Protein AF-A0A6A6M7G4-F1 (afdb_monomer)

Sequence (938 aa):
MFERKNPDDHWFCSNKCEDIFSGLKKLLGRSIVVGADNLIWTLLKPMGSDNDDLQDLSAINDLLDLALEVMHECFEPVKEAYNGRDIVEDVIFNRGSDLNRLNFRGFYTVLLERDDEILTVANVRVLGDKVAEVPFVATRFEYRRLGMCRILMSELEKHLMNLGVERLVLPSASSMVDAWINGFGFSMMTDFDIRTELRIQCPEFSRPLESLMSKGEGGLVWAGLLAYGTREQFKFEEAPQSPESLATRDFSASGLSSRTAGDWDSKLEDSQVDEAESTLKEALSLNYEEARALLGRLEYQRGNFDAALQVFQGIDVRSLTPKMIKAIAERTRQRKPRSKGDIVPATVMSMRSVSLLLEAILLKAKSLEELGHCREAAKECRIILDIVESALPNGMPEGVGEDCKLEEMFHKALEFLPILWTKAGLIDEAIIAYRRALVMPWNLDPLRLAGVQKDLASILLFGAVEAKLPPHLQTWGPGSPNSSTEEAILLLLVLMNKVAYGEIEWDEEIMDHLTYALSIIGQFELLAEHVEQVRPGVYNRADRWYFLALCYSAAGQNETALNLLKKVSGFSESKHKPHISSYLLGAKLCSEDPKHAHDGINFSHKIINLANHQSQHFMGEAHKLLGVCYGNAARICLSDSERILLHKESLNSLSHAALNRQEDPEVLYSLALENTLQRNLDAAFDNAVMYTETMAGNSVRGWKLLSLIVSAQQRFRDAEIVVDLALDESGRIDQFELLRLKAVLQIAQEQPKLAIETYRILLSLIQAQRDLQDKNPVLALIFESEALAERNLELAVWQDLAAIYSKLGSCPDAKICMDKAKLLDFHSPRSWHTTGVFFEAQSLHKEALVSFSVSLSIDPDYVPSIVSTADVLMKLGKQSFPVARSFLMNALRLDPTNHQAWFSLGLISKMEGSLQQAADFFQAAYELKLSAPAQSLV

Nearest PDB structures (foldseek):
  5dse-assembly2_C  TM=7.495E-01  e=1.142E-24  Homo sapiens
  9b9g-assembly1_D  TM=7.609E-01  e=5.419E-19  Homo sapiens
  8iym-assembly1_A  TM=6.235E-01  e=6.715E-04  Helicobacter pylori 26695
  8os1-assembly2_A  TM=4.751E-01  e=1.360E-03  Trypanosoma cruzi
  2ho1-assembly1_A  TM=6.037E-01  e=1.309E-02  Pseudomonas aeruginosa PAO1

Radius of gyration: 42.6 Å; Cα contacts (8 Å, |Δi|>4): 1180; chains: 1; bounding box: 101×81×123 Å

Structure (mmCIF, N/CA/C/O backbone):
data_AF-A0A6A6M7G4-F1
#
_entry.id   AF-A0A6A6M7G4-F1
#
loop_
_atom_site.group_PDB
_atom_site.id
_atom_site.type_symbol
_atom_site.label_atom_id
_atom_site.label_alt_id
_atom_site.label_comp_id
_atom_site.label_asym_id
_atom_site.label_entity_id
_atom_site.label_seq_id
_atom_site.pdbx_PDB_ins_code
_atom_site.Cartn_x
_atom_site.Cartn_y
_atom_site.Cartn_z
_atom_site.occupancy
_atom_site.B_iso_or_equiv
_atom_site.auth_seq_id
_atom_site.auth_comp_id
_atom_site.auth_asym_id
_atom_site.auth_atom_id
_atom_site.pdbx_PDB_model_num
ATOM 1 N N . MET A 1 1 ? 7.012 -18.829 -32.109 1.00 28.80 1 MET A N 1
ATOM 2 C CA . MET A 1 1 ? 6.822 -20.058 -32.915 1.00 28.80 1 MET A CA 1
ATOM 3 C C . MET A 1 1 ? 6.075 -21.079 -32.069 1.00 28.80 1 MET A C 1
ATOM 5 O O . MET A 1 1 ? 6.310 -21.126 -30.872 1.00 28.80 1 MET A O 1
ATOM 9 N N . PHE A 1 2 ? 5.127 -21.819 -32.648 1.00 27.00 2 PHE A N 1
ATOM 10 C CA . PHE A 1 2 ? 4.357 -22.853 -31.945 1.00 27.00 2 PHE A CA 1
ATOM 11 C C . PHE A 1 2 ? 5.215 -24.114 -31.762 1.00 27.00 2 PHE A C 1
ATOM 13 O O . PHE A 1 2 ? 5.579 -24.719 -32.765 1.00 27.00 2 PHE A O 1
ATOM 20 N N . GLU A 1 3 ? 5.479 -24.551 -30.528 1.00 29.66 3 GLU A N 1
ATOM 21 C CA . GLU A 1 3 ? 6.187 -25.813 -30.261 1.00 29.66 3 GLU A CA 1
ATOM 22 C C . GLU A 1 3 ? 5.276 -26.814 -29.539 1.00 29.66 3 GLU A C 1
ATOM 24 O O . GLU A 1 3 ? 4.585 -26.497 -28.567 1.00 29.66 3 GLU A O 1
ATOM 29 N N . ARG A 1 4 ? 5.205 -28.025 -30.104 1.00 30.00 4 ARG A N 1
ATOM 30 C CA . ARG A 1 4 ? 4.359 -29.139 -29.661 1.00 30.00 4 ARG A CA 1
ATOM 31 C C . ARG A 1 4 ? 5.152 -30.076 -28.752 1.00 30.00 4 ARG A C 1
ATOM 33 O O . ARG A 1 4 ? 6.325 -30.334 -28.972 1.00 30.00 4 ARG A O 1
ATOM 40 N N . LYS A 1 5 ? 4.448 -30.627 -27.767 1.00 29.80 5 LYS A N 1
ATOM 41 C CA . LYS A 1 5 ? 4.933 -31.555 -26.742 1.00 29.80 5 LYS A CA 1
ATOM 42 C C . LYS A 1 5 ? 5.105 -32.974 -27.320 1.00 29.80 5 LYS A C 1
ATOM 44 O O . LYS A 1 5 ? 4.109 -33.536 -27.775 1.00 29.80 5 LYS A O 1
ATOM 49 N N . ASN A 1 6 ? 6.310 -33.551 -27.262 1.00 28.94 6 ASN A N 1
ATOM 50 C CA . ASN A 1 6 ? 6.558 -34.998 -27.417 1.00 28.94 6 ASN A CA 1
ATOM 51 C C . ASN A 1 6 ? 6.934 -35.600 -26.033 1.00 28.94 6 ASN A C 1
ATOM 53 O O . ASN A 1 6 ? 7.355 -34.846 -25.154 1.00 28.94 6 ASN A O 1
ATOM 57 N N . PRO A 1 7 ? 6.716 -36.905 -25.779 1.00 36.12 7 PRO A N 1
ATOM 58 C CA . PRO A 1 7 ? 6.602 -37.464 -24.425 1.00 36.12 7 PRO A CA 1
ATOM 59 C C . PRO A 1 7 ? 7.920 -37.742 -23.674 1.00 36.12 7 PRO A C 1
ATOM 61 O O . PRO A 1 7 ? 7.838 -38.105 -22.506 1.00 36.12 7 PRO A O 1
ATOM 64 N N . ASP A 1 8 ? 9.093 -37.499 -24.272 1.00 40.75 8 ASP A N 1
ATOM 65 C CA . ASP A 1 8 ? 10.411 -37.804 -23.673 1.00 40.75 8 ASP A CA 1
ATOM 66 C C . ASP A 1 8 ? 11.241 -36.544 -23.326 1.00 40.75 8 ASP A C 1
ATOM 68 O O . ASP A 1 8 ? 12.456 -36.523 -23.487 1.00 40.75 8 ASP A O 1
ATOM 72 N N . ASP A 1 9 ? 10.582 -35.466 -22.886 1.00 47.78 9 ASP A N 1
ATOM 73 C CA . ASP A 1 9 ? 11.186 -34.246 -22.299 1.00 47.78 9 ASP A CA 1
ATOM 74 C C . ASP A 1 9 ? 12.303 -33.535 -23.106 1.00 47.78 9 ASP A C 1
ATOM 76 O O . ASP A 1 9 ? 12.994 -32.648 -22.601 1.00 47.78 9 ASP A O 1
ATOM 80 N N . HIS A 1 10 ? 12.453 -33.838 -24.396 1.00 53.16 10 HIS A N 1
ATOM 81 C CA . HIS A 1 10 ? 13.347 -33.114 -25.299 1.00 53.16 10 HIS A CA 1
ATOM 82 C C . HIS A 1 10 ? 12.555 -32.143 -26.175 1.00 53.16 10 HIS A C 1
ATOM 84 O O . HIS A 1 10 ? 11.723 -32.537 -26.991 1.00 53.16 10 HIS A O 1
ATOM 90 N N . TRP A 1 11 ? 12.804 -30.851 -25.965 1.00 58.00 11 TRP A N 1
ATOM 91 C CA . TRP A 1 11 ? 12.171 -29.763 -26.699 1.00 58.00 11 TRP A CA 1
ATOM 92 C C . TRP A 1 11 ? 13.029 -29.467 -27.931 1.00 58.00 11 TRP A C 1
ATOM 94 O O . TRP A 1 11 ? 14.207 -29.134 -27.799 1.00 58.00 11 TRP A O 1
ATOM 104 N N . PHE A 1 12 ? 12.459 -29.626 -29.126 1.00 69.44 12 PHE A N 1
ATOM 105 C CA . PHE A 1 12 ? 13.157 -29.381 -30.388 1.00 69.44 12 PHE A CA 1
ATOM 106 C C . PHE A 1 12 ? 12.587 -28.155 -31.098 1.00 69.44 12 PHE A C 1
ATOM 108 O O . PHE A 1 12 ? 11.378 -28.041 -31.285 1.00 69.44 12 PHE A O 1
ATOM 115 N N . CYS A 1 13 ? 13.490 -27.300 -31.580 1.00 69.75 13 CYS A N 1
ATOM 116 C CA . CYS A 1 13 ? 13.191 -26.098 -32.361 1.00 69.75 13 CYS A CA 1
ATOM 117 C C . CYS A 1 13 ? 12.441 -26.355 -33.675 1.00 69.75 13 CYS A C 1
ATOM 119 O O . CYS A 1 13 ? 11.750 -25.486 -34.206 1.00 69.75 13 CYS A O 1
ATOM 121 N N . SER A 1 14 ? 12.652 -27.525 -34.274 1.00 77.88 14 SER A N 1
ATOM 122 C CA . SER A 1 14 ? 12.066 -27.905 -35.555 1.00 77.88 14 SER A CA 1
ATOM 123 C C . SER A 1 14 ? 12.145 -29.418 -35.756 1.00 77.88 14 SER A C 1
ATOM 125 O O . SER A 1 14 ? 12.958 -30.089 -35.118 1.00 77.88 14 SER A O 1
ATOM 127 N N . ASN A 1 15 ? 11.372 -29.944 -36.711 1.00 76.25 15 ASN A N 1
ATOM 128 C CA . ASN A 1 15 ? 11.457 -31.353 -37.117 1.00 76.25 15 ASN A CA 1
ATOM 129 C C . ASN A 1 15 ? 12.877 -31.732 -37.580 1.00 76.25 15 ASN A C 1
ATOM 131 O O . ASN A 1 15 ? 13.329 -32.837 -37.318 1.00 76.25 15 ASN A O 1
ATOM 135 N N . LYS A 1 16 ? 13.619 -30.797 -38.196 1.00 78.88 16 LYS A N 1
ATOM 136 C CA . LYS A 1 16 ? 15.025 -31.024 -38.558 1.00 78.88 16 LYS A CA 1
ATOM 137 C C . LYS A 1 16 ? 15.914 -31.197 -37.322 1.00 78.88 16 LYS A C 1
ATOM 139 O O . LYS A 1 16 ? 16.785 -32.058 -37.319 1.00 78.88 16 LYS A O 1
ATOM 144 N N . CYS A 1 17 ? 15.689 -30.401 -36.268 1.00 80.12 17 CYS A N 1
ATOM 145 C CA . CYS A 1 17 ? 16.414 -30.528 -34.997 1.00 80.12 17 CYS A CA 1
ATOM 146 C C . CYS A 1 17 ? 16.156 -31.914 -34.354 1.00 80.12 17 CYS A C 1
ATOM 148 O O . CYS A 1 17 ? 17.080 -32.531 -33.823 1.00 80.12 17 CYS A O 1
ATOM 150 N N . GLU A 1 18 ? 14.919 -32.419 -34.439 1.00 80.50 18 GLU A N 1
ATOM 151 C CA . GLU A 1 18 ? 14.532 -33.762 -33.971 1.00 80.50 18 GLU A CA 1
ATOM 152 C C . GLU A 1 18 ? 15.186 -34.875 -34.813 1.00 80.50 18 GLU A C 1
ATOM 154 O O . GLU A 1 18 ? 15.749 -35.826 -34.261 1.00 80.50 18 GLU A O 1
ATOM 159 N N . ASP A 1 19 ? 15.201 -34.727 -36.142 1.00 81.44 19 ASP A N 1
ATOM 160 C CA . ASP A 1 19 ? 15.856 -35.662 -37.063 1.00 81.44 19 ASP A CA 1
ATOM 161 C C . ASP A 1 19 ? 17.368 -35.753 -36.797 1.00 81.44 19 ASP A C 1
ATOM 163 O O . ASP A 1 19 ? 17.896 -36.862 -36.655 1.00 81.44 19 ASP A O 1
ATOM 167 N N . ILE A 1 20 ? 18.049 -34.610 -36.632 1.00 84.31 20 ILE A N 1
ATOM 168 C CA . ILE A 1 20 ? 19.476 -34.530 -36.273 1.00 84.31 20 ILE A CA 1
ATOM 169 C C . ILE A 1 20 ? 19.737 -35.247 -34.946 1.00 84.31 20 ILE A C 1
ATOM 171 O O . ILE A 1 20 ? 20.636 -36.085 -34.862 1.00 84.31 20 ILE A O 1
ATOM 175 N N . PHE A 1 21 ? 18.941 -34.965 -33.912 1.00 82.88 21 PHE A N 1
ATOM 176 C CA . PHE A 1 21 ? 19.096 -35.600 -32.603 1.00 82.88 21 PHE A CA 1
ATOM 177 C C . PHE A 1 21 ? 18.898 -37.119 -32.672 1.00 82.88 21 PHE A C 1
ATOM 179 O O . PHE A 1 21 ? 19.702 -37.882 -32.128 1.00 82.88 21 PHE A O 1
ATOM 186 N N . SER A 1 22 ? 17.866 -37.580 -33.384 1.00 81.38 22 SER A N 1
ATOM 187 C CA . SER A 1 22 ? 17.610 -39.010 -33.579 1.00 81.38 22 SER A CA 1
ATOM 188 C C . SER A 1 22 ? 18.738 -39.696 -34.363 1.00 81.38 22 SER A C 1
ATOM 190 O O . SER A 1 22 ? 19.093 -40.843 -34.077 1.00 81.38 22 SER A O 1
ATOM 192 N N . GLY A 1 23 ? 19.334 -38.991 -35.327 1.00 82.19 23 GLY A N 1
ATOM 193 C CA . GLY A 1 23 ? 20.470 -39.450 -36.113 1.00 82.19 23 GLY A CA 1
ATOM 194 C C . GLY A 1 23 ? 21.756 -39.546 -35.296 1.00 82.19 23 GLY A C 1
ATOM 195 O O . GLY A 1 23 ? 22.426 -40.576 -35.350 1.00 82.19 23 GLY A O 1
ATOM 196 N N . LEU A 1 24 ? 22.051 -38.546 -34.460 1.00 84.25 24 LEU A N 1
ATOM 197 C CA . LEU A 1 24 ? 23.168 -38.591 -33.512 1.00 84.25 24 LEU A CA 1
ATOM 198 C C . LEU A 1 24 ? 23.000 -39.741 -32.514 1.00 84.25 24 LEU A C 1
ATOM 200 O O . LEU A 1 24 ? 23.938 -40.508 -32.313 1.00 84.25 24 LEU A O 1
ATOM 204 N N . LYS A 1 25 ? 21.793 -39.946 -31.967 1.00 81.25 25 LYS A N 1
ATOM 205 C CA . LYS A 1 25 ? 21.503 -41.069 -31.058 1.00 81.25 25 LYS A CA 1
ATOM 206 C C . LYS A 1 25 ? 21.750 -42.436 -31.709 1.00 81.25 25 LYS A C 1
ATOM 208 O O . LYS A 1 25 ? 22.155 -43.366 -31.022 1.00 81.25 25 LYS A O 1
ATOM 213 N N . LYS A 1 26 ? 21.556 -42.566 -33.029 1.00 81.62 26 LYS A N 1
ATOM 214 C CA . LYS A 1 26 ? 21.882 -43.791 -33.786 1.00 81.62 26 LYS A CA 1
ATOM 215 C C . LYS A 1 26 ? 23.385 -43.991 -34.009 1.00 81.62 26 LYS A C 1
ATOM 217 O O . LYS A 1 26 ? 23.782 -45.127 -34.251 1.00 81.62 26 LYS A O 1
ATOM 222 N N . LEU A 1 27 ? 24.187 -42.925 -33.989 1.00 81.81 27 LEU A N 1
ATOM 223 C CA . LEU A 1 27 ? 25.646 -42.978 -34.155 1.00 81.81 27 LEU A CA 1
ATOM 224 C C . LEU A 1 27 ? 26.388 -43.210 -32.831 1.00 81.81 27 LEU A C 1
ATOM 226 O O . LEU A 1 27 ? 27.517 -43.691 -32.857 1.00 81.81 27 LEU A O 1
ATOM 230 N N . LEU A 1 28 ? 25.758 -42.903 -31.691 1.00 83.12 28 LEU A N 1
ATOM 231 C CA . LEU A 1 28 ? 26.341 -43.114 -30.364 1.00 83.12 28 LEU A CA 1
ATOM 232 C C . LEU A 1 28 ? 26.773 -44.572 -30.151 1.00 83.12 28 LEU A C 1
ATOM 234 O O . LEU A 1 28 ? 25.994 -45.499 -30.374 1.00 83.12 28 LEU A O 1
ATOM 238 N N . GLY A 1 29 ? 28.019 -44.756 -29.709 1.00 73.44 29 GLY A N 1
ATOM 239 C CA . GLY A 1 29 ? 28.604 -46.054 -29.359 1.00 73.44 29 GLY A CA 1
ATOM 240 C C . GLY A 1 29 ? 28.912 -46.974 -30.546 1.00 73.44 29 GLY A C 1
ATOM 241 O O . GLY A 1 29 ? 29.311 -48.116 -30.336 1.00 73.44 29 GLY A O 1
ATOM 242 N N . ARG A 1 30 ? 28.731 -46.523 -31.796 1.00 79.94 30 ARG A N 1
ATOM 243 C CA . ARG A 1 30 ? 29.049 -47.329 -32.983 1.00 79.94 30 ARG A CA 1
ATOM 244 C C . ARG A 1 30 ? 30.470 -47.067 -33.466 1.00 79.94 30 ARG A C 1
ATOM 246 O O . ARG A 1 30 ? 30.799 -45.943 -33.825 1.00 79.94 30 ARG A O 1
ATOM 253 N N . SER A 1 31 ? 31.255 -48.134 -33.560 1.00 80.38 31 SER A N 1
ATOM 254 C CA . SER A 1 31 ? 32.585 -48.145 -34.169 1.00 80.38 31 SER A CA 1
ATOM 255 C C . SER A 1 31 ? 32.480 -48.196 -35.699 1.00 80.38 31 SER A C 1
ATOM 257 O O . SER A 1 3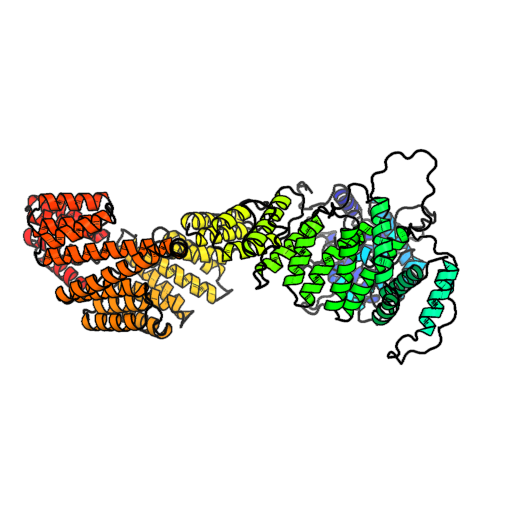1 ? 32.011 -49.184 -36.270 1.00 80.38 31 SER A O 1
ATOM 259 N N . ILE A 1 32 ? 32.897 -47.128 -36.376 1.00 82.88 32 ILE A N 1
ATOM 260 C CA . ILE A 1 32 ? 32.872 -46.987 -37.838 1.00 82.88 32 ILE A CA 1
ATOM 261 C C . ILE A 1 32 ? 34.293 -47.171 -38.371 1.00 82.88 32 ILE A C 1
ATOM 263 O O . ILE A 1 32 ? 35.183 -46.403 -38.031 1.00 82.88 32 ILE A O 1
ATOM 267 N N . VAL A 1 33 ? 34.523 -48.171 -39.223 1.00 82.38 33 VAL A N 1
ATOM 268 C CA . VAL A 1 33 ? 35.850 -48.394 -39.820 1.00 82.38 33 VAL A CA 1
ATOM 269 C C . VAL A 1 33 ? 36.104 -47.371 -40.932 1.00 82.38 33 VAL A C 1
ATOM 271 O O . VAL A 1 33 ? 35.322 -47.276 -41.880 1.00 82.38 33 VAL A O 1
ATOM 274 N N . VAL A 1 34 ? 37.203 -46.621 -40.828 1.00 80.69 34 VAL A N 1
ATOM 275 C CA . VAL A 1 34 ? 37.575 -45.535 -41.746 1.00 80.69 34 VAL A CA 1
ATOM 276 C C . VAL A 1 34 ? 38.830 -45.913 -42.541 1.00 80.69 34 VAL A C 1
ATOM 278 O O . VAL A 1 34 ? 39.934 -45.983 -42.012 1.00 80.69 34 VAL A O 1
ATOM 281 N N . GLY A 1 35 ? 38.686 -46.111 -43.854 1.00 68.38 35 GLY A N 1
ATOM 282 C CA . GLY A 1 35 ? 39.820 -46.364 -44.756 1.00 68.38 35 GLY A CA 1
ATOM 283 C C . GLY A 1 35 ? 40.407 -47.783 -44.679 1.00 68.38 35 GLY A C 1
ATOM 284 O O . GLY A 1 35 ? 39.731 -48.725 -44.278 1.00 68.38 35 GLY A O 1
ATOM 285 N N . ALA A 1 36 ? 41.655 -47.944 -45.140 1.00 58.81 36 ALA A N 1
ATOM 286 C CA . ALA A 1 36 ? 42.325 -49.243 -45.313 1.00 58.81 36 ALA A CA 1
ATOM 287 C C . ALA A 1 36 ? 43.249 -49.658 -44.142 1.00 58.81 36 ALA A C 1
ATOM 289 O O . ALA A 1 36 ? 43.770 -50.770 -44.158 1.00 58.81 36 ALA A O 1
ATOM 290 N N . ASP A 1 37 ? 43.422 -48.796 -43.131 1.00 61.00 37 ASP A N 1
ATOM 291 C CA . ASP A 1 37 ? 44.465 -48.910 -42.092 1.00 61.00 37 ASP A CA 1
ATOM 292 C C . ASP A 1 37 ? 43.915 -49.274 -40.692 1.00 61.00 37 ASP A C 1
ATOM 294 O O . ASP A 1 37 ? 44.418 -48.768 -39.687 1.00 61.00 37 ASP A O 1
ATOM 298 N N . ASN A 1 38 ? 42.856 -50.094 -40.603 1.00 77.25 38 ASN A N 1
ATOM 299 C CA . ASN A 1 38 ? 42.208 -50.496 -39.334 1.00 77.25 38 ASN A CA 1
ATOM 300 C C . ASN A 1 38 ? 41.824 -49.327 -38.394 1.00 77.25 38 ASN A C 1
ATOM 302 O O . ASN A 1 38 ? 41.769 -49.497 -37.178 1.00 77.25 38 ASN A O 1
ATOM 306 N N . LEU A 1 39 ? 41.557 -48.133 -38.933 1.00 86.06 39 LEU A N 1
ATOM 307 C CA . LEU A 1 39 ? 41.132 -46.990 -38.126 1.00 86.06 39 LEU A CA 1
ATOM 308 C C . LEU A 1 39 ? 39.652 -47.113 -37.764 1.00 86.06 39 LEU A C 1
ATOM 310 O O . LEU A 1 39 ? 38.822 -47.384 -38.633 1.00 86.06 39 LEU A O 1
ATOM 314 N N . ILE A 1 40 ? 39.325 -46.864 -36.502 1.00 88.12 40 ILE A N 1
ATOM 315 C CA . ILE A 1 40 ? 37.967 -46.894 -35.967 1.00 88.12 40 ILE A CA 1
ATOM 316 C C . ILE A 1 40 ? 37.586 -45.486 -35.525 1.00 88.12 40 ILE A C 1
ATOM 318 O O . ILE A 1 40 ? 38.311 -44.843 -34.776 1.00 88.12 40 ILE A O 1
ATOM 322 N N . TRP A 1 41 ? 36.443 -45.002 -35.994 1.00 91.31 41 TRP A N 1
ATOM 323 C CA . TRP A 1 41 ? 35.847 -43.737 -35.594 1.00 91.31 41 TRP A CA 1
ATOM 324 C C . TRP A 1 41 ? 34.625 -44.007 -34.719 1.00 91.31 41 TRP A C 1
ATOM 326 O O . TRP A 1 41 ? 33.732 -44.752 -35.132 1.00 91.31 41 TRP A O 1
ATOM 336 N N . THR A 1 42 ? 34.569 -43.402 -33.535 1.00 89.06 42 THR A N 1
ATOM 337 C CA . THR A 1 42 ? 33.504 -43.653 -32.552 1.00 89.06 42 THR A CA 1
ATOM 338 C C . THR A 1 42 ? 32.971 -42.335 -31.994 1.00 89.06 42 THR A C 1
ATOM 340 O O . THR A 1 42 ? 33.743 -41.452 -31.624 1.00 89.06 42 THR A O 1
ATOM 343 N N . LEU A 1 43 ? 31.643 -42.201 -31.903 1.00 88.50 43 LEU A N 1
ATOM 344 C CA . LEU A 1 43 ? 30.973 -41.071 -31.252 1.00 88.50 43 LEU A CA 1
ATOM 345 C C . LEU A 1 43 ? 30.465 -41.493 -29.871 1.00 88.50 43 LEU A C 1
ATOM 347 O O . LEU A 1 43 ? 29.635 -42.396 -29.760 1.00 88.50 43 LEU A O 1
ATOM 351 N N . LEU A 1 44 ? 30.913 -40.810 -28.824 1.00 87.00 44 LEU A N 1
ATOM 352 C CA . LEU A 1 44 ? 30.566 -41.086 -27.436 1.00 87.00 44 LEU A CA 1
ATOM 353 C C . LEU A 1 44 ? 29.833 -39.911 -26.793 1.00 87.00 44 LEU A C 1
ATOM 355 O O . LEU A 1 44 ? 30.035 -38.742 -27.128 1.00 87.00 44 LEU A O 1
ATOM 359 N N . LYS A 1 45 ? 28.979 -40.241 -25.826 1.00 83.06 45 LYS A N 1
ATOM 360 C CA . LYS A 1 45 ? 28.352 -39.282 -24.924 1.00 83.06 45 LYS A CA 1
ATOM 361 C C . LYS A 1 45 ? 28.116 -39.959 -23.572 1.00 83.06 45 LYS A C 1
ATOM 363 O O . LYS A 1 45 ? 27.518 -41.036 -23.564 1.00 83.06 45 LYS A O 1
ATOM 368 N N . PRO A 1 46 ? 28.534 -39.354 -22.450 1.00 72.69 46 PRO A N 1
ATOM 369 C CA . PRO A 1 46 ? 28.206 -39.862 -21.125 1.00 72.69 46 PRO A CA 1
ATOM 370 C C . PRO A 1 46 ? 26.686 -39.862 -20.937 1.00 72.69 46 PRO A C 1
ATOM 372 O O . PRO A 1 46 ? 26.029 -38.828 -21.090 1.00 72.69 46 PRO A O 1
ATOM 375 N N . MET A 1 47 ? 26.119 -41.035 -20.662 1.00 60.16 47 MET A N 1
ATOM 376 C CA . MET A 1 47 ? 24.685 -41.195 -20.420 1.00 60.16 47 MET A CA 1
ATOM 377 C C . MET A 1 47 ? 24.362 -40.859 -18.959 1.00 60.16 47 MET A C 1
ATOM 379 O O . MET A 1 47 ? 25.038 -41.322 -18.044 1.00 60.16 47 MET A O 1
ATOM 383 N N . GLY A 1 48 ? 23.319 -40.051 -18.743 1.00 54.06 48 GLY A N 1
ATOM 384 C CA . GLY A 1 48 ? 22.711 -39.861 -17.423 1.00 54.06 48 GLY A CA 1
ATOM 385 C C . GLY A 1 48 ? 21.941 -41.110 -16.977 1.00 54.06 48 GLY A C 1
ATOM 386 O O . GLY A 1 48 ? 21.612 -41.959 -17.801 1.00 54.06 48 GLY A O 1
ATOM 387 N N . SER A 1 49 ? 21.646 -41.196 -15.680 1.00 42.03 49 SER A N 1
ATOM 388 C CA . SER A 1 49 ? 21.071 -42.328 -14.925 1.00 42.03 49 SER A CA 1
ATOM 3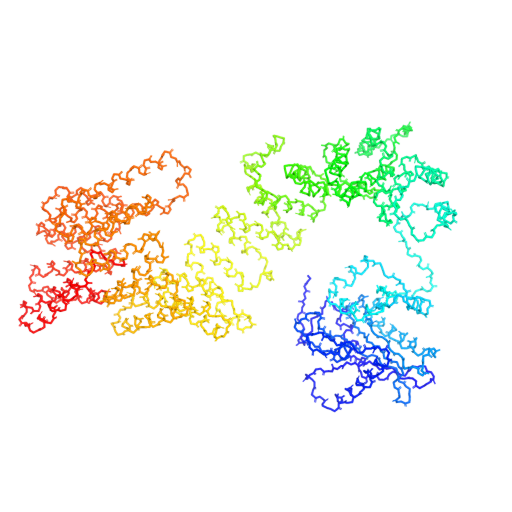89 C C . SER A 1 49 ? 19.707 -42.888 -15.376 1.00 42.03 49 SER A C 1
ATOM 391 O O . SER A 1 49 ? 19.097 -43.633 -14.617 1.00 42.03 49 SER A O 1
ATOM 393 N N . ASP A 1 50 ? 19.213 -42.553 -16.566 1.00 43.09 50 ASP A N 1
ATOM 394 C CA . ASP A 1 50 ? 17.826 -42.821 -16.967 1.00 43.09 50 ASP A CA 1
ATOM 395 C C . ASP A 1 50 ? 17.663 -44.020 -17.925 1.00 43.09 50 ASP A C 1
ATOM 397 O O . ASP A 1 50 ? 16.546 -44.299 -18.351 1.00 43.09 50 ASP A O 1
ATOM 401 N N . ASN A 1 51 ? 18.732 -44.765 -18.245 1.00 40.31 51 ASN A N 1
ATOM 402 C CA . ASN A 1 51 ? 18.639 -46.030 -18.992 1.00 40.31 51 ASN A CA 1
ATOM 403 C C . ASN A 1 51 ? 19.281 -47.193 -18.213 1.00 40.31 51 ASN A C 1
ATOM 405 O O . ASN A 1 51 ? 20.431 -47.111 -17.789 1.00 40.31 51 ASN A O 1
ATOM 409 N N . ASP A 1 52 ? 18.519 -48.278 -18.067 1.00 39.19 52 ASP A N 1
ATOM 410 C CA . ASP A 1 52 ? 18.708 -49.417 -17.148 1.00 39.19 52 ASP A CA 1
ATOM 411 C C . ASP A 1 52 ? 19.823 -50.431 -17.529 1.00 39.19 52 ASP A C 1
ATOM 413 O O . ASP A 1 52 ? 19.886 -51.524 -16.964 1.00 39.19 52 ASP A O 1
ATOM 417 N N . ASP A 1 53 ? 20.747 -50.097 -18.437 1.00 42.88 53 ASP A N 1
ATOM 418 C CA . ASP A 1 53 ? 21.786 -51.031 -18.909 1.00 42.88 53 ASP A CA 1
ATOM 419 C C . ASP A 1 53 ? 23.160 -50.735 -18.270 1.00 42.88 53 ASP A C 1
ATOM 421 O O . ASP A 1 53 ? 24.050 -50.107 -18.842 1.00 42.88 53 ASP A O 1
ATOM 425 N N . LEU A 1 54 ? 23.340 -51.217 -17.035 1.00 48.41 54 LEU A N 1
ATOM 426 C CA . LEU A 1 54 ? 24.510 -50.985 -16.165 1.00 48.41 54 LEU A CA 1
ATOM 427 C C . LEU A 1 54 ? 25.865 -51.536 -16.675 1.00 48.41 54 LEU A C 1
ATOM 429 O O . LEU A 1 54 ? 26.889 -51.223 -16.071 1.00 48.41 54 LEU A O 1
ATOM 433 N N . GLN A 1 55 ? 25.910 -52.351 -17.738 1.00 47.47 55 GLN A N 1
ATOM 434 C CA . GLN A 1 55 ? 27.160 -52.961 -18.240 1.00 47.47 55 GLN A CA 1
ATOM 435 C C . GLN A 1 55 ? 27.893 -52.129 -19.307 1.00 47.47 55 GLN A C 1
ATOM 437 O O . GLN A 1 55 ? 29.120 -52.168 -19.337 1.00 47.47 55 GLN A O 1
ATOM 442 N N . ASP A 1 56 ? 27.189 -51.333 -20.118 1.00 54.62 56 ASP A N 1
ATOM 443 C CA . ASP A 1 56 ? 27.814 -50.516 -21.178 1.00 54.62 56 ASP A CA 1
ATOM 444 C C . ASP A 1 56 ? 28.306 -49.148 -20.662 1.00 54.62 56 ASP A C 1
ATOM 446 O O . ASP A 1 56 ? 29.192 -48.525 -21.248 1.00 54.62 56 ASP A O 1
ATOM 450 N N . LEU A 1 57 ? 27.779 -48.689 -19.520 1.00 58.59 57 LEU A N 1
ATOM 451 C CA . LEU A 1 57 ? 28.142 -47.411 -18.896 1.00 58.59 57 LEU A CA 1
ATOM 452 C C . LEU A 1 57 ? 29.581 -47.374 -18.358 1.00 58.59 57 LEU A C 1
ATOM 454 O O . LEU A 1 57 ? 30.204 -46.314 -18.412 1.00 58.59 57 LEU A O 1
ATOM 458 N N . SER A 1 58 ? 30.125 -48.489 -17.847 1.00 62.22 58 SER A N 1
ATOM 459 C CA . SER A 1 58 ? 31.505 -48.498 -17.331 1.00 62.22 58 SER A CA 1
ATOM 460 C C . SER A 1 58 ? 32.523 -48.406 -18.465 1.00 62.22 58 SER A C 1
ATOM 462 O O . SER A 1 58 ? 33.407 -47.564 -18.406 1.00 62.22 58 SER A O 1
ATOM 464 N N . ALA A 1 59 ? 32.335 -49.181 -19.538 1.00 68.31 59 ALA A N 1
ATOM 465 C CA . ALA A 1 59 ? 33.238 -49.180 -20.686 1.00 68.31 59 ALA A CA 1
ATOM 466 C C . ALA A 1 59 ? 33.284 -47.812 -21.391 1.00 68.31 59 ALA A C 1
ATOM 468 O O . ALA A 1 59 ? 34.354 -47.352 -21.777 1.00 68.31 59 ALA A O 1
ATOM 469 N N . ILE A 1 60 ? 32.139 -47.127 -21.519 1.00 74.50 60 ILE A N 1
ATOM 470 C CA . ILE A 1 60 ? 32.085 -45.774 -22.098 1.00 74.50 60 ILE A CA 1
ATOM 471 C C . ILE A 1 60 ? 32.818 -44.763 -21.210 1.00 74.50 60 ILE A C 1
ATOM 473 O O . ILE A 1 60 ? 33.524 -43.908 -21.736 1.00 74.50 60 ILE A O 1
ATOM 477 N N . ASN A 1 61 ? 32.669 -44.849 -19.885 1.00 78.19 61 ASN A N 1
ATOM 478 C CA . ASN A 1 61 ? 33.384 -43.959 -18.970 1.00 78.19 61 ASN A CA 1
ATOM 479 C C . ASN A 1 61 ? 34.899 -44.211 -19.000 1.00 78.19 61 ASN A C 1
ATOM 481 O O . ASN A 1 61 ? 35.643 -43.241 -19.077 1.00 78.19 61 ASN A O 1
ATOM 485 N N . ASP A 1 62 ? 35.341 -45.471 -19.068 1.00 79.94 62 ASP A N 1
ATOM 486 C CA . ASP A 1 62 ? 36.765 -45.822 -19.196 1.00 79.94 62 ASP A CA 1
ATOM 487 C C . ASP A 1 62 ? 37.378 -45.250 -20.498 1.00 79.94 62 ASP A C 1
ATOM 489 O O . ASP A 1 62 ? 38.494 -44.729 -20.505 1.00 79.94 62 ASP A O 1
ATOM 493 N N . LEU A 1 63 ? 36.628 -45.282 -21.609 1.00 82.31 63 LEU A N 1
ATOM 494 C CA . LEU A 1 63 ? 37.014 -44.659 -22.885 1.00 82.31 63 LEU A CA 1
ATOM 495 C C . LEU A 1 63 ? 37.052 -43.122 -22.812 1.00 82.31 63 LEU A C 1
ATOM 497 O O . LEU A 1 63 ? 37.921 -42.498 -23.423 1.00 82.31 63 LEU A O 1
ATOM 501 N N . LEU A 1 64 ? 36.125 -42.499 -22.077 1.00 86.19 64 LEU A N 1
ATOM 502 C CA . LEU A 1 64 ? 36.110 -41.048 -21.857 1.00 86.19 64 LEU A CA 1
ATOM 503 C C . LEU A 1 64 ? 37.263 -40.591 -20.949 1.00 86.19 64 LEU A C 1
ATOM 505 O O . LEU A 1 64 ? 37.835 -39.534 -21.209 1.00 86.19 64 LEU A O 1
ATOM 509 N N . ASP A 1 65 ? 37.644 -41.391 -19.949 1.00 84.69 65 ASP A N 1
ATOM 510 C CA . ASP A 1 65 ? 38.835 -41.155 -19.124 1.00 84.69 65 ASP A CA 1
ATOM 511 C C . ASP A 1 65 ? 40.109 -41.209 -19.982 1.00 84.69 65 ASP A C 1
ATOM 513 O O . ASP A 1 65 ? 40.936 -40.297 -19.936 1.00 84.69 65 ASP A O 1
ATOM 517 N N . LEU A 1 66 ? 40.231 -42.211 -20.860 1.00 84.94 66 LEU A N 1
ATOM 518 C CA . LEU A 1 66 ? 41.362 -42.311 -21.789 1.00 84.94 66 LEU A CA 1
ATOM 519 C C . LEU A 1 66 ? 41.384 -41.148 -22.803 1.00 84.94 66 LEU A C 1
ATOM 521 O O . LEU A 1 66 ? 42.448 -40.668 -23.198 1.00 84.94 66 LEU A O 1
ATOM 525 N N . ALA A 1 67 ? 40.212 -40.645 -23.203 1.00 87.38 67 ALA A N 1
ATOM 526 C CA . ALA A 1 67 ? 40.092 -39.456 -24.044 1.00 87.38 67 ALA A CA 1
ATOM 527 C C . ALA A 1 67 ? 40.533 -38.173 -23.315 1.00 87.38 67 ALA A C 1
ATOM 529 O O . ALA A 1 67 ? 41.165 -37.306 -23.925 1.00 87.38 67 ALA A O 1
ATOM 530 N N . LEU A 1 68 ? 40.241 -38.062 -22.014 1.00 87.56 68 LEU A N 1
ATOM 531 C CA . LEU A 1 68 ? 40.697 -36.961 -21.165 1.00 87.56 68 LEU A CA 1
ATOM 532 C C . LEU A 1 68 ? 42.228 -36.940 -21.048 1.00 87.56 68 LEU A C 1
ATOM 534 O O . LEU A 1 68 ? 42.825 -35.866 -21.125 1.00 87.56 68 LEU A O 1
ATOM 538 N N . GLU A 1 69 ? 42.880 -38.103 -20.954 1.00 84.44 69 GLU A N 1
ATOM 539 C CA . GLU A 1 69 ? 44.348 -38.195 -20.957 1.00 84.44 69 GLU A CA 1
ATOM 540 C C . GLU A 1 69 ? 44.959 -37.602 -22.238 1.00 84.44 69 GLU A C 1
ATOM 542 O O . GLU A 1 69 ? 45.853 -36.755 -22.167 1.00 84.44 69 GLU A O 1
ATOM 547 N N . VAL A 1 70 ? 44.426 -37.960 -23.415 1.00 86.94 70 VAL A N 1
ATOM 548 C CA . VAL A 1 70 ? 44.887 -37.411 -24.710 1.00 86.94 70 VAL A CA 1
ATOM 549 C C . VAL A 1 70 ? 44.670 -35.898 -24.796 1.00 86.94 70 VAL A C 1
ATOM 551 O O . VAL A 1 70 ? 45.473 -35.171 -25.390 1.00 86.94 70 VAL A O 1
ATOM 554 N N . MET A 1 71 ? 43.593 -35.402 -24.192 1.00 85.81 71 MET A N 1
ATOM 555 C CA . MET A 1 71 ? 43.299 -33.974 -24.144 1.00 85.81 71 MET A CA 1
ATOM 556 C C . MET A 1 71 ? 44.281 -33.228 -23.236 1.00 85.81 71 MET A C 1
ATOM 558 O O . MET A 1 71 ? 44.780 -32.178 -23.635 1.00 85.81 71 MET A O 1
ATOM 562 N N . HIS A 1 72 ? 44.652 -33.792 -22.085 1.00 84.19 72 HIS A N 1
ATOM 563 C CA . HIS A 1 72 ? 45.661 -33.209 -21.192 1.00 84.19 72 HIS A CA 1
ATOM 564 C C . HIS A 1 72 ? 47.101 -33.294 -21.713 1.00 84.19 72 HIS A C 1
ATOM 566 O O . HIS A 1 72 ? 47.940 -32.493 -21.302 1.00 84.19 72 HIS A O 1
ATOM 572 N N . GLU A 1 73 ? 47.402 -34.186 -22.661 1.00 82.62 73 GLU A N 1
ATOM 573 C CA . GLU A 1 73 ? 48.659 -34.110 -23.420 1.00 82.62 73 GLU A CA 1
ATOM 574 C C . GLU A 1 73 ? 48.737 -32.833 -24.278 1.00 82.62 73 GLU A C 1
ATOM 576 O O . GLU A 1 73 ? 49.817 -32.281 -24.493 1.00 82.62 73 GLU A O 1
ATOM 581 N N . CYS A 1 74 ? 47.602 -32.368 -24.810 1.00 77.62 74 CYS A N 1
ATOM 582 C CA . CYS A 1 74 ? 47.555 -31.262 -25.770 1.00 77.62 74 CYS A CA 1
ATOM 583 C C . CYS A 1 74 ? 47.185 -29.912 -25.142 1.00 77.62 74 CYS A C 1
ATOM 585 O O . CYS A 1 74 ? 47.592 -28.877 -25.674 1.00 77.62 74 CYS A O 1
ATOM 587 N N . PHE A 1 75 ? 46.437 -29.920 -24.039 1.00 77.62 75 PHE A N 1
ATOM 588 C CA . PHE A 1 75 ? 45.914 -28.740 -23.360 1.00 77.62 75 PHE A CA 1
ATOM 589 C C . PHE A 1 75 ? 46.300 -28.763 -21.878 1.00 77.62 75 PHE A C 1
ATOM 591 O O . PHE A 1 75 ? 46.079 -29.756 -21.186 1.00 77.62 75 PHE A O 1
ATOM 598 N N . GLU A 1 76 ? 46.841 -27.653 -21.368 1.00 72.31 76 GLU A N 1
ATOM 599 C CA . GLU A 1 76 ? 47.082 -27.523 -19.929 1.00 72.31 76 GLU A CA 1
ATOM 600 C C . GLU A 1 76 ? 45.745 -27.517 -19.161 1.00 72.31 76 GLU A C 1
ATOM 602 O O . GLU A 1 76 ? 44.822 -26.802 -19.562 1.00 72.31 76 GLU A O 1
ATOM 607 N N . PRO A 1 77 ? 45.624 -28.274 -18.053 1.00 72.25 77 PRO A N 1
ATOM 608 C CA . PRO A 1 77 ? 44.397 -28.351 -17.268 1.00 72.25 77 PRO A CA 1
ATOM 609 C C . PRO A 1 77 ? 44.065 -26.989 -16.652 1.00 72.25 77 PRO A C 1
ATOM 611 O O . PRO A 1 77 ? 44.826 -26.449 -15.838 1.00 72.25 77 PRO A O 1
ATOM 614 N N . VAL A 1 78 ? 42.915 -26.422 -17.019 1.00 67.81 78 VAL A N 1
ATOM 615 C CA . VAL A 1 78 ? 42.481 -25.113 -16.519 1.00 67.81 78 VAL A CA 1
ATOM 616 C C . VAL A 1 78 ? 41.395 -25.302 -15.481 1.00 67.81 78 VAL A C 1
ATOM 618 O O . VAL A 1 78 ? 40.252 -25.643 -15.780 1.00 67.81 78 VAL A O 1
ATOM 621 N N . LYS A 1 79 ? 41.790 -25.047 -14.233 1.00 74.12 79 LYS A N 1
ATOM 622 C CA . LYS A 1 79 ? 40.913 -25.135 -13.072 1.00 74.12 79 LYS A CA 1
ATOM 623 C C . LYS A 1 79 ? 40.139 -23.843 -12.885 1.00 74.12 79 LYS A C 1
A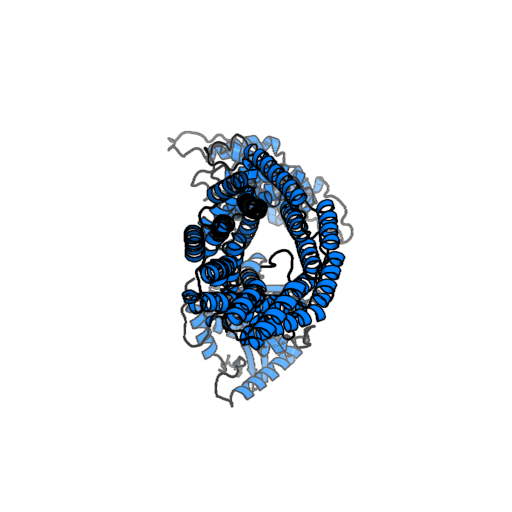TOM 625 O O . LYS A 1 79 ? 40.735 -22.767 -12.799 1.00 74.12 79 LYS A O 1
ATOM 630 N N . GLU A 1 80 ? 38.822 -23.944 -12.776 1.00 65.56 80 GLU A N 1
ATOM 631 C CA . GLU A 1 80 ? 37.983 -22.785 -12.504 1.00 65.56 80 GLU A CA 1
ATOM 632 C C . GLU A 1 80 ? 38.185 -22.263 -11.066 1.00 65.56 80 GLU A C 1
ATOM 634 O O . GLU A 1 80 ? 38.255 -23.023 -10.099 1.00 65.56 80 GLU A O 1
ATOM 639 N N . ALA A 1 81 ? 38.232 -20.935 -10.910 1.00 60.25 81 ALA A N 1
ATOM 640 C CA . ALA A 1 81 ? 38.537 -20.262 -9.646 1.00 60.25 81 ALA A CA 1
ATOM 641 C C . ALA A 1 81 ? 37.544 -20.542 -8.498 1.00 60.25 81 ALA A C 1
ATOM 643 O O . ALA A 1 81 ? 37.910 -20.385 -7.336 1.00 60.25 81 ALA A O 1
ATOM 644 N N . TYR A 1 82 ? 36.298 -20.923 -8.802 1.00 59.41 82 TYR A N 1
ATOM 645 C CA . TYR A 1 82 ? 35.243 -21.095 -7.796 1.00 59.41 82 TYR A CA 1
ATOM 646 C C . TYR A 1 82 ? 35.146 -22.526 -7.245 1.00 59.41 82 TYR A C 1
ATOM 648 O O . TYR A 1 82 ? 34.909 -22.707 -6.053 1.00 59.41 82 TYR A O 1
ATOM 656 N N . ASN A 1 83 ? 35.334 -23.547 -8.088 1.00 67.25 83 ASN A N 1
ATOM 657 C CA . ASN A 1 83 ? 35.163 -24.961 -7.722 1.00 67.25 83 ASN A CA 1
ATOM 658 C C . ASN A 1 83 ? 36.462 -25.789 -7.831 1.00 67.25 83 ASN A C 1
ATOM 660 O O . ASN A 1 83 ? 36.490 -26.927 -7.362 1.00 67.25 83 ASN A O 1
ATOM 664 N N . GLY A 1 84 ? 37.526 -25.242 -8.434 1.00 68.44 84 GLY A N 1
ATOM 665 C CA . GLY A 1 84 ? 38.797 -25.928 -8.664 1.00 68.44 84 GLY A CA 1
ATOM 666 C C . GLY A 1 84 ? 38.736 -27.090 -9.663 1.00 68.44 84 GLY A C 1
ATOM 667 O O . GLY A 1 84 ? 39.692 -27.869 -9.711 1.00 68.44 84 GLY A O 1
ATOM 668 N N . ARG A 1 85 ? 37.638 -27.233 -10.418 1.00 73.06 85 ARG A N 1
ATOM 669 C CA . ARG A 1 85 ? 37.412 -28.311 -11.393 1.00 73.06 85 ARG A CA 1
ATOM 670 C C . ARG A 1 85 ? 37.984 -27.963 -12.756 1.00 73.06 85 ARG A C 1
ATOM 672 O O . ARG A 1 85 ? 38.075 -26.787 -13.104 1.00 73.06 85 ARG A O 1
ATOM 679 N N . ASP A 1 86 ? 38.381 -28.994 -13.489 1.00 79.19 86 ASP A N 1
ATOM 680 C CA . ASP A 1 86 ? 38.932 -28.859 -14.828 1.00 79.19 86 ASP A CA 1
ATOM 681 C C . ASP A 1 86 ? 37.819 -28.677 -15.865 1.00 79.19 86 ASP A C 1
ATOM 683 O O . ASP A 1 86 ? 36.896 -29.484 -15.967 1.00 79.19 86 ASP A O 1
ATOM 687 N N . ILE A 1 87 ? 37.921 -27.608 -16.649 1.00 78.69 87 ILE A N 1
ATOM 688 C CA . ILE A 1 87 ? 36.943 -27.284 -17.688 1.00 78.69 87 ILE A CA 1
ATOM 689 C C . ILE A 1 87 ? 36.920 -28.356 -18.787 1.00 78.69 87 ILE A C 1
ATOM 691 O O . ILE A 1 87 ? 35.851 -28.670 -19.304 1.00 78.69 87 ILE A O 1
ATOM 695 N N . VAL A 1 88 ? 38.066 -28.947 -19.141 1.00 81.88 88 VAL A N 1
ATOM 696 C CA . VAL A 1 88 ? 38.138 -29.991 -20.177 1.00 81.88 88 VAL A CA 1
ATOM 697 C C . VAL A 1 88 ? 37.446 -31.270 -19.701 1.00 81.88 88 VAL A C 1
ATOM 699 O O . VAL A 1 88 ? 36.693 -31.888 -20.455 1.00 81.88 88 VAL A O 1
ATOM 702 N N . GLU A 1 89 ? 37.632 -31.620 -18.429 1.00 83.75 89 GLU A N 1
ATOM 703 C CA . GLU A 1 89 ? 36.928 -32.727 -17.775 1.00 83.75 89 GLU A CA 1
ATOM 704 C C . GLU A 1 89 ? 35.410 -32.490 -17.783 1.00 83.75 89 GLU A C 1
ATOM 706 O O . GLU A 1 89 ? 34.639 -33.368 -18.174 1.00 83.75 89 GLU A O 1
ATOM 711 N N . ASP A 1 90 ? 34.964 -31.285 -17.424 1.00 83.06 90 ASP A N 1
ATOM 712 C CA . ASP A 1 90 ? 33.539 -30.960 -17.378 1.00 83.06 90 ASP A CA 1
ATOM 713 C C . ASP A 1 90 ? 32.874 -30.997 -18.776 1.00 83.06 90 ASP A C 1
ATOM 715 O O . ASP A 1 90 ? 31.713 -31.411 -18.881 1.00 83.06 90 ASP A O 1
ATOM 719 N N . VAL A 1 91 ? 33.610 -30.664 -19.851 1.00 83.38 91 VAL A N 1
ATOM 720 C CA . VAL A 1 91 ? 33.167 -30.799 -21.259 1.00 83.38 91 VAL A CA 1
ATOM 721 C C . VAL A 1 91 ? 33.010 -32.267 -21.659 1.00 83.38 91 VAL A C 1
ATOM 723 O O . VAL A 1 91 ? 31.967 -32.645 -22.196 1.00 83.38 91 VAL A O 1
ATOM 726 N N . ILE A 1 92 ? 34.025 -33.101 -21.406 1.00 85.06 92 ILE A N 1
ATOM 727 C CA . ILE A 1 92 ? 34.013 -34.524 -21.786 1.00 85.06 92 ILE A CA 1
ATOM 728 C C . ILE A 1 92 ? 32.896 -35.267 -21.045 1.00 85.06 92 ILE A C 1
ATOM 730 O O . ILE A 1 92 ? 32.175 -36.058 -21.656 1.00 85.06 92 ILE A O 1
ATOM 734 N N . PHE A 1 93 ? 32.695 -34.958 -19.759 1.00 83.88 93 PHE A N 1
ATOM 735 C CA . PHE A 1 93 ? 31.688 -35.599 -18.911 1.00 83.88 93 PHE A CA 1
ATOM 736 C C . PHE A 1 93 ? 30.295 -34.946 -18.943 1.00 83.88 93 PHE A C 1
ATOM 738 O O . PHE A 1 93 ? 29.404 -35.383 -18.214 1.00 83.88 93 PHE A O 1
ATOM 745 N N . ASN A 1 94 ? 30.064 -33.935 -19.791 1.00 79.19 94 ASN A N 1
ATOM 746 C CA . ASN A 1 94 ? 28.790 -33.204 -19.894 1.00 79.19 94 ASN A CA 1
ATOM 747 C C . ASN A 1 94 ? 28.237 -32.704 -18.544 1.00 79.19 94 ASN A C 1
ATOM 749 O O . ASN A 1 94 ? 27.029 -32.788 -18.275 1.00 79.19 94 ASN A O 1
ATOM 753 N N . ARG A 1 95 ? 29.100 -32.202 -17.655 1.00 78.69 95 ARG A N 1
ATOM 754 C CA . ARG A 1 95 ? 28.650 -31.796 -16.318 1.00 78.69 95 ARG A CA 1
ATOM 755 C C . ARG A 1 95 ? 27.779 -30.540 -16.406 1.00 78.69 95 ARG A C 1
ATOM 757 O O . ARG A 1 95 ? 28.160 -29.518 -16.968 1.00 78.69 95 ARG A O 1
ATOM 764 N N . GLY A 1 96 ? 26.566 -30.637 -15.862 1.00 68.44 96 GLY A N 1
ATOM 765 C CA . GLY A 1 96 ? 25.627 -29.517 -15.799 1.00 68.44 96 GLY A CA 1
ATOM 766 C C . GLY A 1 96 ? 25.854 -28.637 -14.574 1.00 68.44 96 GLY A C 1
ATOM 767 O O . GLY A 1 96 ? 26.240 -29.134 -13.516 1.00 68.44 96 GLY A O 1
ATOM 768 N N . SER A 1 97 ? 25.546 -27.349 -14.711 1.00 65.88 97 SER A N 1
ATOM 769 C CA . SER A 1 97 ? 25.547 -26.361 -13.628 1.00 65.88 97 SER A CA 1
ATOM 770 C C . SER A 1 97 ? 24.367 -25.404 -13.793 1.00 65.88 97 SER A C 1
ATOM 772 O O . SER A 1 97 ? 23.955 -25.128 -14.919 1.00 65.88 97 SER A O 1
ATOM 774 N N . ASP A 1 98 ? 23.855 -24.876 -12.678 1.00 57.25 98 ASP A N 1
ATOM 775 C CA . ASP A 1 98 ? 22.808 -23.840 -12.661 1.00 57.25 98 ASP A CA 1
ATOM 776 C C . ASP A 1 98 ? 23.342 -22.468 -13.111 1.00 57.25 98 ASP A C 1
ATOM 778 O O . ASP A 1 98 ? 22.579 -21.561 -13.439 1.00 57.25 98 ASP A O 1
ATOM 782 N N . LEU A 1 99 ? 24.669 -22.299 -13.121 1.00 56.72 99 LEU A N 1
ATOM 783 C CA . LEU A 1 99 ? 25.326 -21.142 -13.713 1.00 56.72 99 LEU A CA 1
ATOM 784 C C . LEU A 1 99 ? 25.534 -21.408 -15.202 1.00 56.72 99 LEU A C 1
ATOM 786 O O . LEU A 1 99 ? 26.348 -22.255 -15.568 1.00 56.72 99 LEU A O 1
ATOM 790 N N . ASN A 1 100 ? 24.864 -20.638 -16.058 1.00 55.56 100 ASN A N 1
ATOM 791 C CA . ASN A 1 100 ? 24.901 -20.848 -17.506 1.00 55.56 100 ASN A CA 1
ATOM 792 C C . ASN A 1 100 ? 26.321 -20.875 -18.107 1.00 55.56 100 ASN A C 1
ATOM 794 O O . ASN A 1 100 ? 26.596 -21.665 -19.006 1.00 55.56 100 ASN A O 1
ATOM 798 N N . ARG A 1 101 ? 27.256 -20.085 -17.557 1.00 59.16 101 ARG A N 1
ATOM 799 C CA . ARG A 1 101 ? 28.674 -20.059 -17.977 1.00 59.16 101 ARG A CA 1
ATOM 800 C C . ARG A 1 101 ? 29.451 -21.358 -17.692 1.00 59.16 101 ARG A C 1
ATOM 802 O O . ARG A 1 101 ? 30.586 -21.478 -18.132 1.00 59.16 101 ARG A O 1
ATOM 809 N N . LEU A 1 102 ? 28.872 -22.279 -16.915 1.00 63.41 102 LEU A N 1
ATOM 810 C CA . LEU A 1 102 ? 29.451 -23.561 -16.484 1.00 63.41 102 LEU A CA 1
ATOM 811 C C . LEU A 1 102 ? 28.560 -24.752 -16.832 1.00 63.41 102 LEU A C 1
ATOM 813 O O . LEU A 1 102 ? 28.683 -25.823 -16.239 1.00 63.41 102 LEU A O 1
ATOM 817 N N . ASN A 1 103 ? 27.611 -24.563 -17.744 1.00 68.81 103 ASN A N 1
ATOM 818 C CA . ASN A 1 103 ? 26.709 -25.624 -18.149 1.00 68.81 103 ASN A CA 1
ATOM 819 C C . ASN A 1 103 ? 27.247 -26.331 -19.399 1.00 68.81 103 ASN A C 1
ATOM 821 O O . ASN A 1 103 ? 26.947 -25.941 -20.525 1.00 68.81 103 ASN A O 1
ATOM 825 N N . PHE A 1 104 ? 28.027 -27.394 -19.200 1.00 74.50 104 PHE A N 1
ATOM 826 C CA . PHE A 1 104 ? 28.675 -28.162 -20.268 1.00 74.50 104 PHE A CA 1
ATOM 827 C C . PHE A 1 104 ? 27.773 -29.265 -20.848 1.00 74.50 104 PHE A C 1
ATOM 829 O O . PHE A 1 104 ? 28.258 -30.245 -21.403 1.00 74.50 104 PHE A O 1
ATOM 836 N N . ARG A 1 105 ? 26.445 -29.156 -20.731 1.00 74.56 105 ARG A N 1
ATOM 837 C CA . ARG A 1 105 ? 25.529 -30.165 -21.284 1.00 74.56 105 ARG A CA 1
ATOM 838 C C . ARG A 1 105 ? 25.426 -30.055 -22.808 1.00 74.56 105 ARG A C 1
ATOM 840 O O . ARG A 1 105 ? 25.154 -28.986 -23.343 1.00 74.56 105 ARG A O 1
ATOM 847 N N . GLY A 1 106 ? 25.523 -31.193 -23.497 1.00 77.00 106 GLY A N 1
ATOM 848 C CA . GLY A 1 106 ? 25.221 -31.310 -24.931 1.00 77.00 106 GLY A CA 1
ATOM 849 C C . GLY A 1 106 ? 26.428 -31.538 -25.841 1.00 77.00 106 GLY A C 1
ATOM 850 O O . GLY A 1 106 ? 26.251 -31.574 -27.058 1.00 77.00 106 GLY A O 1
ATOM 851 N N . PHE A 1 107 ? 27.618 -31.731 -25.274 1.00 85.88 107 PHE A N 1
ATOM 852 C CA . PHE A 1 107 ? 28.810 -32.147 -25.999 1.00 85.88 107 PHE A CA 1
ATOM 853 C C . PHE A 1 107 ? 28.806 -33.649 -26.303 1.00 85.88 107 PHE A C 1
ATOM 855 O O . PHE A 1 107 ? 28.259 -34.478 -25.570 1.00 85.88 107 PHE A O 1
ATOM 862 N N . TYR A 1 108 ? 29.446 -33.983 -27.411 1.00 88.56 108 TYR A N 1
ATOM 863 C CA . TYR A 1 108 ? 29.767 -35.326 -27.859 1.00 88.56 108 TYR A CA 1
ATOM 864 C C . TYR A 1 108 ? 31.284 -35.426 -27.998 1.00 88.56 108 TYR A C 1
ATOM 866 O O . TYR A 1 108 ? 31.926 -34.475 -28.447 1.00 88.56 108 TYR A O 1
ATOM 874 N N . THR A 1 109 ? 31.845 -36.573 -27.637 1.00 90.75 109 THR A N 1
ATOM 875 C CA . THR A 1 109 ? 33.278 -36.850 -27.759 1.00 90.75 109 THR A CA 1
ATOM 876 C C . THR A 1 109 ? 33.487 -37.810 -28.921 1.00 90.75 109 THR A C 1
ATOM 878 O O . THR A 1 109 ? 32.885 -38.877 -28.969 1.00 90.75 109 THR A O 1
ATOM 881 N N . VAL A 1 110 ? 34.313 -37.420 -29.880 1.00 91.62 110 VAL A N 1
ATOM 882 C CA . VAL A 1 110 ? 34.648 -38.190 -31.077 1.00 91.62 110 VAL A CA 1
ATOM 883 C C . VAL A 1 110 ? 36.045 -38.758 -30.906 1.00 91.62 110 VAL A C 1
ATOM 885 O O . VAL A 1 110 ? 36.974 -38.004 -30.620 1.00 91.62 110 VAL A O 1
ATOM 888 N N . LEU A 1 111 ? 36.198 -40.061 -31.119 1.00 91.62 111 LEU A N 1
ATOM 889 C CA . LEU A 1 111 ? 37.468 -40.772 -31.014 1.00 91.62 111 LEU A CA 1
ATOM 890 C C . LEU A 1 111 ? 37.877 -41.345 -32.368 1.00 91.62 111 LEU A C 1
ATOM 892 O O . LEU A 1 111 ? 37.034 -41.827 -33.126 1.00 91.62 111 LEU A O 1
ATOM 896 N N . LEU A 1 112 ? 39.178 -41.308 -32.648 1.00 90.25 112 LEU A N 1
ATOM 897 C CA . LEU A 1 112 ? 39.814 -42.058 -33.725 1.00 90.25 112 LEU A CA 1
ATOM 898 C C . LEU A 1 112 ? 40.843 -43.015 -33.120 1.00 90.25 112 LEU A C 1
ATOM 900 O O . LEU A 1 112 ? 41.838 -42.566 -32.550 1.00 90.25 112 LEU A O 1
ATOM 904 N N . GLU A 1 113 ? 40.609 -44.310 -33.278 1.00 88.50 113 GLU A N 1
ATOM 905 C CA . GLU A 1 113 ? 41.380 -45.404 -32.688 1.00 88.50 113 GLU A CA 1
ATOM 906 C C . GLU A 1 113 ? 42.070 -46.251 -33.764 1.00 88.50 113 GLU A C 1
ATOM 908 O O . GLU A 1 113 ? 41.582 -46.364 -34.891 1.00 88.50 113 GLU A O 1
ATOM 913 N N . ARG A 1 114 ? 43.204 -46.867 -33.422 1.00 85.62 114 ARG A N 1
ATOM 914 C CA . ARG A 1 114 ? 43.875 -47.899 -34.225 1.00 85.62 114 ARG A CA 1
ATOM 915 C C . ARG A 1 114 ? 44.399 -48.980 -33.293 1.00 85.62 114 ARG A C 1
ATOM 917 O O . ARG A 1 114 ? 45.137 -48.653 -32.375 1.00 85.62 114 ARG A O 1
ATOM 924 N N . ASP A 1 115 ? 44.048 -50.237 -33.555 1.00 77.88 115 ASP A N 1
ATOM 925 C CA . ASP A 1 115 ? 44.515 -51.394 -32.775 1.00 77.88 115 ASP A CA 1
ATOM 926 C C . ASP A 1 115 ? 44.361 -51.190 -31.242 1.00 77.88 115 ASP A C 1
ATOM 928 O O . ASP A 1 115 ? 45.286 -51.452 -30.477 1.00 77.88 115 ASP A O 1
ATOM 932 N N . ASP A 1 116 ? 43.191 -50.690 -30.814 1.00 73.44 116 ASP A N 1
ATOM 933 C CA . ASP A 1 116 ? 42.815 -50.345 -29.425 1.00 73.44 116 ASP A CA 1
ATOM 934 C C . ASP A 1 116 ? 43.570 -49.152 -28.786 1.00 73.44 116 ASP A C 1
ATOM 936 O O . ASP A 1 116 ? 43.468 -48.915 -27.581 1.00 73.44 116 ASP A O 1
ATOM 940 N N . GLU A 1 117 ? 44.293 -48.346 -29.575 1.00 83.94 117 GLU A N 1
ATOM 941 C CA . GLU A 1 117 ? 44.929 -47.101 -29.125 1.00 83.94 117 GLU A CA 1
ATOM 942 C C . GLU A 1 117 ? 44.195 -45.849 -29.649 1.00 83.94 117 GLU A C 1
ATOM 944 O O . GLU A 1 117 ? 44.003 -45.693 -30.858 1.00 83.94 117 GLU A O 1
ATOM 949 N N . ILE A 1 118 ? 43.833 -44.908 -28.761 1.00 86.75 118 ILE A N 1
ATOM 950 C CA . ILE A 1 118 ? 43.234 -43.612 -29.140 1.00 86.75 118 ILE A CA 1
ATOM 951 C C . ILE A 1 118 ? 44.308 -42.686 -29.727 1.00 86.75 118 ILE A C 1
ATOM 953 O O . ILE A 1 118 ? 45.233 -42.259 -29.039 1.00 86.75 118 ILE A O 1
ATOM 957 N N . LEU A 1 119 ? 44.146 -42.305 -30.995 1.00 88.56 119 LEU A N 1
ATOM 958 C CA . LEU A 1 119 ? 45.073 -41.436 -31.723 1.00 88.56 119 LEU A CA 1
ATOM 959 C C . LEU A 1 119 ? 44.679 -39.958 -31.647 1.00 88.56 119 LEU A C 1
ATOM 961 O O . LEU A 1 119 ? 45.532 -39.072 -31.540 1.00 88.56 119 LEU A O 1
ATOM 965 N N . THR A 1 120 ? 43.389 -39.666 -31.825 1.00 89.94 120 THR A N 1
ATOM 966 C CA . THR A 1 120 ? 42.849 -38.298 -31.888 1.00 89.94 120 THR A CA 1
ATOM 967 C C . THR A 1 120 ? 41.473 -38.236 -31.235 1.00 89.94 120 THR A C 1
ATOM 969 O O . THR A 1 120 ? 40.651 -39.124 -31.446 1.00 89.94 120 THR A O 1
ATOM 972 N N . VAL A 1 121 ? 41.233 -37.165 -30.481 1.00 92.31 121 VAL A N 1
ATOM 973 C CA . VAL A 1 121 ? 39.983 -36.865 -29.777 1.00 92.31 121 VAL A CA 1
ATOM 974 C C . VAL A 1 121 ? 39.464 -35.505 -30.236 1.00 92.31 121 VAL A C 1
ATOM 976 O O . VAL A 1 121 ? 40.253 -34.574 -30.403 1.00 92.31 121 VAL A O 1
ATOM 979 N N . ALA A 1 122 ? 38.153 -35.366 -30.426 1.00 91.12 122 ALA A N 1
ATOM 980 C CA . ALA A 1 122 ? 37.512 -34.068 -30.626 1.00 91.12 122 ALA A CA 1
ATOM 981 C C . ALA A 1 122 ? 36.213 -33.951 -29.828 1.00 91.12 122 ALA A C 1
ATOM 983 O O . ALA A 1 122 ? 35.453 -34.912 -29.724 1.00 91.12 122 ALA A O 1
ATOM 984 N N . ASN A 1 123 ? 35.920 -32.759 -29.319 1.00 89.56 123 ASN A N 1
ATOM 985 C CA . ASN A 1 123 ? 34.650 -32.457 -28.663 1.00 89.56 123 ASN A CA 1
ATOM 986 C C . ASN A 1 123 ? 33.779 -31.642 -29.606 1.00 89.56 123 ASN A C 1
ATOM 988 O O . ASN A 1 123 ? 34.261 -30.690 -30.210 1.00 89.56 123 ASN A O 1
ATOM 992 N N . VAL A 1 124 ? 32.505 -32.011 -29.726 1.00 89.06 124 VAL A N 1
ATOM 993 C CA . VAL A 1 124 ? 31.574 -31.418 -30.690 1.00 89.06 124 VAL A CA 1
ATOM 994 C C . VAL A 1 124 ? 30.229 -31.158 -30.033 1.00 89.06 124 VAL A C 1
ATOM 996 O O . VAL A 1 124 ? 29.698 -32.017 -29.333 1.00 89.06 124 VAL A O 1
ATOM 999 N N . ARG A 1 125 ? 29.634 -30.000 -30.296 1.00 86.69 125 ARG A N 1
ATOM 1000 C CA . ARG A 1 125 ? 28.280 -29.650 -29.863 1.00 86.69 125 ARG A CA 1
ATOM 1001 C C . ARG A 1 125 ? 27.475 -29.154 -31.052 1.00 86.69 125 ARG A C 1
ATOM 1003 O O . ARG A 1 125 ? 27.902 -28.261 -31.770 1.00 86.69 125 ARG A O 1
ATOM 1010 N N . VAL A 1 126 ? 26.291 -29.723 -31.252 1.00 84.19 126 VAL A N 1
ATOM 1011 C CA . VAL A 1 126 ? 25.421 -29.376 -32.384 1.00 84.19 126 VAL A CA 1
ATOM 1012 C C . VAL A 1 126 ? 24.361 -28.370 -31.933 1.00 84.19 126 VAL A C 1
ATOM 1014 O O . VAL A 1 126 ? 23.633 -28.625 -30.973 1.00 84.19 126 VAL A O 1
ATOM 1017 N N . LEU A 1 127 ? 24.288 -27.226 -32.616 1.00 76.25 127 LEU A N 1
ATOM 1018 C CA . LEU A 1 127 ? 23.419 -26.085 -32.321 1.00 76.25 127 LEU A CA 1
ATOM 1019 C C . LEU A 1 127 ? 22.378 -25.928 -33.443 1.00 76.25 127 LEU A C 1
ATOM 1021 O O . LEU A 1 127 ? 22.483 -25.073 -34.323 1.00 76.25 127 LEU A O 1
ATOM 1025 N N . GLY A 1 128 ? 21.356 -26.785 -33.416 1.00 76.81 128 GLY A N 1
ATOM 1026 C CA . GLY A 1 128 ? 20.308 -26.810 -34.443 1.00 76.81 128 GLY A CA 1
ATOM 1027 C C . GLY A 1 128 ? 20.795 -27.353 -35.792 1.00 76.81 128 GLY A C 1
ATOM 1028 O O . GLY A 1 128 ? 21.740 -28.136 -35.848 1.00 76.81 128 GLY A O 1
ATOM 1029 N N . ASP A 1 129 ? 20.127 -26.963 -36.882 1.00 75.81 129 ASP A N 1
ATOM 1030 C CA . ASP A 1 129 ? 20.461 -27.382 -38.253 1.00 75.81 129 ASP A CA 1
ATOM 1031 C C . ASP A 1 129 ? 21.536 -26.507 -38.918 1.00 75.81 129 ASP A C 1
ATOM 1033 O O . ASP A 1 129 ? 22.077 -26.872 -39.957 1.00 75.81 129 ASP A O 1
ATOM 1037 N N . LYS A 1 130 ? 21.902 -25.372 -38.313 1.00 76.62 130 LYS A N 1
ATOM 1038 C CA . LYS A 1 130 ? 22.805 -24.397 -38.940 1.00 76.62 130 LYS A CA 1
ATOM 1039 C C . LYS A 1 130 ? 24.274 -24.571 -38.571 1.00 76.62 130 LYS A C 1
ATOM 1041 O O . LYS A 1 130 ? 25.124 -24.456 -39.448 1.00 76.62 130 LYS A O 1
ATOM 1046 N N . VAL A 1 131 ? 24.588 -24.816 -37.297 1.00 82.19 131 VAL A N 1
ATOM 1047 C CA . VAL A 1 131 ? 25.972 -24.753 -36.798 1.00 82.19 131 VAL A CA 1
ATOM 1048 C C . VAL A 1 131 ? 26.283 -25.923 -35.864 1.00 82.19 131 VAL A C 1
ATOM 1050 O O . VAL A 1 131 ? 25.504 -26.249 -34.973 1.00 82.19 131 VAL A O 1
ATOM 1053 N N . ALA A 1 132 ? 27.459 -26.527 -36.025 1.00 84.31 132 ALA A N 1
ATOM 1054 C CA . ALA A 1 132 ? 28.095 -27.370 -35.017 1.00 84.31 132 ALA A CA 1
ATOM 1055 C C . ALA A 1 132 ? 29.430 -26.759 -34.575 1.00 84.31 132 ALA A C 1
ATOM 1057 O O . ALA A 1 132 ? 30.252 -26.373 -35.402 1.00 84.31 132 ALA A O 1
ATOM 1058 N N . GLU A 1 133 ? 29.638 -26.685 -33.266 1.00 85.50 133 GLU A N 1
ATOM 1059 C CA . GLU A 1 133 ? 30.844 -26.160 -32.635 1.00 85.50 133 GLU A CA 1
ATOM 1060 C C . GLU A 1 133 ? 31.807 -27.300 -32.286 1.00 85.50 133 GLU A C 1
ATOM 1062 O O . GLU A 1 133 ? 31.389 -28.309 -31.715 1.00 85.50 133 GLU A O 1
ATOM 1067 N N . VAL A 1 134 ? 33.096 -27.125 -32.581 1.00 87.38 134 VAL A N 1
ATOM 1068 C CA . VAL A 1 134 ? 34.175 -28.049 -32.203 1.00 87.38 134 VAL A CA 1
ATOM 1069 C C . VAL A 1 134 ? 35.202 -27.305 -31.342 1.00 87.38 134 VAL A C 1
ATOM 1071 O O . VAL A 1 134 ? 36.186 -26.798 -31.880 1.00 87.38 134 VAL A O 1
ATOM 1074 N N . PRO A 1 135 ? 34.989 -27.175 -30.018 1.00 80.00 135 PRO A N 1
ATOM 1075 C CA . PRO A 1 135 ? 35.865 -26.371 -29.162 1.00 80.00 135 PRO A CA 1
ATOM 1076 C C . PRO A 1 135 ? 37.268 -26.953 -28.977 1.00 80.00 135 PRO A C 1
ATOM 1078 O O . PRO A 1 135 ? 38.220 -26.197 -28.802 1.00 80.00 135 PRO A O 1
ATOM 1081 N N . PHE A 1 136 ? 37.411 -28.281 -29.006 1.00 84.75 136 PHE A N 1
ATOM 1082 C CA . PHE A 1 136 ? 38.685 -28.942 -28.742 1.00 84.75 136 PHE A CA 1
ATOM 1083 C C . PHE A 1 136 ? 38.948 -30.076 -29.724 1.00 84.75 136 PHE A C 1
ATOM 1085 O O . PHE A 1 136 ? 38.058 -30.877 -30.016 1.00 84.75 136 PHE A O 1
ATOM 1092 N N . VAL A 1 137 ? 40.199 -30.160 -30.182 1.00 87.69 137 VAL A N 1
ATOM 1093 C CA . VAL A 1 137 ? 40.733 -31.273 -30.971 1.00 87.69 137 VAL A CA 1
ATOM 1094 C C . VAL A 1 137 ? 42.157 -31.557 -30.501 1.00 87.69 137 VAL A C 1
ATOM 1096 O O . VAL A 1 137 ? 43.006 -30.665 -30.514 1.00 87.69 137 VAL A O 1
ATOM 1099 N N . ALA A 1 138 ? 42.430 -32.797 -30.108 1.00 86.69 138 ALA A N 1
ATOM 1100 C CA . ALA A 1 138 ? 43.724 -33.253 -29.616 1.00 86.69 138 ALA A CA 1
ATOM 1101 C C . ALA A 1 138 ? 44.211 -34.464 -30.416 1.00 86.69 138 ALA A C 1
ATOM 1103 O O . ALA A 1 138 ? 43.464 -35.409 -30.647 1.00 86.69 138 ALA A O 1
ATOM 1104 N N . THR A 1 139 ? 45.486 -34.460 -30.807 1.00 86.75 139 THR A N 1
ATOM 1105 C CA . THR A 1 139 ? 46.170 -35.620 -31.403 1.00 86.75 139 THR A CA 1
ATOM 1106 C C . THR A 1 139 ? 47.404 -35.926 -30.567 1.00 86.75 139 THR A C 1
ATOM 1108 O O . THR A 1 139 ? 48.238 -35.027 -30.368 1.00 86.75 139 THR A O 1
ATOM 1111 N N . ARG A 1 140 ? 47.544 -37.191 -30.144 1.00 83.62 140 ARG A N 1
ATOM 1112 C CA . ARG A 1 140 ? 48.723 -37.691 -29.417 1.00 83.62 140 ARG A CA 1
ATOM 1113 C C . ARG A 1 140 ? 50.012 -37.278 -30.120 1.00 83.62 140 ARG A C 1
ATOM 1115 O O . ARG A 1 140 ? 50.089 -37.302 -31.353 1.00 83.62 140 ARG A O 1
ATOM 1122 N N . PHE A 1 141 ? 51.028 -36.890 -29.350 1.00 79.56 141 PHE A N 1
ATOM 1123 C CA . PHE A 1 141 ? 52.262 -36.302 -29.894 1.00 79.56 141 PHE A CA 1
ATOM 1124 C C . PHE A 1 141 ? 52.937 -37.171 -30.962 1.00 79.56 141 PHE A C 1
ATOM 1126 O O . PHE A 1 141 ? 53.403 -36.641 -31.973 1.00 79.56 141 PHE A O 1
ATOM 1133 N N . GLU A 1 142 ? 52.929 -38.489 -30.769 1.00 78.44 142 GLU A N 1
ATOM 1134 C CA . GLU A 1 142 ? 53.555 -39.483 -31.651 1.00 78.44 142 GLU A CA 1
ATOM 1135 C C . GLU A 1 142 ? 52.901 -39.556 -33.041 1.00 78.44 142 GLU A C 1
ATOM 1137 O O . GLU A 1 142 ? 53.556 -39.899 -34.026 1.00 78.44 142 GLU A O 1
ATOM 1142 N N . TYR A 1 143 ? 51.633 -39.148 -33.145 1.00 79.75 143 TYR A N 1
ATOM 1143 C CA . TYR A 1 143 ? 50.825 -39.237 -34.363 1.00 79.75 143 TYR A CA 1
ATOM 1144 C C . TYR A 1 143 ? 50.573 -37.880 -35.040 1.00 79.75 143 TYR A C 1
ATOM 1146 O O . TYR A 1 143 ? 49.853 -37.781 -36.045 1.00 79.75 143 TYR A O 1
ATOM 1154 N N . ARG A 1 144 ? 51.184 -36.801 -34.534 1.00 78.69 144 ARG A N 1
ATOM 1155 C CA . ARG A 1 144 ? 51.090 -35.471 -35.152 1.00 78.69 144 ARG A CA 1
ATOM 1156 C C . ARG A 1 144 ? 51.774 -35.462 -36.520 1.00 78.69 144 ARG A C 1
ATOM 1158 O O . ARG A 1 144 ? 52.792 -36.106 -36.739 1.00 78.69 144 ARG A O 1
ATOM 1165 N N . ARG A 1 145 ? 51.218 -34.687 -37.458 1.00 76.62 145 ARG A N 1
ATOM 1166 C CA . ARG A 1 145 ? 51.663 -34.585 -38.870 1.00 76.62 145 ARG A CA 1
ATOM 1167 C C . ARG A 1 145 ? 51.517 -35.867 -39.709 1.00 76.62 145 ARG A C 1
ATOM 1169 O O . ARG A 1 145 ? 51.875 -35.840 -40.881 1.00 76.62 145 ARG A O 1
ATOM 1176 N N . LEU A 1 146 ? 50.911 -36.931 -39.176 1.00 79.50 146 LEU A N 1
ATOM 1177 C CA . LEU A 1 146 ? 50.560 -38.143 -39.935 1.00 79.50 146 LEU A CA 1
ATOM 1178 C C . LEU A 1 146 ? 49.157 -38.088 -40.568 1.00 79.50 146 LEU A C 1
ATOM 1180 O O . LEU A 1 146 ? 48.686 -39.071 -41.124 1.00 79.50 146 LEU A O 1
ATOM 1184 N N . GLY A 1 147 ? 48.472 -36.942 -40.487 1.00 80.94 147 GLY A N 1
ATOM 1185 C CA . GLY A 1 147 ? 47.150 -36.740 -41.092 1.00 80.94 147 GLY A CA 1
ATOM 1186 C C . GLY A 1 147 ? 45.960 -37.250 -40.270 1.00 80.94 147 GLY A C 1
ATOM 1187 O O . GLY A 1 147 ? 44.831 -37.100 -40.725 1.00 80.94 147 GLY A O 1
ATOM 1188 N N . MET A 1 148 ? 46.173 -37.773 -39.056 1.00 85.06 148 MET A N 1
ATOM 1189 C CA . MET A 1 148 ? 45.109 -38.363 -38.220 1.00 85.06 148 MET A CA 1
ATOM 1190 C C . MET A 1 148 ? 43.988 -37.372 -37.863 1.00 85.06 148 MET A C 1
ATOM 1192 O O . MET A 1 148 ? 42.815 -37.679 -38.058 1.00 85.06 148 MET A O 1
ATOM 1196 N N . CYS A 1 149 ? 44.331 -36.139 -37.472 1.00 84.19 149 CYS A N 1
A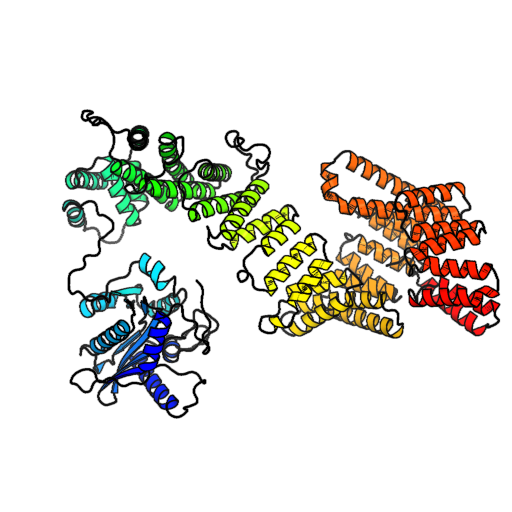TOM 1197 C CA . CYS A 1 149 ? 43.348 -35.071 -37.234 1.00 84.19 149 CYS A CA 1
ATOM 1198 C C . CYS A 1 149 ? 42.479 -34.776 -38.471 1.00 84.19 149 CYS A C 1
ATOM 1200 O O . CYS A 1 149 ? 41.269 -34.589 -38.365 1.00 84.19 149 CYS A O 1
ATOM 1202 N N . ARG A 1 150 ? 43.070 -34.816 -39.672 1.00 84.12 150 ARG A N 1
ATOM 1203 C CA . ARG A 1 150 ? 42.338 -34.607 -40.928 1.00 84.12 150 ARG A CA 1
ATOM 1204 C C . ARG A 1 150 ? 41.334 -35.720 -41.203 1.00 84.12 150 ARG A C 1
ATOM 1206 O O . ARG A 1 150 ? 40.247 -35.429 -41.687 1.00 84.12 150 ARG A O 1
ATOM 1213 N N . ILE A 1 151 ? 41.686 -36.964 -40.887 1.00 85.94 151 ILE A N 1
ATOM 1214 C CA . ILE A 1 151 ? 40.784 -38.110 -41.038 1.00 85.94 151 ILE A CA 1
ATOM 1215 C C . ILE A 1 151 ? 39.594 -37.968 -40.081 1.00 85.94 151 ILE A C 1
ATOM 1217 O O . ILE A 1 151 ? 38.454 -38.064 -40.530 1.00 85.94 151 ILE A O 1
ATOM 1221 N N . LEU A 1 152 ? 39.847 -37.656 -38.802 1.00 89.62 152 LEU A N 1
ATOM 1222 C CA . LEU A 1 152 ? 38.784 -37.460 -37.810 1.00 89.62 152 LEU A CA 1
ATOM 1223 C C . LEU A 1 152 ? 37.827 -36.337 -38.228 1.00 89.62 152 LEU A C 1
ATOM 1225 O O . LEU A 1 152 ? 36.615 -36.546 -38.248 1.00 89.62 152 LEU A O 1
ATOM 1229 N N . MET A 1 153 ? 38.365 -35.169 -38.592 1.00 86.62 153 MET A N 1
ATOM 1230 C CA . MET A 1 153 ? 37.556 -34.005 -38.966 1.00 86.62 153 MET A CA 1
ATOM 1231 C C . MET A 1 153 ? 36.764 -34.235 -40.256 1.00 86.62 153 MET A C 1
ATOM 1233 O O . MET A 1 153 ? 35.608 -33.834 -40.330 1.00 86.62 153 MET A O 1
ATOM 1237 N N . SER A 1 154 ? 37.344 -34.915 -41.250 1.00 84.75 154 SER A N 1
ATOM 1238 C CA . SER A 1 154 ? 36.658 -35.180 -42.519 1.00 84.75 154 SER A CA 1
ATOM 1239 C C . SER A 1 154 ? 35.493 -36.164 -42.362 1.00 84.75 154 SER A C 1
ATOM 1241 O O . SER A 1 154 ? 34.451 -35.971 -42.989 1.00 84.75 154 SER A O 1
ATOM 1243 N N . GLU A 1 155 ? 35.626 -37.193 -41.517 1.00 87.12 155 GLU A N 1
ATOM 1244 C CA . GLU A 1 155 ? 34.501 -38.090 -41.215 1.00 87.12 155 GLU A CA 1
ATOM 1245 C C . GLU A 1 155 ? 33.456 -37.417 -40.319 1.00 87.12 155 GLU A C 1
ATOM 1247 O O . GLU A 1 155 ? 32.259 -37.580 -40.559 1.00 87.12 155 GLU A O 1
ATOM 1252 N N . LEU A 1 156 ? 33.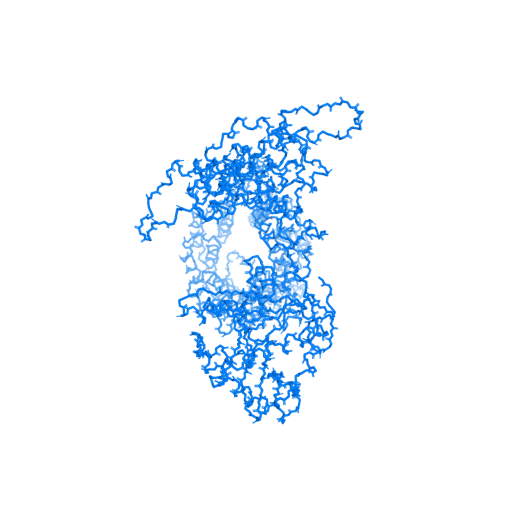874 -36.592 -39.353 1.00 88.12 156 LEU A N 1
ATOM 1253 C CA . LEU A 1 156 ? 32.950 -35.792 -38.548 1.00 88.12 156 LEU A CA 1
ATOM 1254 C C . LEU A 1 156 ? 32.091 -34.869 -39.426 1.00 88.12 156 LEU A C 1
ATOM 1256 O O . LEU A 1 156 ? 30.865 -34.874 -39.311 1.00 88.12 156 LEU A O 1
ATOM 1260 N N . GLU A 1 157 ? 32.723 -34.117 -40.329 1.00 85.75 157 GLU A N 1
ATOM 1261 C CA . GLU A 1 157 ? 32.048 -33.222 -41.273 1.00 85.75 157 GLU A CA 1
ATOM 1262 C C . GLU A 1 157 ? 31.041 -33.997 -42.135 1.00 85.75 157 GLU A C 1
ATOM 1264 O O . GLU A 1 157 ? 29.870 -33.633 -42.221 1.00 85.75 157 GLU A O 1
ATOM 1269 N N . LYS A 1 158 ? 31.460 -35.132 -42.704 1.00 85.88 158 LYS A N 1
ATOM 1270 C CA . LYS A 1 158 ? 30.611 -36.010 -43.519 1.00 85.88 158 LYS A CA 1
ATOM 1271 C C . LYS A 1 158 ? 29.405 -36.554 -42.754 1.00 85.88 158 LYS A C 1
ATOM 1273 O O . LYS A 1 158 ? 28.302 -36.599 -43.304 1.00 85.88 158 LYS A O 1
ATOM 1278 N N . HIS A 1 159 ? 29.584 -36.974 -41.503 1.00 87.38 159 HIS A N 1
ATOM 1279 C CA . HIS A 1 159 ? 28.484 -37.476 -40.681 1.00 87.38 159 HIS A CA 1
ATOM 1280 C C . HIS A 1 159 ? 27.498 -36.370 -40.299 1.00 87.38 159 HIS A C 1
ATOM 1282 O O . HIS A 1 159 ? 26.293 -36.589 -40.408 1.00 87.38 159 HIS A O 1
ATOM 1288 N N . LEU A 1 160 ? 27.977 -35.183 -39.925 1.00 86.00 160 LEU A N 1
ATOM 1289 C CA . LEU A 1 160 ? 27.114 -34.048 -39.590 1.00 86.00 160 LEU A CA 1
ATOM 1290 C C . LEU A 1 160 ? 26.375 -33.490 -40.818 1.00 86.00 160 LEU A C 1
ATOM 1292 O O . LEU A 1 160 ? 25.184 -33.193 -40.721 1.00 86.00 160 LEU A O 1
ATOM 1296 N N . MET A 1 161 ? 27.022 -33.451 -41.987 1.00 83.19 161 MET A N 1
ATOM 1297 C CA . MET A 1 161 ? 26.379 -33.092 -43.259 1.00 83.19 161 MET A CA 1
ATOM 1298 C C . MET A 1 161 ? 25.225 -34.034 -43.606 1.00 83.19 161 MET A C 1
ATOM 1300 O O . MET A 1 161 ? 24.134 -33.582 -43.943 1.00 83.19 161 MET A O 1
ATOM 1304 N N . ASN A 1 162 ? 25.435 -35.349 -43.482 1.00 84.19 162 ASN A N 1
ATOM 1305 C CA . ASN A 1 162 ? 24.385 -36.339 -43.742 1.00 84.19 162 ASN A CA 1
ATOM 1306 C C . ASN A 1 162 ? 23.187 -36.203 -42.789 1.00 84.19 162 ASN A C 1
ATOM 1308 O O . ASN A 1 162 ? 22.089 -36.644 -43.125 1.00 84.19 162 ASN A O 1
ATOM 1312 N N . LEU A 1 163 ? 23.396 -35.615 -41.609 1.00 84.50 163 LEU A N 1
ATOM 1313 C CA . LEU A 1 163 ? 22.340 -35.317 -40.645 1.00 84.50 163 LEU A CA 1
ATOM 1314 C C . LEU A 1 163 ? 21.646 -33.973 -40.908 1.00 84.50 163 LEU A C 1
ATOM 1316 O O . LEU A 1 163 ? 20.589 -33.735 -40.336 1.00 84.50 163 LEU A O 1
ATOM 1320 N N . GLY A 1 164 ? 22.179 -33.133 -41.799 1.00 80.56 164 GLY A N 1
ATOM 1321 C CA . GLY A 1 164 ? 21.583 -31.853 -42.182 1.00 80.56 164 GLY A CA 1
ATOM 1322 C C . GLY A 1 164 ? 22.143 -30.635 -41.446 1.00 80.56 164 GLY A C 1
ATOM 1323 O O . GLY A 1 164 ? 21.471 -29.610 -41.426 1.00 80.56 164 GLY A O 1
ATOM 1324 N N . VAL A 1 165 ? 23.339 -30.734 -40.851 1.00 83.94 165 VAL A N 1
ATOM 1325 C CA . VAL A 1 165 ? 24.050 -29.583 -40.266 1.00 83.94 165 VAL A CA 1
ATOM 1326 C C . VAL A 1 165 ? 24.775 -28.800 -41.367 1.00 83.94 165 VAL A C 1
ATOM 1328 O O . VAL A 1 165 ? 25.571 -29.373 -42.109 1.00 83.94 165 VAL A O 1
ATOM 1331 N N . GLU A 1 166 ? 24.515 -27.494 -41.470 1.00 80.50 166 GLU A N 1
ATOM 1332 C CA . GLU A 1 166 ? 25.004 -26.655 -42.578 1.00 80.50 166 GLU A CA 1
ATOM 1333 C C . GLU A 1 166 ? 26.464 -26.186 -42.438 1.00 80.50 166 GLU A C 1
ATOM 1335 O O . GLU A 1 166 ? 27.139 -25.988 -43.454 1.00 80.50 166 GLU A O 1
ATOM 1340 N N . ARG A 1 167 ? 26.959 -25.962 -41.211 1.00 80.00 167 ARG A N 1
ATOM 1341 C CA . ARG A 1 167 ? 28.305 -25.411 -40.963 1.00 80.00 167 ARG A CA 1
ATOM 1342 C C . ARG A 1 167 ? 28.984 -26.000 -39.740 1.00 80.00 167 ARG A C 1
ATOM 1344 O O . ARG A 1 167 ? 28.338 -26.309 -38.740 1.00 80.00 167 ARG A O 1
ATOM 1351 N N . LEU A 1 168 ? 30.312 -26.054 -39.803 1.00 81.75 168 LEU A N 1
ATOM 1352 C CA . LEU A 1 168 ? 31.169 -26.420 -38.681 1.00 81.75 168 LEU A CA 1
ATOM 1353 C C . LEU A 1 168 ? 32.059 -25.237 -38.292 1.00 81.75 168 LEU A C 1
ATOM 1355 O O . LEU A 1 168 ? 32.675 -24.611 -39.155 1.00 81.75 168 LEU A O 1
ATOM 1359 N N . VAL A 1 169 ? 32.109 -24.926 -36.999 1.00 84.06 169 VAL A N 1
ATOM 1360 C CA . VAL A 1 169 ? 32.797 -23.755 -36.445 1.00 84.06 169 VAL A CA 1
ATOM 1361 C C . VAL A 1 169 ? 33.720 -24.190 -35.313 1.00 84.06 169 VAL A C 1
ATOM 1363 O O . VAL A 1 169 ? 33.354 -25.043 -34.506 1.00 84.06 169 VAL A O 1
ATOM 1366 N N . LEU A 1 170 ? 34.917 -23.607 -35.239 1.00 82.31 170 LEU A N 1
ATOM 1367 C CA . LEU A 1 170 ? 35.870 -23.876 -34.162 1.00 82.31 170 LEU A CA 1
ATOM 1368 C C . LEU A 1 170 ? 36.608 -22.609 -33.699 1.00 82.31 170 LEU A C 1
ATOM 1370 O O . LEU A 1 170 ? 36.890 -21.724 -34.519 1.00 82.31 170 LEU A O 1
ATOM 1374 N N . PRO A 1 171 ? 36.943 -22.513 -32.401 1.00 77.31 171 PRO A N 1
ATOM 1375 C CA . PRO A 1 171 ? 37.836 -21.491 -31.882 1.00 77.31 171 PRO A CA 1
ATOM 1376 C C . PRO A 1 171 ? 39.296 -21.868 -32.170 1.00 77.31 171 PRO A C 1
ATOM 1378 O O . PRO A 1 171 ? 39.733 -22.981 -31.882 1.00 77.31 171 PRO A O 1
ATOM 1381 N N . SER A 1 172 ? 40.083 -20.937 -32.713 1.00 71.00 172 SER A N 1
ATOM 1382 C CA . SER A 1 172 ? 41.517 -21.126 -32.955 1.00 71.00 172 SER A CA 1
ATOM 1383 C C . SER A 1 172 ? 42.344 -20.055 -32.249 1.00 71.00 172 SER A C 1
ATOM 1385 O O . SER A 1 172 ? 42.013 -18.868 -32.263 1.00 71.00 172 SER A O 1
ATOM 1387 N N . ALA A 1 173 ? 43.484 -20.462 -31.688 1.00 68.25 173 ALA A N 1
ATOM 1388 C CA . ALA A 1 173 ? 44.546 -19.529 -31.325 1.00 68.25 173 ALA A CA 1
ATOM 1389 C C . ALA A 1 173 ? 45.094 -18.852 -32.592 1.00 68.25 173 ALA A C 1
ATOM 1391 O O . ALA A 1 173 ? 45.204 -19.507 -33.635 1.00 68.25 173 ALA A O 1
ATOM 1392 N N . SER A 1 174 ? 45.474 -17.572 -32.500 1.00 65.88 174 SER A N 1
ATOM 1393 C CA . SER A 1 174 ? 45.998 -16.785 -33.631 1.00 65.88 174 SER A CA 1
ATOM 1394 C C . SER A 1 174 ? 47.164 -17.467 -34.361 1.00 65.88 174 SER A C 1
ATOM 1396 O O . SER A 1 174 ? 47.257 -17.387 -35.582 1.00 65.88 174 SER A O 1
ATOM 1398 N N . SER A 1 175 ? 48.006 -18.210 -33.638 1.00 64.25 175 SER A N 1
ATOM 1399 C CA . SER A 1 175 ? 49.159 -18.946 -34.175 1.00 64.25 175 SER A CA 1
ATOM 1400 C C . SER A 1 175 ? 48.805 -20.174 -35.026 1.00 64.25 175 SER A C 1
ATOM 1402 O O . SER A 1 175 ? 49.656 -20.669 -35.762 1.00 64.25 175 SER A O 1
ATOM 1404 N N . MET A 1 176 ? 47.571 -20.681 -34.932 1.00 67.25 176 MET A N 1
ATOM 1405 C CA . MET A 1 176 ? 47.111 -21.908 -35.601 1.00 67.25 176 MET A CA 1
ATOM 1406 C C . MET A 1 176 ? 46.074 -21.644 -36.704 1.00 67.25 176 MET A C 1
ATOM 1408 O O . MET A 1 176 ? 45.724 -22.570 -37.437 1.00 67.25 176 MET A O 1
ATOM 1412 N N . VAL A 1 177 ? 45.614 -20.397 -36.873 1.00 73.75 177 VAL A N 1
ATOM 1413 C CA . VAL A 1 177 ? 44.581 -20.022 -37.860 1.00 73.75 177 VAL A CA 1
ATOM 1414 C C . VAL A 1 177 ? 44.995 -20.413 -39.280 1.00 73.75 177 VAL A C 1
ATOM 1416 O O . VAL A 1 177 ? 44.227 -21.057 -39.993 1.00 73.75 177 VAL A O 1
ATOM 1419 N N . ASP A 1 178 ? 46.239 -20.126 -39.670 1.00 72.75 178 ASP A N 1
ATOM 1420 C CA . ASP A 1 178 ? 46.749 -20.456 -41.007 1.00 72.75 178 ASP A CA 1
ATOM 1421 C C . ASP A 1 178 ? 46.768 -21.965 -41.285 1.00 72.75 178 ASP A C 1
ATOM 1423 O O . ASP A 1 178 ? 46.625 -22.384 -42.437 1.00 72.75 178 ASP A O 1
ATOM 1427 N N . ALA A 1 179 ? 46.920 -22.796 -40.248 1.00 76.00 179 ALA A N 1
ATOM 1428 C CA . ALA A 1 179 ? 46.869 -24.248 -40.385 1.00 76.00 179 ALA A CA 1
ATOM 1429 C C . ALA A 1 179 ? 45.437 -24.736 -40.654 1.00 76.00 179 ALA A C 1
ATOM 1431 O O . ALA A 1 179 ? 45.247 -25.625 -41.486 1.00 76.00 179 ALA A O 1
ATOM 1432 N N . TRP A 1 180 ? 44.431 -24.128 -40.016 1.00 81.44 180 TRP A N 1
ATOM 1433 C CA . TRP A 1 180 ? 43.017 -24.435 -40.253 1.00 81.44 180 TRP A CA 1
ATOM 1434 C C . TRP A 1 180 ? 42.532 -23.939 -41.619 1.00 81.44 180 TRP A C 1
ATOM 1436 O O . TRP A 1 180 ? 41.856 -24.682 -42.333 1.00 81.44 180 TRP A O 1
ATOM 1446 N N . ILE A 1 181 ? 42.941 -22.736 -42.032 1.00 77.88 181 ILE A N 1
ATOM 1447 C CA . ILE A 1 181 ? 42.573 -22.169 -43.337 1.00 77.88 181 ILE A CA 1
ATOM 1448 C C . ILE A 1 181 ? 43.221 -22.971 -44.472 1.00 77.88 181 ILE A C 1
ATOM 1450 O O . ILE A 1 181 ? 42.530 -23.512 -45.334 1.00 77.88 181 ILE A O 1
ATOM 1454 N N . ASN A 1 182 ? 44.550 -23.118 -44.459 1.00 73.62 182 ASN A N 1
ATOM 1455 C CA . ASN A 1 182 ? 45.269 -23.735 -45.578 1.00 73.62 182 ASN A CA 1
ATOM 1456 C C . ASN A 1 182 ? 45.221 -25.272 -45.561 1.00 73.62 182 ASN A C 1
ATOM 1458 O O . ASN A 1 182 ? 45.295 -25.905 -46.614 1.00 73.62 182 ASN A O 1
ATOM 1462 N N . GLY A 1 183 ? 45.133 -25.887 -44.378 1.00 69.19 183 GLY A N 1
ATOM 1463 C CA . GLY A 1 183 ? 45.157 -27.343 -44.214 1.00 69.19 183 GLY A CA 1
ATOM 1464 C C . GLY A 1 183 ? 43.781 -28.008 -44.268 1.00 69.19 183 GLY A C 1
ATOM 1465 O O . GLY A 1 183 ? 43.675 -29.128 -44.777 1.00 69.19 183 GLY A O 1
ATOM 1466 N N . PHE A 1 184 ? 42.744 -27.327 -43.768 1.00 71.56 184 PHE A N 1
ATOM 1467 C CA . PHE A 1 184 ? 41.395 -27.880 -43.598 1.00 71.56 184 PHE A CA 1
ATOM 1468 C C . PHE A 1 184 ? 40.304 -27.096 -44.350 1.00 71.56 184 PHE A C 1
ATOM 1470 O O . PHE A 1 184 ? 39.183 -27.580 -44.437 1.00 71.56 184 PHE A O 1
ATOM 1477 N N . GLY A 1 185 ? 40.625 -25.940 -44.947 1.00 74.56 185 GLY A N 1
ATOM 1478 C CA . GLY A 1 185 ? 39.708 -25.186 -45.809 1.00 74.56 185 GLY A CA 1
ATOM 1479 C C . GLY A 1 185 ? 38.744 -24.254 -45.074 1.00 74.56 185 GLY A C 1
ATOM 1480 O O . GLY A 1 185 ? 37.780 -23.793 -45.680 1.00 74.56 185 GLY A O 1
ATOM 1481 N N . PHE A 1 186 ? 38.982 -23.973 -43.791 1.00 81.94 186 PHE A N 1
ATOM 1482 C CA . PHE A 1 186 ? 38.157 -23.042 -43.023 1.00 81.94 186 PHE A CA 1
ATOM 1483 C C . PHE A 1 186 ? 38.338 -21.594 -43.506 1.00 81.94 186 PHE A C 1
ATOM 1485 O O . PHE A 1 186 ? 39.384 -21.221 -44.032 1.00 81.94 186 PHE A O 1
ATOM 1492 N N . SER A 1 187 ? 37.330 -20.759 -43.272 1.00 79.19 187 SER A N 1
ATOM 1493 C CA . SER A 1 187 ? 37.372 -19.307 -43.479 1.00 79.19 187 SER A CA 1
ATOM 1494 C C . SER A 1 187 ? 37.223 -18.563 -42.154 1.00 79.19 187 SER A C 1
ATOM 1496 O O . SER A 1 187 ? 36.533 -19.031 -41.252 1.00 79.19 187 SER A O 1
ATOM 1498 N N . MET A 1 188 ? 37.883 -17.414 -42.018 1.00 74.06 188 MET A N 1
ATOM 1499 C CA . MET A 1 188 ? 37.760 -16.572 -40.825 1.00 74.06 188 MET A CA 1
ATOM 1500 C C . MET A 1 188 ? 36.350 -15.970 -40.751 1.00 74.06 188 MET A C 1
ATOM 1502 O O . MET A 1 188 ? 35.868 -15.425 -41.743 1.00 74.06 188 MET A O 1
ATOM 1506 N N . MET A 1 189 ? 35.696 -16.069 -39.592 1.00 71.94 189 MET A N 1
ATOM 1507 C CA . MET A 1 189 ? 34.369 -15.478 -39.385 1.00 71.94 189 MET A CA 1
ATOM 1508 C C . MET A 1 189 ? 34.481 -13.993 -39.037 1.00 71.94 189 MET A C 1
ATOM 1510 O O . MET A 1 189 ? 35.392 -13.587 -38.312 1.00 71.94 189 MET A O 1
ATOM 1514 N N . THR A 1 190 ? 33.548 -13.178 -39.532 1.00 69.19 190 THR A N 1
ATOM 1515 C CA . THR A 1 190 ? 33.490 -11.755 -39.179 1.00 69.19 190 THR A CA 1
ATOM 1516 C C . THR A 1 190 ? 32.786 -11.537 -37.838 1.00 69.19 190 THR A C 1
ATOM 1518 O O . THR A 1 190 ? 32.006 -12.368 -37.372 1.00 69.19 190 THR A O 1
ATOM 1521 N N . ASP A 1 191 ? 33.008 -10.371 -37.228 1.00 58.69 191 ASP A N 1
ATOM 1522 C CA . ASP A 1 191 ? 32.348 -9.958 -35.979 1.00 58.69 191 ASP A CA 1
ATOM 1523 C C . ASP A 1 191 ? 30.809 -9.936 -36.101 1.00 58.69 191 ASP A C 1
ATOM 1525 O O . ASP A 1 191 ? 30.090 -10.099 -35.113 1.00 58.69 191 ASP A O 1
ATOM 1529 N N . PHE A 1 192 ? 30.300 -9.756 -37.325 1.00 57.53 192 PHE A N 1
ATOM 1530 C CA . PHE A 1 192 ? 28.882 -9.857 -37.654 1.00 57.53 192 PHE A CA 1
ATOM 1531 C C . PHE A 1 192 ? 28.401 -11.310 -37.580 1.00 57.53 192 PHE A C 1
ATOM 1533 O O . PHE A 1 192 ? 27.465 -11.577 -36.831 1.00 57.53 192 PHE A O 1
ATOM 1540 N N . ASP A 1 193 ? 29.095 -12.243 -38.243 1.00 60.59 193 ASP A N 1
ATOM 1541 C CA . ASP A 1 193 ? 28.747 -13.673 -38.245 1.00 60.59 193 ASP A CA 1
ATOM 1542 C C . ASP A 1 193 ? 28.782 -14.266 -36.828 1.00 60.59 193 ASP A C 1
ATOM 1544 O O . ASP A 1 193 ? 27.898 -15.028 -36.436 1.00 60.59 193 ASP A O 1
ATOM 1548 N N . ILE A 1 194 ? 29.755 -13.850 -36.008 1.00 60.88 194 ILE A N 1
ATOM 1549 C CA . ILE A 1 194 ? 29.845 -14.241 -34.594 1.00 60.88 194 ILE A CA 1
ATOM 1550 C C . ILE A 1 194 ? 28.624 -13.724 -33.809 1.00 60.88 194 ILE A C 1
ATOM 1552 O O . ILE A 1 194 ? 28.049 -14.446 -32.991 1.00 60.88 194 ILE A O 1
ATOM 1556 N N . ARG A 1 195 ? 28.179 -12.483 -34.053 1.00 55.91 195 ARG A N 1
ATOM 1557 C CA . ARG A 1 195 ? 27.024 -11.890 -33.353 1.00 55.91 195 ARG A CA 1
ATOM 1558 C C . ARG A 1 195 ? 25.686 -12.471 -33.799 1.00 55.91 195 ARG A C 1
ATOM 1560 O O . ARG A 1 195 ? 24.802 -12.614 -32.960 1.00 55.91 195 ARG A O 1
ATOM 1567 N N . THR A 1 196 ? 25.525 -12.800 -35.075 1.00 55.53 196 THR A N 1
ATOM 1568 C CA . THR A 1 196 ? 24.258 -13.307 -35.615 1.00 55.53 196 THR A CA 1
ATOM 1569 C C . THR A 1 196 ? 24.120 -14.819 -35.497 1.00 55.53 196 THR A C 1
ATOM 1571 O O . THR A 1 196 ? 23.024 -15.299 -35.234 1.00 55.53 196 THR A O 1
ATOM 1574 N N . GLU A 1 197 ? 25.195 -15.586 -35.673 1.00 55.28 197 GLU A N 1
ATOM 1575 C CA . GLU A 1 197 ? 25.106 -17.052 -35.732 1.00 55.28 197 GLU A CA 1
ATOM 1576 C C . GLU A 1 197 ? 25.506 -17.721 -34.416 1.00 55.28 197 GLU A C 1
ATOM 1578 O O . GLU A 1 197 ? 24.831 -18.649 -33.980 1.00 55.28 197 GLU A O 1
ATOM 1583 N N . LEU A 1 198 ? 26.540 -17.220 -33.731 1.00 53.25 198 LEU A N 1
ATOM 1584 C CA . LEU A 1 198 ? 26.971 -17.786 -32.447 1.00 53.25 198 LEU A CA 1
ATOM 1585 C C . LEU A 1 198 ? 26.250 -17.138 -31.257 1.00 53.25 198 LEU A C 1
ATOM 1587 O O . LEU A 1 198 ? 25.888 -17.840 -30.322 1.00 53.25 198 LEU A O 1
ATOM 1591 N N . ARG A 1 199 ? 25.969 -15.828 -31.272 1.00 47.78 199 ARG A N 1
ATOM 1592 C CA . ARG A 1 199 ? 25.401 -15.119 -30.100 1.00 47.78 199 ARG A CA 1
ATOM 1593 C C . ARG A 1 199 ? 23.886 -15.275 -29.923 1.00 47.78 199 ARG A C 1
ATOM 1595 O O . ARG A 1 199 ? 23.417 -15.196 -28.793 1.00 47.78 199 ARG A O 1
ATOM 1602 N N . ILE A 1 200 ? 23.139 -15.530 -31.004 1.00 42.81 200 ILE A N 1
ATOM 1603 C CA . ILE A 1 200 ? 21.687 -15.807 -30.952 1.00 42.81 200 ILE A CA 1
ATOM 1604 C C . ILE A 1 200 ? 21.411 -17.213 -30.378 1.00 42.81 200 ILE A C 1
ATOM 1606 O O . ILE A 1 200 ? 20.352 -17.441 -29.800 1.00 42.81 200 ILE A O 1
ATOM 1610 N N . GLN A 1 201 ? 22.367 -18.148 -30.482 1.00 40.38 201 GLN A N 1
ATOM 1611 C CA . GLN A 1 201 ? 22.222 -19.536 -30.005 1.00 40.38 201 GLN A CA 1
ATOM 1612 C C . GLN A 1 201 ? 23.161 -19.923 -28.840 1.00 40.38 201 GLN A C 1
ATOM 1614 O O . GLN A 1 201 ? 22.875 -20.891 -28.136 1.00 40.38 201 GLN A O 1
ATOM 1619 N N . CYS A 1 202 ? 24.237 -19.169 -28.589 1.00 42.91 202 CYS A N 1
ATOM 1620 C CA . CYS A 1 202 ? 25.237 -19.400 -27.537 1.00 42.91 202 CYS A CA 1
ATOM 1621 C C . CYS A 1 202 ? 25.763 -18.071 -26.943 1.00 42.91 202 CYS A C 1
ATOM 1623 O O . CYS A 1 202 ? 26.848 -17.610 -27.304 1.00 42.91 202 CYS A O 1
ATOM 1625 N N . PRO A 1 203 ? 25.066 -17.450 -25.977 1.00 39.03 203 PRO A N 1
ATOM 1626 C CA . PRO A 1 203 ? 25.594 -16.269 -25.291 1.00 39.03 203 PRO A CA 1
ATOM 1627 C C . PRO A 1 203 ? 26.734 -16.574 -24.290 1.00 39.03 203 PRO A C 1
ATOM 1629 O O . PRO A 1 203 ? 27.370 -15.646 -23.792 1.00 39.03 203 PRO A O 1
ATOM 1632 N N . GLU A 1 204 ? 27.002 -17.846 -23.958 1.00 49.41 204 GLU A N 1
ATOM 1633 C CA . GLU A 1 204 ? 27.531 -18.182 -22.621 1.00 49.41 204 GLU A CA 1
ATOM 1634 C C . GLU A 1 204 ? 28.794 -19.068 -22.569 1.00 49.41 204 GLU A C 1
ATOM 1636 O O . GLU A 1 204 ? 29.320 -19.275 -21.477 1.00 49.41 204 GLU A O 1
ATOM 1641 N N . PHE A 1 205 ? 29.352 -19.510 -23.708 1.00 40.28 205 PHE A N 1
ATOM 1642 C CA . PHE A 1 205 ? 30.591 -20.324 -23.754 1.00 40.28 205 PHE A CA 1
ATOM 1643 C C . PHE A 1 205 ? 31.844 -19.628 -24.290 1.00 40.28 205 PHE A C 1
ATOM 1645 O O . PHE A 1 205 ? 32.949 -20.141 -24.106 1.00 40.28 205 PHE A O 1
ATOM 1652 N N . SER A 1 206 ? 31.717 -18.456 -24.921 1.00 42.91 206 SER A N 1
ATOM 1653 C CA . SER A 1 206 ? 32.884 -17.778 -25.500 1.00 42.91 206 SER A CA 1
ATOM 1654 C C . SER A 1 206 ? 33.830 -17.227 -24.424 1.00 42.91 206 SER A C 1
ATOM 1656 O O . SER A 1 206 ? 35.043 -17.249 -24.600 1.00 42.91 206 SER A O 1
ATOM 1658 N N . ARG A 1 207 ? 33.301 -16.817 -23.261 1.00 45.34 207 ARG A N 1
ATOM 1659 C CA . ARG A 1 207 ? 34.088 -16.183 -22.186 1.00 45.34 207 ARG A CA 1
ATOM 1660 C C . ARG A 1 207 ? 35.025 -17.133 -21.413 1.00 45.34 207 ARG A C 1
ATOM 1662 O O . ARG A 1 207 ? 36.145 -16.719 -21.115 1.00 45.34 207 ARG A O 1
ATOM 1669 N N . PRO A 1 208 ? 34.643 -18.382 -21.067 1.00 42.81 208 PRO A N 1
ATOM 1670 C CA . PRO A 1 208 ? 35.573 -19.321 -20.434 1.00 42.81 208 PRO A CA 1
ATOM 1671 C C . PRO A 1 208 ? 36.713 -19.759 -21.366 1.00 42.81 208 PRO A C 1
ATOM 1673 O O . PRO A 1 208 ? 37.854 -19.813 -20.918 1.00 42.81 208 PRO A O 1
ATOM 1676 N N . LEU A 1 209 ? 36.433 -20.001 -22.657 1.00 45.56 209 LEU A N 1
ATOM 1677 C CA . LEU A 1 209 ? 37.437 -20.342 -23.684 1.00 45.56 209 LEU A CA 1
ATOM 1678 C C . LEU A 1 209 ? 38.399 -19.177 -23.968 1.00 45.56 209 LEU A C 1
ATOM 1680 O O . LEU A 1 209 ? 39.605 -19.401 -24.088 1.00 45.56 209 LEU A O 1
ATOM 1684 N N . GLU A 1 210 ? 37.887 -17.939 -23.978 1.00 46.62 210 GLU A N 1
ATOM 1685 C CA . GLU A 1 210 ? 38.697 -16.712 -23.979 1.00 46.62 210 GLU A CA 1
ATOM 1686 C C . GLU A 1 210 ? 39.690 -16.702 -22.812 1.00 46.62 210 GLU A C 1
ATOM 1688 O O . GLU A 1 210 ? 40.876 -16.499 -23.042 1.00 46.62 210 GLU A O 1
ATOM 1693 N N . SER A 1 211 ? 39.256 -17.022 -21.587 1.00 41.78 211 SER A N 1
ATOM 1694 C CA . SER A 1 211 ? 40.147 -17.103 -20.417 1.00 41.78 211 SER A CA 1
ATOM 1695 C C . SER A 1 211 ? 41.091 -18.315 -20.422 1.00 41.78 211 SER A C 1
ATOM 1697 O O . SER A 1 211 ? 42.141 -18.260 -19.777 1.00 41.78 211 SER A O 1
ATOM 1699 N N . LEU A 1 212 ? 40.716 -19.417 -21.081 1.00 42.91 212 LEU A N 1
ATOM 1700 C CA . LEU A 1 212 ? 41.500 -20.655 -21.149 1.00 42.91 212 LEU A CA 1
ATOM 1701 C C . LEU A 1 212 ? 42.732 -20.485 -22.044 1.00 42.91 212 LEU A C 1
ATOM 1703 O O . LEU A 1 212 ? 43.815 -20.960 -21.711 1.00 42.91 212 LEU A O 1
ATOM 1707 N N . MET A 1 213 ? 42.564 -19.783 -23.169 1.00 41.69 213 MET A N 1
ATOM 1708 C CA . MET A 1 213 ? 43.615 -19.591 -24.172 1.00 41.69 213 MET A CA 1
ATOM 1709 C C . MET A 1 213 ? 44.306 -18.218 -24.091 1.00 41.69 213 MET A C 1
ATOM 1711 O O . MET A 1 213 ? 45.376 -18.057 -24.674 1.00 41.69 213 MET A O 1
ATOM 1715 N N . SER A 1 214 ? 43.793 -17.259 -23.300 1.00 38.91 214 SER A N 1
ATOM 1716 C CA . SER A 1 214 ? 44.419 -15.935 -23.087 1.00 38.91 214 SER A CA 1
ATOM 1717 C C . SER A 1 214 ? 45.708 -15.942 -22.256 1.00 38.91 214 SER A C 1
ATOM 1719 O O . SER A 1 214 ? 46.230 -14.873 -21.940 1.00 38.91 214 SER A O 1
ATOM 1721 N N . LYS A 1 215 ? 46.230 -17.108 -21.855 1.00 38.81 215 LYS A N 1
ATOM 1722 C CA . LYS A 1 215 ? 47.591 -17.205 -21.298 1.00 38.81 215 LYS A CA 1
ATOM 1723 C C . LYS A 1 215 ? 48.675 -17.306 -22.378 1.00 38.81 215 LYS A C 1
ATOM 1725 O O . LYS A 1 215 ? 49.847 -17.146 -22.049 1.00 38.81 215 LYS A O 1
ATOM 1730 N N . GLY A 1 216 ? 48.305 -17.521 -23.642 1.00 37.34 216 GLY A N 1
ATOM 1731 C CA . GLY A 1 216 ? 49.193 -17.325 -24.786 1.00 37.34 216 GLY A CA 1
ATOM 1732 C C . GLY A 1 216 ? 49.022 -15.914 -25.345 1.00 37.34 216 GLY A C 1
ATOM 1733 O O . GLY A 1 216 ? 47.899 -15.473 -25.565 1.00 37.34 216 GLY A O 1
ATOM 1734 N N . GLU A 1 217 ? 50.120 -15.195 -25.565 1.00 33.62 217 GLU A N 1
ATOM 1735 C CA . GLU A 1 217 ? 50.125 -13.874 -26.204 1.00 33.62 217 GLU A CA 1
ATOM 1736 C C . GLU A 1 217 ? 49.558 -13.964 -27.639 1.00 33.62 217 GLU A C 1
ATOM 1738 O O . GLU A 1 217 ? 50.279 -14.212 -28.602 1.00 33.62 217 GLU A O 1
ATOM 1743 N N . GLY A 1 218 ? 48.241 -13.817 -27.793 1.00 40.09 218 GLY A N 1
ATOM 1744 C CA . GLY A 1 218 ? 47.568 -13.834 -29.092 1.00 40.09 218 GLY A CA 1
ATOM 1745 C C . GLY A 1 218 ? 46.054 -13.978 -28.957 1.00 40.09 218 GLY A C 1
ATOM 1746 O O . GLY A 1 218 ? 45.572 -14.942 -28.373 1.00 40.09 218 GLY A O 1
ATOM 1747 N N . GLY A 1 219 ? 45.297 -13.012 -29.487 1.00 45.25 219 GLY A N 1
ATOM 1748 C CA . GLY A 1 219 ? 43.831 -13.025 -29.460 1.00 45.25 219 GLY A CA 1
ATOM 1749 C C . GLY A 1 219 ? 43.212 -14.271 -30.112 1.00 45.25 219 GLY A C 1
ATOM 1750 O O . GLY A 1 219 ? 43.815 -14.918 -30.970 1.00 45.25 219 GLY A O 1
ATOM 1751 N N . LEU A 1 220 ? 41.992 -14.597 -29.688 1.00 49.56 220 LEU A N 1
ATOM 1752 C CA . LEU A 1 220 ? 41.208 -15.737 -30.162 1.00 49.56 220 LEU A CA 1
ATOM 1753 C C . LEU A 1 220 ? 40.496 -15.393 -31.478 1.00 49.56 220 LEU A C 1
ATOM 1755 O O . LEU A 1 220 ? 39.889 -14.329 -31.588 1.00 49.56 220 LEU A O 1
ATOM 1759 N N . VAL A 1 221 ? 40.561 -16.287 -32.467 1.00 54.72 221 VAL A N 1
ATOM 1760 C CA . VAL A 1 221 ? 39.936 -16.106 -33.786 1.00 54.72 221 VAL A CA 1
ATOM 1761 C C . VAL A 1 221 ? 39.020 -17.288 -34.083 1.00 54.72 221 VAL A C 1
ATOM 1763 O O . VAL A 1 221 ? 39.429 -18.443 -33.970 1.00 54.72 221 VAL A O 1
ATOM 1766 N N . TRP A 1 222 ? 37.786 -17.005 -34.497 1.00 54.88 222 TRP A N 1
ATOM 1767 C CA . TRP A 1 222 ? 36.828 -18.025 -34.922 1.00 54.88 222 TRP A CA 1
ATOM 1768 C C . TRP A 1 222 ? 36.967 -18.327 -36.416 1.00 54.88 222 TRP A C 1
ATOM 1770 O O . TRP A 1 222 ? 37.059 -17.413 -37.242 1.00 54.88 222 TRP A O 1
ATOM 1780 N N . ALA A 1 223 ? 36.957 -19.614 -36.762 1.00 60.25 223 ALA A N 1
ATOM 1781 C CA . ALA A 1 223 ? 36.999 -20.085 -38.141 1.00 60.25 223 ALA A CA 1
ATOM 1782 C C . ALA A 1 223 ? 35.793 -20.996 -38.435 1.00 60.25 223 ALA A C 1
ATOM 1784 O O . ALA A 1 223 ? 35.446 -21.851 -37.618 1.00 60.25 223 ALA A O 1
ATOM 1785 N N . GLY A 1 224 ? 35.160 -20.821 -39.599 1.00 60.25 224 GLY A N 1
ATOM 1786 C CA . GLY A 1 224 ? 33.986 -21.577 -40.048 1.00 60.25 224 GLY A CA 1
ATOM 1787 C C . GLY A 1 224 ? 34.175 -22.212 -41.430 1.00 60.25 224 GLY A C 1
ATOM 1788 O O . GLY A 1 224 ? 34.816 -21.627 -42.307 1.00 60.25 224 GLY A O 1
ATOM 1789 N N . LEU A 1 225 ? 33.615 -23.410 -41.624 1.00 59.56 225 LEU A N 1
ATOM 1790 C CA . LEU A 1 225 ? 33.626 -24.177 -42.877 1.00 59.56 225 LEU A CA 1
ATOM 1791 C C . LEU A 1 225 ? 32.190 -24.329 -43.421 1.00 59.56 225 LEU A C 1
ATOM 1793 O O . LEU A 1 225 ? 31.287 -24.731 -42.683 1.00 59.56 225 LEU A O 1
ATOM 1797 N N . LEU A 1 226 ? 31.977 -23.996 -44.703 1.00 48.50 226 LEU A N 1
ATOM 1798 C CA . LEU A 1 226 ? 30.679 -24.077 -45.397 1.00 48.50 226 LEU A CA 1
ATOM 1799 C C . LEU A 1 226 ? 30.515 -25.430 -46.103 1.00 48.50 226 LEU A C 1
ATOM 1801 O O . LEU A 1 226 ? 31.342 -25.792 -46.938 1.00 48.50 226 LEU A O 1
ATOM 1805 N N . ALA A 1 227 ? 29.420 -26.141 -45.823 1.00 47.00 227 ALA A N 1
ATOM 1806 C CA . ALA A 1 227 ? 29.265 -27.552 -46.181 1.00 47.00 227 ALA A CA 1
ATOM 1807 C C . ALA A 1 227 ? 28.413 -27.849 -47.443 1.00 47.00 227 ALA A C 1
ATOM 1809 O O . ALA A 1 227 ? 27.942 -28.971 -47.622 1.00 47.00 227 ALA A O 1
ATOM 1810 N N . TYR A 1 228 ? 28.210 -26.895 -48.362 1.00 34.53 228 TYR A N 1
ATOM 1811 C CA . TYR A 1 228 ? 27.561 -27.181 -49.655 1.00 34.53 228 TYR A CA 1
ATOM 1812 C C . TYR A 1 228 ? 28.598 -27.421 -50.757 1.00 34.53 228 TYR A C 1
ATOM 1814 O O . TYR A 1 228 ? 29.237 -26.505 -51.271 1.00 34.53 228 TYR A O 1
ATOM 1822 N N . GLY A 1 229 ? 28.756 -28.693 -51.127 1.00 28.11 229 GLY A N 1
ATOM 1823 C CA . GLY A 1 229 ? 29.656 -29.135 -52.182 1.00 28.11 229 GLY A CA 1
ATOM 1824 C C . GLY A 1 229 ? 29.255 -28.642 -53.574 1.00 28.11 229 GLY A C 1
ATOM 1825 O O . GLY A 1 229 ? 28.468 -29.276 -54.265 1.00 28.11 229 GLY A O 1
ATOM 1826 N N . THR A 1 230 ? 29.948 -27.609 -54.035 1.00 24.64 230 THR A N 1
ATOM 1827 C CA . THR A 1 230 ? 30.486 -27.540 -55.396 1.00 24.64 230 THR A CA 1
ATOM 1828 C C . THR A 1 230 ? 31.899 -27.012 -55.273 1.00 24.64 230 THR A C 1
ATOM 1830 O O . THR A 1 230 ? 32.126 -25.922 -54.757 1.00 24.64 230 THR A O 1
ATOM 1833 N N . ARG A 1 231 ? 32.865 -27.783 -55.781 1.00 33.41 231 ARG A N 1
ATOM 1834 C CA . ARG A 1 231 ? 34.216 -27.309 -56.098 1.00 33.41 231 ARG A CA 1
ATOM 1835 C C . ARG A 1 231 ? 34.130 -26.417 -57.344 1.00 33.41 231 ARG A C 1
ATOM 1837 O O . ARG A 1 231 ? 34.726 -26.696 -58.374 1.00 33.41 231 ARG A O 1
ATOM 1844 N N . GLU A 1 232 ? 33.322 -25.378 -57.233 1.00 24.28 232 GLU A N 1
ATOM 1845 C CA . GLU A 1 232 ? 33.297 -24.185 -58.055 1.00 24.28 232 GLU A CA 1
ATOM 1846 C C . GLU A 1 232 ? 33.727 -23.074 -57.106 1.00 24.28 232 GLU A C 1
ATOM 1848 O O . GLU A 1 232 ? 33.331 -23.059 -55.941 1.00 24.28 232 GLU A O 1
ATOM 1853 N N . GLN A 1 233 ? 34.599 -22.182 -57.564 1.00 29.12 233 GLN A N 1
ATOM 1854 C CA . GLN A 1 233 ? 34.926 -20.970 -56.826 1.00 29.12 233 GLN A CA 1
ATOM 1855 C C . GLN A 1 233 ? 33.645 -20.138 -56.678 1.00 29.12 233 GLN A C 1
ATOM 1857 O O . GLN A 1 233 ? 33.378 -19.256 -57.491 1.00 29.12 233 GLN A O 1
ATOM 1862 N N . PHE A 1 234 ? 32.851 -20.421 -55.647 1.00 22.38 234 PHE A N 1
ATOM 1863 C CA . PHE A 1 234 ? 31.818 -19.529 -55.153 1.00 22.38 234 PHE A CA 1
ATOM 1864 C C . PHE A 1 234 ? 32.539 -18.338 -54.530 1.00 22.38 234 PHE A C 1
ATOM 1866 O O . PHE A 1 234 ? 32.869 -18.307 -53.347 1.00 22.38 234 PHE A O 1
ATOM 1873 N N . LYS A 1 235 ? 32.852 -17.364 -55.386 1.00 22.88 235 LYS A N 1
ATOM 1874 C CA . LYS A 1 235 ? 33.034 -15.982 -54.967 1.00 22.88 235 LYS A CA 1
ATOM 1875 C C . LYS A 1 235 ? 31.728 -15.568 -54.302 1.00 22.88 235 LYS A C 1
ATOM 1877 O O . LYS A 1 235 ? 30.720 -15.425 -54.990 1.00 22.88 235 LYS A O 1
ATOM 1882 N N . PHE A 1 236 ? 31.744 -15.419 -52.984 1.00 23.44 236 PHE A N 1
ATOM 1883 C CA . PHE A 1 236 ? 30.704 -14.658 -52.313 1.00 23.44 236 PHE A CA 1
ATOM 1884 C C . PHE A 1 236 ? 30.713 -13.242 -52.895 1.00 23.44 236 PHE A C 1
ATOM 1886 O O . PHE A 1 236 ? 31.761 -12.598 -52.969 1.00 23.44 236 PHE A O 1
ATOM 1893 N N . GLU A 1 237 ? 29.548 -12.804 -53.366 1.00 23.70 237 GLU A N 1
ATOM 1894 C CA . GLU A 1 237 ? 29.274 -11.410 -53.681 1.00 23.70 237 GLU A CA 1
ATOM 1895 C C . GLU A 1 237 ? 29.420 -10.598 -52.393 1.00 23.70 237 GLU A C 1
ATOM 1897 O O . GLU A 1 237 ? 28.573 -10.632 -51.501 1.00 23.70 237 GLU A O 1
ATOM 1902 N N . GLU A 1 238 ? 30.528 -9.867 -52.300 1.00 23.73 238 GLU A N 1
ATOM 1903 C CA . GLU A 1 238 ? 30.601 -8.658 -51.496 1.00 23.73 238 GLU A CA 1
ATOM 1904 C C . GLU A 1 238 ? 29.437 -7.732 -51.883 1.00 23.73 238 GLU A C 1
ATOM 1906 O O . GLU A 1 238 ? 29.103 -7.585 -53.065 1.00 23.73 238 GLU A O 1
ATOM 1911 N N . ALA A 1 239 ? 28.836 -7.078 -50.882 1.00 25.28 239 ALA A N 1
ATOM 1912 C CA . ALA A 1 239 ? 27.934 -5.942 -51.072 1.00 25.28 239 ALA A CA 1
ATOM 1913 C C . ALA A 1 239 ? 28.502 -5.018 -52.157 1.00 25.28 239 ALA A C 1
ATOM 1915 O O . ALA A 1 239 ? 29.713 -4.807 -52.145 1.00 25.28 239 ALA A O 1
ATOM 1916 N N . PRO A 1 240 ? 27.676 -4.462 -53.067 1.00 23.66 240 PRO A N 1
ATOM 1917 C CA . PRO A 1 240 ? 28.123 -4.000 -54.371 1.00 23.66 240 PRO A CA 1
ATOM 1918 C C . PRO A 1 240 ? 29.294 -3.043 -54.207 1.00 23.66 240 PRO A C 1
ATOM 1920 O O . PRO A 1 240 ? 29.117 -1.853 -53.920 1.00 23.66 240 PRO A O 1
ATOM 1923 N N . GLN A 1 241 ? 30.496 -3.580 -54.401 1.00 25.78 241 GLN A N 1
ATOM 1924 C CA . GLN A 1 241 ? 31.625 -2.778 -54.774 1.00 25.78 241 GLN A CA 1
ATOM 1925 C C . GLN A 1 241 ? 31.221 -2.221 -56.134 1.00 25.78 241 GLN A C 1
ATOM 1927 O O . GLN A 1 241 ? 31.175 -2.922 -57.146 1.00 25.78 241 GLN A O 1
ATOM 1932 N N . SER A 1 242 ? 30.862 -0.936 -56.163 1.00 25.08 242 SER A N 1
ATOM 1933 C CA . SER A 1 242 ? 31.126 -0.142 -57.359 1.00 25.08 242 SER A CA 1
ATOM 1934 C C . SER A 1 242 ? 32.540 -0.501 -57.797 1.00 25.08 242 SER A C 1
ATOM 1936 O O . SER A 1 242 ? 33.391 -0.530 -56.910 1.00 25.08 242 SER A O 1
ATOM 1938 N N . PRO A 1 243 ? 32.772 -0.820 -59.080 1.00 26.30 243 PRO A N 1
ATOM 1939 C CA . PRO A 1 243 ? 33.995 -1.472 -59.517 1.00 26.30 243 PRO A CA 1
ATOM 1940 C C . PRO A 1 243 ? 35.172 -0.720 -58.914 1.00 26.30 243 PRO A C 1
ATOM 1942 O O . PRO A 1 243 ? 35.403 0.435 -59.276 1.00 26.30 243 PRO A O 1
ATOM 1945 N N . GLU A 1 244 ? 35.851 -1.342 -57.948 1.00 29.39 244 GLU A N 1
ATOM 1946 C CA . GLU A 1 244 ? 37.151 -0.874 -57.514 1.00 29.39 244 GLU A CA 1
ATOM 1947 C C . GLU A 1 244 ? 38.012 -0.988 -58.762 1.00 29.39 244 GLU A C 1
ATOM 1949 O O . GLU A 1 244 ? 38.445 -2.064 -59.181 1.00 29.39 244 GLU A O 1
ATOM 1954 N N . SER A 1 245 ? 38.146 0.138 -59.459 1.00 34.78 245 SER A N 1
ATOM 1955 C CA . SER A 1 245 ? 39.153 0.297 -60.484 1.00 34.78 245 SER A CA 1
ATOM 1956 C C . SER A 1 245 ? 40.467 -0.155 -59.861 1.00 34.78 245 SER A C 1
ATOM 1958 O O . SER A 1 245 ? 40.762 0.236 -58.731 1.00 34.78 245 SER A O 1
ATOM 1960 N N . LEU A 1 246 ? 41.251 -0.924 -60.612 1.00 37.19 246 LEU A N 1
ATOM 1961 C CA . LEU A 1 246 ? 42.612 -1.379 -60.295 1.00 37.19 246 LEU A CA 1
ATOM 1962 C C . LEU A 1 246 ? 43.483 -0.372 -59.511 1.00 37.19 246 LEU A C 1
ATOM 1964 O O . LEU A 1 246 ? 44.372 -0.778 -58.775 1.00 37.19 246 LEU A O 1
ATOM 1968 N N . ALA A 1 247 ? 43.196 0.920 -59.623 1.00 35.41 247 ALA A N 1
ATOM 1969 C CA . ALA A 1 247 ? 43.918 2.002 -58.992 1.00 35.41 247 ALA A CA 1
ATOM 1970 C C . ALA A 1 247 ? 43.707 2.192 -57.464 1.00 35.41 247 ALA A C 1
ATOM 1972 O O . ALA A 1 247 ? 44.571 2.801 -56.841 1.00 35.41 247 ALA A O 1
ATOM 1973 N N . THR A 1 248 ? 42.667 1.650 -56.803 1.00 37.44 248 THR A N 1
ATOM 1974 C CA . THR A 1 248 ? 42.578 1.717 -55.315 1.00 37.44 248 THR A CA 1
ATOM 1975 C C . THR A 1 248 ? 43.475 0.695 -54.619 1.00 37.44 248 THR A C 1
ATOM 1977 O O . THR A 1 248 ? 44.009 0.963 -53.542 1.00 37.44 248 THR A O 1
ATOM 1980 N N . ARG A 1 249 ? 43.704 -0.458 -55.256 1.00 40.25 249 ARG A N 1
ATOM 1981 C CA . ARG A 1 249 ? 44.598 -1.506 -54.744 1.00 40.25 249 ARG A CA 1
ATOM 1982 C C . ARG A 1 249 ? 46.074 -1.130 -54.891 1.00 40.25 249 ARG A C 1
ATOM 1984 O O . ARG A 1 249 ? 46.889 -1.495 -54.047 1.00 40.25 249 ARG A O 1
ATOM 1991 N N . ASP A 1 250 ? 46.404 -0.347 -55.916 1.00 33.12 250 ASP A N 1
ATOM 1992 C CA . ASP A 1 250 ? 47.757 0.180 -56.122 1.00 33.12 250 ASP A CA 1
ATOM 1993 C C . ASP A 1 250 ? 48.123 1.251 -55.078 1.00 33.12 250 ASP A C 1
ATOM 1995 O O . ASP A 1 250 ? 49.293 1.385 -54.721 1.00 33.12 250 ASP A O 1
ATOM 1999 N N . PHE A 1 251 ? 47.127 1.918 -54.479 1.00 37.03 251 PHE A N 1
ATOM 2000 C CA . PHE A 1 251 ? 47.343 2.892 -53.405 1.00 37.03 251 PHE A CA 1
ATOM 2001 C C . PHE A 1 251 ? 47.775 2.263 -52.074 1.00 37.03 251 PHE A C 1
ATOM 2003 O O . PHE A 1 251 ? 48.462 2.888 -51.270 1.00 37.03 251 PHE A O 1
ATOM 2010 N N . SER A 1 252 ? 47.427 0.993 -51.849 1.00 41.53 252 SER A N 1
ATOM 2011 C CA . SER A 1 252 ? 47.904 0.223 -50.690 1.00 41.53 252 SER A CA 1
ATOM 2012 C C . SER A 1 252 ? 49.338 -0.294 -50.880 1.00 41.53 252 SER A C 1
ATOM 2014 O O . SER A 1 252 ? 49.983 -0.687 -49.910 1.00 41.53 252 SER A O 1
ATOM 2016 N N . ALA A 1 253 ? 49.831 -0.322 -52.124 1.00 34.25 253 ALA A N 1
ATOM 2017 C CA . ALA A 1 253 ? 51.095 -0.951 -52.502 1.00 34.25 253 ALA A CA 1
ATOM 2018 C C . ALA A 1 253 ? 52.230 0.052 -52.789 1.00 34.25 253 ALA A C 1
ATOM 2020 O O . ALA A 1 253 ? 53.402 -0.332 -52.757 1.00 34.25 253 ALA A O 1
ATOM 2021 N N . SER A 1 254 ? 51.936 1.335 -53.024 1.00 31.17 254 SER A N 1
ATOM 2022 C CA . SER A 1 254 ? 52.954 2.361 -53.269 1.00 31.17 254 SER A CA 1
ATOM 2023 C C . SER A 1 254 ? 53.398 3.086 -51.985 1.00 31.17 254 SER A C 1
ATOM 2025 O O . SER A 1 254 ? 52.904 4.151 -51.642 1.00 31.17 254 SER A O 1
ATOM 2027 N N . GLY A 1 255 ? 54.410 2.536 -51.308 1.00 35.59 255 GLY A N 1
ATOM 2028 C CA . GLY A 1 255 ? 55.605 3.333 -50.992 1.00 35.59 255 GLY A CA 1
ATOM 2029 C C . GLY A 1 255 ? 55.641 4.306 -49.802 1.00 35.59 255 GLY A C 1
ATOM 2030 O O . GLY A 1 255 ? 56.515 5.165 -49.814 1.00 35.59 255 GLY A O 1
ATOM 2031 N N . LEU A 1 256 ? 54.824 4.163 -48.752 1.00 31.16 256 LEU A N 1
ATOM 2032 C CA . LEU A 1 256 ? 55.034 4.870 -47.466 1.00 31.16 256 LEU A CA 1
ATOM 2033 C C . LEU A 1 256 ? 55.153 3.895 -46.279 1.00 31.16 256 LEU A C 1
ATOM 2035 O O . LEU A 1 256 ? 54.604 4.099 -45.205 1.00 31.16 256 LEU A O 1
ATOM 2039 N N . SER A 1 257 ? 55.907 2.809 -46.465 1.00 33.09 257 SER A N 1
ATOM 2040 C CA . SER A 1 257 ? 56.294 1.887 -45.390 1.00 33.09 257 SER A CA 1
ATOM 2041 C C . SER A 1 257 ? 57.787 2.016 -45.101 1.00 33.09 257 SER A C 1
ATOM 2043 O O . SER A 1 257 ? 58.580 1.146 -45.458 1.00 33.09 257 SER A O 1
ATOM 2045 N N . SER A 1 258 ? 58.186 3.103 -44.441 1.00 32.94 258 SER A N 1
ATOM 2046 C CA . SER A 1 258 ? 59.472 3.134 -43.737 1.00 32.94 258 SER A CA 1
ATOM 2047 C C . SER A 1 258 ? 59.514 4.201 -42.643 1.00 32.94 258 SER A C 1
ATOM 2049 O O . SER A 1 258 ? 60.309 5.134 -42.741 1.00 32.94 258 SER A O 1
ATOM 2051 N N . ARG A 1 259 ? 58.709 4.068 -41.579 1.00 31.52 259 ARG A N 1
ATOM 2052 C CA . ARG A 1 259 ? 59.084 4.586 -40.251 1.00 31.52 259 ARG A CA 1
ATOM 2053 C C . ARG A 1 259 ? 58.656 3.602 -39.165 1.00 31.52 259 ARG A C 1
ATOM 2055 O O . ARG A 1 259 ? 57.513 3.172 -39.093 1.00 31.52 259 ARG A O 1
ATOM 2062 N N . THR A 1 260 ? 59.657 3.192 -38.400 1.00 26.45 260 THR A N 1
ATOM 2063 C CA . THR A 1 260 ? 59.627 2.291 -37.250 1.00 26.45 260 THR A CA 1
ATOM 2064 C C . THR A 1 260 ? 58.678 2.768 -36.156 1.00 26.45 260 THR A C 1
ATOM 2066 O O . THR A 1 260 ? 58.548 3.965 -35.919 1.00 26.45 260 THR A O 1
ATOM 2069 N N . ALA A 1 261 ? 58.080 1.799 -35.464 1.00 31.91 261 ALA A N 1
ATOM 2070 C CA . ALA A 1 261 ? 57.276 1.969 -34.263 1.00 31.91 261 ALA A CA 1
ATOM 2071 C C . ALA A 1 261 ? 57.986 2.848 -33.216 1.00 31.91 261 ALA A C 1
ATOM 2073 O O . ALA A 1 261 ? 59.039 2.469 -32.705 1.00 31.91 261 ALA A O 1
ATOM 2074 N N . GLY A 1 262 ? 57.393 4.003 -32.906 1.00 30.78 262 GLY A N 1
ATOM 2075 C CA . GLY A 1 262 ? 57.835 4.883 -31.822 1.00 30.78 262 GLY A CA 1
ATOM 2076 C C . GLY A 1 262 ? 57.869 6.364 -32.192 1.00 30.78 262 GLY A C 1
ATOM 2077 O O . GLY A 1 262 ? 58.949 6.932 -32.215 1.00 30.78 262 GLY A O 1
ATOM 2078 N N . ASP A 1 263 ? 56.716 6.954 -32.521 1.00 26.30 263 ASP A N 1
ATOM 2079 C CA . ASP A 1 263 ? 56.383 8.377 -32.292 1.00 26.30 263 ASP A CA 1
ATOM 2080 C C . ASP A 1 263 ? 54.977 8.634 -32.861 1.00 26.30 263 ASP A C 1
ATOM 2082 O O . ASP A 1 263 ? 54.802 8.953 -34.036 1.00 26.30 263 ASP A O 1
ATOM 2086 N N . TRP A 1 264 ? 53.947 8.431 -32.041 1.00 33.59 264 TRP A N 1
ATOM 2087 C CA . TRP A 1 264 ? 52.562 8.744 -32.405 1.00 33.59 264 TRP A CA 1
ATOM 2088 C C . TRP A 1 264 ? 52.152 10.046 -31.730 1.00 33.59 264 TRP A C 1
ATOM 2090 O O . TRP A 1 264 ? 51.469 10.026 -30.716 1.00 33.59 264 TRP A O 1
ATOM 2100 N N . ASP A 1 265 ? 52.621 11.168 -32.277 1.00 30.62 265 ASP A N 1
ATOM 2101 C CA . ASP A 1 265 ? 52.094 12.494 -31.919 1.00 30.62 265 ASP A CA 1
ATOM 2102 C C . ASP A 1 265 ? 52.255 13.536 -33.046 1.00 30.62 265 ASP A C 1
ATOM 2104 O O . ASP A 1 265 ? 52.311 14.744 -32.815 1.00 30.62 265 ASP A O 1
ATOM 2108 N N . SER A 1 266 ? 52.326 13.088 -34.308 1.00 37.88 266 SER A N 1
ATOM 2109 C CA . SER A 1 266 ? 52.325 14.004 -35.457 1.00 37.88 266 SER A CA 1
ATOM 2110 C C . SER A 1 266 ? 51.018 13.888 -36.233 1.00 37.88 266 SER A C 1
ATOM 2112 O O . SER A 1 266 ? 50.694 12.845 -36.795 1.00 37.88 266 SER A O 1
ATOM 2114 N N . LYS A 1 267 ? 50.254 14.985 -36.222 1.00 42.53 267 LYS A N 1
ATOM 2115 C CA . LYS A 1 267 ? 49.143 15.252 -37.142 1.00 42.53 267 LYS A CA 1
ATOM 2116 C C . LYS A 1 267 ? 49.569 14.881 -38.567 1.00 42.53 267 LYS A C 1
ATOM 2118 O O . LYS A 1 267 ? 50.676 15.242 -38.963 1.00 42.53 267 LYS A O 1
ATOM 2123 N N . LEU A 1 268 ? 48.697 14.213 -39.324 1.00 47.44 268 LEU A N 1
ATOM 2124 C CA . LEU A 1 268 ? 48.874 14.064 -40.770 1.00 47.44 268 LEU A CA 1
ATOM 2125 C C . LEU A 1 268 ? 49.144 15.446 -41.382 1.00 47.44 268 LEU A C 1
ATOM 2127 O O . LEU A 1 268 ? 48.400 16.393 -41.137 1.00 47.44 268 LEU A O 1
ATOM 2131 N N . GLU A 1 269 ? 50.238 15.576 -42.128 1.00 53.59 269 GLU A N 1
ATOM 2132 C CA . GLU A 1 269 ? 50.520 16.793 -42.886 1.00 53.59 269 GLU A CA 1
ATOM 2133 C C . GLU A 1 269 ? 49.558 16.865 -44.084 1.00 53.59 269 GLU A C 1
ATOM 2135 O O . GLU A 1 269 ? 49.359 15.859 -44.770 1.00 53.59 269 GLU A O 1
ATOM 2140 N N . ASP A 1 270 ? 48.989 18.048 -44.363 1.00 54.06 270 ASP A N 1
ATOM 2141 C CA . ASP A 1 270 ? 48.031 18.294 -45.464 1.00 54.06 270 ASP A CA 1
ATOM 2142 C C . ASP A 1 270 ? 48.521 17.745 -46.825 1.00 54.06 270 ASP A C 1
ATOM 2144 O O . ASP A 1 270 ? 47.730 17.310 -47.660 1.00 54.06 270 ASP A O 1
ATOM 2148 N N . SER A 1 271 ? 49.843 17.673 -47.012 1.00 53.72 271 SER A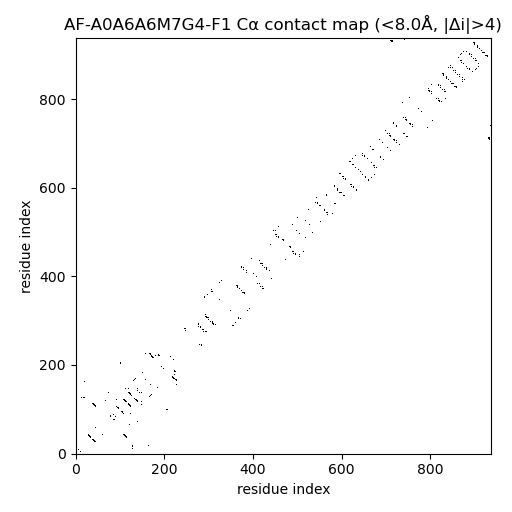 N 1
ATOM 2149 C CA . SER A 1 271 ? 50.514 17.125 -48.195 1.00 53.72 271 SER A CA 1
ATOM 2150 C C . SER A 1 271 ? 50.209 15.645 -48.467 1.00 53.72 271 SER A C 1
ATOM 2152 O O . SER A 1 271 ? 50.096 15.256 -49.628 1.00 53.72 271 SER A O 1
ATOM 2154 N N . GLN A 1 272 ? 50.051 14.819 -47.427 1.00 58.38 272 GLN A N 1
ATOM 2155 C CA . GLN A 1 272 ? 49.780 13.380 -47.561 1.00 58.38 272 GLN A CA 1
ATOM 2156 C C . GLN A 1 272 ? 48.311 13.104 -47.903 1.00 58.38 272 GLN A C 1
ATOM 2158 O O . GLN A 1 272 ? 48.001 12.152 -48.622 1.00 58.38 272 GLN A O 1
ATOM 2163 N N . VAL A 1 273 ? 47.406 13.960 -47.420 1.00 61.53 273 VAL A N 1
ATOM 2164 C CA . VAL A 1 273 ? 45.977 13.907 -47.756 1.00 61.53 273 VAL A CA 1
ATOM 2165 C C . VAL A 1 273 ? 45.766 14.336 -49.210 1.00 61.53 273 VAL A C 1
ATOM 2167 O O . VAL A 1 273 ? 45.031 13.667 -49.934 1.00 61.53 273 VAL A O 1
ATOM 2170 N N . ASP A 1 274 ? 46.458 15.384 -49.663 1.00 63.03 274 ASP A N 1
ATOM 2171 C CA . ASP A 1 274 ? 46.379 15.878 -51.044 1.00 63.03 274 ASP A CA 1
ATOM 2172 C C . ASP A 1 274 ? 46.940 14.870 -52.070 1.00 63.03 274 ASP A C 1
ATOM 2174 O O . ASP A 1 274 ? 46.375 14.705 -53.158 1.00 63.03 274 ASP A O 1
ATOM 2178 N N . GLU A 1 275 ? 48.011 14.145 -51.724 1.00 61.16 275 GLU A N 1
ATOM 2179 C CA . GLU A 1 275 ? 48.573 13.081 -52.567 1.00 61.16 275 GLU A CA 1
ATOM 2180 C C . GLU A 1 275 ? 47.589 11.906 -52.707 1.00 61.16 275 GLU A C 1
ATOM 2182 O O . GLU A 1 275 ? 47.278 11.505 -53.830 1.00 61.16 275 GLU A O 1
ATOM 2187 N N . ALA A 1 276 ? 47.009 11.430 -51.598 1.00 61.31 276 ALA A N 1
ATOM 2188 C CA . ALA A 1 276 ? 45.983 10.382 -51.599 1.00 61.31 276 ALA A CA 1
ATOM 2189 C C . ALA A 1 276 ? 44.676 10.783 -52.300 1.00 61.31 276 ALA A C 1
ATOM 2191 O O . ALA A 1 276 ? 43.972 9.956 -52.881 1.00 61.31 276 ALA A O 1
ATOM 2192 N N . GLU A 1 277 ? 44.337 12.066 -52.264 1.00 65.06 277 GLU A N 1
ATOM 2193 C CA . GLU A 1 277 ? 43.169 12.612 -52.939 1.00 65.06 277 GLU A CA 1
ATOM 2194 C C . GLU A 1 277 ? 43.361 12.671 -54.463 1.00 65.06 277 GLU A C 1
ATOM 2196 O O . GLU A 1 277 ? 42.456 12.307 -55.222 1.00 65.06 277 GLU A O 1
ATOM 2201 N N . SER A 1 278 ? 44.535 13.121 -54.923 1.00 66.62 278 SER A N 1
ATOM 2202 C CA . SER A 1 278 ? 44.859 13.237 -56.351 1.00 66.62 278 SER A CA 1
ATOM 2203 C C . SER A 1 278 ? 44.794 11.888 -57.070 1.00 66.62 278 SER A C 1
ATOM 2205 O O . SER A 1 278 ? 44.239 11.776 -58.163 1.00 66.62 278 SER A O 1
ATOM 2207 N N . THR A 1 279 ? 45.243 10.837 -56.398 1.00 66.44 279 THR A N 1
ATOM 2208 C CA . THR A 1 279 ? 45.315 9.482 -56.937 1.00 66.44 279 THR A CA 1
ATOM 2209 C C . THR A 1 279 ? 43.954 8.802 -56.945 1.00 66.44 279 THR A C 1
ATOM 2211 O O . THR A 1 279 ? 43.628 8.135 -57.921 1.00 66.44 279 THR A O 1
ATOM 2214 N N . LEU A 1 280 ? 43.095 9.047 -55.948 1.00 63.12 280 LEU A N 1
ATOM 2215 C CA . LEU A 1 280 ? 41.698 8.595 -55.960 1.00 63.12 280 LEU A CA 1
ATOM 2216 C C . LEU A 1 280 ? 40.863 9.278 -57.057 1.00 63.12 280 LEU A C 1
ATOM 2218 O O . LEU A 1 280 ? 40.019 8.629 -57.684 1.00 63.12 280 LEU A O 1
ATOM 2222 N N . LYS A 1 281 ? 41.110 10.565 -57.334 1.00 66.81 281 LYS A N 1
ATOM 2223 C CA . LYS A 1 281 ? 40.479 11.274 -58.462 1.00 66.81 281 LYS A CA 1
ATOM 2224 C C . LYS A 1 281 ? 40.884 10.682 -59.807 1.00 66.81 281 LYS A C 1
ATOM 2226 O O . LYS A 1 281 ? 40.021 10.476 -60.660 1.00 66.81 281 LYS A O 1
ATOM 2231 N N . GLU A 1 282 ? 42.175 10.413 -59.994 1.00 64.50 282 GLU A N 1
ATOM 2232 C CA . GLU A 1 282 ? 42.714 9.838 -61.231 1.00 64.50 282 GLU A CA 1
ATOM 2233 C C . GLU A 1 282 ? 42.280 8.376 -61.425 1.00 64.50 282 GLU A C 1
ATOM 2235 O O . GLU A 1 282 ? 41.957 7.971 -62.540 1.00 64.50 282 GLU A O 1
ATOM 2240 N N . ALA A 1 283 ? 42.194 7.615 -60.331 1.00 59.84 283 ALA A N 1
ATOM 2241 C CA . ALA A 1 283 ? 41.783 6.215 -60.282 1.00 59.84 283 ALA A CA 1
ATOM 2242 C C . ALA A 1 283 ? 40.326 5.982 -60.703 1.00 59.84 283 ALA A C 1
ATOM 2244 O O . ALA A 1 283 ? 40.032 5.120 -61.532 1.00 59.84 283 ALA A O 1
ATOM 2245 N N . LEU A 1 284 ? 39.412 6.738 -60.088 1.00 57.50 284 LEU A N 1
ATOM 2246 C CA . LEU A 1 284 ? 37.977 6.453 -60.102 1.00 57.50 284 LEU A CA 1
ATOM 2247 C C . LEU A 1 284 ? 37.160 7.521 -60.842 1.00 57.50 284 LEU A C 1
ATOM 2249 O O . LEU A 1 284 ? 35.933 7.423 -60.896 1.00 57.50 284 LEU A O 1
ATOM 2253 N N . SER A 1 285 ? 37.806 8.532 -61.441 1.00 65.31 285 SER A N 1
ATOM 2254 C CA . SER A 1 285 ? 37.151 9.673 -62.108 1.00 65.31 285 SER A CA 1
ATOM 2255 C C . SER A 1 285 ? 36.122 10.395 -61.221 1.00 65.31 285 SER A C 1
ATOM 2257 O O . SER A 1 285 ? 35.072 10.834 -61.689 1.00 65.31 285 SER A O 1
ATOM 2259 N N . LEU A 1 286 ? 36.412 10.475 -59.920 1.00 69.06 286 LEU A N 1
ATOM 2260 C CA . LEU A 1 286 ? 35.520 11.031 -58.902 1.00 69.06 286 LEU A CA 1
ATOM 2261 C C . LEU A 1 286 ? 35.644 12.551 -58.796 1.00 69.06 286 LEU A C 1
ATOM 2263 O O . LEU A 1 286 ? 36.702 13.133 -59.050 1.00 69.06 286 LEU A O 1
ATOM 2267 N N . ASN A 1 287 ? 34.564 13.193 -58.350 1.00 74.38 287 ASN A N 1
ATOM 2268 C CA . ASN A 1 287 ? 34.609 14.606 -57.984 1.00 74.38 287 ASN A CA 1
ATOM 2269 C C . ASN A 1 287 ? 35.503 14.819 -56.750 1.00 74.38 287 ASN A C 1
ATOM 2271 O O . ASN A 1 287 ? 35.699 13.910 -55.940 1.00 74.38 287 ASN A O 1
ATOM 2275 N N . TYR A 1 288 ? 36.018 16.041 -56.578 1.00 76.19 288 TYR A N 1
ATOM 2276 C CA . TYR A 1 288 ? 36.843 16.420 -55.421 1.00 76.19 288 TYR A CA 1
ATOM 2277 C C . TYR A 1 288 ? 36.208 16.022 -54.090 1.00 76.19 288 TYR A C 1
ATOM 2279 O O . TYR A 1 288 ? 36.864 15.452 -53.220 1.00 76.19 288 TYR A O 1
ATOM 2287 N N . GLU A 1 289 ? 34.908 16.265 -53.964 1.00 79.00 289 GLU A N 1
ATOM 2288 C CA . GLU A 1 289 ? 34.172 16.010 -52.735 1.00 79.00 289 GLU A CA 1
ATOM 2289 C C . GLU A 1 289 ? 33.896 14.510 -52.520 1.00 79.00 289 GLU A C 1
ATOM 2291 O O . GLU A 1 289 ? 33.845 14.045 -51.383 1.00 79.00 289 GLU A O 1
ATOM 2296 N N . GLU A 1 290 ? 33.781 13.728 -53.597 1.00 77.50 290 GLU A N 1
ATOM 2297 C CA . GLU A 1 290 ? 33.588 12.271 -53.542 1.00 77.50 290 GLU A CA 1
ATOM 2298 C C . GLU A 1 290 ? 34.877 11.538 -53.148 1.00 77.50 290 GLU A C 1
ATOM 2300 O O . GLU A 1 290 ? 34.832 10.609 -52.341 1.00 77.50 290 GLU A O 1
ATOM 2305 N N . ALA A 1 291 ? 36.030 11.978 -53.666 1.00 77.81 291 ALA A N 1
ATOM 2306 C CA . ALA A 1 291 ? 37.333 11.418 -53.307 1.00 77.81 291 ALA A CA 1
ATOM 2307 C C . ALA A 1 291 ? 37.637 11.615 -51.810 1.00 77.81 291 ALA A C 1
ATOM 2309 O O . ALA A 1 291 ? 38.045 10.670 -51.132 1.00 77.81 291 ALA A O 1
ATOM 2310 N N . ARG A 1 292 ? 37.346 12.805 -51.261 1.00 81.00 292 ARG A N 1
ATOM 2311 C CA . ARG A 1 292 ? 37.484 13.079 -49.818 1.00 81.00 292 ARG A CA 1
ATOM 2312 C C . ARG A 1 292 ? 36.497 12.294 -48.960 1.00 81.00 292 ARG A C 1
ATOM 2314 O O . ARG A 1 292 ? 36.883 11.801 -47.903 1.00 81.00 292 ARG A O 1
ATOM 2321 N N . ALA A 1 293 ? 35.251 12.134 -49.407 1.00 83.88 293 ALA A N 1
ATOM 2322 C CA . ALA A 1 293 ? 34.261 11.316 -48.705 1.00 83.88 293 ALA A CA 1
ATOM 2323 C C . ALA A 1 293 ? 34.727 9.855 -48.548 1.00 83.88 293 ALA A C 1
ATOM 2325 O O . ALA A 1 293 ? 34.586 9.274 -47.471 1.00 83.88 293 ALA A O 1
ATOM 2326 N N . LEU A 1 294 ? 35.322 9.274 -49.598 1.00 81.19 294 LEU A N 1
ATOM 2327 C CA . LEU A 1 294 ? 35.861 7.912 -49.561 1.00 81.19 294 LEU A CA 1
ATOM 2328 C C . LEU A 1 294 ? 37.133 7.801 -48.715 1.00 81.19 294 LEU A C 1
ATOM 2330 O O . LEU A 1 294 ? 37.243 6.869 -47.920 1.00 81.19 294 LEU A O 1
ATOM 2334 N N . LEU A 1 295 ? 38.061 8.755 -48.835 1.00 80.94 295 LEU A N 1
ATOM 2335 C CA . LEU A 1 295 ? 39.278 8.781 -48.020 1.00 80.94 295 LEU A CA 1
ATOM 2336 C C . LEU A 1 295 ? 38.949 8.888 -46.522 1.00 80.94 295 LEU A C 1
ATOM 2338 O O . LEU A 1 295 ? 39.473 8.122 -45.716 1.00 80.94 295 LEU A O 1
ATOM 2342 N N . GLY A 1 296 ? 38.013 9.766 -46.152 1.00 84.75 296 GLY A N 1
ATOM 2343 C CA . GLY A 1 296 ? 37.555 9.896 -44.768 1.00 84.75 296 GLY A CA 1
ATOM 2344 C C . GLY A 1 296 ? 36.861 8.631 -44.252 1.00 84.75 296 GLY A C 1
ATOM 2345 O O . GLY A 1 296 ? 37.043 8.257 -43.095 1.00 84.75 296 GLY A O 1
ATOM 2346 N N . ARG A 1 297 ? 36.118 7.914 -45.109 1.00 83.31 297 ARG A N 1
ATOM 2347 C CA . ARG A 1 297 ? 35.527 6.611 -44.760 1.00 83.31 297 ARG A CA 1
ATOM 2348 C C . ARG A 1 297 ? 36.594 5.549 -44.477 1.00 83.31 297 ARG A C 1
ATOM 2350 O O . ARG A 1 297 ? 36.424 4.783 -43.531 1.00 83.31 297 ARG A O 1
ATOM 2357 N N . LEU A 1 298 ? 37.673 5.507 -45.260 1.00 81.31 298 LEU A N 1
ATOM 2358 C CA . LEU A 1 298 ? 38.788 4.577 -45.044 1.00 81.31 298 LEU A CA 1
ATOM 2359 C C . LEU A 1 298 ? 39.519 4.868 -43.728 1.00 81.31 298 LEU A C 1
ATOM 2361 O O . LEU A 1 298 ? 39.772 3.944 -42.959 1.00 81.31 298 LEU A O 1
ATOM 2365 N N . GLU A 1 299 ? 39.803 6.137 -43.430 1.00 79.69 299 GLU A N 1
ATOM 2366 C CA . GLU A 1 299 ? 40.440 6.515 -42.160 1.00 79.69 299 GLU A CA 1
ATOM 2367 C C . GLU A 1 299 ? 39.534 6.261 -40.949 1.00 79.69 299 GLU A C 1
ATOM 2369 O O . GLU A 1 299 ? 40.003 5.784 -39.914 1.00 79.69 299 GLU A O 1
ATOM 2374 N N . TYR A 1 300 ? 38.220 6.464 -41.091 1.00 83.44 300 TYR A N 1
ATOM 2375 C CA . TYR A 1 300 ? 37.251 6.090 -40.060 1.00 83.44 300 TYR A CA 1
ATOM 2376 C C . TYR A 1 300 ? 37.260 4.577 -39.789 1.00 83.44 300 TYR A C 1
ATOM 2378 O O . TYR A 1 300 ? 37.279 4.155 -38.636 1.00 83.44 300 TYR A O 1
ATOM 2386 N N . GLN A 1 301 ? 37.302 3.745 -40.836 1.00 83.12 301 GLN A N 1
ATOM 2387 C CA . GLN A 1 301 ? 37.380 2.283 -40.697 1.00 83.12 301 GLN A CA 1
ATOM 2388 C C . GLN A 1 301 ? 38.696 1.806 -40.068 1.00 83.12 301 GLN A C 1
ATOM 2390 O O . GLN A 1 301 ? 38.717 0.760 -39.425 1.00 83.12 301 GLN A O 1
ATOM 2395 N N . ARG A 1 302 ? 39.780 2.575 -40.224 1.00 80.06 302 ARG A N 1
ATOM 2396 C CA . ARG A 1 302 ? 41.076 2.327 -39.571 1.00 80.06 302 ARG A CA 1
ATOM 2397 C C . ARG A 1 302 ? 41.090 2.708 -38.086 1.00 80.06 302 ARG A C 1
ATOM 2399 O O . ARG A 1 302 ? 42.051 2.373 -37.403 1.00 80.06 302 ARG A O 1
ATOM 2406 N N . GLY A 1 303 ? 40.052 3.387 -37.590 1.00 77.75 303 GLY A N 1
ATOM 2407 C CA . GLY A 1 303 ? 39.966 3.876 -36.209 1.00 77.75 303 GLY A CA 1
ATOM 2408 C C . GLY A 1 303 ? 40.705 5.197 -35.959 1.00 77.75 303 GLY A C 1
ATOM 2409 O O . GLY A 1 303 ? 40.796 5.638 -34.817 1.00 77.75 303 GLY A O 1
ATOM 2410 N N . ASN A 1 304 ? 41.211 5.857 -37.007 1.00 84.62 304 ASN A N 1
ATOM 2411 C CA . ASN A 1 304 ? 41.927 7.129 -36.898 1.00 84.62 304 ASN A CA 1
ATOM 2412 C C . ASN A 1 304 ? 40.942 8.309 -36.978 1.00 84.62 304 ASN A C 1
ATOM 2414 O O . ASN A 1 304 ? 40.795 8.952 -38.022 1.00 84.62 304 ASN A O 1
ATOM 2418 N N . PHE A 1 305 ? 40.241 8.602 -35.879 1.00 85.06 305 PHE A N 1
ATOM 2419 C CA . PHE A 1 305 ? 39.153 9.591 -35.879 1.00 85.06 305 PHE A CA 1
ATOM 2420 C C . PHE A 1 305 ? 39.614 11.032 -36.152 1.00 85.06 305 PHE A C 1
ATOM 2422 O O . PHE A 1 305 ? 38.919 11.754 -36.868 1.00 85.06 305 PHE A O 1
ATOM 2429 N N . ASP A 1 306 ? 40.792 11.435 -35.662 1.00 82.75 306 ASP A N 1
ATOM 2430 C CA . ASP A 1 306 ? 41.371 12.765 -35.913 1.00 82.75 306 ASP A CA 1
ATOM 2431 C C . ASP A 1 306 ? 41.713 12.987 -37.393 1.00 82.75 306 ASP A C 1
ATOM 2433 O O . ASP A 1 306 ? 41.402 14.034 -37.965 1.00 82.75 306 ASP A O 1
ATOM 2437 N N . ALA A 1 307 ? 42.310 11.977 -38.033 1.00 79.44 307 ALA A N 1
ATOM 2438 C CA . ALA A 1 307 ? 42.638 11.992 -39.457 1.00 79.44 307 ALA A CA 1
ATOM 2439 C C . ALA A 1 307 ? 41.369 12.053 -40.317 1.00 79.44 307 ALA A C 1
ATOM 2441 O O . ALA A 1 307 ? 41.255 12.883 -41.221 1.00 79.44 307 ALA A O 1
ATOM 2442 N N . ALA A 1 308 ? 40.378 11.220 -39.987 1.00 83.81 308 ALA A N 1
ATOM 2443 C CA . ALA A 1 308 ? 39.083 11.229 -40.653 1.00 83.81 308 ALA A CA 1
ATOM 2444 C C . ALA A 1 308 ? 38.397 12.599 -40.519 1.00 83.81 308 ALA A C 1
ATOM 2446 O O . ALA A 1 308 ? 37.880 13.131 -41.501 1.00 83.81 308 ALA A O 1
ATOM 2447 N N . LEU A 1 309 ? 38.440 13.213 -39.330 1.00 85.62 309 LEU A N 1
ATOM 2448 C CA . LEU A 1 309 ? 37.868 14.536 -39.098 1.00 85.62 309 LEU A CA 1
ATOM 2449 C C . LEU A 1 309 ? 38.541 15.617 -39.954 1.00 85.62 309 LEU A C 1
ATOM 2451 O O . LEU A 1 309 ? 37.830 16.434 -40.541 1.00 85.62 309 LEU A O 1
ATOM 2455 N N . GLN A 1 310 ? 39.872 15.615 -40.063 1.00 83.19 310 GLN A N 1
ATOM 2456 C CA . GLN A 1 310 ? 40.613 16.558 -40.914 1.00 83.19 310 GLN A CA 1
ATOM 2457 C C . GLN A 1 310 ? 40.206 16.426 -42.387 1.00 83.19 310 GLN A C 1
ATOM 2459 O O . GLN A 1 310 ? 39.893 17.426 -43.037 1.00 83.19 310 GLN A O 1
ATOM 2464 N N . VAL A 1 311 ? 40.102 15.192 -42.890 1.00 83.25 311 VAL A N 1
ATOM 2465 C CA . VAL A 1 311 ? 39.654 14.927 -44.266 1.00 83.25 311 VAL A CA 1
ATOM 2466 C C . VAL A 1 311 ? 38.211 15.404 -44.481 1.00 83.25 311 VAL A C 1
ATOM 2468 O O . VAL A 1 311 ? 37.911 16.056 -45.485 1.00 83.25 311 VAL A O 1
ATOM 2471 N N . PHE A 1 312 ? 37.311 15.153 -43.524 1.00 84.50 312 PHE A N 1
ATOM 2472 C CA . PHE A 1 312 ? 35.912 15.577 -43.616 1.00 84.50 312 PHE A CA 1
ATOM 2473 C C . PHE A 1 312 ? 35.710 17.093 -43.454 1.00 84.50 312 PHE A C 1
ATOM 2475 O O . PHE A 1 312 ? 34.785 17.649 -44.049 1.00 84.50 312 PHE A O 1
ATOM 2482 N N . GLN A 1 313 ? 36.551 17.793 -42.684 1.00 82.75 313 GLN A N 1
ATOM 2483 C CA . GLN A 1 313 ? 36.531 19.262 -42.584 1.00 82.75 313 GLN A CA 1
ATOM 2484 C C . GLN A 1 313 ? 36.867 19.936 -43.919 1.00 82.75 313 GLN A C 1
ATOM 2486 O O . GLN A 1 313 ? 36.397 21.041 -44.186 1.00 82.75 313 GLN A O 1
ATOM 2491 N N . GLY A 1 314 ? 37.619 19.246 -44.778 1.00 77.38 314 GLY A N 1
ATOM 2492 C CA . GLY A 1 314 ? 37.944 19.682 -46.127 1.00 77.38 314 GLY A CA 1
ATOM 2493 C C . GLY A 1 314 ? 36.776 19.666 -47.126 1.00 77.38 314 GLY A C 1
ATOM 2494 O O . GLY A 1 314 ? 36.959 20.110 -48.260 1.00 77.38 314 GLY A O 1
ATOM 2495 N N . ILE A 1 315 ? 35.597 19.156 -46.754 1.00 82.81 315 ILE A N 1
ATOM 2496 C CA . ILE A 1 315 ? 34.397 19.148 -47.603 1.00 82.81 315 ILE A CA 1
ATOM 2497 C C . ILE A 1 315 ? 33.556 20.394 -47.293 1.00 82.81 315 ILE A C 1
ATOM 2499 O O . ILE A 1 315 ? 33.024 20.540 -46.191 1.00 82.81 315 ILE A O 1
ATOM 2503 N N . ASP A 1 316 ? 33.384 21.288 -48.272 1.00 80.25 316 ASP A N 1
ATOM 2504 C CA . ASP A 1 316 ? 32.540 22.480 -48.111 1.00 80.25 316 ASP A CA 1
ATOM 2505 C C . ASP A 1 316 ? 31.046 22.133 -48.215 1.00 80.25 316 ASP A C 1
ATOM 2507 O O . ASP A 1 316 ? 30.393 22.298 -49.247 1.00 80.25 316 ASP A O 1
ATOM 2511 N N . VAL A 1 317 ? 30.485 21.659 -47.103 1.00 79.56 317 VAL A N 1
ATOM 2512 C CA . VAL A 1 317 ? 29.075 21.260 -47.001 1.00 79.56 317 VAL A CA 1
ATOM 2513 C C . VAL A 1 317 ? 28.130 22.402 -47.406 1.00 79.56 317 VAL A C 1
ATOM 2515 O O . VAL A 1 317 ? 27.122 22.153 -48.062 1.00 79.56 317 VAL A O 1
ATOM 2518 N N . ARG A 1 318 ? 28.462 23.668 -47.101 1.00 79.81 318 ARG A N 1
ATOM 2519 C CA . ARG A 1 318 ? 27.562 24.820 -47.315 1.00 79.81 318 ARG A CA 1
ATOM 2520 C C . ARG A 1 318 ? 27.297 25.111 -48.791 1.00 79.81 318 ARG A C 1
ATOM 2522 O O . ARG A 1 318 ? 26.179 25.495 -49.138 1.00 79.81 318 ARG A O 1
ATOM 2529 N N . SER A 1 319 ? 28.294 24.940 -49.658 1.00 82.06 319 SER A N 1
ATOM 2530 C CA . SER A 1 319 ? 28.122 25.140 -51.104 1.00 82.06 319 SER A CA 1
ATOM 2531 C C . SER A 1 319 ? 27.437 23.954 -51.797 1.00 82.06 319 SER A C 1
ATOM 2533 O O . SER A 1 319 ? 26.837 24.124 -52.866 1.00 82.06 319 SER A O 1
ATOM 2535 N N . LEU A 1 320 ? 27.466 22.768 -51.178 1.00 81.31 320 LEU A N 1
ATOM 2536 C CA . LEU A 1 320 ? 26.865 21.534 -51.692 1.00 81.31 320 LEU A CA 1
ATOM 2537 C C . LEU A 1 320 ? 25.391 21.368 -51.296 1.00 81.31 320 LEU A C 1
ATOM 2539 O O . LEU A 1 320 ? 24.609 20.881 -52.115 1.00 81.31 320 LEU A O 1
ATOM 2543 N N . THR A 1 321 ? 24.978 21.842 -50.113 1.00 82.31 321 THR A N 1
ATOM 2544 C CA . THR A 1 321 ? 23.590 21.794 -49.606 1.00 82.31 321 THR A CA 1
ATOM 2545 C C . THR A 1 321 ? 22.525 22.135 -50.669 1.00 82.31 321 THR A C 1
ATOM 2547 O O . THR A 1 321 ? 21.652 21.300 -50.916 1.00 82.31 321 THR A O 1
ATOM 2550 N N . PRO A 1 322 ? 22.561 23.292 -51.371 1.00 82.31 322 PRO A N 1
ATOM 2551 C CA . PRO A 1 322 ? 21.522 23.631 -52.352 1.00 82.31 322 PRO A CA 1
ATOM 2552 C C . PRO A 1 322 ? 21.525 22.716 -53.587 1.00 82.31 322 PRO A C 1
ATOM 2554 O O . PRO A 1 322 ? 20.470 22.477 -54.180 1.00 82.31 322 PRO A O 1
ATOM 2557 N N . LYS A 1 323 ? 22.690 22.178 -53.978 1.00 81.00 323 LYS A N 1
ATOM 2558 C CA . LYS A 1 323 ? 22.809 21.235 -55.101 1.00 81.00 323 LYS A CA 1
ATOM 2559 C C . LYS A 1 323 ? 22.219 19.870 -54.735 1.00 81.00 323 LYS A C 1
ATOM 2561 O O . LYS A 1 323 ? 21.520 19.274 -55.553 1.00 81.00 323 LYS A O 1
ATOM 2566 N N . MET A 1 324 ? 22.443 19.420 -53.498 1.00 81.62 324 MET A N 1
ATOM 2567 C CA . MET A 1 324 ? 21.889 18.177 -52.953 1.00 81.62 324 MET A CA 1
ATOM 2568 C C . MET A 1 324 ? 20.364 18.253 -52.812 1.00 81.62 324 MET A C 1
ATOM 2570 O O . MET A 1 324 ? 19.673 17.357 -53.294 1.00 81.62 324 MET A O 1
ATOM 2574 N N . ILE A 1 325 ? 19.828 19.349 -52.255 1.00 82.56 325 ILE A N 1
ATOM 2575 C CA . ILE A 1 325 ? 18.373 19.573 -52.135 1.00 82.56 325 ILE A CA 1
ATOM 2576 C C . ILE A 1 325 ? 17.699 19.481 -53.509 1.00 82.56 325 ILE A C 1
ATOM 2578 O O . ILE A 1 325 ? 16.710 18.767 -53.681 1.00 82.56 325 ILE A O 1
ATOM 2582 N N . LYS A 1 326 ? 18.259 20.169 -54.512 1.00 80.94 326 LYS A N 1
ATOM 2583 C CA . LYS A 1 326 ? 17.725 20.167 -55.879 1.00 80.94 326 LYS A CA 1
ATOM 2584 C C . LYS A 1 326 ? 17.749 18.768 -56.508 1.00 80.94 326 LYS A C 1
ATOM 2586 O O . LYS A 1 326 ? 16.763 18.375 -57.124 1.00 80.94 326 LYS A O 1
ATOM 2591 N N . ALA A 1 327 ? 18.832 18.011 -56.321 1.00 79.00 327 ALA A N 1
ATOM 2592 C CA . ALA A 1 327 ? 18.957 16.649 -56.840 1.00 79.00 327 ALA A CA 1
ATOM 2593 C C . ALA A 1 327 ? 17.925 15.682 -56.224 1.00 79.00 327 ALA A C 1
ATOM 2595 O O . ALA A 1 327 ? 17.302 14.901 -56.947 1.00 79.00 327 ALA A O 1
ATOM 2596 N N . ILE A 1 328 ? 17.685 15.774 -54.910 1.00 77.12 328 ILE A N 1
ATOM 2597 C CA . ILE A 1 328 ? 16.692 14.947 -54.204 1.00 77.12 328 ILE A CA 1
ATOM 2598 C C . ILE A 1 328 ? 15.263 15.320 -54.639 1.00 77.12 328 ILE A C 1
ATOM 2600 O O . ILE A 1 328 ? 14.460 14.435 -54.956 1.00 77.12 328 ILE A O 1
ATOM 2604 N N . ALA A 1 329 ? 14.951 16.618 -54.723 1.00 79.06 329 ALA A N 1
ATOM 2605 C CA . ALA A 1 329 ? 13.630 17.114 -55.119 1.00 79.06 329 ALA A CA 1
ATOM 2606 C C . ALA A 1 329 ? 13.273 16.788 -56.584 1.00 79.06 329 ALA A C 1
ATOM 2608 O O . ALA A 1 329 ? 12.110 16.553 -56.920 1.00 79.06 329 ALA A O 1
ATOM 2609 N N . GLU A 1 330 ? 14.256 16.764 -57.488 1.00 74.25 330 GLU A N 1
ATOM 2610 C CA . GLU A 1 330 ? 14.028 16.440 -58.902 1.00 74.25 330 GLU A CA 1
ATOM 2611 C C . GLU A 1 330 ? 13.776 14.946 -59.143 1.00 74.25 330 GLU A C 1
ATOM 2613 O O . GLU A 1 330 ? 12.988 14.608 -60.029 1.00 74.25 330 GLU A O 1
ATOM 2618 N N . ARG A 1 331 ? 14.368 14.053 -58.337 1.00 69.31 331 ARG A N 1
ATOM 2619 C CA . ARG A 1 331 ? 14.129 12.600 -58.425 1.00 69.31 331 ARG A CA 1
ATOM 2620 C C . ARG A 1 331 ? 12.757 12.181 -57.892 1.00 69.31 331 ARG A C 1
ATOM 2622 O O . ARG A 1 331 ? 12.197 11.196 -58.363 1.00 69.31 331 ARG A O 1
ATOM 2629 N N . THR A 1 332 ? 12.230 12.914 -56.917 1.00 62.94 332 THR A N 1
ATOM 2630 C CA . THR A 1 332 ? 10.989 12.585 -56.194 1.00 62.94 332 THR A CA 1
ATOM 2631 C C . THR A 1 332 ? 9.732 13.196 -56.821 1.00 62.94 332 THR A C 1
ATOM 2633 O O . THR A 1 332 ? 8.615 12.813 -56.471 1.00 62.94 332 THR A O 1
ATOM 2636 N N . ARG A 1 333 ? 9.866 14.074 -57.828 1.00 60.31 333 ARG A N 1
ATOM 2637 C CA . ARG A 1 333 ? 8.732 14.478 -58.677 1.00 60.31 333 ARG A CA 1
ATOM 2638 C C . ARG A 1 333 ? 8.226 13.275 -59.478 1.00 60.31 333 ARG A C 1
ATOM 2640 O O . ARG A 1 333 ? 8.955 12.731 -60.303 1.00 60.31 333 ARG A O 1
ATOM 2647 N N . GLN A 1 334 ? 6.960 12.904 -59.259 1.00 47.91 334 GLN A N 1
ATOM 2648 C CA . GLN A 1 334 ? 6.260 11.806 -59.940 1.00 47.91 334 GLN A CA 1
ATOM 2649 C C . GLN A 1 334 ? 6.623 11.712 -61.431 1.00 47.91 334 GLN A C 1
ATOM 2651 O O . GLN A 1 334 ? 6.506 12.694 -62.173 1.00 47.91 334 GLN A O 1
ATOM 2656 N N . ARG A 1 335 ? 7.008 10.507 -61.880 1.00 47.50 335 ARG A N 1
ATOM 2657 C CA . ARG A 1 335 ? 7.159 10.155 -63.300 1.00 47.50 335 ARG A CA 1
ATOM 2658 C C . ARG A 1 335 ? 5.818 10.349 -64.025 1.00 47.50 335 ARG A C 1
ATOM 2660 O O . ARG A 1 335 ? 5.069 9.400 -64.224 1.00 47.50 335 ARG A O 1
ATOM 2667 N N . LYS A 1 336 ? 5.510 11.568 -64.476 1.00 35.50 336 LYS A N 1
ATOM 2668 C CA . LYS A 1 336 ? 4.606 11.740 -65.621 1.00 35.50 336 LYS A CA 1
ATOM 2669 C C . LYS A 1 336 ? 5.318 11.165 -66.853 1.00 35.50 336 LYS A C 1
ATOM 2671 O O . LYS A 1 336 ? 6.517 11.415 -67.003 1.00 35.50 336 LYS A O 1
ATOM 2676 N N . PRO A 1 337 ? 4.636 10.406 -67.728 1.00 40.78 337 PRO A N 1
ATOM 2677 C CA . PRO A 1 337 ? 5.268 9.823 -68.905 1.00 40.78 337 PRO A CA 1
ATOM 2678 C C . PRO A 1 337 ? 5.731 10.966 -69.813 1.00 40.78 337 PRO A C 1
ATOM 2680 O O . PRO A 1 337 ? 4.914 11.670 -70.404 1.00 40.78 337 PRO A O 1
ATOM 2683 N N . ARG A 1 338 ? 7.043 11.216 -69.868 1.00 41.75 338 ARG A N 1
ATOM 2684 C CA . ARG A 1 338 ? 7.605 12.270 -70.716 1.00 41.75 338 ARG A CA 1
ATOM 2685 C C . ARG A 1 338 ? 7.710 11.778 -72.156 1.00 41.75 338 ARG A C 1
ATOM 2687 O O . ARG A 1 338 ? 8.274 10.722 -72.433 1.00 41.75 338 ARG A O 1
ATOM 2694 N N . SER A 1 339 ? 7.183 12.589 -73.067 1.00 37.91 339 SER A N 1
ATOM 2695 C CA . SER A 1 339 ? 7.455 12.541 -74.500 1.00 37.91 339 SER A CA 1
ATOM 2696 C C . SER A 1 339 ? 8.958 12.666 -74.760 1.00 37.91 339 SER A C 1
ATOM 2698 O O . SER A 1 339 ? 9.630 13.491 -74.144 1.00 37.91 339 SER A O 1
ATOM 2700 N N . LYS A 1 340 ? 9.479 11.847 -75.681 1.00 42.34 340 LYS A N 1
ATOM 2701 C CA . LYS A 1 340 ? 10.869 11.885 -76.161 1.00 42.34 340 LYS A CA 1
ATOM 2702 C C . LYS A 1 340 ? 11.269 13.321 -76.525 1.00 42.34 340 LYS A C 1
ATOM 2704 O O . LYS A 1 340 ? 10.720 13.857 -77.483 1.00 42.34 340 LYS A O 1
ATOM 2709 N N . GLY A 1 341 ? 12.224 13.910 -75.802 1.00 41.88 341 GLY A N 1
ATOM 2710 C CA . GLY A 1 341 ? 12.832 15.173 -76.229 1.00 41.88 341 GLY A CA 1
ATOM 2711 C C . GLY A 1 341 ? 13.385 16.131 -75.175 1.00 41.88 341 GLY A C 1
ATOM 2712 O O . GLY A 1 341 ? 13.892 17.161 -75.594 1.00 41.88 341 GLY A O 1
ATOM 2713 N N . ASP A 1 342 ? 13.352 15.838 -73.871 1.00 32.62 342 ASP A N 1
ATOM 2714 C CA . ASP A 1 342 ? 13.964 16.736 -72.874 1.00 32.62 342 ASP A CA 1
ATOM 2715 C C . ASP A 1 342 ? 15.329 16.219 -72.405 1.00 32.62 342 ASP A C 1
ATOM 2717 O O . ASP A 1 342 ? 15.443 15.183 -71.746 1.00 32.62 342 ASP A O 1
ATOM 2721 N N . ILE A 1 343 ? 16.366 16.973 -72.765 1.00 43.09 343 ILE A N 1
ATOM 2722 C CA . ILE A 1 343 ? 17.749 16.832 -72.309 1.00 43.09 343 ILE A CA 1
ATOM 2723 C C . ILE A 1 343 ? 17.766 17.010 -70.783 1.00 43.09 343 ILE A C 1
ATOM 2725 O O . ILE A 1 343 ? 17.335 18.042 -70.269 1.00 43.09 343 ILE A O 1
ATOM 2729 N N . VAL A 1 344 ? 18.258 16.004 -70.053 1.00 39.97 344 VAL A N 1
ATOM 2730 C CA . VAL A 1 344 ? 18.548 16.117 -68.615 1.00 39.97 344 VAL A CA 1
ATOM 2731 C C . VAL A 1 344 ? 19.513 17.296 -68.425 1.00 39.97 344 VAL A C 1
ATOM 2733 O O . VAL A 1 344 ? 20.560 17.304 -69.076 1.00 39.97 344 VAL A O 1
ATOM 2736 N N . PRO A 1 345 ? 19.215 18.303 -67.583 1.00 45.09 345 PRO A N 1
ATOM 2737 C CA . PRO A 1 345 ? 20.158 19.387 -67.350 1.00 45.09 345 PRO A CA 1
ATOM 2738 C C . PRO A 1 345 ? 21.448 18.810 -66.757 1.00 45.09 345 PRO A C 1
ATOM 2740 O O . PRO A 1 345 ? 21.422 18.205 -65.688 1.00 45.09 345 PRO A O 1
ATOM 2743 N N . ALA A 1 346 ? 22.584 19.024 -67.423 1.00 46.56 346 ALA A N 1
ATOM 2744 C CA . ALA A 1 346 ? 23.921 18.555 -67.027 1.00 46.56 346 ALA A CA 1
ATOM 2745 C C . ALA A 1 346 ? 24.474 19.206 -65.732 1.00 46.56 346 ALA A C 1
ATOM 2747 O O . ALA A 1 346 ? 25.677 19.252 -65.509 1.00 46.56 346 ALA A O 1
ATOM 2748 N N . THR A 1 347 ? 23.602 19.761 -64.890 1.00 52.44 347 THR A N 1
ATOM 2749 C CA . THR A 1 347 ? 23.921 20.542 -63.681 1.00 52.44 347 THR A CA 1
ATOM 2750 C C . THR A 1 347 ? 23.376 19.912 -62.397 1.00 52.44 347 THR A C 1
ATOM 2752 O O . THR A 1 347 ? 23.464 20.523 -61.333 1.00 52.44 347 THR A O 1
ATOM 2755 N N . VAL A 1 348 ? 22.801 18.710 -62.476 1.00 59.88 348 VAL A N 1
ATOM 2756 C CA . VAL A 1 348 ? 22.185 18.011 -61.340 1.00 59.88 348 VAL A CA 1
ATOM 2757 C C . VAL A 1 348 ? 23.134 16.916 -60.864 1.00 59.88 348 VAL A C 1
ATOM 2759 O O . VAL A 1 348 ? 23.575 16.088 -61.659 1.00 59.88 348 VAL A O 1
ATOM 2762 N N . MET A 1 349 ? 23.478 16.933 -59.574 1.00 68.38 349 MET A N 1
ATOM 2763 C CA . MET A 1 349 ? 24.376 15.942 -58.973 1.00 68.38 349 MET A CA 1
ATOM 2764 C C . MET A 1 349 ? 23.783 14.532 -59.062 1.00 68.38 349 MET A C 1
ATOM 2766 O O . MET A 1 349 ? 22.568 14.349 -58.961 1.00 68.38 349 MET A O 1
ATOM 2770 N N . SER A 1 350 ? 24.646 13.523 -59.216 1.00 76.44 350 SER A N 1
ATOM 2771 C CA . SER A 1 350 ? 24.204 12.130 -59.182 1.00 76.44 350 SER A CA 1
ATOM 2772 C C . SER A 1 350 ? 23.746 11.755 -57.769 1.00 76.44 350 SER A C 1
ATOM 2774 O O . SER A 1 350 ? 24.298 12.210 -56.769 1.00 76.44 350 SER A O 1
ATOM 2776 N N . MET A 1 351 ? 22.750 10.882 -57.659 1.00 72.81 351 MET A N 1
ATOM 2777 C CA . MET A 1 351 ? 22.240 10.460 -56.349 1.00 72.81 351 MET A CA 1
ATOM 2778 C C . MET A 1 351 ? 23.220 9.584 -55.569 1.00 72.81 351 MET A C 1
ATOM 2780 O O . MET A 1 351 ? 23.171 9.573 -54.346 1.00 72.81 351 MET A O 1
ATOM 2784 N N . ARG A 1 352 ? 24.143 8.900 -56.258 1.00 74.75 352 ARG A N 1
ATOM 2785 C CA . ARG A 1 352 ? 25.252 8.181 -55.614 1.00 74.75 352 ARG A CA 1
ATOM 2786 C C . ARG A 1 352 ? 26.191 9.161 -54.914 1.00 74.75 352 ARG A C 1
ATOM 2788 O O . ARG A 1 352 ? 26.559 8.928 -53.769 1.00 74.75 352 ARG A O 1
ATOM 2795 N N . SER A 1 353 ? 26.481 10.286 -55.566 1.00 77.19 353 SER A N 1
ATOM 2796 C CA . SER A 1 353 ? 27.246 11.398 -54.994 1.00 77.19 353 SER A CA 1
ATOM 2797 C C . SER A 1 353 ? 26.537 11.988 -53.773 1.00 77.19 353 SER A C 1
ATOM 2799 O O . SER A 1 353 ? 27.163 12.208 -52.746 1.00 77.19 353 SER A O 1
ATOM 2801 N N . VAL A 1 354 ? 25.215 12.190 -53.846 1.00 80.44 354 VAL A N 1
ATOM 2802 C CA . VAL A 1 354 ? 24.418 12.682 -52.706 1.00 80.44 354 VAL A CA 1
ATOM 2803 C C . VAL A 1 354 ? 24.464 11.703 -51.527 1.00 80.44 354 VAL A C 1
ATOM 2805 O O . VAL A 1 354 ? 24.688 12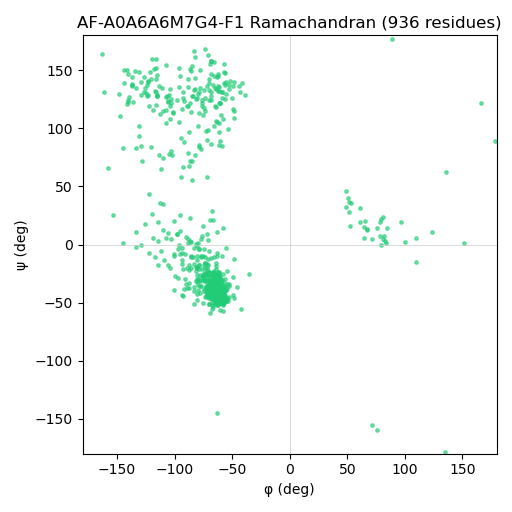.137 -50.402 1.00 80.44 354 VAL A O 1
ATOM 2808 N N . SER A 1 355 ? 24.305 10.396 -51.762 1.00 81.75 355 SER A N 1
ATOM 2809 C CA . SER A 1 355 ? 24.406 9.381 -50.703 1.00 81.75 355 SER A CA 1
ATOM 2810 C C . SER A 1 355 ? 25.801 9.322 -50.071 1.00 81.75 355 SER A C 1
ATOM 2812 O O . SER A 1 355 ? 25.888 9.291 -48.849 1.00 81.75 355 SER A O 1
ATOM 2814 N N . LEU A 1 356 ? 26.872 9.371 -50.873 1.00 82.94 356 LEU A N 1
ATOM 2815 C CA . LEU A 1 356 ? 28.261 9.402 -50.387 1.00 82.94 356 LEU A CA 1
ATOM 2816 C C . LEU A 1 356 ? 28.558 10.648 -49.545 1.00 82.94 356 LEU A C 1
ATOM 2818 O O . LEU A 1 356 ? 29.216 10.556 -48.514 1.00 82.94 356 LEU A O 1
ATOM 2822 N N . LEU A 1 357 ? 28.054 11.813 -49.958 1.00 84.06 357 LEU A N 1
ATOM 2823 C CA . LEU A 1 357 ? 28.249 13.060 -49.218 1.00 84.06 357 LEU A CA 1
ATOM 2824 C C . LEU A 1 357 ? 27.458 13.083 -47.905 1.00 84.06 357 LEU A C 1
ATOM 2826 O O . LEU A 1 357 ? 27.982 13.540 -46.895 1.00 84.06 357 LEU A O 1
ATOM 2830 N N . LEU A 1 358 ? 26.229 12.560 -47.881 1.00 84.94 358 LEU A N 1
ATOM 2831 C CA . LEU A 1 358 ? 25.474 12.410 -46.630 1.00 84.94 358 LEU A CA 1
ATOM 2832 C C . LEU A 1 358 ? 26.121 11.385 -45.694 1.00 84.94 358 LEU A C 1
ATOM 2834 O O . LEU A 1 358 ? 26.147 11.597 -44.484 1.00 84.94 358 LEU A O 1
ATOM 2838 N N . GLU A 1 359 ? 26.687 10.309 -46.245 1.00 86.31 359 GLU A N 1
ATOM 2839 C CA . GLU A 1 359 ? 27.478 9.342 -45.484 1.00 86.31 359 GLU A CA 1
ATOM 2840 C C . GLU A 1 359 ? 28.730 9.980 -44.886 1.00 86.31 359 GLU A C 1
ATOM 2842 O O . GLU A 1 359 ? 28.983 9.797 -43.699 1.00 86.31 359 GLU A O 1
ATOM 2847 N N . ALA A 1 360 ? 29.449 10.806 -45.646 1.00 87.25 360 ALA A N 1
ATOM 2848 C CA . ALA A 1 360 ? 30.590 11.558 -45.135 1.00 87.25 360 ALA A CA 1
ATOM 2849 C C . ALA A 1 360 ? 30.200 12.525 -44.005 1.00 87.25 360 ALA A C 1
ATOM 2851 O O . ALA A 1 360 ? 30.904 12.597 -43.003 1.00 87.25 360 ALA A O 1
ATOM 2852 N N . ILE A 1 361 ? 29.064 13.228 -44.115 1.00 87.56 361 ILE A N 1
ATOM 2853 C CA . ILE A 1 361 ? 28.578 14.112 -43.039 1.00 87.56 361 ILE A CA 1
ATOM 2854 C C . ILE A 1 361 ? 28.209 13.296 -41.788 1.00 87.56 361 ILE A C 1
ATOM 2856 O O . ILE A 1 361 ? 28.537 13.706 -40.674 1.00 87.56 361 ILE A O 1
ATOM 2860 N N . LEU A 1 362 ? 27.583 12.122 -41.946 1.00 88.88 362 LEU A N 1
ATOM 2861 C CA . LEU A 1 362 ? 27.245 11.259 -40.810 1.00 88.88 362 LEU A CA 1
ATOM 2862 C C . LEU A 1 362 ? 28.507 10.692 -40.144 1.00 88.88 362 LEU A C 1
ATOM 2864 O O . LEU A 1 362 ? 28.606 10.691 -38.920 1.00 88.88 362 LEU A O 1
ATOM 2868 N N . LEU A 1 363 ? 29.483 10.232 -40.932 1.00 89.00 363 LEU A N 1
ATOM 2869 C CA . LEU A 1 363 ? 30.760 9.730 -40.421 1.00 89.00 363 LEU A CA 1
ATOM 2870 C C . LEU A 1 363 ? 31.567 10.836 -39.738 1.00 89.00 363 LEU A C 1
ATOM 2872 O O . LEU A 1 363 ? 32.115 10.596 -38.670 1.00 89.00 363 LEU A O 1
ATOM 2876 N N . LYS A 1 364 ? 31.558 12.062 -40.274 1.00 89.38 364 LYS A N 1
ATOM 2877 C CA . LYS A 1 364 ? 32.136 13.239 -39.612 1.00 89.38 364 LYS A CA 1
ATOM 2878 C C . LYS A 1 364 ? 31.510 13.475 -38.239 1.00 89.38 364 LYS A C 1
ATOM 2880 O O . LYS A 1 364 ? 32.231 13.724 -37.276 1.00 89.38 364 LYS A O 1
ATOM 2885 N N . ALA A 1 365 ? 30.185 13.377 -38.131 1.00 89.81 365 ALA A N 1
ATOM 2886 C CA . ALA A 1 365 ? 29.504 13.509 -36.849 1.00 89.81 365 ALA A CA 1
ATOM 2887 C C . ALA A 1 365 ? 29.880 12.384 -35.870 1.00 89.81 365 ALA A C 1
ATOM 2889 O O . ALA A 1 365 ? 30.112 12.663 -34.698 1.00 89.81 365 ALA A O 1
ATOM 2890 N N . LYS A 1 366 ? 30.011 11.138 -36.343 1.00 88.19 366 LYS A N 1
ATOM 2891 C CA . LYS A 1 366 ? 30.484 10.016 -35.516 1.00 88.19 366 LYS A CA 1
ATOM 2892 C C . LYS A 1 366 ? 31.934 10.189 -35.060 1.00 88.19 366 LYS A C 1
ATOM 2894 O O . LYS A 1 366 ? 32.218 9.978 -33.892 1.00 88.19 366 LYS A O 1
ATOM 2899 N N . SER A 1 367 ? 32.838 10.637 -35.933 1.00 88.75 367 SER A N 1
ATOM 2900 C CA . SER A 1 367 ? 34.215 10.969 -35.540 1.00 88.75 367 SER A CA 1
ATOM 2901 C C . SER A 1 367 ? 34.251 12.052 -34.460 1.00 88.75 367 SER A C 1
ATOM 2903 O O . SER A 1 367 ? 35.015 11.946 -33.509 1.00 88.75 367 SER A O 1
ATOM 2905 N N . LEU A 1 368 ? 33.412 13.088 -34.580 1.00 88.88 368 LEU A N 1
ATOM 2906 C CA . LEU A 1 368 ? 33.304 14.145 -33.568 1.00 88.88 368 LEU A CA 1
ATOM 2907 C C . LEU A 1 368 ? 32.757 13.628 -32.231 1.00 88.88 368 LEU A C 1
ATOM 2909 O O . LEU A 1 368 ? 33.172 14.121 -31.185 1.00 88.88 368 LEU A O 1
ATOM 2913 N N . GLU A 1 369 ? 31.840 12.660 -32.250 1.00 88.75 369 GLU A N 1
ATOM 2914 C CA . GLU A 1 369 ? 31.339 12.004 -31.039 1.00 88.75 369 GLU A CA 1
ATOM 2915 C C . GLU A 1 369 ? 32.440 11.212 -30.324 1.00 88.75 369 GLU A C 1
ATOM 2917 O O . GLU A 1 369 ? 32.622 11.403 -29.123 1.00 88.75 369 GLU A O 1
ATOM 2922 N N . GLU A 1 370 ? 33.198 10.386 -31.052 1.00 87.31 370 GLU A N 1
ATOM 2923 C CA . GLU A 1 370 ? 34.308 9.590 -30.496 1.00 87.31 370 GLU A CA 1
ATOM 2924 C C . GLU A 1 370 ? 35.411 10.477 -29.893 1.00 87.31 370 GLU A C 1
ATOM 2926 O O . GLU A 1 370 ? 36.029 10.129 -28.890 1.00 87.31 370 GLU A O 1
ATOM 2931 N N . LEU A 1 371 ? 35.607 11.678 -30.448 1.00 87.12 371 LEU A N 1
ATOM 2932 C CA . LEU A 1 371 ? 36.524 12.695 -29.920 1.00 87.12 371 LEU A CA 1
ATOM 2933 C C . LEU A 1 371 ? 35.927 13.525 -28.760 1.00 87.12 371 LEU A C 1
ATOM 2935 O O . LEU A 1 371 ? 36.581 14.426 -28.238 1.00 87.12 371 LEU A O 1
ATOM 2939 N N . GLY A 1 372 ? 34.683 13.261 -28.347 1.00 84.56 372 GLY A N 1
ATOM 2940 C CA . GLY A 1 372 ? 34.002 13.942 -27.239 1.00 84.56 372 GLY A CA 1
ATOM 2941 C C . GLY A 1 372 ? 33.331 15.278 -27.596 1.00 84.56 372 GLY A C 1
ATOM 2942 O O . GLY A 1 372 ? 32.703 15.909 -26.742 1.00 84.56 372 GLY A O 1
ATOM 2943 N N . HIS A 1 373 ? 33.377 15.714 -28.857 1.00 89.88 373 HIS A N 1
ATOM 2944 C CA . HIS A 1 373 ? 32.783 16.964 -29.349 1.00 89.88 373 HIS A CA 1
ATOM 2945 C C . HIS A 1 373 ? 31.292 16.814 -29.723 1.00 89.88 373 HIS A C 1
ATOM 2947 O O . HIS A 1 373 ? 30.853 17.169 -30.821 1.00 89.88 373 HIS A O 1
ATOM 2953 N N . CYS A 1 374 ? 30.467 16.348 -28.779 1.00 87.62 374 CYS A N 1
ATOM 2954 C CA . CYS A 1 374 ? 29.060 15.981 -29.017 1.00 87.62 374 CYS A CA 1
ATOM 2955 C C . CYS A 1 374 ? 28.185 17.127 -29.573 1.00 87.62 374 CYS A C 1
ATOM 2957 O O . CYS A 1 374 ? 27.329 16.907 -30.428 1.00 87.62 374 CYS A O 1
ATOM 2959 N N . ARG A 1 375 ? 28.411 18.377 -29.138 1.00 88.62 375 ARG A N 1
ATOM 2960 C CA . ARG A 1 375 ? 27.640 19.546 -29.614 1.00 88.62 375 ARG A CA 1
ATOM 2961 C C . ARG A 1 375 ? 27.898 19.856 -31.089 1.00 88.62 375 ARG A C 1
ATOM 2963 O O . ARG A 1 375 ? 27.006 20.330 -31.789 1.00 88.62 375 ARG A O 1
ATOM 2970 N N . GLU A 1 376 ? 29.126 19.654 -31.551 1.00 87.75 376 GLU A N 1
ATOM 2971 C CA . GLU A 1 376 ? 29.493 19.882 -32.949 1.00 87.75 376 GLU A CA 1
ATOM 2972 C C . GLU A 1 376 ? 29.003 18.726 -33.817 1.00 87.75 376 GLU A C 1
ATOM 2974 O O . GLU A 1 376 ? 28.379 18.974 -34.846 1.00 87.75 376 GLU A O 1
ATOM 2979 N N . ALA A 1 377 ? 29.140 17.487 -33.332 1.00 89.69 377 ALA A N 1
ATOM 2980 C CA . ALA A 1 377 ? 28.550 16.304 -33.954 1.00 89.69 377 ALA A CA 1
ATOM 2981 C C . ALA A 1 377 ? 27.038 16.469 -34.203 1.00 89.69 377 ALA A C 1
ATOM 2983 O O . ALA A 1 377 ? 26.548 16.195 -35.301 1.00 89.69 377 ALA A O 1
ATOM 2984 N N . ALA A 1 378 ? 26.297 16.982 -33.212 1.00 89.12 378 ALA A N 1
ATOM 2985 C CA . ALA A 1 378 ? 24.856 17.196 -33.327 1.00 89.12 378 ALA A CA 1
ATOM 2986 C C . ALA A 1 378 ? 24.507 18.246 -34.397 1.00 89.12 378 ALA A C 1
ATOM 2988 O O . ALA A 1 378 ? 23.557 18.076 -35.164 1.00 89.12 378 ALA A O 1
ATOM 2989 N N . LYS A 1 379 ? 25.301 19.319 -34.513 1.00 88.12 379 LYS A N 1
ATOM 2990 C CA . LYS A 1 379 ? 25.121 20.328 -35.570 1.00 88.12 379 LYS A CA 1
ATOM 2991 C C . LYS A 1 379 ? 25.343 19.741 -36.961 1.00 88.12 379 LYS A C 1
ATOM 2993 O O . LYS A 1 379 ? 24.572 20.055 -37.860 1.00 88.12 379 LYS A O 1
ATOM 2998 N N . GLU A 1 380 ? 26.348 18.885 -37.131 1.00 88.06 380 GLU A N 1
ATOM 2999 C CA . GLU A 1 380 ? 26.613 18.211 -38.407 1.00 88.06 380 GLU A CA 1
ATOM 3000 C C . GLU A 1 380 ? 25.482 17.230 -38.769 1.00 88.06 380 GLU A C 1
ATOM 3002 O O . GLU A 1 380 ? 24.988 17.252 -39.896 1.00 88.06 380 GLU A O 1
ATOM 3007 N N . CYS A 1 381 ? 24.971 16.455 -37.803 1.00 87.56 381 CYS A N 1
ATOM 3008 C CA . CYS A 1 381 ? 23.805 15.586 -38.018 1.00 87.56 381 CYS A CA 1
ATOM 3009 C C . CYS A 1 381 ? 22.538 16.369 -38.383 1.00 87.56 381 CYS A C 1
ATOM 3011 O O . CYS A 1 381 ? 21.773 15.953 -39.254 1.00 87.56 381 CYS A O 1
ATOM 3013 N N . ARG A 1 382 ? 22.319 17.534 -37.763 1.00 87.94 382 ARG A N 1
ATOM 3014 C CA . ARG A 1 382 ? 21.173 18.400 -38.071 1.00 87.94 382 ARG A CA 1
ATOM 3015 C C . ARG A 1 382 ? 21.168 18.863 -39.531 1.00 87.94 382 ARG A C 1
ATOM 3017 O O . ARG A 1 382 ? 20.094 18.964 -40.116 1.00 87.94 382 ARG A O 1
ATOM 3024 N N . ILE A 1 383 ? 22.339 19.093 -40.131 1.00 87.00 383 ILE A N 1
ATOM 3025 C CA . ILE A 1 383 ? 22.453 19.503 -41.541 1.00 87.00 383 ILE A CA 1
ATOM 3026 C C . ILE A 1 383 ? 21.881 18.427 -42.475 1.00 87.00 383 ILE A C 1
ATOM 3028 O O . ILE A 1 383 ? 21.201 18.769 -43.442 1.00 87.00 383 ILE A O 1
ATOM 3032 N N . ILE A 1 384 ? 22.101 17.140 -42.178 1.00 85.12 384 ILE A N 1
ATOM 3033 C CA . ILE A 1 384 ? 21.528 16.027 -42.956 1.00 85.12 384 ILE A CA 1
ATOM 3034 C C . ILE A 1 384 ? 19.999 16.111 -42.951 1.00 85.12 384 ILE A C 1
ATOM 3036 O O . ILE A 1 384 ? 19.376 16.029 -44.012 1.00 85.12 384 ILE A O 1
ATOM 3040 N N . LEU A 1 385 ? 19.402 16.326 -41.775 1.00 85.00 385 LEU A N 1
ATOM 3041 C CA . LEU A 1 385 ? 17.950 16.433 -41.646 1.00 85.00 385 LEU A CA 1
ATOM 3042 C C . LEU A 1 385 ? 17.400 17.654 -42.388 1.00 85.00 385 LEU A C 1
ATOM 3044 O O . LEU A 1 385 ? 16.442 17.531 -43.146 1.00 85.00 385 LEU A O 1
ATOM 3048 N N . ASP A 1 386 ? 18.048 18.813 -42.240 1.00 85.62 386 ASP A N 1
ATOM 3049 C CA . ASP A 1 386 ? 17.642 20.056 -42.902 1.00 85.62 386 ASP A CA 1
ATOM 3050 C C . ASP A 1 386 ? 17.685 19.925 -44.442 1.00 85.62 386 ASP A C 1
ATOM 3052 O O . ASP A 1 386 ? 16.801 20.444 -45.129 1.00 85.62 386 ASP A O 1
ATOM 3056 N N . ILE A 1 387 ? 18.670 19.200 -44.999 1.00 84.56 387 ILE A N 1
ATOM 3057 C CA . ILE A 1 387 ? 18.781 18.923 -46.445 1.00 84.56 387 ILE A CA 1
ATOM 3058 C C . ILE A 1 387 ? 17.606 18.074 -46.937 1.00 84.56 387 ILE A C 1
ATOM 3060 O O . ILE A 1 387 ? 16.982 18.410 -47.947 1.00 84.56 387 ILE A O 1
ATOM 3064 N N . VAL A 1 388 ? 17.314 16.968 -46.251 1.00 82.56 388 VAL A N 1
ATOM 3065 C CA . VAL A 1 388 ? 16.284 16.018 -46.692 1.00 82.56 388 VAL A CA 1
ATOM 3066 C C . VAL A 1 388 ? 14.884 16.610 -46.521 1.00 82.56 388 VAL A C 1
ATOM 3068 O O . VAL A 1 388 ? 14.084 16.527 -47.449 1.00 82.56 388 VAL A O 1
ATOM 3071 N N . GLU A 1 389 ? 14.605 17.296 -45.411 1.00 81.75 389 GLU A N 1
ATOM 3072 C CA . GLU A 1 389 ? 13.316 17.965 -45.182 1.00 81.75 389 GLU A CA 1
ATOM 3073 C C . GLU A 1 389 ? 13.057 19.107 -46.166 1.00 81.75 389 GLU A C 1
ATOM 3075 O O . GLU A 1 389 ? 11.949 19.242 -46.686 1.00 81.75 389 GLU A O 1
ATOM 3080 N N . SER A 1 390 ? 14.087 19.899 -46.487 1.00 84.00 390 SER A N 1
ATOM 3081 C CA . SER A 1 390 ? 13.969 20.964 -47.493 1.00 84.00 390 SER A CA 1
ATOM 3082 C C . SER A 1 390 ? 13.693 20.409 -48.892 1.00 84.00 390 SER A C 1
ATOM 3084 O O . SER A 1 390 ? 13.062 21.076 -49.713 1.00 84.00 390 SER A O 1
ATOM 3086 N N . ALA A 1 391 ? 14.170 19.196 -49.184 1.00 80.25 391 ALA A N 1
ATOM 3087 C CA . ALA A 1 391 ? 13.911 18.520 -50.449 1.00 80.25 391 ALA A CA 1
ATOM 3088 C C . ALA A 1 391 ? 12.542 17.816 -50.485 1.00 80.25 391 ALA A C 1
ATOM 3090 O O . ALA A 1 391 ? 11.935 17.728 -51.554 1.00 80.25 391 ALA A O 1
ATOM 3091 N N . LEU A 1 392 ? 12.060 17.332 -49.335 1.00 77.06 392 LEU A N 1
ATOM 3092 C CA . LEU A 1 392 ? 10.839 16.538 -49.174 1.00 77.06 392 LEU A CA 1
ATOM 3093 C C . LEU A 1 392 ? 9.911 17.124 -48.093 1.00 77.06 392 LEU A C 1
ATOM 3095 O O . LEU A 1 392 ? 9.720 16.518 -47.038 1.00 77.06 392 LEU A O 1
ATOM 3099 N N . PRO A 1 393 ? 9.253 18.265 -48.362 1.00 74.00 393 PRO A N 1
ATOM 3100 C CA . PRO A 1 393 ? 8.404 18.938 -47.375 1.00 74.00 393 PRO A CA 1
ATOM 3101 C C . PRO A 1 393 ? 7.117 18.175 -47.008 1.00 74.00 393 PRO A C 1
ATOM 3103 O O . PRO A 1 393 ? 6.460 18.543 -46.042 1.00 74.00 393 PRO A O 1
ATOM 3106 N N . ASN A 1 394 ? 6.744 17.125 -47.754 1.00 71.06 394 ASN A N 1
ATOM 3107 C CA . ASN A 1 394 ? 5.513 16.348 -47.543 1.00 71.06 394 ASN A CA 1
ATOM 3108 C C . ASN A 1 394 ? 5.769 14.917 -47.015 1.00 71.06 394 ASN A C 1
ATOM 3110 O O . ASN A 1 394 ? 4.853 14.099 -47.042 1.00 71.06 394 ASN A O 1
ATOM 3114 N N . GLY A 1 395 ? 6.988 14.602 -46.561 1.00 70.56 395 GLY A N 1
ATOM 3115 C CA . GLY A 1 395 ? 7.390 13.241 -46.174 1.00 70.56 395 GLY A CA 1
ATOM 3116 C C . GLY A 1 395 ? 7.963 12.420 -47.337 1.00 70.56 395 GLY A C 1
ATOM 3117 O O . GLY A 1 395 ? 8.040 12.893 -48.477 1.00 70.56 395 GLY A O 1
ATOM 3118 N N . MET A 1 396 ? 8.417 11.197 -47.048 1.00 73.44 396 MET A N 1
ATOM 3119 C CA . MET A 1 396 ? 9.111 10.352 -48.027 1.00 73.44 396 MET A CA 1
ATOM 3120 C C . MET A 1 396 ? 8.093 9.529 -48.854 1.00 73.44 396 MET A C 1
ATOM 3122 O O . MET A 1 396 ? 7.310 8.783 -48.273 1.00 73.44 396 MET A O 1
ATOM 3126 N N . PRO A 1 397 ? 8.050 9.641 -50.199 1.00 68.06 397 PRO A N 1
ATOM 3127 C CA . PRO A 1 397 ? 7.058 8.928 -51.012 1.00 68.06 397 PRO A CA 1
ATOM 3128 C C . PRO A 1 397 ? 7.306 7.408 -51.055 1.00 68.06 397 PRO A C 1
ATOM 3130 O O . PRO A 1 397 ? 8.452 6.969 -51.151 1.00 68.06 397 PRO A O 1
ATOM 3133 N N . GLU A 1 398 ? 6.234 6.609 -51.044 1.00 56.00 398 GLU A N 1
ATOM 3134 C CA . GLU A 1 398 ? 6.279 5.142 -51.175 1.00 56.00 398 GLU A CA 1
ATOM 3135 C C . GLU A 1 398 ? 6.937 4.743 -52.519 1.00 56.00 398 GLU A C 1
ATOM 3137 O O . GLU A 1 398 ? 6.391 5.017 -53.590 1.00 56.00 398 GLU A O 1
ATOM 3142 N N . GLY A 1 399 ? 8.141 4.146 -52.485 1.00 55.72 399 GLY A N 1
ATOM 3143 C CA . GLY A 1 399 ? 8.854 3.647 -53.679 1.00 55.72 399 GLY A CA 1
ATOM 3144 C C . GLY A 1 399 ? 10.273 4.186 -53.938 1.00 55.72 399 GLY A C 1
ATOM 3145 O O . GLY A 1 399 ? 10.820 3.953 -55.014 1.00 55.72 399 GLY A O 1
ATOM 3146 N N . VAL A 1 400 ? 10.897 4.902 -52.995 1.00 57.53 400 VAL A N 1
ATOM 3147 C CA . VAL A 1 400 ? 12.309 5.354 -53.109 1.00 57.53 400 VAL A CA 1
ATOM 3148 C C . VAL A 1 400 ? 13.325 4.243 -52.749 1.00 57.53 400 VAL A C 1
ATOM 3150 O O . VAL A 1 400 ? 14.515 4.383 -53.040 1.00 57.53 400 VAL A O 1
ATOM 3153 N N . GLY A 1 401 ? 12.850 3.119 -52.199 1.00 49.38 401 GLY A N 1
ATOM 3154 C CA . GLY A 1 401 ? 13.654 2.121 -51.481 1.00 49.38 401 GLY A CA 1
ATOM 3155 C C . GLY A 1 401 ? 14.510 1.140 -52.294 1.00 49.38 401 GLY A C 1
ATOM 3156 O O . GLY A 1 401 ? 15.332 0.456 -51.698 1.00 49.38 401 GLY A O 1
ATOM 3157 N N . GLU A 1 402 ? 14.395 1.048 -53.622 1.00 49.31 402 GLU A N 1
ATOM 3158 C CA . GLU A 1 402 ? 15.106 -0.028 -54.349 1.00 49.31 402 GLU A CA 1
ATOM 3159 C C . GLU A 1 402 ? 16.547 0.323 -54.777 1.00 49.31 402 GLU A C 1
ATOM 3161 O O . GLU A 1 402 ? 17.335 -0.583 -55.020 1.00 49.31 402 GLU A O 1
ATOM 3166 N N . ASP A 1 403 ? 16.949 1.605 -54.808 1.00 49.72 403 ASP A N 1
ATOM 3167 C CA . ASP A 1 403 ? 18.204 2.002 -55.486 1.00 49.72 403 ASP A CA 1
ATOM 3168 C C . ASP A 1 403 ? 19.135 2.964 -54.717 1.00 49.72 403 ASP A C 1
ATOM 3170 O O . ASP A 1 403 ? 20.193 3.338 -55.239 1.00 49.72 403 ASP A O 1
ATOM 3174 N N . CYS A 1 404 ? 18.787 3.447 -53.516 1.00 58.09 404 CYS A N 1
ATOM 3175 C CA . CYS A 1 404 ? 19.587 4.468 -52.820 1.00 58.09 404 CYS A CA 1
ATOM 3176 C C . CYS A 1 404 ? 19.686 4.256 -51.309 1.00 58.09 404 CYS A C 1
ATOM 3178 O O . CYS A 1 404 ? 18.704 4.420 -50.597 1.00 58.09 404 CYS A O 1
ATOM 3180 N N . LYS A 1 405 ? 20.922 4.102 -50.808 1.00 71.31 405 LYS A N 1
ATOM 3181 C CA . LYS A 1 405 ? 21.299 4.140 -49.376 1.00 71.31 405 LYS A CA 1
ATOM 3182 C C . LYS A 1 405 ? 20.880 5.428 -48.636 1.00 71.31 405 LYS A C 1
ATOM 3184 O O . LYS A 1 405 ? 21.112 5.559 -47.445 1.00 71.31 405 LYS A O 1
ATOM 3189 N N . LEU A 1 406 ? 20.285 6.400 -49.332 1.00 76.69 406 LEU A N 1
ATOM 3190 C CA . LEU A 1 406 ? 19.815 7.675 -48.789 1.00 76.69 406 LEU A CA 1
ATOM 3191 C C . LEU A 1 406 ? 18.850 7.499 -47.606 1.00 76.69 406 LEU A C 1
ATOM 3193 O O . LEU A 1 406 ? 19.005 8.187 -46.603 1.00 76.69 406 LEU A O 1
ATOM 3197 N N . GLU A 1 407 ? 17.877 6.596 -47.733 1.00 75.69 407 GLU A N 1
ATOM 3198 C CA . GLU A 1 407 ? 16.854 6.352 -46.707 1.00 75.69 407 GLU A CA 1
ATOM 3199 C C . GLU A 1 407 ? 17.476 5.803 -45.418 1.00 75.69 407 GLU A C 1
ATOM 3201 O O . GLU A 1 407 ? 17.257 6.349 -44.339 1.00 75.69 407 GLU A O 1
ATOM 3206 N N . GLU A 1 408 ? 18.369 4.820 -45.545 1.00 80.12 408 GLU A N 1
ATOM 3207 C CA . GLU A 1 408 ? 19.100 4.247 -44.415 1.00 80.12 408 GLU A CA 1
ATOM 3208 C C . GLU A 1 408 ? 19.964 5.292 -43.690 1.00 80.12 408 GLU A C 1
ATOM 3210 O O . GLU A 1 408 ? 19.991 5.334 -42.459 1.00 80.12 408 GLU A O 1
ATOM 3215 N N . MET A 1 409 ? 20.655 6.162 -44.435 1.00 81.88 409 MET A N 1
ATOM 3216 C CA . MET A 1 409 ? 21.493 7.211 -43.842 1.00 81.88 409 MET A CA 1
ATOM 3217 C C . MET A 1 409 ? 20.668 8.299 -43.161 1.00 81.88 409 MET A C 1
ATOM 3219 O O . MET A 1 409 ? 21.078 8.817 -42.122 1.00 81.88 409 MET A O 1
ATOM 3223 N N . PHE A 1 410 ? 19.499 8.622 -43.711 1.00 82.88 410 PHE A N 1
ATOM 3224 C CA . PHE A 1 410 ? 18.568 9.558 -43.099 1.00 82.88 410 PHE A CA 1
ATOM 3225 C C . PHE A 1 410 ? 17.962 8.994 -41.807 1.00 82.88 410 PHE A C 1
ATOM 3227 O O . PHE A 1 410 ? 17.961 9.694 -40.799 1.00 82.88 410 PHE A O 1
ATOM 3234 N N . HIS A 1 411 ? 17.539 7.724 -41.787 1.00 84.75 411 HIS A N 1
ATOM 3235 C CA . HIS A 1 411 ? 17.066 7.063 -40.562 1.00 84.75 411 HIS A CA 1
ATOM 3236 C C . HIS A 1 411 ? 18.153 7.020 -39.481 1.00 84.75 411 HIS A C 1
ATOM 3238 O O . HIS A 1 411 ? 17.894 7.413 -38.347 1.00 84.75 411 HIS A O 1
ATOM 3244 N N . LYS A 1 412 ? 19.394 6.655 -39.838 1.00 84.44 412 LYS A N 1
ATOM 3245 C CA . LYS A 1 412 ? 20.530 6.689 -38.898 1.00 84.44 412 LYS A CA 1
ATOM 3246 C C . LYS A 1 412 ? 20.789 8.097 -38.358 1.00 84.44 412 LYS A C 1
ATOM 3248 O O . LYS A 1 412 ? 21.102 8.242 -37.185 1.00 84.44 412 LYS A O 1
ATOM 3253 N N . ALA A 1 413 ? 20.666 9.135 -39.186 1.00 86.00 413 ALA A N 1
ATOM 3254 C CA . ALA A 1 413 ? 20.822 10.520 -38.739 1.00 86.00 413 ALA A CA 1
ATOM 3255 C C . ALA A 1 413 ? 19.675 10.975 -37.814 1.00 86.00 413 ALA A C 1
ATOM 3257 O O . ALA A 1 413 ? 19.927 11.707 -36.857 1.00 86.00 413 ALA A O 1
ATOM 3258 N N . LEU A 1 414 ? 18.440 10.532 -38.081 1.00 85.31 414 LEU A N 1
ATOM 3259 C CA . LEU A 1 414 ? 17.261 10.809 -37.252 1.00 85.31 414 LEU A CA 1
ATOM 3260 C C . LEU A 1 414 ? 17.373 10.188 -35.855 1.00 85.31 414 LEU A C 1
ATOM 3262 O O . LEU A 1 414 ? 17.037 10.855 -34.883 1.00 85.31 414 LEU A O 1
ATOM 3266 N N . GLU A 1 415 ? 17.863 8.952 -35.749 1.00 85.75 415 GLU A N 1
ATOM 3267 C CA . GLU A 1 415 ? 18.089 8.267 -34.464 1.00 85.75 415 GLU A CA 1
ATOM 3268 C C . GLU A 1 415 ? 19.292 8.844 -33.708 1.00 85.75 415 GLU A C 1
ATOM 3270 O O . GLU A 1 415 ? 19.283 8.965 -32.486 1.00 85.75 415 GLU A O 1
ATOM 3275 N N . PHE A 1 416 ? 20.341 9.230 -34.435 1.00 88.62 416 PHE A N 1
ATOM 3276 C CA . PHE A 1 416 ? 21.601 9.642 -33.829 1.00 88.62 416 PHE A CA 1
ATOM 3277 C C . PHE A 1 416 ? 21.583 11.083 -33.303 1.00 88.62 416 PHE A C 1
ATOM 3279 O O . PHE A 1 416 ? 22.181 11.372 -32.266 1.00 88.62 416 PHE A O 1
ATOM 3286 N N . LEU A 1 417 ? 20.874 11.999 -33.976 1.00 89.06 417 LEU A N 1
ATOM 3287 C CA . LEU A 1 417 ? 20.827 13.409 -33.580 1.00 89.06 417 LEU A CA 1
ATOM 3288 C C . LEU A 1 417 ? 20.331 13.622 -32.133 1.00 89.06 417 LEU A C 1
ATOM 3290 O O . LEU A 1 417 ? 20.993 14.358 -31.396 1.00 89.06 417 LEU A O 1
ATOM 3294 N N . PRO A 1 418 ? 19.210 13.024 -31.693 1.00 88.38 418 PRO A N 1
ATOM 3295 C CA . PRO A 1 418 ? 18.748 13.195 -30.323 1.00 88.38 418 PRO A CA 1
ATOM 3296 C C . PRO A 1 418 ? 19.720 12.622 -29.282 1.00 88.38 418 PRO A C 1
ATOM 3298 O O . PRO A 1 418 ? 19.959 13.266 -28.263 1.00 88.38 418 PRO A O 1
ATOM 3301 N N . ILE A 1 419 ? 20.344 11.470 -29.560 1.00 87.44 419 ILE A N 1
ATOM 3302 C CA . ILE A 1 419 ? 21.339 10.837 -28.675 1.00 87.44 419 ILE A CA 1
ATOM 3303 C C . ILE A 1 419 ? 22.523 11.784 -28.428 1.00 87.44 419 ILE A C 1
ATOM 3305 O O . ILE A 1 419 ? 22.971 11.943 -27.290 1.00 87.44 419 ILE A O 1
ATOM 3309 N N . LEU A 1 420 ? 23.000 12.463 -29.475 1.00 89.25 420 LEU A N 1
ATOM 3310 C CA . LEU A 1 420 ? 24.086 13.440 -29.369 1.00 89.25 420 LEU A CA 1
ATOM 3311 C C . LEU A 1 420 ? 23.710 14.653 -28.507 1.00 89.25 420 LEU A C 1
ATOM 3313 O O . LEU A 1 420 ? 24.537 15.123 -27.723 1.00 89.25 420 LEU A O 1
ATOM 3317 N N . TRP A 1 421 ? 22.474 15.151 -28.614 1.00 89.06 421 TRP A N 1
ATOM 3318 C CA . TRP A 1 421 ? 21.993 16.250 -27.770 1.00 89.06 421 TRP A CA 1
ATOM 3319 C C . TRP A 1 421 ? 21.874 15.845 -26.302 1.00 89.06 421 TRP A C 1
ATOM 3321 O O . TRP A 1 421 ? 22.284 16.611 -25.425 1.00 89.06 421 TRP A O 1
ATOM 3331 N N . THR A 1 422 ? 21.415 14.620 -26.037 1.00 86.62 422 THR A N 1
ATOM 3332 C CA . THR A 1 422 ? 21.380 14.044 -24.687 1.00 86.62 422 THR A CA 1
ATOM 3333 C C . THR A 1 422 ? 22.789 13.932 -24.100 1.00 86.62 422 THR A C 1
ATOM 3335 O O . THR A 1 422 ? 23.025 14.410 -22.991 1.00 86.62 422 THR A O 1
ATOM 3338 N N . LYS A 1 423 ? 23.766 13.407 -24.859 1.00 86.38 423 LYS A N 1
ATOM 3339 C CA . LYS A 1 423 ? 25.184 13.347 -24.442 1.00 86.38 423 LYS A CA 1
ATOM 3340 C C . LYS A 1 423 ? 25.803 14.732 -24.221 1.00 86.38 423 LYS A C 1
ATOM 3342 O O . LYS A 1 423 ? 26.660 14.893 -23.358 1.00 86.38 423 LYS A O 1
ATOM 3347 N N . ALA A 1 424 ? 25.354 15.745 -24.963 1.00 86.75 424 ALA A N 1
ATOM 3348 C CA . ALA A 1 424 ? 25.776 17.135 -24.793 1.00 86.75 424 ALA A CA 1
ATOM 3349 C C . ALA A 1 424 ? 25.098 17.861 -23.607 1.00 86.75 424 ALA A C 1
ATOM 3351 O O . ALA A 1 424 ? 25.427 19.024 -23.351 1.00 86.75 424 ALA A O 1
ATOM 3352 N N . GLY A 1 425 ? 24.157 17.212 -22.906 1.00 83.38 425 GLY A N 1
ATOM 3353 C CA . GLY A 1 425 ? 23.401 17.781 -21.785 1.00 83.38 425 GLY A CA 1
ATOM 3354 C C . GLY A 1 425 ? 22.298 18.770 -22.186 1.00 83.38 425 GLY A C 1
ATOM 3355 O O . GLY A 1 425 ? 21.812 19.513 -21.337 1.00 83.38 425 GLY A O 1
ATOM 3356 N N . LEU A 1 426 ? 21.909 18.817 -23.466 1.00 85.69 426 LEU A N 1
ATOM 3357 C CA . LEU A 1 426 ? 20.907 19.741 -24.012 1.00 85.69 426 LEU A CA 1
ATOM 3358 C C . LEU A 1 426 ? 19.588 19.001 -24.275 1.00 85.69 426 LEU A C 1
ATOM 3360 O O . LEU A 1 426 ? 19.258 18.652 -25.407 1.00 85.69 426 LEU A O 1
ATOM 3364 N N . ILE A 1 427 ? 18.833 18.762 -23.202 1.00 83.31 427 ILE A N 1
ATOM 3365 C CA . ILE A 1 427 ? 17.610 17.940 -23.222 1.00 83.31 427 ILE A CA 1
ATOM 3366 C C . ILE A 1 427 ? 16.502 18.573 -24.082 1.00 83.31 427 ILE A C 1
ATOM 3368 O O . ILE A 1 427 ? 15.831 17.867 -24.830 1.00 83.31 427 ILE A O 1
ATOM 3372 N N . ASP A 1 428 ? 16.352 19.901 -24.056 1.00 82.56 428 ASP A N 1
ATOM 3373 C CA . ASP A 1 428 ? 15.352 20.614 -24.868 1.00 82.56 428 ASP A CA 1
ATOM 3374 C C . ASP A 1 428 ? 15.530 20.364 -26.371 1.00 82.56 428 ASP A C 1
ATOM 3376 O O . ASP A 1 428 ? 14.570 20.110 -27.102 1.00 82.56 428 ASP A O 1
ATOM 3380 N N . GLU A 1 429 ? 16.778 20.410 -26.843 1.00 83.06 429 GLU A N 1
ATOM 3381 C CA . GLU A 1 429 ? 17.102 20.188 -28.252 1.00 83.06 429 GLU A CA 1
ATOM 3382 C C . GLU A 1 429 ? 16.939 18.713 -28.639 1.00 83.06 429 GLU A C 1
ATOM 3384 O O . GLU A 1 429 ? 16.507 18.425 -29.758 1.00 83.06 429 GLU A O 1
ATOM 3389 N N . ALA A 1 430 ? 17.187 17.788 -27.704 1.00 86.25 430 ALA A N 1
ATOM 3390 C CA . ALA A 1 430 ? 16.904 16.367 -27.890 1.00 86.25 430 ALA A CA 1
ATOM 3391 C C . ALA A 1 430 ? 15.398 16.109 -28.060 1.00 86.25 430 ALA A C 1
ATOM 3393 O O . ALA A 1 430 ? 15.000 15.452 -29.021 1.00 86.25 430 ALA A O 1
ATOM 3394 N N . ILE A 1 431 ? 14.545 16.683 -27.199 1.00 84.44 431 ILE A N 1
ATOM 3395 C CA . ILE A 1 431 ? 13.079 16.547 -27.290 1.00 84.44 431 ILE A CA 1
ATOM 3396 C C . ILE A 1 431 ? 12.567 17.090 -28.627 1.00 84.44 431 ILE A C 1
ATOM 3398 O O . ILE A 1 431 ? 11.745 16.454 -29.287 1.00 84.44 431 ILE A O 1
ATOM 3402 N N . ILE A 1 432 ? 13.068 18.248 -29.066 1.00 83.19 432 ILE A N 1
ATOM 3403 C CA . ILE A 1 432 ? 12.708 18.817 -30.372 1.00 83.19 432 ILE A CA 1
ATOM 3404 C C . ILE A 1 432 ? 13.134 17.878 -31.507 1.00 83.19 432 ILE A C 1
ATOM 3406 O O . ILE A 1 432 ? 12.359 17.672 -32.441 1.00 83.19 432 ILE A O 1
ATOM 3410 N N . ALA A 1 433 ? 14.332 17.293 -31.433 1.00 84.88 433 ALA A N 1
ATOM 3411 C CA . ALA A 1 433 ? 14.830 16.360 -32.440 1.00 84.88 433 ALA A CA 1
ATOM 3412 C C . ALA A 1 433 ? 14.000 15.063 -32.502 1.00 84.88 433 ALA A C 1
ATOM 3414 O O . ALA A 1 433 ? 13.658 14.615 -33.595 1.00 84.88 433 ALA A O 1
ATOM 3415 N N . TYR A 1 434 ? 13.596 14.508 -31.358 1.00 86.25 434 TYR A N 1
ATOM 3416 C CA . TYR A 1 434 ? 12.689 13.358 -31.304 1.00 86.25 434 TYR A CA 1
ATOM 3417 C C . TYR A 1 434 ? 11.298 13.689 -31.848 1.00 86.25 434 TYR A C 1
ATOM 3419 O O . TYR A 1 434 ? 10.783 12.976 -32.708 1.00 86.25 434 TYR A O 1
ATOM 3427 N N . ARG A 1 435 ? 10.697 14.809 -31.420 1.00 83.25 435 ARG A N 1
ATOM 3428 C CA . ARG A 1 435 ? 9.396 15.256 -31.944 1.00 83.25 435 ARG A CA 1
ATOM 3429 C C . ARG A 1 435 ? 9.457 15.454 -33.457 1.00 83.25 435 ARG A C 1
ATOM 3431 O O . ARG A 1 435 ? 8.541 15.027 -34.149 1.00 83.25 435 ARG A O 1
ATOM 3438 N N . ARG A 1 436 ? 10.554 16.018 -33.980 1.00 80.19 436 ARG A N 1
ATOM 3439 C CA . ARG A 1 436 ? 10.815 16.194 -35.422 1.00 80.19 436 ARG A CA 1
ATOM 3440 C C . ARG A 1 436 ? 10.759 14.870 -36.195 1.00 80.19 436 ARG A C 1
ATOM 3442 O O . ARG A 1 436 ? 10.192 14.837 -37.285 1.00 80.19 436 ARG A O 1
ATOM 3449 N N . ALA A 1 437 ? 11.266 13.781 -35.617 1.00 81.25 437 ALA A N 1
ATOM 3450 C CA . ALA A 1 437 ? 11.186 12.450 -36.219 1.00 81.25 437 ALA A CA 1
ATOM 3451 C C . ALA A 1 437 ? 9.749 11.887 -36.271 1.00 81.25 437 ALA A C 1
ATOM 3453 O O . ALA A 1 437 ? 9.450 11.078 -37.145 1.00 81.25 437 ALA A O 1
ATOM 3454 N N . LEU A 1 438 ? 8.850 12.331 -35.383 1.00 78.94 438 LEU A N 1
ATOM 3455 C CA . LEU A 1 438 ? 7.475 11.823 -35.264 1.00 78.94 438 LEU A CA 1
ATOM 3456 C C . LEU A 1 438 ? 6.427 12.615 -36.067 1.00 78.94 438 LEU A C 1
ATOM 3458 O O . LEU A 1 438 ? 5.327 12.113 -36.283 1.00 78.94 438 LEU A O 1
ATOM 3462 N N . VAL A 1 439 ? 6.732 13.845 -36.504 1.00 75.06 439 VAL A N 1
ATOM 3463 C CA . VAL A 1 439 ? 5.747 14.735 -37.161 1.00 75.06 439 VAL A CA 1
ATOM 3464 C C . VAL A 1 439 ? 5.333 14.252 -38.553 1.00 75.06 439 VAL A C 1
ATOM 3466 O O . VAL A 1 439 ? 4.178 14.416 -38.942 1.00 75.06 439 VAL A O 1
ATOM 3469 N N . MET A 1 440 ? 6.279 13.712 -39.324 1.00 70.75 440 MET A N 1
ATOM 3470 C CA . MET A 1 440 ? 6.106 13.441 -40.754 1.00 70.75 440 MET A CA 1
ATOM 3471 C C . MET A 1 440 ? 6.308 11.950 -41.066 1.00 70.75 440 MET A C 1
ATOM 3473 O O . MET A 1 440 ? 7.126 11.295 -40.420 1.00 70.75 440 MET A O 1
ATOM 3477 N N . PRO A 1 441 ? 5.609 11.394 -42.075 1.00 71.00 441 PRO A N 1
ATOM 3478 C CA . PRO A 1 441 ? 5.795 10.006 -42.486 1.00 71.00 441 PRO A CA 1
ATOM 3479 C C . PRO A 1 441 ? 7.135 9.843 -43.226 1.00 71.00 441 PRO A C 1
ATOM 3481 O O . PRO A 1 441 ? 7.260 10.144 -44.416 1.00 71.00 441 PRO A O 1
ATOM 3484 N N . TRP A 1 442 ? 8.157 9.383 -42.499 1.00 77.12 442 TRP A N 1
ATOM 3485 C CA . TRP A 1 442 ? 9.518 9.145 -43.005 1.00 77.12 442 TRP A CA 1
ATOM 3486 C C . TRP A 1 442 ? 9.787 7.693 -43.443 1.00 77.12 442 TRP A C 1
ATOM 3488 O O . TRP A 1 442 ? 10.945 7.333 -43.647 1.00 77.12 442 TRP A O 1
ATOM 3498 N N . ASN A 1 443 ? 8.744 6.858 -43.559 1.00 73.94 443 ASN A N 1
ATOM 3499 C CA . ASN A 1 443 ? 8.844 5.412 -43.824 1.00 73.94 443 ASN A CA 1
ATOM 3500 C C . ASN A 1 443 ? 9.801 4.683 -42.860 1.00 73.94 443 ASN A C 1
ATOM 3502 O O . ASN A 1 443 ? 10.532 3.777 -43.249 1.00 73.94 443 ASN A O 1
ATOM 3506 N N . LEU A 1 444 ? 9.825 5.099 -41.589 1.00 77.88 444 LEU A N 1
ATOM 3507 C CA . LEU A 1 444 ? 10.582 4.396 -40.556 1.00 77.88 444 LEU A CA 1
ATOM 3508 C C . LEU A 1 444 ? 10.004 2.989 -40.367 1.00 77.88 444 LEU A C 1
ATOM 3510 O O . LEU A 1 444 ? 8.789 2.824 -40.243 1.00 77.88 444 LEU A O 1
ATOM 3514 N N . ASP A 1 445 ? 10.891 2.000 -40.303 1.00 78.44 445 ASP A N 1
ATOM 3515 C CA . ASP A 1 445 ? 10.560 0.639 -39.883 1.00 78.44 445 ASP A CA 1
ATOM 3516 C C . ASP A 1 445 ? 9.830 0.680 -38.522 1.00 78.44 445 ASP A C 1
ATOM 3518 O O . ASP A 1 445 ? 10.290 1.405 -37.627 1.00 78.44 445 ASP A O 1
ATOM 3522 N N . PRO A 1 446 ? 8.707 -0.046 -38.331 1.00 78.50 446 PRO A N 1
ATOM 3523 C CA . PRO A 1 446 ? 7.983 -0.090 -37.062 1.00 78.50 446 PRO A CA 1
ATOM 3524 C C . PRO A 1 446 ? 8.864 -0.274 -35.820 1.00 78.50 446 PRO A C 1
ATOM 3526 O O . PRO A 1 446 ? 8.597 0.370 -34.805 1.00 78.50 446 PRO A O 1
ATOM 3529 N N . LEU A 1 447 ? 9.940 -1.066 -35.911 1.00 82.06 447 LEU A N 1
ATOM 3530 C CA . LEU A 1 447 ? 10.916 -1.270 -34.830 1.00 82.06 447 LEU A CA 1
ATOM 3531 C C . LEU A 1 447 ? 11.716 0.001 -34.497 1.00 82.06 447 LEU A C 1
ATOM 3533 O O . LEU A 1 447 ? 11.872 0.354 -33.329 1.00 82.06 447 LEU A O 1
ATOM 3537 N N . ARG A 1 448 ? 12.190 0.728 -35.514 1.00 82.62 448 ARG A N 1
ATOM 3538 C CA . ARG A 1 448 ? 12.938 1.987 -35.337 1.00 82.62 448 ARG A CA 1
ATOM 3539 C C . ARG A 1 448 ? 12.052 3.094 -34.791 1.00 82.62 448 ARG A C 1
ATOM 3541 O O . ARG A 1 448 ? 12.434 3.812 -33.871 1.00 82.62 448 ARG A O 1
ATOM 3548 N N . LEU A 1 449 ? 10.833 3.196 -35.323 1.00 84.25 449 LEU A N 1
ATOM 3549 C CA . LEU A 1 449 ? 9.834 4.132 -34.821 1.00 84.25 449 LEU A CA 1
ATOM 3550 C C . LEU A 1 449 ? 9.502 3.843 -33.351 1.00 84.25 449 LEU A C 1
ATOM 3552 O O . LEU A 1 449 ? 9.356 4.780 -32.571 1.00 84.25 449 LEU A O 1
ATOM 3556 N N . ALA A 1 450 ? 9.418 2.566 -32.970 1.00 84.88 450 ALA A N 1
ATOM 3557 C CA . ALA A 1 450 ? 9.193 2.171 -31.588 1.00 84.88 450 ALA A CA 1
ATOM 3558 C C . ALA A 1 450 ? 10.318 2.629 -30.655 1.00 84.88 450 ALA A C 1
ATOM 3560 O O . ALA A 1 450 ? 10.032 3.204 -29.606 1.00 84.88 450 ALA A O 1
ATOM 3561 N N . GLY A 1 451 ? 11.577 2.442 -31.069 1.00 86.44 451 GLY A N 1
ATOM 3562 C CA . GLY A 1 451 ? 12.749 2.930 -30.340 1.00 86.44 451 GLY A CA 1
ATOM 3563 C C . GLY A 1 451 ? 12.702 4.444 -30.126 1.00 86.44 451 GLY A C 1
ATOM 3564 O O . GLY A 1 451 ? 12.746 4.905 -28.993 1.00 86.44 451 GLY A O 1
ATOM 3565 N N . VAL A 1 452 ? 12.463 5.214 -31.192 1.00 86.56 452 VAL A N 1
ATOM 3566 C CA . VAL A 1 452 ? 12.329 6.683 -31.135 1.00 86.56 452 VAL A CA 1
ATOM 3567 C C . VAL A 1 452 ? 11.193 7.129 -30.201 1.00 86.56 452 VAL A C 1
ATOM 3569 O O . VAL A 1 452 ? 11.355 8.083 -29.441 1.00 86.56 452 VAL A O 1
ATOM 3572 N N . GLN A 1 453 ? 10.038 6.454 -30.239 1.00 88.94 453 GLN A N 1
ATOM 3573 C CA . GLN A 1 453 ? 8.904 6.746 -29.352 1.00 88.94 453 GLN A CA 1
ATOM 3574 C C . GLN A 1 453 ? 9.226 6.426 -27.885 1.00 88.94 453 GLN A C 1
ATOM 3576 O O . GLN A 1 453 ? 8.873 7.210 -27.002 1.00 88.94 453 GLN A O 1
ATOM 3581 N N . LYS A 1 454 ? 9.908 5.303 -27.629 1.00 90.62 454 LYS A N 1
ATOM 3582 C CA . LYS A 1 454 ? 10.334 4.877 -26.291 1.00 90.62 454 LYS A CA 1
ATOM 3583 C C . LYS A 1 454 ? 11.373 5.835 -25.707 1.00 90.62 454 LYS A C 1
ATOM 3585 O O . LYS A 1 454 ? 11.209 6.285 -24.576 1.00 90.62 454 LYS A O 1
ATOM 3590 N N . ASP A 1 455 ? 12.387 6.199 -26.487 1.00 88.50 455 ASP A N 1
ATOM 3591 C CA . ASP A 1 455 ? 13.462 7.099 -26.061 1.00 88.50 455 ASP A CA 1
ATOM 3592 C C . ASP A 1 455 ? 12.949 8.520 -25.794 1.00 88.50 455 ASP A C 1
ATOM 3594 O O . ASP A 1 455 ? 13.384 9.187 -24.855 1.00 88.50 455 ASP A O 1
ATOM 3598 N N . LEU A 1 456 ? 11.968 8.985 -26.576 1.00 89.06 456 LEU A N 1
ATOM 3599 C CA . LEU A 1 456 ? 11.278 10.235 -26.273 1.00 89.06 456 LEU A CA 1
ATOM 3600 C C . LEU A 1 456 ? 10.492 10.130 -24.959 1.00 89.06 456 LEU A C 1
ATOM 3602 O O . LEU A 1 456 ? 10.586 11.029 -24.126 1.00 89.06 456 LEU A O 1
ATOM 3606 N N . ALA A 1 457 ? 9.736 9.049 -24.754 1.00 89.31 457 ALA A N 1
ATOM 3607 C CA . ALA A 1 457 ? 8.970 8.854 -23.525 1.00 89.31 457 ALA A CA 1
ATOM 3608 C C . ALA A 1 457 ? 9.879 8.791 -22.284 1.00 89.31 457 ALA A C 1
ATOM 3610 O O . ALA A 1 457 ? 9.568 9.421 -21.274 1.00 89.31 457 ALA A O 1
ATOM 3611 N N . SER A 1 458 ? 11.026 8.109 -22.362 1.00 90.75 458 SER A N 1
ATOM 3612 C CA . SER A 1 458 ? 11.988 8.036 -21.256 1.00 90.75 458 SER A CA 1
ATOM 3613 C C . SER A 1 458 ? 12.573 9.411 -20.916 1.00 90.75 458 SER A C 1
ATOM 3615 O O . SER A 1 458 ? 12.616 9.798 -19.747 1.00 90.75 458 SER A O 1
ATOM 3617 N N . ILE A 1 459 ? 12.932 10.210 -21.925 1.00 87.31 459 ILE A N 1
ATOM 3618 C CA . ILE A 1 459 ? 13.442 11.573 -21.724 1.00 87.31 459 ILE A CA 1
ATOM 3619 C C . ILE A 1 459 ? 12.364 12.509 -21.181 1.00 87.31 459 ILE A C 1
ATOM 3621 O O . ILE A 1 459 ? 12.676 13.361 -20.356 1.00 87.31 459 ILE A O 1
ATOM 3625 N N . LEU A 1 460 ? 11.105 12.361 -21.589 1.00 86.56 460 LEU A N 1
ATOM 3626 C CA . LEU A 1 460 ? 10.007 13.171 -21.056 1.00 86.56 460 LEU A CA 1
ATOM 3627 C C . LEU A 1 460 ? 9.666 12.828 -19.596 1.00 86.56 460 LEU A C 1
ATOM 3629 O O . LEU A 1 460 ? 9.226 13.712 -18.862 1.00 86.56 460 LEU A O 1
ATOM 3633 N N . LEU A 1 461 ? 9.860 11.573 -19.173 1.00 85.62 461 LEU A N 1
ATOM 3634 C CA . LEU A 1 461 ? 9.582 11.117 -17.804 1.00 85.62 461 LEU A CA 1
ATOM 3635 C C . LEU A 1 461 ? 10.722 11.408 -16.825 1.00 85.62 461 LEU A C 1
ATOM 3637 O O . LEU A 1 461 ? 10.465 11.760 -15.674 1.00 85.62 461 LEU A O 1
ATOM 3641 N N . PHE A 1 462 ? 11.971 11.237 -17.261 1.00 85.56 462 PHE A N 1
ATOM 3642 C CA . PHE A 1 462 ? 13.150 11.387 -16.399 1.00 85.56 462 PHE A CA 1
ATOM 3643 C C . PHE A 1 462 ? 13.907 12.699 -16.624 1.00 85.56 462 PHE A C 1
ATOM 3645 O O . PHE A 1 462 ? 14.662 13.138 -15.755 1.00 85.56 462 PHE A O 1
ATOM 3652 N N . GLY A 1 463 ? 13.714 13.350 -17.771 1.00 74.38 463 GLY A N 1
ATOM 3653 C CA . GLY A 1 463 ? 14.214 14.693 -18.025 1.00 74.38 463 GLY A CA 1
ATOM 3654 C C . GLY A 1 463 ? 13.379 15.688 -17.235 1.00 74.38 463 GLY A C 1
ATOM 3655 O O . GLY A 1 463 ? 12.195 15.858 -17.496 1.00 74.38 463 GLY A O 1
ATOM 3656 N N . ALA A 1 464 ? 13.992 16.362 -16.264 1.00 64.50 464 ALA A N 1
ATOM 3657 C CA . ALA A 1 464 ? 13.342 17.313 -15.355 1.00 64.50 464 ALA A CA 1
ATOM 3658 C C . ALA A 1 464 ? 12.842 18.617 -16.033 1.00 64.50 464 ALA A C 1
ATOM 3660 O O . ALA A 1 464 ? 12.835 19.677 -15.407 1.00 64.50 464 ALA A O 1
ATOM 3661 N N . VAL A 1 465 ? 12.477 18.573 -17.319 1.00 64.81 465 VAL A N 1
ATOM 3662 C CA . VAL A 1 465 ? 12.129 19.731 -18.144 1.00 64.81 465 VAL A CA 1
ATOM 3663 C C . VAL A 1 465 ? 10.717 19.590 -18.713 1.00 64.81 465 VAL A C 1
ATOM 3665 O O . VAL A 1 465 ? 10.429 18.693 -19.503 1.00 64.81 465 VAL A O 1
ATOM 3668 N N . GLU A 1 466 ? 9.836 20.530 -18.365 1.00 61.81 466 GLU A N 1
ATOM 3669 C CA . GLU A 1 466 ? 8.511 20.659 -18.981 1.00 61.81 466 GLU A CA 1
ATOM 3670 C C . GLU A 1 466 ? 8.617 21.358 -20.346 1.00 61.81 466 GLU A C 1
ATOM 3672 O O . GLU A 1 466 ? 8.471 22.578 -20.480 1.00 61.81 466 GLU A O 1
ATOM 3677 N N . ALA A 1 467 ? 8.886 20.583 -21.394 1.00 61.50 467 ALA A N 1
ATOM 3678 C CA . ALA A 1 467 ? 8.962 21.108 -22.752 1.00 61.50 467 ALA A CA 1
ATOM 3679 C C . ALA A 1 467 ? 7.558 21.296 -23.355 1.00 61.50 467 ALA A C 1
ATOM 3681 O O . ALA A 1 467 ? 6.945 20.345 -23.848 1.00 61.50 467 ALA A O 1
ATOM 3682 N N . LYS A 1 468 ? 7.058 22.540 -23.393 1.00 60.25 468 LYS A N 1
ATOM 3683 C CA . LYS A 1 468 ? 5.806 22.883 -24.099 1.00 60.25 468 LYS A CA 1
ATOM 3684 C C . LYS A 1 468 ? 5.868 22.457 -25.570 1.00 60.25 468 LYS A C 1
ATOM 3686 O O . LYS A 1 468 ? 6.901 22.612 -26.227 1.00 60.25 468 LYS A O 1
ATOM 3691 N N . LEU A 1 469 ? 4.761 21.935 -26.098 1.00 60.00 469 LEU A N 1
ATOM 3692 C CA . LEU A 1 469 ? 4.664 21.567 -27.511 1.00 60.00 469 LEU A CA 1
ATOM 3693 C C . LEU A 1 469 ? 4.837 22.797 -28.419 1.00 60.00 469 LEU A C 1
ATOM 3695 O O . LEU A 1 469 ? 4.247 23.849 -28.153 1.00 60.00 469 LEU A O 1
ATOM 3699 N N . PRO A 1 470 ? 5.614 22.690 -29.512 1.00 57.06 470 PRO A N 1
ATOM 3700 C CA . PRO A 1 470 ? 5.714 23.757 -30.495 1.00 57.06 470 PRO A CA 1
ATOM 3701 C C . PRO A 1 470 ? 4.355 24.048 -31.167 1.00 57.06 470 PRO A C 1
ATOM 3703 O O . PRO A 1 470 ? 3.603 23.117 -31.464 1.00 57.06 470 PRO A O 1
ATOM 3706 N N . PRO A 1 471 ? 4.044 25.315 -31.505 1.00 51.88 471 PRO A N 1
ATOM 3707 C CA . PRO A 1 471 ? 2.721 25.727 -32.000 1.00 51.88 471 PRO A CA 1
ATOM 3708 C C . PRO A 1 471 ? 2.315 25.110 -33.353 1.00 51.88 471 PRO A C 1
ATOM 3710 O O . PRO A 1 471 ? 1.147 25.125 -33.718 1.00 51.88 471 PRO A O 1
ATOM 3713 N N . HIS A 1 472 ? 3.259 24.547 -34.107 1.00 51.62 472 HIS A N 1
ATOM 3714 C CA . HIS A 1 472 ? 3.011 23.843 -35.372 1.00 51.62 472 HIS A CA 1
ATOM 3715 C C . HIS A 1 472 ? 2.516 22.395 -35.174 1.00 51.62 472 HIS A C 1
ATOM 3717 O O . HIS A 1 472 ? 1.892 21.840 -36.077 1.00 51.62 472 HIS A O 1
ATOM 3723 N N . LEU A 1 473 ? 2.736 21.812 -33.989 1.00 50.94 473 LEU A N 1
ATOM 3724 C CA . LEU A 1 473 ? 2.254 20.481 -33.592 1.00 50.94 473 LEU A CA 1
ATOM 3725 C C . LEU A 1 473 ? 0.930 20.518 -32.809 1.00 50.94 473 LEU A C 1
ATOM 3727 O O . LEU A 1 473 ? 0.283 19.488 -32.653 1.00 50.94 473 LEU A O 1
ATOM 3731 N N . GLN A 1 474 ? 0.455 21.709 -32.426 1.00 51.66 474 GLN A N 1
ATOM 3732 C CA . GLN A 1 474 ? -0.902 21.975 -31.908 1.00 51.66 474 GLN A CA 1
ATOM 3733 C C . GLN A 1 474 ? -2.012 21.837 -32.976 1.00 51.66 474 GLN A C 1
ATOM 3735 O O . GLN A 1 474 ? -3.094 22.405 -32.858 1.00 51.66 474 GLN A O 1
ATOM 3740 N N . THR A 1 475 ? -1.747 21.108 -34.060 1.00 44.66 475 THR A N 1
ATOM 3741 C CA . THR A 1 475 ? -2.734 20.735 -35.085 1.00 44.66 475 THR A CA 1
ATOM 3742 C C . THR A 1 475 ? -3.592 19.540 -34.665 1.00 44.66 475 THR A C 1
ATOM 3744 O O . THR A 1 475 ? -4.636 19.291 -35.269 1.00 44.66 475 THR A O 1
ATOM 3747 N N . TRP A 1 476 ? -3.192 18.828 -33.611 1.00 44.28 476 TRP A N 1
ATOM 3748 C CA . TRP A 1 476 ? -4.030 17.857 -32.917 1.00 44.28 476 TRP A CA 1
ATOM 3749 C C . TRP A 1 476 ? -5.054 18.661 -32.111 1.00 44.28 476 TRP A C 1
ATOM 3751 O O . TRP A 1 476 ? -4.666 19.584 -31.407 1.00 44.28 476 TRP A O 1
ATOM 3761 N N . GLY A 1 477 ? -6.351 18.389 -32.289 1.00 45.66 477 GLY A N 1
ATOM 3762 C CA . GLY A 1 477 ? -7.447 19.146 -31.667 1.00 45.66 477 GLY A CA 1
ATOM 3763 C C . GLY A 1 477 ? -7.470 19.064 -30.123 1.00 45.66 477 GLY A C 1
ATOM 3764 O O . GLY A 1 477 ? -6.427 18.973 -29.492 1.00 45.66 477 GLY A O 1
ATOM 3765 N N . PRO A 1 478 ? -8.638 19.048 -29.454 1.00 47.72 478 PRO A N 1
ATOM 3766 C CA . PRO A 1 478 ? -8.734 19.078 -27.981 1.00 47.72 478 PRO A CA 1
ATOM 3767 C C . PRO A 1 478 ? -8.120 17.870 -27.223 1.00 47.72 478 PRO A C 1
ATOM 3769 O O . PRO A 1 478 ? -8.348 17.741 -26.027 1.00 47.72 478 PRO A O 1
ATOM 3772 N N . GLY A 1 479 ? -7.364 16.990 -27.895 1.00 55.62 479 GLY A N 1
ATOM 3773 C CA . GLY A 1 479 ? -6.632 15.851 -27.329 1.00 55.62 479 GLY A CA 1
ATOM 3774 C C . GLY A 1 479 ? -5.103 15.959 -27.430 1.00 55.62 479 GLY A C 1
ATOM 3775 O O . GLY A 1 479 ? -4.431 14.933 -27.383 1.00 55.62 479 GLY A O 1
ATOM 3776 N N . SER A 1 480 ? -4.535 17.154 -27.630 1.00 61.94 480 SER A N 1
ATOM 3777 C CA . SER A 1 480 ? -3.083 17.351 -27.533 1.00 61.94 480 SER A CA 1
ATOM 3778 C C . SER A 1 480 ? -2.621 17.238 -26.071 1.00 61.94 480 SER A C 1
ATOM 3780 O O . SER A 1 480 ? -3.239 17.887 -25.223 1.00 61.94 480 SER A O 1
ATOM 3782 N N . PRO A 1 481 ? -1.545 16.491 -25.765 1.00 66.69 481 PRO A N 1
ATOM 3783 C CA . PRO A 1 481 ? -1.014 16.425 -24.408 1.00 66.69 481 PRO A CA 1
ATOM 3784 C C . PRO A 1 481 ? -0.541 17.813 -23.956 1.00 66.69 481 PRO A C 1
ATOM 3786 O O . PRO A 1 481 ? 0.138 18.527 -24.696 1.00 66.69 481 PRO A O 1
ATOM 3789 N N . ASN A 1 482 ? -0.937 18.220 -22.755 1.00 69.69 482 ASN A N 1
ATOM 3790 C CA . ASN A 1 482 ? -0.603 19.520 -22.176 1.00 69.69 482 ASN A CA 1
ATOM 3791 C C . ASN A 1 482 ? 0.668 19.459 -21.319 1.00 69.69 482 ASN A C 1
ATOM 3793 O O . ASN A 1 482 ? 1.311 20.493 -21.119 1.00 69.69 482 ASN A O 1
ATOM 3797 N N . SER A 1 483 ? 1.042 18.265 -20.847 1.00 77.25 483 SER A N 1
ATOM 3798 C CA . SER A 1 483 ? 2.264 18.006 -20.082 1.00 77.25 483 SER A CA 1
ATOM 3799 C C . SER A 1 483 ? 3.190 17.005 -20.783 1.00 77.25 483 SER A C 1
ATOM 3801 O O . SER A 1 483 ? 2.766 16.199 -21.615 1.00 77.25 483 SER A O 1
ATOM 3803 N N . SER A 1 484 ? 4.473 17.027 -20.409 1.00 80.50 484 SER A N 1
ATOM 3804 C CA . SER A 1 484 ? 5.454 16.019 -20.835 1.00 80.50 484 SER A CA 1
ATOM 3805 C C . SER A 1 484 ? 5.064 14.610 -20.378 1.00 80.50 484 SER A C 1
ATOM 3807 O O . SER A 1 484 ? 5.271 13.647 -21.111 1.00 80.50 484 SER A O 1
ATOM 3809 N N . THR A 1 485 ? 4.449 14.489 -19.198 1.00 82.44 485 THR A N 1
ATOM 3810 C CA . THR A 1 485 ? 3.965 13.215 -18.653 1.00 82.44 485 THR A CA 1
ATOM 3811 C C . THR A 1 485 ? 2.787 12.652 -19.447 1.00 82.44 485 THR A C 1
ATOM 3813 O O . THR A 1 485 ? 2.773 11.459 -19.738 1.00 82.44 485 THR A O 1
ATOM 3816 N N . GLU A 1 486 ? 1.833 13.490 -19.864 1.00 83.25 486 GLU A N 1
ATOM 3817 C CA . GLU A 1 486 ? 0.711 13.084 -20.722 1.00 83.25 486 GLU A CA 1
ATOM 3818 C C . GLU A 1 486 ? 1.200 12.621 -22.100 1.00 83.25 486 GLU A C 1
ATOM 3820 O O . GLU A 1 486 ? 0.729 11.606 -22.614 1.00 83.25 486 GLU A O 1
ATOM 3825 N N . GLU A 1 487 ? 2.173 13.327 -22.688 1.00 85.19 487 GLU A N 1
ATOM 3826 C CA . GLU A 1 487 ? 2.786 12.935 -23.963 1.00 85.19 487 GLU A CA 1
ATOM 3827 C C . GLU A 1 487 ? 3.525 11.599 -23.837 1.00 85.19 487 GLU A C 1
ATOM 3829 O O . GLU A 1 487 ? 3.330 10.714 -24.669 1.00 85.19 487 GLU A O 1
ATOM 3834 N N . ALA A 1 488 ? 4.312 11.411 -22.773 1.00 87.44 488 ALA A N 1
ATOM 3835 C CA . ALA A 1 488 ? 5.010 10.155 -22.522 1.00 87.44 488 ALA A CA 1
ATOM 3836 C C . ALA A 1 488 ? 4.041 8.978 -22.348 1.00 87.44 488 ALA A C 1
ATOM 3838 O O . ALA A 1 488 ? 4.245 7.923 -22.947 1.00 87.44 488 ALA A O 1
ATOM 3839 N N . ILE A 1 489 ? 2.957 9.160 -21.586 1.00 87.44 489 ILE A N 1
ATOM 3840 C CA . ILE A 1 489 ? 1.932 8.124 -21.409 1.00 87.44 489 ILE A CA 1
ATOM 3841 C C . ILE A 1 489 ? 1.282 7.795 -22.747 1.00 87.44 489 ILE A C 1
ATOM 3843 O O . ILE A 1 489 ? 1.201 6.624 -23.101 1.00 87.44 489 ILE A O 1
ATOM 3847 N N . LEU A 1 490 ? 0.879 8.798 -23.531 1.00 87.19 490 LEU A N 1
ATOM 3848 C CA . LEU A 1 490 ? 0.285 8.569 -24.847 1.00 87.19 490 LEU A CA 1
ATOM 3849 C C . LEU A 1 490 ? 1.214 7.741 -25.750 1.00 87.19 490 LEU A C 1
ATOM 3851 O O . LEU A 1 490 ? 0.761 6.790 -26.388 1.00 87.19 490 LEU A O 1
ATOM 3855 N N . LEU A 1 491 ? 2.508 8.071 -25.782 1.00 88.31 491 LEU A N 1
ATOM 3856 C CA . LEU A 1 491 ? 3.506 7.332 -26.558 1.00 88.31 491 LEU A CA 1
ATOM 3857 C C . LEU A 1 491 ? 3.624 5.877 -26.086 1.00 88.31 491 LEU A C 1
ATOM 3859 O O . LEU A 1 491 ? 3.567 4.965 -26.912 1.00 88.31 491 LEU A O 1
ATOM 3863 N N . LEU A 1 492 ? 3.722 5.646 -24.776 1.00 90.25 492 LEU A N 1
ATOM 3864 C CA . LEU A 1 492 ? 3.824 4.302 -24.197 1.00 90.25 492 LEU A CA 1
ATOM 3865 C C . LEU A 1 492 ? 2.555 3.470 -24.437 1.00 90.25 492 LEU A C 1
ATOM 3867 O O . LEU A 1 492 ? 2.649 2.290 -24.766 1.00 90.25 492 LEU A O 1
ATOM 3871 N N . LEU A 1 493 ? 1.371 4.082 -24.370 1.00 88.12 493 LEU A N 1
ATOM 3872 C CA . LEU A 1 493 ? 0.098 3.427 -24.686 1.00 88.12 493 LEU A CA 1
ATOM 3873 C C . LEU A 1 493 ? 0.005 3.022 -26.163 1.00 88.12 493 LEU A C 1
ATOM 3875 O O . LEU A 1 493 ? -0.485 1.939 -26.492 1.00 88.12 493 LEU A O 1
ATOM 3879 N N . VAL A 1 494 ? 0.500 3.865 -27.073 1.00 87.12 494 VAL A N 1
ATOM 3880 C CA . VAL A 1 494 ? 0.593 3.522 -28.500 1.00 87.12 494 VAL A CA 1
ATOM 3881 C C . VAL A 1 494 ? 1.533 2.334 -28.707 1.00 87.12 494 VAL A C 1
ATOM 3883 O O . VAL A 1 494 ? 1.188 1.418 -29.455 1.00 87.12 494 VAL A O 1
ATOM 3886 N N . LEU A 1 495 ? 2.683 2.308 -28.027 1.00 88.00 495 LEU A N 1
ATOM 3887 C CA . LEU A 1 495 ? 3.619 1.183 -28.094 1.00 88.00 495 LEU A CA 1
ATOM 3888 C C . LEU A 1 495 ? 3.002 -0.112 -27.556 1.00 88.00 495 LEU A C 1
ATOM 3890 O O . LEU A 1 495 ? 3.067 -1.138 -28.231 1.00 88.00 495 LEU A O 1
ATOM 3894 N N . MET A 1 496 ? 2.320 -0.058 -26.411 1.00 86.00 496 MET A N 1
ATOM 3895 C CA . MET A 1 496 ? 1.610 -1.207 -25.838 1.00 86.00 496 MET A CA 1
ATOM 3896 C C . MET A 1 496 ? 0.552 -1.775 -26.790 1.00 86.00 496 MET A C 1
ATOM 3898 O O . MET A 1 496 ? 0.460 -2.992 -26.965 1.00 86.00 496 MET A O 1
ATOM 3902 N N . ASN A 1 497 ? -0.200 -0.911 -27.476 1.00 85.44 497 ASN A N 1
ATOM 3903 C CA . ASN A 1 497 ? -1.165 -1.343 -28.485 1.00 85.44 497 ASN A CA 1
ATOM 3904 C C . ASN A 1 497 ? -0.485 -2.044 -29.670 1.00 85.44 497 ASN A C 1
ATOM 3906 O O . ASN A 1 497 ? -0.922 -3.118 -30.081 1.00 85.44 497 ASN A O 1
ATOM 3910 N N . LYS A 1 498 ? 0.609 -1.487 -30.202 1.00 85.06 498 LYS A N 1
ATOM 3911 C CA . LYS A 1 498 ? 1.371 -2.113 -31.299 1.00 85.06 498 LYS A CA 1
ATOM 3912 C C . LYS A 1 498 ? 1.935 -3.485 -30.910 1.00 85.06 498 LYS A C 1
ATOM 3914 O O . LYS A 1 498 ? 1.896 -4.422 -31.708 1.00 85.06 498 LYS A O 1
ATOM 3919 N N . VAL A 1 499 ? 2.392 -3.634 -29.666 1.00 85.25 499 VAL A N 1
ATOM 3920 C CA . VAL A 1 499 ? 2.827 -4.919 -29.096 1.00 85.25 499 VAL A CA 1
ATOM 3921 C C . VAL A 1 499 ? 1.656 -5.906 -28.994 1.00 85.25 499 VAL A C 1
ATOM 3923 O O . VAL A 1 499 ? 1.798 -7.081 -29.348 1.00 85.25 499 VAL A O 1
ATOM 3926 N N . ALA A 1 500 ? 0.466 -5.446 -28.592 1.00 81.44 500 ALA A N 1
ATOM 3927 C CA . ALA A 1 500 ? -0.735 -6.281 -28.549 1.00 81.44 500 ALA A CA 1
ATOM 3928 C C . ALA A 1 500 ? -1.102 -6.828 -29.943 1.00 81.44 500 ALA A C 1
ATOM 3930 O O . ALA A 1 500 ? -1.325 -8.038 -30.078 1.00 81.44 500 ALA A O 1
ATOM 3931 N N . TYR A 1 501 ? -1.057 -5.977 -30.979 1.00 83.25 501 TYR A N 1
ATOM 3932 C CA . TYR A 1 501 ? -1.284 -6.355 -32.383 1.00 83.25 501 TYR A CA 1
ATOM 3933 C C . TYR A 1 501 ? -0.151 -7.192 -33.003 1.00 83.25 501 TYR A C 1
ATOM 3935 O O . TYR A 1 501 ? -0.356 -7.812 -34.045 1.00 83.25 501 TYR A O 1
ATOM 3943 N N . GLY A 1 502 ? 1.011 -7.286 -32.348 1.00 79.81 502 GLY A N 1
ATOM 3944 C CA . GLY A 1 502 ? 2.162 -8.057 -32.825 1.00 79.81 502 GLY A CA 1
ATOM 3945 C C . GLY A 1 502 ? 2.985 -7.357 -33.909 1.00 79.81 502 GLY A C 1
ATOM 3946 O O . GLY A 1 502 ? 3.685 -8.038 -34.651 1.00 79.81 502 GLY A O 1
ATOM 3947 N N . GLU A 1 503 ? 2.899 -6.027 -34.002 1.00 82.62 503 GLU A N 1
ATOM 3948 C CA . GLU A 1 503 ? 3.732 -5.214 -34.901 1.00 82.62 503 GLU A CA 1
ATOM 3949 C C . GLU A 1 503 ? 5.164 -5.035 -34.368 1.00 82.62 503 GLU A C 1
ATOM 3951 O O . GLU A 1 503 ? 6.089 -4.827 -35.148 1.00 82.62 503 GLU A O 1
ATOM 3956 N N . ILE A 1 504 ? 5.341 -5.106 -33.043 1.00 83.50 504 ILE A N 1
ATOM 3957 C CA . ILE A 1 504 ? 6.618 -4.945 -32.333 1.00 83.50 504 ILE A CA 1
ATOM 3958 C C . ILE A 1 504 ? 6.786 -6.116 -31.349 1.00 83.50 504 ILE A C 1
ATOM 3960 O O . ILE A 1 504 ? 5.799 -6.646 -30.827 1.00 83.50 504 ILE A O 1
ATOM 3964 N N . GLU A 1 505 ? 8.032 -6.531 -31.107 1.00 81.69 505 GLU A N 1
ATOM 3965 C CA . GLU A 1 505 ? 8.376 -7.512 -30.072 1.00 81.69 505 GLU A CA 1
ATOM 3966 C C . GLU A 1 505 ? 8.160 -6.953 -28.654 1.00 81.69 505 GLU A C 1
ATOM 3968 O O . GLU A 1 505 ? 8.095 -5.744 -28.442 1.00 81.69 505 GLU A O 1
ATOM 3973 N N . TRP A 1 506 ? 7.998 -7.836 -27.666 1.00 82.00 506 TRP A N 1
ATOM 3974 C CA . TRP A 1 506 ? 7.847 -7.404 -26.276 1.00 82.00 506 TRP A CA 1
ATOM 3975 C C . TRP A 1 506 ? 9.158 -6.800 -25.762 1.00 82.00 506 TRP A C 1
ATOM 3977 O O . TRP A 1 506 ? 10.182 -7.480 -25.768 1.00 82.00 506 TRP A O 1
ATOM 3987 N N . ASP A 1 507 ? 9.093 -5.563 -25.275 1.00 83.00 507 ASP A N 1
ATOM 3988 C CA . ASP A 1 507 ? 10.186 -4.884 -24.583 1.00 83.00 507 ASP A CA 1
ATOM 3989 C C . ASP A 1 507 ? 9.753 -4.597 -23.138 1.00 83.00 507 ASP A C 1
ATOM 3991 O O . ASP A 1 507 ? 8.743 -3.926 -22.902 1.00 83.00 507 ASP A O 1
ATOM 3995 N N . GLU A 1 508 ? 10.503 -5.140 -22.177 1.00 84.31 508 GLU A N 1
ATOM 3996 C CA . GLU A 1 508 ? 10.231 -5.007 -20.741 1.00 84.31 508 GLU A CA 1
ATOM 3997 C C . GLU A 1 508 ? 10.273 -3.540 -20.295 1.00 84.31 508 GLU A C 1
ATOM 3999 O O . GLU A 1 508 ? 9.447 -3.117 -19.481 1.00 84.31 508 GLU A O 1
ATOM 4004 N N . GLU A 1 509 ? 11.139 -2.730 -20.914 1.00 88.00 509 GLU A N 1
ATOM 4005 C CA . GLU A 1 509 ? 11.305 -1.325 -20.555 1.00 88.00 509 GLU A CA 1
ATOM 4006 C C . GLU A 1 509 ? 10.014 -0.524 -20.771 1.00 88.00 509 GLU A C 1
ATOM 4008 O O . GLU A 1 509 ? 9.741 0.409 -20.019 1.00 88.00 509 GLU A O 1
ATOM 4013 N N . ILE A 1 510 ? 9.182 -0.865 -21.763 1.00 89.50 510 ILE A N 1
ATOM 4014 C CA . ILE A 1 510 ? 7.935 -0.126 -22.040 1.00 89.50 510 ILE A CA 1
ATOM 4015 C C . ILE A 1 510 ? 7.008 -0.168 -20.819 1.00 89.50 510 ILE A C 1
ATOM 4017 O O . ILE A 1 510 ? 6.439 0.859 -20.436 1.00 89.50 510 ILE A O 1
ATOM 4021 N N . MET A 1 511 ? 6.884 -1.336 -20.181 1.00 88.19 511 MET A N 1
ATOM 4022 C CA . MET A 1 511 ? 6.069 -1.479 -18.975 1.00 88.19 511 MET A CA 1
ATOM 4023 C C . MET A 1 511 ? 6.689 -0.796 -17.767 1.00 88.19 511 MET A C 1
ATOM 4025 O O . MET A 1 511 ? 5.944 -0.233 -16.967 1.00 88.19 511 MET A O 1
ATOM 4029 N N . ASP A 1 512 ? 8.013 -0.802 -17.633 1.00 90.19 512 ASP A N 1
ATOM 4030 C CA . ASP A 1 512 ? 8.692 -0.133 -16.520 1.00 90.19 512 ASP A CA 1
ATOM 4031 C C . ASP A 1 512 ? 8.470 1.386 -16.569 1.00 90.19 512 ASP A C 1
ATOM 4033 O O . ASP A 1 512 ? 8.067 1.998 -15.575 1.00 90.19 512 ASP A O 1
ATOM 4037 N N . HIS A 1 513 ? 8.627 1.991 -17.752 1.00 91.94 513 HIS A N 1
ATOM 4038 C CA . HIS A 1 513 ? 8.344 3.411 -17.966 1.00 91.94 513 HIS A CA 1
ATOM 4039 C C . HIS A 1 513 ? 6.862 3.740 -17.737 1.00 91.94 513 HIS A C 1
ATOM 4041 O O . HIS A 1 513 ? 6.546 4.747 -17.099 1.00 91.94 513 HIS A O 1
ATOM 4047 N N . LEU A 1 514 ? 5.943 2.890 -18.215 1.00 90.62 514 LEU A N 1
ATOM 4048 C CA . LEU A 1 514 ? 4.502 3.090 -18.027 1.00 90.62 514 LEU A CA 1
ATOM 4049 C C . LEU A 1 514 ? 4.108 2.976 -16.549 1.00 90.62 514 LEU A C 1
ATOM 4051 O O . LEU A 1 514 ? 3.328 3.787 -16.050 1.00 90.62 514 LEU A O 1
ATOM 4055 N N . THR A 1 515 ? 4.694 2.013 -15.838 1.00 90.88 515 THR A N 1
ATOM 4056 C CA . THR A 1 515 ? 4.524 1.822 -14.393 1.00 90.88 515 THR A CA 1
ATOM 4057 C C . THR A 1 515 ? 4.972 3.057 -13.631 1.00 90.88 515 THR A C 1
ATOM 4059 O O . THR A 1 515 ? 4.224 3.556 -12.791 1.00 90.88 515 THR A O 1
ATOM 4062 N N . TYR A 1 516 ? 6.155 3.591 -13.945 1.00 91.25 516 TYR A N 1
ATOM 4063 C CA . TYR A 1 516 ? 6.662 4.819 -13.336 1.00 91.25 516 TYR A CA 1
ATOM 4064 C C . TYR A 1 516 ? 5.725 6.007 -13.598 1.00 91.25 516 TYR A C 1
ATOM 4066 O O . TYR A 1 516 ? 5.291 6.672 -12.656 1.00 91.25 516 TYR A O 1
ATOM 4074 N N . ALA A 1 517 ? 5.347 6.229 -14.860 1.00 89.31 517 ALA A N 1
ATOM 4075 C CA . ALA A 1 517 ? 4.499 7.348 -15.263 1.00 89.31 517 ALA A CA 1
ATOM 4076 C C . ALA A 1 517 ? 3.127 7.330 -14.570 1.00 89.31 517 ALA A C 1
ATOM 4078 O O . ALA A 1 517 ? 2.710 8.330 -13.985 1.00 89.31 517 ALA A O 1
ATOM 4079 N N . LEU A 1 518 ? 2.436 6.186 -14.590 1.00 88.88 518 LEU A N 1
ATOM 4080 C CA . LEU A 1 518 ? 1.109 6.054 -13.984 1.00 88.88 518 LEU A CA 1
ATOM 4081 C C . LEU A 1 518 ? 1.160 6.089 -12.455 1.00 88.88 518 LEU A C 1
ATOM 4083 O O . LEU A 1 518 ? 0.232 6.612 -11.837 1.00 88.88 518 LEU A O 1
ATOM 4087 N N . SER A 1 519 ? 2.251 5.612 -11.847 1.00 88.31 519 SER A N 1
ATOM 4088 C CA . SER A 1 519 ? 2.445 5.686 -10.393 1.00 88.31 519 SER A CA 1
ATOM 4089 C C . SER A 1 519 ? 2.619 7.124 -9.903 1.00 88.31 519 SER A C 1
ATOM 4091 O O . SER A 1 519 ? 2.085 7.466 -8.853 1.00 88.31 519 SER A O 1
ATOM 4093 N N . ILE A 1 520 ? 3.304 7.987 -10.666 1.00 85.31 520 ILE A N 1
ATOM 4094 C CA . ILE A 1 520 ? 3.457 9.414 -10.321 1.00 85.31 520 ILE A CA 1
ATOM 4095 C C . ILE A 1 520 ? 2.118 10.153 -10.383 1.00 85.31 520 ILE A C 1
ATOM 4097 O O . ILE A 1 520 ? 1.856 11.018 -9.552 1.00 85.31 520 ILE A O 1
ATOM 4101 N N . ILE A 1 521 ? 1.267 9.814 -11.356 1.00 85.06 521 ILE A N 1
ATOM 4102 C CA . ILE A 1 521 ? -0.067 10.421 -11.497 1.00 85.06 521 ILE A CA 1
ATOM 4103 C C . ILE A 1 521 ? -1.068 9.812 -10.495 1.00 85.06 521 ILE A C 1
ATOM 4105 O O . ILE A 1 521 ? -2.112 10.401 -10.227 1.00 85.06 521 ILE A O 1
ATOM 4109 N N . GLY A 1 522 ? -0.757 8.648 -9.916 1.00 84.00 522 GLY A N 1
ATOM 4110 C CA . GLY A 1 522 ? -1.642 7.923 -9.000 1.00 84.00 522 GLY A CA 1
ATOM 4111 C C . GLY A 1 522 ? -2.755 7.137 -9.703 1.00 84.00 522 GLY A C 1
ATOM 4112 O O . GLY A 1 522 ? -3.760 6.799 -9.084 1.00 84.00 522 GLY A O 1
ATOM 4113 N N . GLN A 1 523 ? -2.606 6.838 -10.999 1.00 87.00 523 GLN A N 1
ATOM 4114 C CA . GLN A 1 523 ? -3.601 6.120 -11.810 1.00 87.00 523 GLN A CA 1
ATOM 4115 C C . GLN A 1 523 ? -3.335 4.608 -11.810 1.00 87.00 523 GLN A C 1
ATOM 4117 O O . GLN A 1 523 ? -2.971 4.009 -12.824 1.00 87.00 523 GLN A O 1
ATOM 4122 N N . PHE A 1 524 ? -3.506 3.979 -10.647 1.00 89.19 524 PHE A N 1
ATOM 4123 C CA . PHE A 1 524 ? -3.167 2.565 -10.452 1.00 89.19 524 PHE A CA 1
ATOM 4124 C C . PHE A 1 524 ? -4.166 1.585 -11.089 1.00 89.19 524 PHE A C 1
ATOM 4126 O O . PHE A 1 524 ? -3.772 0.493 -11.492 1.00 89.19 524 PHE A O 1
ATOM 4133 N N . GLU A 1 525 ? -5.443 1.961 -11.228 1.00 89.00 525 GLU A N 1
ATOM 4134 C CA . GLU A 1 525 ? -6.456 1.114 -11.883 1.00 89.00 525 GLU A CA 1
ATOM 4135 C C . GLU A 1 525 ? -6.153 0.923 -13.372 1.00 89.00 525 GLU A C 1
ATOM 4137 O O . GLU A 1 525 ? -6.180 -0.196 -13.882 1.00 89.00 525 GLU A O 1
ATOM 4142 N N . LEU A 1 526 ? -5.784 2.013 -14.051 1.00 87.94 526 LEU A N 1
ATOM 4143 C CA . LEU A 1 526 ? -5.394 1.975 -15.456 1.00 87.94 526 LEU A CA 1
ATOM 4144 C C . LEU A 1 526 ? -4.108 1.164 -15.642 1.00 87.94 526 LEU A C 1
ATOM 4146 O O . LEU A 1 526 ? -4.008 0.379 -16.582 1.00 87.94 526 LEU A O 1
ATOM 4150 N N . LEU A 1 527 ? -3.146 1.285 -14.722 1.00 90.12 527 LEU A N 1
ATOM 4151 C CA . LEU A 1 527 ? -1.947 0.448 -14.734 1.00 90.12 527 LEU A CA 1
ATOM 4152 C C . LEU A 1 527 ? -2.295 -1.046 -14.610 1.00 90.12 527 LEU A C 1
ATOM 4154 O O . LEU A 1 527 ? -1.755 -1.861 -15.360 1.00 90.12 527 LEU A O 1
ATOM 4158 N N . ALA A 1 528 ? -3.223 -1.408 -13.717 1.00 90.06 528 ALA A N 1
ATOM 4159 C CA . ALA A 1 528 ? -3.673 -2.790 -13.564 1.00 90.06 528 ALA A CA 1
ATOM 4160 C C . ALA A 1 528 ? -4.282 -3.340 -14.865 1.00 90.06 528 ALA A C 1
ATOM 4162 O O . ALA A 1 528 ? -3.916 -4.436 -15.288 1.00 90.06 528 ALA A O 1
ATOM 4163 N N . GLU A 1 529 ? -5.131 -2.562 -15.544 1.00 89.19 529 GLU A N 1
ATOM 4164 C CA . GLU A 1 529 ? -5.732 -2.952 -16.828 1.00 89.19 529 GLU A CA 1
ATOM 4165 C C . GLU A 1 529 ? -4.663 -3.298 -17.879 1.00 89.19 529 GLU A C 1
ATOM 4167 O O . GLU A 1 529 ? -4.750 -4.323 -18.559 1.00 89.19 529 GLU A O 1
ATOM 4172 N N . HIS A 1 530 ? -3.598 -2.499 -17.967 1.00 87.12 530 HIS A N 1
ATOM 4173 C CA . HIS A 1 530 ? -2.522 -2.733 -18.932 1.00 87.12 530 HIS A CA 1
ATOM 4174 C C . HIS A 1 530 ? -1.731 -4.003 -18.608 1.00 87.12 530 HIS A C 1
ATOM 4176 O O . HIS A 1 530 ? -1.400 -4.773 -19.509 1.00 87.12 530 HIS A O 1
ATOM 4182 N N . VAL A 1 531 ? -1.497 -4.291 -17.326 1.00 87.38 531 VAL A N 1
ATOM 4183 C CA . VAL A 1 531 ? -0.853 -5.539 -16.876 1.00 87.38 531 VAL A CA 1
ATOM 4184 C C . VAL A 1 531 ? -1.738 -6.759 -17.158 1.00 87.38 531 VAL A C 1
ATOM 4186 O O . VAL A 1 531 ? -1.240 -7.847 -17.467 1.00 87.38 531 VAL A O 1
ATOM 4189 N N . GLU A 1 532 ? -3.063 -6.620 -17.088 1.00 87.38 532 GLU A N 1
ATOM 4190 C CA . GLU A 1 532 ? -4.006 -7.671 -17.490 1.00 87.38 532 GLU A CA 1
ATOM 4191 C C . GLU A 1 532 ? -3.972 -7.942 -19.001 1.00 87.38 532 GLU A C 1
ATOM 4193 O O . GLU A 1 532 ? -4.079 -9.098 -19.421 1.00 87.38 532 GLU A O 1
ATOM 4198 N N . GLN A 1 533 ? -3.723 -6.920 -19.819 1.00 84.44 533 GLN A N 1
ATOM 4199 C CA . GLN A 1 533 ? -3.592 -7.061 -21.272 1.00 84.44 533 GLN A CA 1
ATOM 4200 C C . GLN A 1 533 ? -2.274 -7.732 -21.708 1.00 84.44 533 GLN A C 1
ATOM 4202 O O . GLN A 1 533 ? -2.207 -8.299 -22.803 1.00 84.44 533 GLN A O 1
ATOM 4207 N N . VAL A 1 534 ? -1.235 -7.744 -20.859 1.00 83.38 534 VAL A N 1
ATOM 4208 C CA . VAL A 1 534 ? 0.048 -8.401 -21.174 1.00 83.38 534 VAL A CA 1
ATOM 4209 C C . VAL A 1 534 ? -0.133 -9.906 -21.407 1.00 83.38 534 VAL A C 1
ATOM 4211 O O . VAL A 1 534 ? -0.802 -10.622 -20.643 1.00 83.38 534 VAL A O 1
ATOM 4214 N N . ARG A 1 535 ? 0.511 -10.416 -22.468 1.00 78.00 535 ARG A N 1
ATOM 4215 C CA . ARG A 1 535 ? 0.422 -11.823 -22.884 1.00 78.00 535 ARG A CA 1
ATOM 4216 C C . ARG A 1 535 ? 0.849 -12.777 -21.750 1.00 78.00 535 ARG A C 1
ATOM 4218 O O . ARG A 1 535 ? 1.835 -12.516 -21.057 1.00 78.00 535 ARG A O 1
ATOM 4225 N N . PRO A 1 536 ? 0.139 -13.903 -21.541 1.00 74.50 536 PRO A N 1
ATOM 4226 C CA . PRO A 1 536 ? 0.561 -14.921 -20.580 1.00 74.50 536 PRO A CA 1
ATOM 4227 C C . PRO A 1 536 ? 1.954 -15.468 -20.929 1.00 74.50 536 PRO A C 1
ATOM 4229 O O . PRO A 1 536 ? 2.185 -15.847 -22.073 1.00 74.50 536 PRO A O 1
ATOM 4232 N N . GLY A 1 537 ? 2.859 -15.529 -19.948 1.00 73.31 537 GLY A N 1
ATOM 4233 C CA . GLY A 1 537 ? 4.222 -16.052 -20.116 1.00 73.31 537 GLY A CA 1
ATOM 4234 C C . GLY A 1 537 ? 5.335 -15.003 -20.061 1.00 73.31 537 GLY A C 1
ATOM 4235 O O . GLY A 1 537 ? 6.476 -15.392 -19.859 1.00 73.31 537 GLY A O 1
ATOM 4236 N N . VAL A 1 538 ? 5.011 -13.707 -20.177 1.00 79.31 538 VAL A N 1
ATOM 4237 C CA . VAL A 1 538 ? 5.977 -12.608 -19.969 1.00 79.31 538 VAL A CA 1
ATOM 4238 C C . VAL A 1 538 ? 6.367 -12.521 -18.494 1.00 79.31 538 VAL A C 1
ATOM 4240 O O . VAL A 1 538 ? 7.520 -12.702 -18.128 1.00 79.31 538 VAL A O 1
ATOM 4243 N N . TYR A 1 539 ? 5.374 -12.314 -17.629 1.00 78.25 539 TYR A N 1
ATOM 4244 C CA . TYR A 1 539 ? 5.566 -12.374 -16.187 1.00 78.25 539 TYR A CA 1
ATOM 4245 C C . TYR A 1 539 ? 5.365 -13.798 -15.687 1.00 78.25 539 TYR A C 1
ATOM 4247 O O . TYR A 1 539 ? 4.433 -14.500 -16.110 1.00 78.25 539 TYR A O 1
ATOM 4255 N N . ASN A 1 540 ? 6.178 -14.191 -14.706 1.00 81.00 540 ASN A N 1
ATOM 4256 C CA . ASN A 1 540 ? 5.863 -15.350 -13.890 1.00 81.00 540 ASN A CA 1
ATOM 4257 C C . ASN A 1 540 ? 4.490 -15.146 -13.228 1.00 81.00 540 ASN A C 1
ATOM 4259 O O . ASN A 1 540 ? 4.072 -14.028 -12.919 1.00 81.00 540 ASN A O 1
ATOM 4263 N N . ARG A 1 541 ? 3.762 -16.241 -13.007 1.00 81.62 541 ARG A N 1
ATOM 4264 C CA . ARG A 1 541 ? 2.391 -16.196 -12.489 1.00 81.62 541 ARG A CA 1
ATOM 4265 C C . ARG A 1 541 ? 2.310 -15.471 -11.142 1.00 81.62 541 ARG A C 1
ATOM 4267 O O . ARG A 1 541 ? 1.417 -14.644 -10.974 1.00 81.62 541 ARG A O 1
ATOM 4274 N N . ALA A 1 542 ? 3.227 -15.774 -10.223 1.00 81.75 542 ALA A N 1
ATOM 4275 C CA . ALA A 1 542 ? 3.278 -15.154 -8.900 1.00 81.75 542 ALA A CA 1
ATOM 4276 C C . ALA A 1 542 ? 3.530 -13.642 -9.002 1.00 81.75 542 ALA A C 1
ATOM 4278 O O . ALA A 1 542 ? 2.777 -12.855 -8.428 1.00 81.75 542 ALA A O 1
ATOM 4279 N N . ASP A 1 543 ? 4.516 -13.245 -9.811 1.00 84.06 543 ASP A N 1
ATOM 4280 C CA . ASP A 1 543 ? 4.906 -11.845 -10.003 1.00 84.06 543 ASP A CA 1
ATOM 4281 C C . ASP A 1 543 ? 3.774 -11.036 -10.643 1.00 84.06 543 ASP A C 1
ATOM 4283 O O . ASP A 1 543 ? 3.486 -9.923 -10.212 1.00 84.06 543 ASP A O 1
ATOM 4287 N N . ARG A 1 544 ? 3.042 -11.628 -11.595 1.00 87.31 544 ARG A N 1
ATOM 4288 C CA . ARG A 1 544 ? 1.876 -10.991 -12.219 1.00 87.31 544 ARG A CA 1
ATOM 4289 C C . ARG A 1 544 ? 0.768 -10.692 -11.212 1.00 87.31 544 ARG A C 1
ATOM 4291 O O . ARG A 1 544 ? 0.250 -9.580 -11.174 1.00 87.31 544 ARG A O 1
ATOM 4298 N N . TRP A 1 545 ? 0.373 -11.683 -10.411 1.00 89.75 545 TRP A N 1
ATOM 4299 C CA . TRP A 1 545 ? -0.677 -11.490 -9.406 1.00 89.75 545 TRP A CA 1
ATOM 4300 C C . TRP A 1 545 ? -0.236 -10.541 -8.298 1.00 89.75 545 TRP A C 1
ATOM 4302 O O . TRP A 1 545 ? -1.052 -9.757 -7.822 1.00 89.75 545 TRP A O 1
ATOM 4312 N N . TYR A 1 546 ? 1.038 -10.594 -7.907 1.00 90.50 546 TYR A N 1
ATOM 4313 C CA . TYR A 1 546 ? 1.614 -9.658 -6.953 1.00 90.50 546 TYR A CA 1
ATOM 4314 C C . TYR A 1 546 ? 1.582 -8.221 -7.481 1.00 90.50 546 TYR A C 1
ATOM 4316 O O . TYR A 1 546 ? 1.119 -7.329 -6.774 1.00 90.50 546 TYR A O 1
ATOM 4324 N N . PHE A 1 547 ? 1.991 -8.002 -8.731 1.00 90.06 547 PHE A N 1
ATOM 4325 C CA . PHE A 1 547 ? 1.975 -6.685 -9.361 1.00 90.06 547 PHE A CA 1
ATOM 4326 C C . PHE A 1 547 ? 0.554 -6.118 -9.475 1.00 90.06 547 PHE A C 1
ATOM 4328 O O . PHE A 1 547 ? 0.305 -4.975 -9.097 1.00 90.06 547 PHE A O 1
ATOM 4335 N N . LEU A 1 548 ? -0.411 -6.938 -9.909 1.00 92.00 548 LEU A N 1
ATOM 4336 C CA . LEU A 1 548 ? -1.824 -6.546 -9.935 1.00 92.00 548 LEU A CA 1
ATOM 4337 C C . LEU A 1 548 ? -2.353 -6.231 -8.530 1.00 92.00 548 LEU A C 1
ATOM 4339 O O . LEU A 1 548 ? -3.059 -5.243 -8.345 1.00 92.00 548 LEU A O 1
ATOM 4343 N N . ALA A 1 549 ? -1.991 -7.034 -7.526 1.00 93.31 549 ALA A N 1
ATOM 4344 C CA . ALA A 1 549 ? -2.387 -6.783 -6.144 1.00 93.31 549 ALA A CA 1
ATOM 4345 C C . ALA A 1 549 ? -1.808 -5.468 -5.600 1.00 93.31 549 ALA A C 1
ATOM 4347 O O . ALA A 1 549 ? -2.516 -4.758 -4.892 1.00 93.31 549 ALA A O 1
ATOM 4348 N N . LEU A 1 550 ? -0.566 -5.115 -5.953 1.00 92.94 550 LEU A N 1
ATOM 4349 C CA . LEU A 1 550 ? 0.020 -3.814 -5.619 1.00 92.94 550 LEU A CA 1
ATOM 4350 C C . LEU A 1 550 ? -0.768 -2.663 -6.251 1.00 92.94 550 LEU A C 1
ATOM 4352 O O . LEU A 1 550 ? -1.084 -1.702 -5.555 1.00 92.94 550 LEU A O 1
ATOM 4356 N N . CYS A 1 551 ? -1.134 -2.778 -7.531 1.00 92.62 551 CYS A N 1
ATOM 4357 C CA . CYS A 1 551 ? -1.906 -1.749 -8.229 1.00 92.62 551 CYS A CA 1
ATOM 4358 C C . CYS A 1 551 ? -3.281 -1.536 -7.576 1.00 92.62 551 CYS A C 1
ATOM 4360 O O . CYS A 1 551 ? -3.637 -0.414 -7.224 1.00 92.62 551 CYS A O 1
ATOM 4362 N N . TYR A 1 552 ? -4.036 -2.613 -7.338 1.00 92.62 552 TYR A N 1
ATOM 4363 C CA . TYR A 1 552 ? -5.352 -2.506 -6.699 1.00 92.62 552 TYR A CA 1
ATOM 4364 C C . TYR A 1 552 ? -5.276 -2.064 -5.235 1.00 92.62 552 TYR A C 1
ATOM 4366 O O . TYR A 1 552 ? -6.138 -1.314 -4.784 1.00 92.62 552 TYR A O 1
ATOM 4374 N N . SER A 1 553 ? -4.234 -2.469 -4.503 1.00 91.94 553 SER A N 1
ATOM 4375 C CA . SER A 1 553 ? -3.988 -1.980 -3.144 1.00 91.94 553 SER A CA 1
ATOM 4376 C C . SER A 1 553 ? -3.698 -0.478 -3.132 1.00 91.94 553 SER A C 1
ATOM 4378 O O . SER A 1 553 ? -4.259 0.237 -2.307 1.00 91.94 553 SER A O 1
ATOM 4380 N N . ALA A 1 554 ? -2.887 0.018 -4.070 1.00 88.56 554 ALA A N 1
ATOM 4381 C CA . ALA A 1 554 ? -2.603 1.444 -4.205 1.00 88.56 554 ALA A CA 1
ATOM 4382 C C . ALA A 1 554 ? -3.839 2.255 -4.644 1.00 88.56 554 ALA A C 1
ATOM 4384 O O . ALA A 1 554 ? -3.994 3.400 -4.233 1.00 88.56 554 ALA A O 1
ATOM 4385 N N . ALA A 1 555 ? -4.759 1.646 -5.403 1.00 87.00 555 ALA A N 1
ATOM 4386 C CA . ALA A 1 555 ? -6.070 2.219 -5.727 1.00 87.00 555 ALA A CA 1
ATOM 4387 C C . ALA A 1 555 ? -7.079 2.191 -4.553 1.00 87.00 555 ALA A C 1
ATOM 4389 O O . ALA A 1 555 ? -8.199 2.672 -4.696 1.00 87.00 555 ALA A O 1
ATOM 4390 N N . GLY A 1 556 ? -6.731 1.596 -3.404 1.00 85.38 556 GLY A N 1
ATOM 4391 C CA . GLY A 1 556 ? -7.624 1.447 -2.247 1.00 85.38 556 GLY A CA 1
ATOM 4392 C C . GLY A 1 556 ? -8.617 0.279 -2.345 1.00 85.38 556 GLY A C 1
ATOM 4393 O O . GLY A 1 556 ? -9.449 0.091 -1.455 1.00 85.38 556 GLY A O 1
ATOM 4394 N N . GLN A 1 557 ? -8.530 -0.551 -3.387 1.00 88.56 557 GLN A N 1
ATOM 4395 C CA . GLN A 1 557 ? -9.356 -1.747 -3.562 1.00 88.56 557 GLN A CA 1
ATOM 4396 C C . GLN A 1 557 ? -8.722 -2.966 -2.862 1.00 88.56 557 GLN A C 1
ATOM 4398 O O . GLN A 1 557 ? -8.286 -3.936 -3.486 1.00 88.56 557 GLN A O 1
ATOM 4403 N N . ASN A 1 558 ? -8.670 -2.940 -1.529 1.00 89.75 558 ASN A N 1
ATOM 4404 C CA . ASN A 1 558 ? -7.965 -3.964 -0.743 1.00 89.75 558 ASN A CA 1
ATOM 4405 C C . ASN A 1 558 ? -8.561 -5.382 -0.884 1.00 89.75 558 ASN A C 1
ATOM 4407 O O . ASN A 1 558 ? -7.825 -6.368 -0.889 1.00 89.75 558 ASN A O 1
ATOM 4411 N N . GLU A 1 559 ? -9.878 -5.505 -1.064 1.00 90.31 559 GLU A N 1
ATOM 4412 C CA . GLU A 1 559 ? -10.575 -6.791 -1.249 1.00 90.31 559 GLU A CA 1
ATOM 4413 C C . GLU A 1 559 ? -10.166 -7.512 -2.542 1.00 90.31 559 GLU A C 1
ATOM 4415 O O . GLU A 1 559 ? -9.940 -8.727 -2.567 1.00 90.31 559 GLU A O 1
ATOM 4420 N N . THR A 1 560 ? -10.058 -6.771 -3.649 1.00 91.25 560 THR A N 1
ATOM 4421 C CA . THR A 1 560 ? -9.641 -7.339 -4.937 1.00 91.25 560 THR A CA 1
ATOM 4422 C C . THR A 1 560 ? -8.172 -7.743 -4.866 1.00 91.25 560 THR A C 1
ATOM 4424 O O . THR A 1 560 ? -7.841 -8.873 -5.235 1.00 91.25 560 THR A O 1
ATOM 4427 N N . ALA A 1 561 ? -7.318 -6.901 -4.274 1.00 92.88 561 ALA A N 1
ATOM 4428 C CA . ALA A 1 561 ? -5.914 -7.211 -4.013 1.00 92.88 561 ALA A CA 1
ATOM 4429 C C . ALA A 1 561 ? -5.743 -8.493 -3.175 1.00 92.88 561 ALA A C 1
ATOM 4431 O O . ALA A 1 561 ? -5.007 -9.398 -3.576 1.00 92.88 561 ALA A O 1
ATOM 4432 N N . LEU A 1 562 ? -6.475 -8.643 -2.065 1.00 91.25 562 LEU A N 1
ATOM 4433 C CA . LEU A 1 562 ? -6.435 -9.847 -1.224 1.00 91.25 562 LEU A CA 1
ATOM 4434 C C . LEU A 1 562 ? -6.860 -11.108 -1.986 1.00 91.25 562 LEU A C 1
ATOM 4436 O O . LEU A 1 562 ? -6.224 -12.157 -1.859 1.00 91.25 562 LEU A O 1
ATOM 4440 N N . ASN A 1 563 ? -7.896 -11.020 -2.821 1.00 90.50 563 ASN A N 1
ATOM 4441 C CA . ASN A 1 563 ? -8.328 -12.141 -3.655 1.00 90.50 563 ASN A CA 1
ATOM 4442 C C . ASN A 1 563 ? -7.263 -12.552 -4.685 1.00 90.50 563 ASN A C 1
ATOM 4444 O O . ASN A 1 563 ? -7.097 -13.746 -4.951 1.00 90.50 563 ASN A O 1
ATOM 4448 N N . LEU A 1 564 ? -6.514 -11.599 -5.244 1.00 90.00 564 LEU A N 1
ATOM 4449 C CA . LEU A 1 564 ? -5.389 -11.881 -6.144 1.00 90.00 564 LEU A CA 1
ATOM 4450 C C . LEU A 1 564 ? -4.217 -12.528 -5.390 1.00 90.00 564 LEU A C 1
ATOM 4452 O O . LEU A 1 564 ? -3.668 -13.526 -5.856 1.00 90.00 564 LEU A O 1
ATOM 4456 N N . LEU A 1 565 ? -3.898 -12.058 -4.183 1.00 89.62 565 LEU A N 1
ATOM 4457 C CA . LEU A 1 565 ? -2.844 -12.642 -3.341 1.00 89.62 565 LEU A CA 1
ATOM 4458 C C . LEU A 1 565 ? -3.185 -14.062 -2.870 1.00 89.62 565 LEU A C 1
ATOM 4460 O O . LEU A 1 565 ? -2.320 -14.939 -2.831 1.00 89.62 565 LEU A O 1
ATOM 4464 N N . LYS A 1 566 ? -4.462 -14.348 -2.597 1.00 86.75 566 LYS A N 1
ATOM 4465 C CA . LYS A 1 566 ? -4.927 -15.718 -2.328 1.00 86.75 566 LYS A CA 1
ATOM 4466 C C . LYS A 1 566 ? -4.675 -16.647 -3.522 1.00 86.75 566 LYS A C 1
ATOM 4468 O O . LYS A 1 566 ? -4.311 -17.804 -3.301 1.00 86.75 566 LYS A O 1
ATOM 4473 N N . LYS A 1 567 ? -4.792 -16.155 -4.767 1.00 84.00 567 LYS A N 1
ATOM 4474 C CA . LYS A 1 567 ? -4.497 -16.936 -5.988 1.00 84.00 567 LYS A CA 1
ATOM 4475 C C . LYS A 1 567 ? -3.015 -17.269 -6.144 1.00 84.00 567 LYS A C 1
ATOM 4477 O O . LYS A 1 567 ? -2.733 -18.354 -6.652 1.00 84.00 567 LYS A O 1
ATOM 4482 N N . VAL A 1 568 ? -2.109 -16.390 -5.700 1.00 78.69 568 VAL A N 1
ATOM 4483 C CA . VAL A 1 568 ? -0.665 -16.698 -5.614 1.00 78.69 568 VAL A CA 1
ATOM 4484 C C . VAL A 1 568 ? -0.480 -17.944 -4.750 1.00 78.69 568 VAL A C 1
ATOM 4486 O O . VAL A 1 568 ? 0.105 -18.935 -5.147 1.00 78.69 568 VAL A O 1
ATOM 4489 N N . SER A 1 569 ? -1.145 -17.995 -3.600 1.00 65.50 569 SER A N 1
ATOM 4490 C CA . SER A 1 569 ? -0.968 -19.081 -2.632 1.00 65.50 569 SER A CA 1
ATOM 4491 C C . SER A 1 569 ? -1.550 -20.467 -3.006 1.00 65.50 569 SER A C 1
ATOM 4493 O O . SER A 1 569 ? -1.617 -21.349 -2.145 1.00 65.50 569 SER A O 1
ATOM 4495 N N . GLY A 1 570 ? -2.014 -20.664 -4.247 1.00 64.88 570 GLY A N 1
ATOM 4496 C CA . GLY A 1 570 ? -2.736 -21.857 -4.706 1.00 64.88 570 GLY A CA 1
ATOM 4497 C C . GLY A 1 570 ? -1.865 -23.063 -5.111 1.00 64.88 570 GLY A C 1
ATOM 4498 O O . GLY A 1 570 ? -0.667 -22.958 -5.355 1.00 64.88 570 GLY A O 1
ATOM 4499 N N . PHE A 1 571 ? -2.504 -24.234 -5.264 1.00 50.75 571 PHE A N 1
ATOM 4500 C CA . PHE A 1 571 ? -1.869 -25.548 -5.515 1.00 50.75 571 PHE A CA 1
ATOM 4501 C C . PHE A 1 571 ? -0.921 -25.627 -6.727 1.00 50.75 571 PHE A C 1
ATOM 4503 O O . PHE A 1 571 ? -0.058 -26.505 -6.776 1.00 50.75 571 PHE A O 1
ATOM 4510 N N . SER A 1 572 ? -1.072 -24.728 -7.702 1.00 48.94 572 SER A N 1
ATOM 4511 C CA . SER A 1 572 ? -0.263 -24.702 -8.925 1.00 48.94 572 SER A CA 1
ATOM 4512 C C . SER A 1 572 ? 1.169 -24.192 -8.707 1.00 48.94 572 SER A C 1
ATOM 4514 O O . SER A 1 572 ? 2.002 -24.395 -9.586 1.00 48.94 572 SER A O 1
ATOM 4516 N N . GLU A 1 573 ? 1.463 -23.539 -7.576 1.00 51.53 573 GLU A N 1
ATOM 4517 C CA . GLU A 1 573 ? 2.770 -22.922 -7.293 1.00 51.53 573 GLU A CA 1
ATOM 4518 C C . GLU A 1 573 ? 3.718 -23.795 -6.462 1.00 51.53 573 GLU A C 1
ATOM 4520 O O . GLU A 1 573 ? 4.865 -23.414 -6.260 1.00 51.53 573 GLU A O 1
ATOM 4525 N N . SER A 1 574 ? 3.317 -25.008 -6.055 1.00 51.66 574 SER A N 1
ATOM 4526 C CA . SER A 1 574 ? 4.198 -25.949 -5.329 1.00 51.66 574 SER A CA 1
ATOM 4527 C C . SER A 1 574 ? 5.479 -26.336 -6.091 1.00 51.66 574 SER A C 1
ATOM 4529 O O . SER A 1 574 ? 6.378 -26.946 -5.519 1.00 51.66 574 SER A O 1
ATOM 4531 N N . LYS A 1 575 ? 5.568 -25.966 -7.376 1.00 54.19 575 LYS A N 1
ATOM 4532 C CA . LYS A 1 575 ? 6.717 -26.174 -8.264 1.00 54.19 575 LYS A CA 1
ATOM 4533 C C . LYS A 1 575 ? 7.610 -24.934 -8.450 1.00 54.19 575 LYS A C 1
ATOM 4535 O O . LYS A 1 575 ? 8.663 -25.061 -9.065 1.00 54.19 575 LYS A O 1
ATOM 4540 N N . HIS A 1 576 ? 7.220 -23.757 -7.951 1.00 57.66 576 HIS A N 1
ATOM 4541 C CA . HIS A 1 576 ? 7.953 -22.495 -8.127 1.00 57.66 576 HIS A CA 1
ATOM 4542 C C . HIS A 1 576 ? 8.466 -21.930 -6.796 1.00 57.66 576 HIS A C 1
ATOM 4544 O O . HIS A 1 576 ? 7.985 -22.289 -5.722 1.00 57.66 576 HIS A O 1
ATOM 4550 N N . LYS A 1 577 ? 9.479 -21.052 -6.864 1.00 63.88 577 LYS A N 1
ATOM 4551 C CA . LYS A 1 577 ? 10.033 -20.392 -5.675 1.00 63.88 577 LYS A CA 1
ATOM 4552 C C . LYS A 1 577 ? 8.924 -19.597 -4.967 1.00 63.88 577 LYS A C 1
ATOM 4554 O O . LYS A 1 577 ? 8.225 -18.832 -5.629 1.00 63.88 577 LYS A O 1
ATOM 4559 N N . PRO A 1 578 ? 8.768 -19.746 -3.645 1.00 69.38 578 PRO A N 1
ATOM 4560 C CA . PRO A 1 578 ? 7.740 -19.037 -2.904 1.00 69.38 578 PRO A CA 1
ATOM 4561 C C . PRO A 1 578 ? 8.045 -17.535 -2.866 1.00 69.38 578 PRO A C 1
ATOM 4563 O O . PRO A 1 578 ? 9.138 -17.119 -2.483 1.00 69.38 578 PRO A O 1
ATOM 4566 N N . HIS A 1 579 ? 7.066 -16.721 -3.252 1.00 80.06 579 HIS A N 1
ATOM 4567 C CA . HIS A 1 579 ? 7.212 -15.272 -3.341 1.00 80.06 579 HIS A CA 1
ATOM 4568 C C . HIS A 1 579 ? 6.893 -14.610 -1.981 1.00 80.06 579 HIS A C 1
ATOM 4570 O O . HIS A 1 579 ? 5.735 -14.409 -1.613 1.00 80.06 579 HIS A O 1
ATOM 4576 N N . ILE A 1 580 ? 7.928 -14.309 -1.183 1.00 85.44 580 ILE A N 1
ATOM 4577 C CA . ILE A 1 580 ? 7.779 -13.777 0.191 1.00 85.44 580 ILE A CA 1
ATOM 4578 C C . ILE A 1 580 ? 7.036 -12.431 0.197 1.00 85.44 580 ILE A C 1
ATOM 4580 O O . ILE A 1 580 ? 6.160 -12.220 1.036 1.00 85.44 580 ILE A O 1
ATOM 4584 N N . SER A 1 581 ? 7.322 -11.547 -0.761 1.00 87.56 581 SER A N 1
ATOM 4585 C CA . SER A 1 581 ? 6.756 -10.191 -0.802 1.00 87.56 581 SER A CA 1
ATOM 4586 C C . SER A 1 581 ? 5.234 -10.178 -0.981 1.00 87.56 581 SER A C 1
ATOM 4588 O O . SER A 1 581 ? 4.557 -9.345 -0.386 1.00 87.56 581 SER A O 1
ATOM 4590 N N . SER A 1 582 ? 4.664 -11.137 -1.721 1.00 88.94 582 SER A N 1
ATOM 4591 C CA . SER A 1 582 ? 3.202 -11.248 -1.866 1.00 88.94 582 SER A CA 1
ATOM 4592 C C . SER A 1 582 ? 2.536 -11.708 -0.579 1.00 88.94 582 SER A C 1
ATOM 4594 O O . SER A 1 582 ? 1.466 -11.215 -0.232 1.00 88.94 582 SER A O 1
ATOM 4596 N N . TYR A 1 583 ? 3.169 -12.626 0.154 1.00 89.56 583 TYR A N 1
ATOM 4597 C CA . TYR A 1 583 ? 2.661 -13.034 1.459 1.00 89.56 583 TYR A CA 1
ATOM 4598 C C . TYR A 1 583 ? 2.750 -11.897 2.472 1.00 89.56 583 TYR A C 1
ATOM 4600 O O . TYR A 1 583 ? 1.821 -11.715 3.254 1.00 89.56 583 TYR A O 1
ATOM 4608 N N . LEU A 1 584 ? 3.820 -11.100 2.418 1.00 90.69 584 LEU A N 1
ATOM 4609 C CA . LEU A 1 584 ? 3.989 -9.939 3.282 1.00 90.69 584 LEU A CA 1
ATOM 4610 C C . LEU A 1 584 ? 2.927 -8.868 3.016 1.00 90.69 584 LEU A C 1
ATOM 4612 O O . LEU A 1 584 ? 2.303 -8.381 3.956 1.00 90.69 584 LEU A O 1
ATOM 4616 N N . LEU A 1 585 ? 2.673 -8.553 1.742 1.00 92.12 585 LEU A N 1
ATOM 4617 C CA . LEU A 1 585 ? 1.599 -7.641 1.349 1.00 92.12 585 LEU A CA 1
ATOM 4618 C C . LEU A 1 585 ? 0.230 -8.169 1.800 1.00 92.12 585 LEU A C 1
ATOM 4620 O O . LEU A 1 585 ? -0.565 -7.411 2.344 1.00 92.12 585 LEU A O 1
ATOM 4624 N N . GLY A 1 586 ? -0.022 -9.471 1.637 1.00 92.69 586 GLY A N 1
ATOM 4625 C CA . GLY A 1 586 ? -1.267 -10.103 2.080 1.00 92.69 586 GLY A CA 1
ATOM 4626 C C . GLY A 1 586 ? -1.465 -9.990 3.588 1.00 92.69 586 GLY A C 1
ATOM 4627 O O . GLY A 1 586 ? -2.520 -9.555 4.036 1.00 92.69 586 GLY A O 1
ATOM 4628 N N . ALA A 1 587 ? -0.431 -10.301 4.372 1.00 93.25 587 ALA A N 1
ATOM 4629 C CA . ALA A 1 587 ? -0.456 -10.149 5.823 1.00 93.25 587 ALA A CA 1
ATOM 4630 C C . ALA A 1 587 ? -0.664 -8.686 6.253 1.00 93.25 587 ALA A C 1
ATOM 4632 O O . ALA A 1 587 ? -1.435 -8.433 7.176 1.00 93.25 587 ALA A O 1
ATOM 4633 N N . LYS A 1 588 ? -0.043 -7.721 5.559 1.00 93.19 588 LYS A N 1
ATOM 4634 C CA . LYS A 1 588 ? -0.229 -6.288 5.822 1.00 93.19 588 LYS A CA 1
ATOM 4635 C C . LYS A 1 588 ? -1.675 -5.853 5.586 1.00 93.19 588 LYS A C 1
ATOM 4637 O O . LYS A 1 588 ? -2.287 -5.300 6.493 1.00 93.19 588 LYS A O 1
ATOM 4642 N N . LEU A 1 589 ? -2.247 -6.162 4.424 1.00 92.38 589 LEU A N 1
ATOM 4643 C CA . LEU A 1 589 ? -3.634 -5.800 4.105 1.00 92.38 589 LEU A CA 1
ATOM 4644 C C . LEU A 1 589 ? -4.635 -6.441 5.079 1.00 92.38 589 LEU A C 1
ATOM 4646 O O . LEU A 1 589 ? -5.568 -5.788 5.537 1.00 92.38 589 LEU A O 1
ATOM 4650 N N . CYS A 1 590 ? -4.406 -7.698 5.467 1.00 92.25 590 CYS A N 1
ATOM 4651 C CA . CYS A 1 590 ? -5.204 -8.376 6.490 1.00 92.25 590 CYS A CA 1
ATOM 4652 C C . CYS A 1 590 ? -5.037 -7.784 7.901 1.00 92.25 590 CYS A C 1
ATOM 4654 O O . CYS A 1 590 ? -5.918 -7.960 8.738 1.00 92.25 590 CYS A O 1
ATOM 4656 N N . SER A 1 591 ? -3.915 -7.121 8.195 1.00 90.31 591 SER A N 1
ATOM 4657 C CA . SER A 1 591 ? -3.684 -6.485 9.498 1.00 90.31 591 SER A CA 1
ATOM 4658 C C . SER A 1 591 ? -4.449 -5.167 9.666 1.00 90.31 591 SER A C 1
ATOM 4660 O O . SER A 1 591 ? -4.711 -4.755 10.794 1.00 90.31 591 SER A O 1
ATOM 4662 N N . GLU A 1 592 ? -4.851 -4.533 8.562 1.00 87.81 592 GLU A N 1
ATOM 4663 C CA . GLU A 1 592 ? -5.610 -3.278 8.568 1.00 87.81 592 GLU A CA 1
ATOM 4664 C C . GLU A 1 592 ? -7.120 -3.512 8.750 1.00 87.81 592 GLU A C 1
ATOM 4666 O O . GLU A 1 592 ? -7.778 -2.745 9.453 1.00 87.81 592 GLU A O 1
ATOM 4671 N N . ASP A 1 593 ? -7.669 -4.590 8.175 1.00 86.56 593 ASP A N 1
ATOM 4672 C CA . ASP A 1 593 ? -9.084 -4.957 8.314 1.00 86.56 593 ASP A CA 1
ATOM 4673 C C . ASP A 1 593 ? -9.277 -6.184 9.222 1.00 86.56 593 ASP A C 1
ATOM 4675 O O . ASP A 1 593 ? -8.904 -7.304 8.849 1.00 86.56 593 ASP A O 1
ATOM 4679 N N . PRO A 1 594 ? -9.954 -6.026 10.374 1.00 86.38 594 PRO A N 1
ATOM 4680 C CA . PRO A 1 594 ? -10.244 -7.134 11.265 1.00 86.38 594 PRO A CA 1
ATOM 4681 C C . PRO A 1 594 ? -10.934 -8.326 10.591 1.00 86.38 594 PRO A C 1
ATOM 4683 O O . PRO A 1 594 ? -10.633 -9.470 10.938 1.00 86.38 594 PRO A O 1
ATOM 4686 N N . LYS A 1 595 ? -11.824 -8.113 9.610 1.00 88.56 595 LYS A N 1
ATOM 4687 C CA . LYS A 1 595 ? -12.585 -9.214 8.980 1.00 88.56 595 LYS A CA 1
ATOM 4688 C C . LYS A 1 595 ? -11.676 -10.264 8.339 1.00 88.56 595 LYS A C 1
ATOM 4690 O O . LYS A 1 595 ? -12.010 -11.448 8.333 1.00 88.56 595 LYS A O 1
ATOM 4695 N N . HIS A 1 596 ? -10.511 -9.836 7.862 1.00 90.38 596 HIS A N 1
ATOM 4696 C CA . HIS A 1 596 ? -9.526 -10.663 7.174 1.00 90.38 596 HIS A CA 1
ATOM 4697 C C . HIS A 1 596 ? -8.387 -11.150 8.082 1.00 90.38 596 HIS A C 1
ATOM 4699 O O . HIS A 1 596 ? -7.433 -11.764 7.601 1.00 90.38 596 HIS A O 1
ATOM 4705 N N . ALA A 1 597 ? -8.492 -10.949 9.398 1.00 92.12 597 ALA A N 1
ATOM 4706 C CA . ALA A 1 597 ? -7.441 -11.278 10.358 1.00 92.12 597 ALA A CA 1
ATOM 4707 C C . ALA A 1 597 ? -6.982 -12.750 10.306 1.00 92.12 597 ALA A C 1
ATOM 4709 O O . ALA A 1 597 ? -5.787 -13.035 10.381 1.00 92.12 597 ALA A O 1
ATOM 4710 N N . HIS A 1 598 ? -7.908 -13.697 10.116 1.00 91.75 598 HIS A N 1
ATOM 4711 C CA . HIS A 1 598 ? -7.580 -15.127 10.014 1.00 91.75 598 HIS A CA 1
ATOM 4712 C C . HIS A 1 598 ? -6.764 -15.463 8.756 1.00 91.75 598 HIS A C 1
ATOM 4714 O O . HIS A 1 598 ? -5.856 -16.295 8.810 1.00 91.75 598 HIS A O 1
ATOM 4720 N N . ASP A 1 599 ? -7.041 -14.795 7.634 1.00 90.94 599 ASP A N 1
ATOM 4721 C CA . ASP A 1 599 ? -6.233 -14.935 6.420 1.00 90.94 599 ASP A CA 1
ATOM 4722 C C . ASP A 1 599 ? -4.829 -14.353 6.632 1.00 90.94 599 ASP A C 1
ATOM 4724 O O . ASP A 1 599 ? -3.840 -14.959 6.213 1.00 90.94 599 ASP A O 1
ATOM 4728 N N . GLY A 1 600 ? -4.729 -13.238 7.363 1.00 93.12 600 GLY A N 1
ATOM 4729 C CA . GLY A 1 600 ? -3.460 -12.632 7.768 1.00 93.12 600 GLY A CA 1
ATOM 4730 C C . GLY A 1 600 ? -2.596 -13.563 8.620 1.00 93.12 600 GLY A C 1
ATOM 4731 O O . GLY A 1 600 ? -1.408 -13.718 8.341 1.00 93.12 600 GLY A O 1
ATOM 4732 N N . ILE A 1 601 ? -3.197 -14.270 9.585 1.00 94.31 601 ILE A N 1
ATOM 4733 C CA . ILE A 1 601 ? -2.514 -15.303 10.388 1.00 94.31 601 ILE A CA 1
ATOM 4734 C C . ILE A 1 601 ? -1.917 -16.387 9.477 1.00 94.31 601 ILE A C 1
ATOM 4736 O O . ILE A 1 601 ? -0.749 -16.754 9.621 1.00 94.31 601 ILE A O 1
ATOM 4740 N N . ASN A 1 602 ? -2.687 -16.867 8.495 1.00 92.06 602 ASN A N 1
ATOM 4741 C CA . ASN A 1 602 ? -2.224 -17.884 7.550 1.00 92.06 602 ASN A CA 1
ATOM 4742 C C . ASN A 1 602 ? -1.068 -17.384 6.672 1.00 92.06 602 ASN A C 1
ATOM 4744 O O . ASN A 1 602 ? -0.113 -18.127 6.433 1.00 92.06 602 ASN A O 1
ATOM 4748 N N . PHE A 1 603 ? -1.138 -16.142 6.187 1.00 91.75 603 PHE A N 1
ATOM 4749 C CA . PHE A 1 603 ? -0.058 -15.538 5.408 1.00 91.75 603 PHE A CA 1
ATOM 4750 C C . PHE A 1 603 ? 1.219 -15.377 6.234 1.00 91.75 603 PHE A C 1
ATOM 4752 O O . PHE A 1 603 ? 2.283 -15.800 5.783 1.00 91.75 603 PHE A O 1
ATOM 4759 N N . SER A 1 604 ? 1.120 -14.868 7.461 1.00 93.25 604 SER A N 1
ATOM 4760 C CA . SER A 1 604 ? 2.276 -14.687 8.341 1.00 93.25 604 SER A CA 1
ATOM 4761 C C . SER A 1 604 ? 2.949 -16.011 8.716 1.00 93.25 604 SER A C 1
ATOM 4763 O O . SER A 1 604 ? 4.174 -16.109 8.651 1.00 93.25 604 SER A O 1
ATOM 4765 N N . HIS A 1 605 ? 2.180 -17.070 9.005 1.00 91.19 605 HIS A N 1
ATOM 4766 C CA . HIS A 1 605 ? 2.742 -18.411 9.239 1.00 91.19 605 HIS A CA 1
ATOM 4767 C C . HIS A 1 605 ? 3.474 -18.965 8.016 1.00 91.19 605 HIS A C 1
ATOM 4769 O O . HIS A 1 605 ? 4.532 -19.579 8.156 1.00 91.19 605 HIS A O 1
ATOM 4775 N N . LYS A 1 606 ? 2.959 -18.725 6.801 1.00 88.19 606 LYS A N 1
ATOM 4776 C CA . LYS A 1 606 ? 3.672 -19.094 5.567 1.00 88.19 606 LYS A CA 1
ATOM 4777 C C . LYS A 1 606 ? 5.012 -18.367 5.471 1.00 88.19 606 LYS A C 1
ATOM 4779 O O . LYS A 1 606 ? 6.004 -19.014 5.158 1.00 88.19 606 LYS A O 1
ATOM 4784 N N . ILE A 1 607 ? 5.069 -17.072 5.786 1.00 88.50 607 ILE A N 1
ATOM 4785 C CA . ILE A 1 607 ? 6.329 -16.310 5.783 1.00 88.50 607 ILE A CA 1
ATOM 4786 C C . ILE A 1 607 ? 7.314 -16.894 6.798 1.00 88.50 607 ILE A C 1
ATOM 4788 O O . ILE A 1 607 ? 8.459 -17.141 6.437 1.00 88.50 607 ILE A O 1
ATOM 4792 N N . ILE A 1 608 ? 6.868 -17.171 8.026 1.00 88.19 608 ILE A N 1
ATOM 4793 C CA . ILE A 1 608 ? 7.708 -17.747 9.089 1.00 88.19 608 ILE A CA 1
ATOM 4794 C C . ILE A 1 608 ? 8.290 -19.099 8.654 1.00 88.19 608 ILE A C 1
ATOM 4796 O O . ILE A 1 608 ? 9.498 -19.316 8.736 1.00 88.19 608 ILE A O 1
ATOM 4800 N N . ASN A 1 609 ? 7.455 -19.982 8.098 1.00 85.88 609 ASN A N 1
ATOM 4801 C CA . ASN A 1 609 ? 7.894 -21.290 7.608 1.00 85.88 609 ASN A CA 1
ATOM 4802 C C . ASN A 1 609 ? 8.942 -21.182 6.491 1.00 85.88 609 ASN A C 1
ATOM 4804 O O . ASN A 1 609 ? 9.874 -21.985 6.439 1.00 85.88 609 ASN A O 1
ATOM 4808 N N . LEU A 1 610 ? 8.794 -20.193 5.606 1.00 81.94 610 LEU A N 1
ATOM 4809 C CA . LEU A 1 610 ? 9.706 -19.945 4.489 1.00 81.94 610 LEU A CA 1
ATOM 4810 C C . LEU A 1 610 ? 11.009 -19.263 4.921 1.00 81.94 610 LEU A C 1
ATOM 4812 O O . LEU A 1 610 ? 12.072 -19.552 4.377 1.00 81.94 610 LEU A O 1
ATOM 4816 N N . ALA A 1 611 ? 10.935 -18.363 5.898 1.00 76.06 611 ALA A N 1
ATOM 4817 C CA . ALA A 1 611 ? 12.044 -17.519 6.321 1.00 76.06 611 ALA A CA 1
ATOM 4818 C C . ALA A 1 611 ? 13.004 -18.202 7.305 1.00 76.06 611 ALA A C 1
ATOM 4820 O O . ALA A 1 611 ? 14.024 -17.591 7.629 1.00 76.06 611 ALA A O 1
ATOM 4821 N N . ASN A 1 612 ? 12.722 -19.448 7.723 1.00 61.22 612 ASN A N 1
ATOM 4822 C CA . ASN A 1 612 ? 13.332 -20.146 8.863 1.00 61.22 612 ASN A CA 1
ATOM 4823 C C . ASN A 1 612 ? 14.874 -20.131 8.963 1.00 61.22 612 ASN A C 1
ATOM 4825 O O . ASN A 1 612 ? 15.368 -20.417 10.045 1.00 61.22 612 ASN A O 1
ATOM 4829 N N . HIS A 1 613 ? 15.640 -19.725 7.936 1.00 56.22 613 HIS A N 1
ATOM 4830 C CA . HIS A 1 613 ? 17.079 -19.412 8.058 1.00 56.22 613 HIS A CA 1
ATOM 4831 C C . HIS A 1 613 ? 17.611 -18.250 7.184 1.00 56.22 613 HIS A C 1
ATOM 4833 O O . HIS A 1 613 ? 18.811 -17.988 7.212 1.00 56.22 613 HIS A O 1
ATOM 4839 N N . GLN A 1 614 ? 16.785 -17.559 6.387 1.00 62.50 614 GLN A N 1
ATOM 4840 C CA . GLN A 1 614 ? 17.293 -16.670 5.321 1.00 62.50 614 GLN A CA 1
ATOM 4841 C C . GLN A 1 614 ? 17.377 -15.187 5.708 1.00 62.50 614 GLN A C 1
ATOM 4843 O O . GLN A 1 614 ? 18.238 -14.479 5.193 1.00 62.50 614 GLN A O 1
ATOM 4848 N N . SER A 1 615 ? 16.529 -14.697 6.624 1.00 70.94 615 SER A N 1
ATOM 4849 C CA . SER A 1 615 ? 16.649 -13.321 7.127 1.00 70.94 615 SER A CA 1
ATOM 4850 C C . SER A 1 615 ? 15.903 -13.107 8.448 1.00 70.94 615 SER A C 1
ATOM 4852 O O . SER A 1 615 ? 14.710 -13.403 8.549 1.00 70.94 615 SER A O 1
ATOM 4854 N N . GLN A 1 616 ? 16.566 -12.502 9.434 1.00 79.12 616 GLN A N 1
ATOM 4855 C CA . GLN A 1 616 ? 15.914 -12.046 10.670 1.00 79.12 616 GLN A CA 1
ATOM 4856 C C . GLN A 1 616 ? 14.912 -10.907 10.408 1.00 79.12 616 GLN A C 1
ATOM 4858 O O . GLN A 1 616 ? 13.923 -10.769 11.127 1.00 79.12 616 GLN A O 1
ATOM 4863 N N . HIS A 1 617 ? 15.118 -10.129 9.338 1.00 82.88 617 HIS A N 1
ATOM 4864 C CA . HIS A 1 617 ? 14.252 -9.013 8.964 1.00 82.88 617 HIS A CA 1
ATOM 4865 C C . HIS A 1 617 ? 12.823 -9.456 8.612 1.00 82.88 617 HIS A C 1
ATOM 4867 O O . HIS A 1 617 ? 11.879 -8.914 9.189 1.00 82.88 617 HIS A O 1
ATOM 4873 N N . PHE A 1 618 ? 12.646 -10.436 7.710 1.00 83.94 618 PHE A N 1
ATOM 4874 C CA . PHE A 1 618 ? 11.308 -10.933 7.352 1.00 83.94 618 PHE A CA 1
ATOM 4875 C C . PHE A 1 618 ? 10.631 -11.659 8.516 1.00 83.94 618 PHE A C 1
ATOM 4877 O O . PHE A 1 618 ? 9.418 -11.558 8.656 1.00 83.94 618 PHE A O 1
ATOM 4884 N N . MET A 1 619 ? 11.400 -12.321 9.386 1.00 85.75 619 MET A N 1
ATOM 4885 C CA . MET A 1 619 ? 10.870 -12.941 10.605 1.00 85.75 619 MET A CA 1
ATOM 4886 C C . MET A 1 619 ? 10.309 -11.900 11.578 1.00 85.75 619 MET A C 1
ATOM 4888 O O . MET A 1 619 ? 9.199 -12.069 12.076 1.00 85.75 619 MET A O 1
ATOM 4892 N N . GLY A 1 620 ? 11.043 -10.809 11.828 1.00 86.81 620 GLY A N 1
ATOM 4893 C CA . GLY A 1 620 ? 10.559 -9.704 12.661 1.00 86.81 620 GLY A CA 1
ATOM 4894 C C . GLY A 1 620 ? 9.269 -9.084 12.115 1.00 86.81 620 GLY A C 1
ATOM 4895 O O . GLY A 1 620 ? 8.305 -8.925 12.859 1.00 86.81 620 GLY A O 1
ATOM 4896 N N . GLU A 1 621 ? 9.217 -8.819 10.805 1.00 88.81 621 GLU A N 1
ATOM 4897 C CA . GLU A 1 621 ? 8.023 -8.253 10.161 1.00 88.81 621 GLU A CA 1
ATOM 4898 C C . GLU A 1 621 ? 6.833 -9.222 10.189 1.00 88.81 621 GLU A C 1
ATOM 4900 O O . GLU A 1 621 ? 5.711 -8.823 10.495 1.00 88.81 621 GLU A O 1
ATOM 4905 N N . ALA A 1 622 ? 7.071 -10.510 9.926 1.00 90.94 622 ALA A N 1
ATOM 4906 C CA . ALA A 1 622 ? 6.029 -11.528 9.963 1.00 90.94 622 ALA A CA 1
ATOM 4907 C C . ALA A 1 622 ? 5.450 -11.695 11.370 1.00 90.94 622 ALA A C 1
ATOM 4909 O O . ALA A 1 622 ? 4.234 -11.760 11.515 1.00 90.94 622 ALA A O 1
ATOM 4910 N N . HIS A 1 623 ? 6.289 -11.711 12.411 1.00 92.44 623 HIS A N 1
ATOM 4911 C CA . HIS A 1 623 ? 5.825 -11.772 13.799 1.00 92.44 623 HIS A CA 1
ATOM 4912 C C . HIS A 1 623 ? 5.063 -10.510 14.224 1.00 92.44 623 HIS A C 1
ATOM 4914 O O . HIS A 1 623 ? 4.072 -10.629 14.947 1.00 92.44 623 HIS A O 1
ATOM 4920 N N . LYS A 1 624 ? 5.459 -9.325 13.735 1.00 92.62 624 LYS A N 1
ATOM 4921 C CA . LYS A 1 624 ? 4.707 -8.078 13.946 1.00 92.62 624 LYS A CA 1
ATOM 4922 C C . LYS A 1 624 ? 3.299 -8.184 13.358 1.00 92.62 624 LYS A C 1
ATOM 4924 O O . LYS A 1 624 ? 2.318 -8.039 14.082 1.00 92.62 624 LYS A O 1
ATOM 4929 N N . LEU A 1 625 ? 3.201 -8.501 12.064 1.00 94.19 625 LEU A N 1
ATOM 4930 C CA . LEU A 1 625 ? 1.918 -8.631 11.364 1.00 94.19 625 LEU A CA 1
ATOM 4931 C C . LEU A 1 625 ? 1.059 -9.759 11.949 1.00 94.19 625 LEU A C 1
ATOM 4933 O O . LEU A 1 625 ? -0.150 -9.599 12.094 1.00 94.19 625 LEU A O 1
ATOM 4937 N N . LEU A 1 626 ? 1.675 -10.883 12.329 1.00 94.94 626 LEU A N 1
ATOM 4938 C CA . LEU A 1 626 ? 1.005 -11.993 13.007 1.00 94.94 626 LEU A CA 1
ATOM 4939 C C . LEU A 1 626 ? 0.381 -11.552 14.334 1.00 94.94 626 LEU A C 1
ATOM 4941 O O . LEU A 1 626 ? -0.773 -11.881 14.597 1.00 94.94 626 LEU A O 1
ATOM 4945 N N . GLY A 1 627 ? 1.122 -10.788 15.139 1.00 94.62 627 GLY A N 1
ATOM 4946 C CA . GLY A 1 627 ? 0.635 -10.236 16.398 1.00 94.62 627 GLY A CA 1
ATOM 4947 C C . GLY A 1 627 ? -0.599 -9.357 16.211 1.00 94.62 627 GLY A C 1
ATOM 4948 O O . GLY A 1 627 ? -1.640 -9.620 16.810 1.00 94.62 627 GLY A O 1
ATOM 4949 N N . VAL A 1 628 ? -0.526 -8.391 15.290 1.00 94.00 628 VAL A N 1
ATOM 4950 C CA . VAL A 1 628 ? -1.661 -7.510 14.957 1.00 94.00 628 VAL A CA 1
ATOM 4951 C C . VAL A 1 628 ? -2.864 -8.310 14.443 1.00 94.00 628 VAL A C 1
ATOM 4953 O O . VAL A 1 628 ? -3.998 -8.064 14.855 1.00 94.00 628 VAL A O 1
ATOM 4956 N N . CYS A 1 629 ? -2.642 -9.316 13.590 1.00 95.56 629 CYS A N 1
ATOM 4957 C CA . CYS A 1 629 ? -3.722 -10.170 13.094 1.00 95.56 629 CYS A CA 1
ATOM 4958 C C . CYS A 1 629 ? -4.372 -10.992 14.218 1.00 95.56 629 CYS A C 1
ATOM 4960 O O . CYS A 1 629 ? -5.594 -11.107 14.247 1.00 95.56 629 CYS A O 1
ATOM 4962 N N . TYR A 1 630 ? -3.606 -11.531 15.172 1.00 96.06 630 TYR A N 1
ATOM 4963 C CA . TYR A 1 630 ? -4.183 -12.206 16.338 1.00 96.06 630 TYR A CA 1
ATOM 4964 C C . TYR A 1 630 ? -5.019 -11.256 17.203 1.00 96.06 630 TYR A C 1
ATOM 4966 O O . TYR A 1 630 ? -6.120 -11.629 17.610 1.00 96.06 630 TYR A O 1
ATOM 4974 N N . GLY A 1 631 ? -4.544 -10.028 17.431 1.00 92.69 631 GLY A N 1
ATOM 4975 C CA . GLY A 1 631 ? -5.298 -8.987 18.135 1.00 92.69 631 GLY A CA 1
ATOM 4976 C C . GLY A 1 631 ? -6.628 -8.656 17.454 1.00 92.69 631 GLY A C 1
ATOM 4977 O O . GLY A 1 631 ? -7.695 -8.673 18.074 1.00 92.69 631 GLY A O 1
ATOM 4978 N N . ASN A 1 632 ? -6.601 -8.464 16.135 1.00 92.75 632 ASN A N 1
ATOM 4979 C CA . ASN A 1 632 ? -7.803 -8.237 15.336 1.00 92.75 632 ASN A CA 1
ATOM 4980 C C . ASN A 1 632 ? -8.756 -9.445 15.313 1.00 92.75 632 ASN A C 1
ATOM 4982 O O . ASN A 1 632 ? -9.971 -9.269 15.411 1.00 92.75 632 ASN A O 1
ATOM 4986 N N . ALA A 1 633 ? -8.232 -10.671 15.232 1.00 93.19 633 ALA A N 1
ATOM 4987 C CA . ALA A 1 633 ? -9.041 -11.886 15.312 1.00 93.19 633 ALA A CA 1
ATOM 4988 C C . ALA A 1 633 ? -9.721 -12.014 16.686 1.00 93.19 633 ALA A C 1
ATOM 4990 O O . ALA A 1 633 ? -10.893 -12.389 16.762 1.00 93.19 633 ALA A O 1
ATOM 4991 N N . ALA A 1 634 ? -9.026 -11.642 17.766 1.00 91.69 634 ALA A N 1
ATOM 4992 C CA . ALA A 1 634 ? -9.583 -11.623 19.115 1.00 91.69 634 ALA A CA 1
ATOM 4993 C C . ALA A 1 634 ? -10.760 -10.637 19.238 1.00 91.69 634 ALA A C 1
ATOM 4995 O O . ALA A 1 634 ? -11.771 -10.964 19.861 1.00 91.69 634 ALA A O 1
ATOM 4996 N N . ARG A 1 635 ? -10.680 -9.472 18.580 1.00 86.56 635 ARG A N 1
ATOM 4997 C CA . ARG A 1 635 ? -11.751 -8.457 18.573 1.00 86.56 635 ARG A CA 1
ATOM 4998 C C . ARG A 1 635 ? -13.057 -8.934 17.934 1.00 86.56 635 ARG A C 1
ATOM 5000 O O . ARG A 1 635 ? -14.120 -8.509 18.366 1.00 86.56 635 ARG A O 1
ATOM 5007 N N . ILE A 1 636 ? -12.991 -9.788 16.912 1.00 87.25 636 ILE A N 1
ATOM 5008 C CA . ILE A 1 636 ? -14.188 -10.332 16.237 1.00 87.25 636 ILE A CA 1
ATOM 5009 C C . ILE A 1 636 ? -14.673 -11.629 16.895 1.00 87.25 636 ILE A C 1
ATOM 5011 O O . ILE A 1 636 ? -15.821 -12.038 16.721 1.00 87.25 636 ILE A O 1
ATOM 5015 N N . CYS A 1 637 ? -13.807 -12.301 17.653 1.00 87.88 637 CYS A N 1
ATOM 5016 C CA . CYS A 1 637 ? -14.144 -13.560 18.292 1.00 87.88 637 CYS A CA 1
ATOM 5017 C C . CYS A 1 637 ? -15.309 -13.391 19.283 1.00 87.88 637 CYS A C 1
ATOM 5019 O O . CYS A 1 637 ? -15.302 -12.509 20.141 1.00 87.88 637 CYS A O 1
ATOM 5021 N N . LEU A 1 638 ? -16.300 -14.282 19.185 1.00 83.19 638 LEU A N 1
ATOM 5022 C CA . LEU A 1 638 ? -17.492 -14.301 20.042 1.00 83.19 638 LEU A CA 1
ATOM 5023 C C . LEU A 1 638 ? -17.356 -15.223 21.266 1.00 83.19 638 LEU A C 1
ATOM 5025 O O . LEU A 1 638 ? -18.286 -15.292 22.071 1.00 83.19 638 LEU A O 1
ATOM 5029 N N . SER A 1 639 ? -16.271 -15.997 21.351 1.00 88.19 639 SER A N 1
ATOM 5030 C CA . SER A 1 639 ? -16.002 -16.959 22.422 1.00 88.19 639 SER A CA 1
ATOM 5031 C C . SER A 1 639 ? -14.923 -16.412 23.350 1.00 88.19 639 SER A C 1
ATOM 5033 O O . SER A 1 639 ? -13.804 -16.144 22.916 1.00 88.19 639 SER A O 1
ATOM 5035 N N . ASP A 1 640 ? -15.231 -16.283 24.641 1.00 85.19 640 ASP A N 1
ATOM 5036 C CA . ASP A 1 640 ? -14.295 -15.711 25.616 1.00 85.19 640 ASP A CA 1
ATOM 5037 C C . ASP A 1 640 ? -12.998 -16.528 25.727 1.00 85.19 640 ASP A C 1
ATOM 5039 O O . ASP A 1 640 ? -11.911 -15.958 25.825 1.00 85.19 640 ASP A O 1
ATOM 5043 N N . SER A 1 641 ? -13.083 -17.862 25.656 1.00 88.81 641 SER A N 1
ATOM 5044 C CA . SER A 1 641 ? -11.906 -18.733 25.759 1.00 88.81 641 SER A CA 1
ATOM 5045 C C . SER A 1 641 ? -10.960 -18.591 24.568 1.00 88.81 641 SER A C 1
ATOM 5047 O O . SER A 1 641 ? -9.743 -18.586 24.741 1.00 88.81 641 SER A O 1
ATOM 5049 N N . GLU A 1 642 ? -11.515 -18.472 23.361 1.00 91.56 642 GLU A N 1
ATOM 5050 C CA . GLU A 1 642 ? -10.730 -18.269 22.141 1.00 91.56 642 GLU A CA 1
ATOM 5051 C C . GLU A 1 642 ? -10.143 -16.857 22.104 1.00 91.56 642 GLU A C 1
ATOM 5053 O O . GLU A 1 642 ? -8.970 -16.695 21.778 1.00 91.56 642 GLU A O 1
ATOM 5058 N N . ARG A 1 643 ? -10.909 -15.843 22.527 1.00 91.12 643 ARG A N 1
ATOM 5059 C CA . ARG A 1 643 ? -10.440 -14.455 22.616 1.00 91.12 643 ARG A CA 1
ATOM 5060 C C . ARG A 1 643 ? -9.212 -14.318 23.517 1.00 91.12 643 ARG A C 1
ATOM 5062 O O . ARG A 1 643 ? -8.232 -13.694 23.119 1.00 91.12 643 ARG A O 1
ATOM 5069 N N . ILE A 1 644 ? -9.236 -14.925 24.708 1.00 91.06 644 ILE A N 1
ATOM 5070 C CA . ILE A 1 644 ? -8.098 -14.901 25.644 1.00 91.06 644 ILE A CA 1
ATOM 5071 C C . ILE A 1 644 ? -6.870 -15.590 25.031 1.00 91.06 644 ILE A C 1
ATOM 5073 O O . ILE A 1 644 ? -5.753 -15.089 25.163 1.00 91.06 644 ILE A O 1
ATOM 5077 N N . LEU A 1 645 ? -7.065 -16.721 24.343 1.00 94.19 645 LEU A N 1
ATOM 5078 C CA . LEU A 1 645 ? -5.978 -17.421 23.660 1.00 94.19 645 LEU A CA 1
ATOM 5079 C C . LEU A 1 645 ? -5.358 -16.550 22.558 1.00 94.19 645 LEU A C 1
ATOM 5081 O O . LEU A 1 645 ? -4.141 -16.399 22.521 1.00 94.19 645 LEU A O 1
ATOM 5085 N N . LEU A 1 646 ? -6.181 -15.941 21.704 1.00 94.69 646 LEU A N 1
ATOM 5086 C CA . LEU A 1 646 ? -5.719 -15.085 20.609 1.00 94.69 646 LEU A CA 1
ATOM 5087 C C . LEU A 1 646 ? -4.974 -13.846 21.125 1.00 94.69 646 LEU A C 1
ATOM 5089 O O . LEU A 1 646 ? -3.896 -13.535 20.628 1.00 94.69 646 LEU A O 1
ATOM 5093 N N . HIS A 1 647 ? -5.472 -13.185 22.172 1.00 93.31 647 HIS A N 1
ATOM 5094 C CA . HIS A 1 647 ? -4.767 -12.067 22.813 1.00 93.31 647 HIS A CA 1
ATOM 5095 C C . HIS A 1 647 ? -3.411 -12.471 23.410 1.00 93.31 647 HIS A C 1
ATOM 5097 O O . HIS A 1 647 ? -2.444 -11.706 23.343 1.00 93.31 647 HIS A O 1
ATOM 5103 N N . LYS A 1 648 ? -3.307 -13.686 23.958 1.00 94.50 648 LYS A N 1
ATOM 5104 C CA . LYS A 1 648 ? -2.032 -14.229 24.433 1.00 94.50 648 LYS A CA 1
ATOM 5105 C C . LYS A 1 648 ? -1.061 -14.477 23.275 1.00 94.50 648 LYS A C 1
ATOM 5107 O O . LYS A 1 648 ? 0.101 -14.091 23.366 1.00 94.50 648 LYS A O 1
ATOM 5112 N N . GLU A 1 649 ? -1.527 -15.087 22.186 1.00 95.38 649 GLU A N 1
ATOM 5113 C CA . GLU A 1 649 ? -0.706 -15.332 20.991 1.00 95.38 649 GLU A CA 1
ATOM 5114 C C . GLU A 1 649 ? -0.282 -14.033 20.286 1.00 95.38 649 GLU A C 1
ATOM 5116 O O . GLU A 1 649 ? 0.832 -13.948 19.761 1.00 95.38 649 GLU A O 1
ATOM 5121 N N . SER A 1 650 ? -1.126 -12.998 20.343 1.00 95.69 650 SER A N 1
ATOM 5122 C CA . SER A 1 650 ? -0.819 -11.632 19.910 1.00 95.69 650 SER A CA 1
ATOM 5123 C C . SER A 1 650 ? 0.393 -11.068 20.6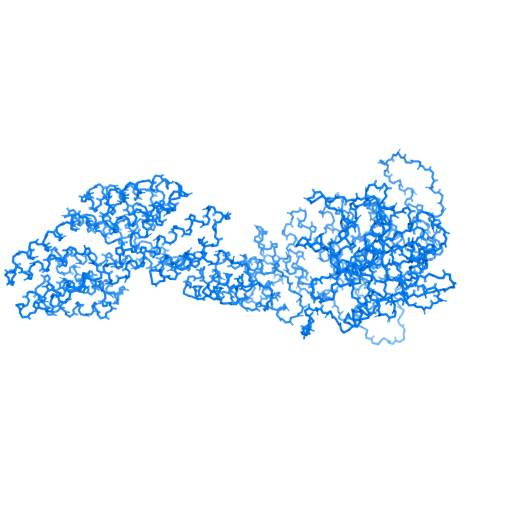60 1.00 95.69 650 SER A C 1
ATOM 5125 O O . SER A 1 650 ? 1.419 -10.777 20.041 1.00 95.69 650 SER A O 1
ATOM 5127 N N . LEU A 1 651 ? 0.341 -11.023 21.999 1.00 94.38 651 LEU A N 1
ATOM 5128 C CA . LEU A 1 651 ? 1.457 -10.541 22.826 1.00 94.38 651 LEU A CA 1
ATOM 5129 C C . LEU A 1 651 ? 2.721 -11.386 22.653 1.00 94.38 651 LEU A C 1
ATOM 5131 O O . LEU A 1 651 ? 3.815 -10.830 22.553 1.00 94.38 651 LEU A O 1
ATOM 5135 N N . ASN A 1 652 ? 2.591 -12.714 22.572 1.00 94.00 652 ASN A N 1
ATOM 5136 C CA . ASN A 1 652 ? 3.731 -13.597 22.323 1.00 94.00 652 ASN A CA 1
ATOM 5137 C C . ASN A 1 652 ? 4.409 -13.254 20.988 1.00 94.00 652 ASN A C 1
ATOM 5139 O O . ASN A 1 652 ? 5.624 -13.065 20.945 1.00 94.00 652 ASN A O 1
ATOM 5143 N N . SER A 1 653 ? 3.628 -13.116 19.914 1.00 93.94 653 SER A N 1
ATOM 5144 C CA . SER A 1 653 ? 4.149 -12.797 18.580 1.00 93.94 653 SER A CA 1
ATOM 5145 C C . SER A 1 653 ? 4.795 -11.411 18.532 1.00 93.94 653 SER A C 1
ATOM 5147 O O . SER A 1 653 ? 5.906 -11.272 18.022 1.00 93.94 653 SER A O 1
ATOM 5149 N N . LEU A 1 654 ? 4.160 -10.397 19.125 1.00 93.06 654 LEU A N 1
ATOM 5150 C CA . LEU A 1 654 ? 4.711 -9.041 19.185 1.00 93.06 654 LEU A CA 1
ATOM 5151 C C . LEU A 1 654 ? 5.979 -8.964 20.045 1.00 93.06 654 LEU A C 1
ATOM 5153 O O . LEU A 1 654 ? 6.937 -8.294 19.667 1.00 93.06 654 LEU A O 1
ATOM 5157 N N . SER A 1 655 ? 6.031 -9.691 21.165 1.00 91.06 655 SER A N 1
ATOM 5158 C CA . SER A 1 655 ? 7.239 -9.776 21.994 1.00 91.06 655 SER A CA 1
ATOM 5159 C C . SER A 1 655 ? 8.405 -10.422 21.234 1.00 91.06 655 SER A C 1
ATOM 5161 O O . SER A 1 655 ? 9.534 -9.940 21.304 1.00 91.06 655 SER A O 1
ATOM 5163 N N . HIS A 1 656 ? 8.134 -11.444 20.413 1.00 88.81 656 HIS A N 1
ATOM 5164 C CA . HIS A 1 656 ? 9.133 -12.028 19.520 1.00 88.81 656 HIS A CA 1
ATOM 5165 C C . HIS A 1 656 ? 9.611 -11.030 18.451 1.00 88.81 656 HIS A C 1
ATOM 5167 O O . HIS A 1 656 ? 10.806 -10.983 18.143 1.00 88.81 656 HIS A O 1
ATOM 5173 N N . ALA A 1 657 ? 8.712 -10.215 17.893 1.00 89.50 657 ALA A N 1
ATOM 5174 C CA . ALA A 1 657 ? 9.091 -9.147 16.969 1.00 89.50 657 ALA A CA 1
ATOM 5175 C C . ALA A 1 657 ? 9.996 -8.106 17.652 1.00 89.50 657 ALA A C 1
ATOM 5177 O O . ALA A 1 657 ? 11.024 -7.742 17.084 1.00 89.50 657 ALA A O 1
ATOM 5178 N N . ALA A 1 658 ? 9.679 -7.711 18.890 1.00 86.56 658 ALA A N 1
ATOM 5179 C CA . ALA A 1 658 ? 10.465 -6.756 19.673 1.00 86.56 658 ALA A CA 1
ATOM 5180 C C . ALA A 1 658 ? 11.867 -7.283 20.028 1.00 86.56 658 ALA A C 1
ATOM 5182 O O . ALA A 1 658 ? 12.839 -6.535 19.987 1.00 86.56 658 ALA A O 1
ATOM 5183 N N . LEU A 1 659 ? 12.008 -8.585 20.310 1.00 84.06 659 LEU A N 1
ATOM 5184 C CA . LEU A 1 659 ? 13.321 -9.209 20.525 1.00 84.06 659 LEU A CA 1
ATOM 5185 C C . LEU A 1 659 ? 14.198 -9.174 19.265 1.00 84.06 659 LEU A C 1
ATOM 5187 O O . LEU A 1 659 ? 15.408 -8.984 19.367 1.00 84.06 659 LEU A O 1
ATOM 5191 N N . ASN A 1 660 ? 13.592 -9.351 18.088 1.00 75.12 660 ASN A N 1
ATOM 5192 C CA . ASN A 1 660 ? 14.299 -9.338 16.805 1.00 75.12 660 ASN A CA 1
ATOM 5193 C C . ASN A 1 660 ? 14.603 -7.915 16.307 1.00 75.12 660 ASN A C 1
ATOM 5195 O O . ASN A 1 660 ? 15.575 -7.717 15.579 1.00 75.12 660 ASN A O 1
ATOM 5199 N N . ARG A 1 661 ? 13.762 -6.938 16.663 1.00 67.25 661 ARG A N 1
ATOM 5200 C CA . ARG A 1 661 ? 13.886 -5.525 16.296 1.00 67.25 661 ARG A CA 1
ATOM 5201 C C . ARG A 1 661 ? 13.674 -4.657 17.530 1.00 67.25 661 ARG A C 1
ATOM 5203 O O . ARG A 1 661 ? 12.582 -4.140 17.746 1.00 67.25 661 ARG A O 1
ATOM 5210 N N . GLN A 1 662 ? 14.733 -4.483 18.314 1.00 60.03 662 GLN A N 1
ATOM 5211 C CA . GLN A 1 662 ? 14.675 -3.745 19.582 1.00 60.03 662 GLN A CA 1
ATOM 5212 C C . GLN A 1 662 ? 14.296 -2.257 19.433 1.00 60.03 662 GLN A C 1
ATOM 5214 O O . GLN A 1 662 ? 14.049 -1.603 20.439 1.00 60.03 662 GLN A O 1
ATOM 5219 N N . GLU A 1 663 ? 14.198 -1.730 18.207 1.00 66.62 663 GLU A N 1
ATOM 5220 C CA . GLU A 1 663 ? 13.971 -0.304 17.936 1.00 66.62 663 GLU A CA 1
ATOM 5221 C C . GLU A 1 663 ? 12.886 -0.033 16.876 1.00 66.62 663 GLU A C 1
ATOM 5223 O O . GLU A 1 663 ? 12.771 1.098 16.419 1.00 66.62 663 GLU A O 1
ATOM 5228 N N . ASP A 1 664 ? 12.093 -1.032 16.451 1.00 83.31 664 ASP A N 1
ATOM 5229 C CA . ASP A 1 664 ? 11.008 -0.788 15.482 1.00 83.31 664 ASP A CA 1
ATOM 5230 C C . ASP A 1 664 ? 9.813 -0.095 16.177 1.00 83.31 664 ASP A C 1
ATOM 5232 O O . ASP A 1 664 ? 9.130 -0.729 16.994 1.00 83.31 664 ASP A O 1
ATOM 5236 N N . PRO A 1 665 ? 9.523 1.184 15.866 1.00 87.38 665 PRO A N 1
ATOM 5237 C CA . PRO A 1 665 ? 8.479 1.958 16.539 1.00 87.38 665 PRO A CA 1
ATOM 5238 C C . PRO A 1 665 ? 7.092 1.341 16.336 1.00 87.38 665 PRO A C 1
ATOM 5240 O O . PRO A 1 665 ? 6.270 1.326 17.248 1.00 87.38 665 PRO A O 1
ATOM 5243 N N . GLU A 1 666 ? 6.838 0.737 15.176 1.00 88.69 666 GLU A N 1
ATOM 5244 C CA . GLU A 1 666 ? 5.540 0.121 14.879 1.00 88.69 666 GLU A CA 1
ATOM 5245 C C . GLU A 1 666 ? 5.257 -1.102 15.765 1.00 88.69 666 GLU A C 1
ATOM 5247 O O . GLU A 1 666 ? 4.104 -1.390 16.108 1.00 88.69 666 GLU A O 1
ATOM 5252 N N . VAL A 1 667 ? 6.304 -1.819 16.190 1.00 90.38 667 VAL A N 1
ATOM 5253 C CA . VAL A 1 667 ? 6.168 -2.936 17.138 1.00 90.38 667 VAL A CA 1
ATOM 5254 C C . VAL A 1 667 ? 5.817 -2.411 18.529 1.00 90.38 667 VAL A C 1
ATOM 5256 O O . VAL A 1 667 ? 4.918 -2.959 19.168 1.00 90.38 667 VAL A O 1
ATOM 5259 N N . LEU A 1 668 ? 6.473 -1.335 18.980 1.00 91.00 668 LEU A N 1
ATOM 5260 C CA . LEU A 1 668 ? 6.174 -0.686 20.264 1.00 91.00 668 LEU A CA 1
ATOM 5261 C C . LEU A 1 668 ? 4.739 -0.153 20.300 1.00 91.00 668 LEU A C 1
ATOM 5263 O O . LEU A 1 668 ? 4.026 -0.379 21.278 1.00 91.00 668 LEU A O 1
ATOM 5267 N N . TYR A 1 669 ? 4.288 0.482 19.215 1.00 91.94 669 TYR A N 1
ATOM 5268 C CA . TYR A 1 669 ? 2.909 0.946 19.076 1.00 91.94 669 TYR A CA 1
ATOM 5269 C C . TYR A 1 669 ? 1.907 -0.211 19.171 1.00 91.94 669 TYR A C 1
ATOM 5271 O O . TYR A 1 669 ? 0.955 -0.152 19.952 1.00 91.94 669 TYR A O 1
ATOM 5279 N N . SER A 1 670 ? 2.150 -1.294 18.428 1.00 92.06 670 SER A N 1
ATOM 5280 C CA . SER A 1 670 ? 1.287 -2.482 18.434 1.00 92.06 670 SER A CA 1
ATOM 5281 C C . SER A 1 670 ? 1.240 -3.148 19.816 1.00 92.06 670 SER A C 1
ATOM 5283 O O . SER A 1 670 ? 0.168 -3.525 20.288 1.00 92.06 670 SER A O 1
ATOM 5285 N N . LEU A 1 671 ? 2.385 -3.244 20.507 1.00 92.75 671 LEU A N 1
ATOM 5286 C CA . LEU A 1 671 ? 2.471 -3.747 21.883 1.00 92.75 671 LEU A CA 1
ATOM 5287 C C . LEU A 1 671 ? 1.707 -2.862 22.865 1.00 92.75 671 LEU A C 1
ATOM 5289 O O . LEU A 1 671 ? 0.991 -3.381 23.723 1.00 92.75 671 LEU A O 1
ATOM 5293 N N . ALA A 1 672 ? 1.848 -1.541 22.755 1.00 93.25 672 ALA A N 1
ATOM 5294 C CA . ALA A 1 672 ? 1.122 -0.600 23.596 1.00 93.25 672 ALA A CA 1
ATOM 5295 C C . ALA A 1 672 ? -0.392 -0.739 23.383 1.00 93.25 672 ALA A C 1
ATOM 5297 O O . ALA A 1 672 ? -1.141 -0.848 24.357 1.00 93.25 672 ALA A O 1
ATOM 5298 N N . LEU A 1 673 ? -0.845 -0.814 22.128 1.00 92.12 673 LEU A N 1
ATOM 5299 C CA . LEU A 1 673 ? -2.257 -0.978 21.785 1.00 92.12 673 LEU A CA 1
ATOM 5300 C C . LEU A 1 673 ? -2.833 -2.284 22.352 1.00 92.12 673 LEU A C 1
ATOM 5302 O O . LEU A 1 673 ? -3.842 -2.247 23.055 1.00 92.12 673 LEU A O 1
ATOM 5306 N N . GLU A 1 674 ? -2.169 -3.418 22.126 1.00 92.44 674 GLU A N 1
ATOM 5307 C CA . GLU A 1 674 ? -2.624 -4.723 22.622 1.00 92.44 674 GLU A CA 1
ATOM 5308 C C . GLU A 1 674 ? -2.651 -4.793 24.153 1.00 92.44 674 GLU A C 1
ATOM 5310 O O . GLU A 1 674 ? -3.629 -5.269 24.732 1.00 92.44 674 GLU A O 1
ATOM 5315 N N . ASN A 1 675 ? -1.631 -4.257 24.834 1.00 93.06 675 ASN A N 1
ATOM 5316 C CA . ASN A 1 675 ? -1.642 -4.176 26.296 1.00 93.06 675 ASN A CA 1
ATOM 5317 C C . ASN A 1 675 ? -2.770 -3.269 26.809 1.00 93.06 675 ASN A C 1
ATOM 5319 O O . ASN A 1 675 ? -3.401 -3.590 27.816 1.00 93.06 675 ASN A O 1
ATOM 5323 N N . THR A 1 676 ? -3.077 -2.177 26.104 1.00 91.75 676 THR A N 1
ATOM 5324 C CA . THR A 1 676 ? -4.184 -1.284 26.477 1.00 91.75 676 THR A CA 1
ATOM 5325 C C . THR A 1 676 ? -5.536 -1.985 26.337 1.00 91.75 676 THR A C 1
ATOM 5327 O O . THR A 1 676 ? -6.373 -1.894 27.240 1.00 91.75 676 THR A O 1
ATOM 5330 N N . LEU A 1 677 ? -5.744 -2.723 25.241 1.00 88.62 677 LEU A N 1
ATOM 5331 C CA . LEU A 1 677 ? -6.958 -3.516 25.015 1.00 88.62 677 LEU A CA 1
ATOM 5332 C C . LEU A 1 677 ? -7.139 -4.593 26.094 1.00 88.62 677 LEU A C 1
ATOM 5334 O O . LEU A 1 677 ? -8.246 -4.784 26.595 1.00 88.62 677 LEU A O 1
ATOM 5338 N N . GLN A 1 678 ? -6.046 -5.231 26.518 1.00 89.19 678 GLN A N 1
ATOM 5339 C CA . GLN A 1 678 ? -6.037 -6.238 27.586 1.00 89.19 678 GLN A CA 1
ATOM 5340 C C . GLN A 1 678 ? -6.055 -5.654 29.010 1.00 89.19 678 GLN A C 1
ATOM 5342 O O . GLN A 1 678 ? -6.057 -6.414 29.974 1.00 89.19 678 GLN A O 1
ATOM 5347 N N . ARG A 1 679 ? -6.105 -4.321 29.163 1.00 89.69 679 ARG A N 1
ATOM 5348 C CA . ARG A 1 679 ? -6.086 -3.598 30.454 1.00 89.69 679 ARG A CA 1
ATOM 5349 C C . ARG A 1 679 ? -4.779 -3.724 31.256 1.00 89.69 679 ARG A C 1
ATOM 5351 O O . ARG A 1 679 ? -4.759 -3.405 32.442 1.00 89.69 679 ARG A O 1
ATOM 5358 N N . ASN A 1 680 ? -3.670 -4.075 30.607 1.00 92.06 680 ASN A N 1
ATOM 5359 C CA . ASN A 1 680 ? -2.322 -4.060 31.186 1.00 92.06 680 ASN A CA 1
ATOM 5360 C C . ASN A 1 680 ? -1.702 -2.657 31.065 1.00 92.06 680 ASN A C 1
ATOM 5362 O O . ASN A 1 680 ? -0.819 -2.416 30.240 1.00 92.06 680 ASN A O 1
ATOM 5366 N N . LEU A 1 681 ? -2.203 -1.708 31.862 1.00 91.69 681 LEU A N 1
ATOM 5367 C CA . LEU A 1 681 ? -1.921 -0.278 31.677 1.00 91.69 681 LEU A CA 1
ATOM 5368 C C . LEU A 1 681 ? -0.456 0.119 31.907 1.00 91.69 681 LEU A C 1
ATOM 5370 O O . LEU A 1 681 ? 0.018 1.018 31.221 1.00 91.69 681 LEU A O 1
ATOM 5374 N N . ASP A 1 682 ? 0.257 -0.531 32.829 1.00 92.94 682 ASP A N 1
ATOM 5375 C CA . ASP A 1 682 ? 1.657 -0.186 33.131 1.00 92.94 682 ASP A CA 1
ATOM 5376 C C . ASP A 1 682 ? 2.572 -0.517 31.943 1.00 92.94 682 ASP A C 1
ATOM 5378 O O . ASP A 1 682 ? 3.243 0.358 31.402 1.00 92.94 682 ASP A O 1
ATOM 5382 N N . ALA A 1 683 ? 2.493 -1.754 31.442 1.00 92.25 683 ALA A N 1
ATOM 5383 C CA . ALA A 1 683 ? 3.233 -2.172 30.253 1.00 92.25 683 ALA A CA 1
ATOM 5384 C C . ALA A 1 683 ? 2.808 -1.388 28.999 1.00 92.25 683 ALA A C 1
ATOM 5386 O O . ALA A 1 683 ? 3.633 -1.111 28.129 1.00 92.25 683 ALA A O 1
ATOM 5387 N N . ALA A 1 684 ? 1.525 -1.029 28.882 1.00 93.94 684 ALA A N 1
ATOM 5388 C CA . ALA A 1 684 ? 1.051 -0.185 27.789 1.00 93.94 684 ALA A CA 1
ATOM 5389 C C . ALA A 1 684 ? 1.678 1.214 27.839 1.00 93.94 684 ALA A C 1
ATOM 5391 O O . ALA A 1 684 ? 2.122 1.717 26.809 1.00 93.94 684 ALA A O 1
ATOM 5392 N N . PHE A 1 685 ? 1.729 1.822 29.027 1.00 93.88 685 PHE A N 1
ATOM 5393 C CA . PHE A 1 685 ? 2.298 3.148 29.239 1.00 93.88 685 PHE A CA 1
ATOM 5394 C C . PHE A 1 685 ? 3.789 3.174 28.898 1.00 93.88 685 PHE A C 1
ATOM 5396 O O . PHE A 1 685 ? 4.202 4.022 28.111 1.00 93.88 685 PHE A O 1
ATOM 5403 N N . ASP A 1 686 ? 4.565 2.209 29.398 1.00 92.50 686 ASP A N 1
ATOM 5404 C CA . ASP A 1 686 ? 6.004 2.123 29.122 1.00 92.50 686 ASP A CA 1
ATOM 5405 C C . ASP A 1 686 ? 6.280 2.001 27.613 1.00 92.50 686 ASP A C 1
ATOM 5407 O O . ASP A 1 686 ? 7.080 2.754 27.057 1.00 92.50 686 ASP A O 1
ATOM 5411 N N . ASN A 1 687 ? 5.557 1.117 26.915 1.00 92.06 687 ASN A N 1
ATOM 5412 C CA . ASN A 1 687 ? 5.699 0.955 25.465 1.00 92.06 687 ASN A CA 1
ATOM 5413 C C . ASN A 1 687 ? 5.266 2.209 24.684 1.00 92.06 687 ASN A C 1
ATOM 5415 O O . ASN A 1 687 ? 5.902 2.563 23.691 1.00 92.06 687 ASN A O 1
ATOM 5419 N N . ALA A 1 688 ? 4.205 2.897 25.120 1.00 91.44 688 ALA A N 1
ATOM 5420 C CA . ALA A 1 688 ? 3.726 4.116 24.472 1.00 91.44 688 ALA A CA 1
ATOM 5421 C C . ALA A 1 688 ? 4.697 5.293 24.646 1.00 91.44 688 ALA A C 1
ATOM 5423 O O . ALA A 1 688 ? 4.907 6.048 23.699 1.00 91.44 688 ALA A O 1
ATOM 5424 N N . VAL A 1 689 ? 5.320 5.432 25.821 1.00 90.56 689 VAL A N 1
ATOM 5425 C CA . VAL A 1 689 ? 6.355 6.449 26.062 1.00 90.56 689 VAL A CA 1
ATOM 5426 C C . VAL A 1 689 ? 7.570 6.181 25.176 1.00 90.56 689 VAL A C 1
ATOM 5428 O O . VAL A 1 689 ? 7.967 7.064 24.414 1.00 90.56 689 VAL A O 1
ATOM 5431 N N . MET A 1 690 ? 8.075 4.943 25.168 1.00 88.88 690 MET A N 1
ATOM 5432 C CA . MET A 1 690 ? 9.174 4.531 24.286 1.00 88.88 690 MET A CA 1
ATOM 5433 C C . MET A 1 690 ? 8.852 4.791 22.804 1.00 88.88 690 MET A C 1
ATOM 5435 O O . MET A 1 690 ? 9.701 5.265 22.048 1.00 88.88 690 MET A O 1
ATOM 5439 N N . TYR A 1 691 ? 7.609 4.547 22.375 1.00 90.06 691 TYR A N 1
ATOM 5440 C CA . TYR A 1 691 ? 7.154 4.885 21.024 1.00 90.06 691 TYR A CA 1
ATOM 5441 C C . TYR A 1 691 ? 7.228 6.394 20.740 1.00 90.06 691 TYR A C 1
ATOM 5443 O O . TYR A 1 691 ? 7.756 6.816 19.713 1.00 90.06 691 TYR A O 1
ATOM 5451 N N . THR A 1 692 ? 6.721 7.233 21.645 1.00 87.25 692 THR A N 1
ATOM 5452 C CA . THR A 1 692 ? 6.756 8.691 21.450 1.00 87.25 692 THR A CA 1
ATOM 5453 C C . THR A 1 692 ? 8.177 9.258 21.448 1.00 87.25 692 THR A C 1
ATOM 5455 O O . THR A 1 692 ? 8.461 10.162 20.660 1.00 87.25 692 THR A O 1
ATOM 5458 N N . GLU A 1 693 ? 9.078 8.695 22.261 1.00 86.06 693 GLU A N 1
ATOM 5459 C CA . GLU A 1 693 ? 10.494 9.073 22.310 1.00 86.06 693 GLU A CA 1
ATOM 5460 C C . GLU A 1 693 ? 11.230 8.680 21.022 1.00 86.06 693 GLU A C 1
ATOM 5462 O O . GLU A 1 693 ? 11.937 9.504 20.441 1.00 86.06 693 GLU A O 1
ATOM 5467 N N . THR A 1 694 ? 11.014 7.458 20.521 1.00 86.44 694 THR A N 1
ATOM 5468 C CA . THR A 1 694 ? 11.629 6.976 19.267 1.00 86.44 694 THR A CA 1
ATOM 5469 C C . THR A 1 694 ? 11.139 7.736 18.034 1.00 86.44 694 THR A C 1
ATOM 5471 O O . THR A 1 694 ? 11.912 7.966 17.106 1.00 86.44 694 THR A O 1
ATOM 5474 N N . MET A 1 695 ? 9.880 8.181 18.028 1.00 83.25 695 MET A N 1
ATOM 5475 C CA . MET A 1 695 ? 9.297 8.984 16.946 1.00 83.25 695 MET A CA 1
ATOM 5476 C C . MET A 1 695 ? 9.551 10.491 17.073 1.00 83.25 695 MET A C 1
ATOM 5478 O O . MET A 1 695 ? 9.052 11.257 16.244 1.00 83.25 695 MET A O 1
ATOM 5482 N N . ALA A 1 696 ? 10.295 10.923 18.099 1.00 77.31 696 ALA A N 1
ATOM 5483 C CA . ALA A 1 696 ? 10.590 12.327 18.392 1.00 77.31 696 ALA A CA 1
ATOM 5484 C C . ALA A 1 696 ? 9.342 13.238 18.389 1.00 77.31 696 ALA A C 1
ATOM 5486 O O . ALA A 1 696 ? 9.421 14.399 18.005 1.00 77.31 696 ALA A O 1
ATOM 5487 N N . GLY A 1 697 ? 8.177 12.709 18.781 1.00 68.81 697 GLY A N 1
ATOM 5488 C CA . GLY A 1 697 ? 6.927 13.476 18.856 1.00 68.81 697 GLY A CA 1
ATOM 5489 C C . GLY A 1 697 ? 6.174 13.715 17.537 1.00 68.81 697 GLY A C 1
ATOM 5490 O O . GLY A 1 697 ? 5.077 14.262 17.585 1.00 68.81 697 GLY A O 1
ATOM 5491 N N . ASN A 1 698 ? 6.655 13.240 16.382 1.00 74.00 698 ASN A N 1
ATOM 5492 C CA . ASN A 1 698 ? 6.019 13.519 15.079 1.00 74.00 698 ASN A CA 1
ATOM 5493 C C . ASN A 1 698 ? 4.766 12.674 14.767 1.00 74.00 698 ASN A C 1
ATOM 5495 O O . ASN A 1 698 ? 4.136 12.852 13.727 1.00 74.00 698 ASN A O 1
ATOM 5499 N N . SER A 1 699 ? 4.398 11.725 15.632 1.00 82.75 699 SER A N 1
ATOM 5500 C CA . SER A 1 699 ? 3.290 10.796 15.384 1.00 82.75 699 SER A CA 1
ATOM 5501 C C . SER A 1 699 ? 2.066 11.118 16.247 1.00 82.75 699 SER A C 1
ATOM 5503 O O . SER A 1 699 ? 1.982 10.719 17.412 1.00 82.75 699 SER A O 1
ATOM 5505 N N . VAL A 1 700 ? 1.044 11.715 15.633 1.00 84.31 700 VAL A N 1
ATOM 5506 C CA . VAL A 1 700 ? -0.253 12.039 16.267 1.00 84.31 700 VAL A CA 1
ATOM 5507 C C . VAL A 1 700 ? -0.954 10.796 16.819 1.00 84.31 700 VAL A C 1
ATOM 5509 O O . VAL A 1 700 ? -1.517 10.825 17.915 1.00 84.31 700 VAL A O 1
ATOM 5512 N N . ARG A 1 701 ? -0.861 9.662 16.113 1.00 87.38 701 ARG A N 1
ATOM 5513 C CA . ARG A 1 701 ? -1.419 8.374 16.567 1.00 87.38 701 ARG A CA 1
ATOM 5514 C C . ARG A 1 701 ? -0.801 7.902 17.887 1.00 87.38 701 ARG A C 1
ATOM 5516 O O . ARG A 1 701 ? -1.490 7.282 18.693 1.00 87.38 701 ARG A O 1
ATOM 5523 N N . GLY A 1 702 ? 0.469 8.239 18.116 1.00 89.00 702 GLY A N 1
ATOM 5524 C CA . GLY A 1 702 ? 1.202 7.932 19.346 1.00 89.00 702 GLY A CA 1
ATOM 5525 C C . GLY A 1 702 ? 0.706 8.748 20.516 1.00 89.00 702 GLY A C 1
ATOM 5526 O O . GLY A 1 702 ? 0.329 8.189 21.540 1.00 89.00 702 GLY A O 1
ATOM 5527 N N . TRP A 1 703 ? 0.633 10.066 20.325 1.00 89.94 703 TRP A N 1
ATOM 5528 C CA . TRP A 1 703 ? 0.093 10.985 21.323 1.00 89.94 703 TRP A CA 1
ATOM 5529 C C . TRP A 1 703 ? -1.335 10.629 21.718 1.00 89.94 703 TRP A C 1
ATOM 5531 O O . TRP A 1 703 ? -1.645 10.542 22.902 1.00 89.94 703 TRP A O 1
ATOM 5541 N N . LYS A 1 704 ? -2.185 10.319 20.734 1.00 91.25 704 LYS A N 1
ATOM 5542 C CA . LYS A 1 704 ? -3.553 9.847 20.967 1.00 91.25 704 LYS A CA 1
ATOM 5543 C C . LYS A 1 704 ? -3.575 8.581 21.826 1.00 91.25 704 LYS A C 1
ATOM 5545 O O . LYS A 1 704 ? -4.308 8.539 22.812 1.00 91.25 704 LYS A O 1
ATOM 5550 N N . LEU A 1 705 ? -2.774 7.568 21.484 1.00 92.50 705 LEU A N 1
ATOM 5551 C CA . LEU A 1 705 ? -2.695 6.325 22.255 1.00 92.50 705 LEU A CA 1
ATOM 5552 C C . LEU A 1 705 ? -2.193 6.578 23.686 1.00 92.50 705 LEU A C 1
ATOM 5554 O O . LEU A 1 705 ? -2.810 6.103 24.637 1.00 92.50 705 LEU A O 1
ATOM 5558 N N . LEU A 1 706 ? -1.139 7.382 23.852 1.00 93.12 706 LEU A N 1
ATOM 5559 C CA . LEU A 1 706 ? -0.588 7.741 25.159 1.00 93.12 706 LEU A CA 1
ATOM 5560 C C . LEU A 1 706 ? -1.620 8.482 26.020 1.00 93.12 706 LEU A C 1
ATOM 5562 O O . LEU A 1 706 ? -1.857 8.094 27.163 1.00 93.12 706 LEU A O 1
ATOM 5566 N N . SER A 1 707 ? -2.303 9.490 25.472 1.00 93.44 707 SER A N 1
ATOM 5567 C CA . SER A 1 707 ? -3.384 10.201 26.163 1.00 93.44 707 SER A CA 1
ATOM 5568 C C . SER A 1 707 ? -4.522 9.264 26.573 1.00 93.44 707 SER A C 1
ATOM 5570 O O . SER A 1 707 ? -5.060 9.402 27.673 1.00 93.44 707 SER A O 1
ATOM 5572 N N . LEU A 1 708 ? -4.878 8.279 25.739 1.00 93.50 708 LEU A N 1
ATOM 5573 C CA . LEU A 1 708 ? -5.894 7.281 26.085 1.00 93.50 708 LEU A CA 1
ATOM 5574 C C . LEU A 1 708 ? -5.432 6.358 27.218 1.00 93.50 708 LEU A C 1
ATOM 5576 O O . LEU A 1 708 ? -6.214 6.126 28.141 1.00 93.50 708 LEU A O 1
ATOM 5580 N N . ILE A 1 709 ? -4.178 5.903 27.215 1.00 94.38 709 ILE A N 1
ATOM 5581 C CA . ILE A 1 709 ? -3.602 5.089 28.299 1.00 94.38 709 ILE A CA 1
ATOM 5582 C C . ILE A 1 709 ? -3.573 5.875 29.614 1.00 94.38 709 ILE A C 1
ATOM 5584 O O . ILE A 1 709 ? -4.034 5.383 30.643 1.00 94.38 709 ILE A O 1
ATOM 5588 N N . VAL A 1 710 ? -3.109 7.127 29.586 1.00 94.06 710 VAL A N 1
ATOM 5589 C CA . VAL A 1 710 ? -3.082 8.006 30.769 1.00 94.06 710 VAL A CA 1
ATOM 5590 C C . VAL A 1 710 ? -4.503 8.285 31.275 1.00 94.06 710 VAL A C 1
ATOM 5592 O O . VAL A 1 710 ? -4.746 8.295 32.485 1.00 94.06 710 VAL A O 1
ATOM 5595 N N . SER A 1 711 ? -5.476 8.435 30.369 1.00 94.44 711 SER A N 1
ATOM 5596 C CA . SER A 1 711 ? -6.889 8.553 30.747 1.00 94.44 711 SER A CA 1
ATOM 5597 C C . SER A 1 711 ? -7.428 7.274 31.396 1.00 94.44 711 SER A C 1
ATOM 5599 O O . SER A 1 711 ? -8.170 7.360 32.372 1.00 94.44 711 SER A O 1
ATOM 5601 N N . ALA A 1 712 ? -7.003 6.097 30.921 1.00 92.00 712 ALA A N 1
ATOM 5602 C CA . ALA A 1 712 ? -7.376 4.809 31.498 1.00 92.00 712 ALA A CA 1
ATOM 5603 C C . ALA A 1 712 ? -6.779 4.604 32.898 1.00 92.00 712 ALA A C 1
ATOM 5605 O O . ALA A 1 712 ? -7.391 3.935 33.719 1.00 92.00 712 ALA A O 1
ATOM 5606 N N . GLN A 1 713 ? -5.645 5.241 33.212 1.00 92.62 713 GLN A N 1
ATOM 5607 C CA . GLN A 1 713 ? -5.089 5.325 34.572 1.00 92.62 713 GLN A CA 1
ATOM 5608 C C . GLN A 1 713 ? -5.832 6.335 35.478 1.00 92.62 713 GLN A C 1
ATOM 5610 O O . GLN A 1 713 ? -5.372 6.623 36.582 1.00 92.62 713 GLN A O 1
ATOM 5615 N N . GLN A 1 714 ? -6.959 6.907 35.030 1.00 90.88 714 GLN A N 1
ATOM 5616 C CA . GLN A 1 714 ? -7.740 7.954 35.714 1.00 90.88 714 GLN A CA 1
ATOM 5617 C C . GLN A 1 714 ? -7.007 9.299 35.883 1.00 90.88 714 GLN A C 1
ATOM 5619 O O . GLN A 1 714 ? -7.445 10.174 36.635 1.00 90.88 714 GLN A O 1
ATOM 5624 N N . ARG A 1 715 ? -5.904 9.517 35.157 1.00 93.94 715 ARG A N 1
ATOM 5625 C CA . ARG A 1 715 ? -5.102 10.750 35.203 1.00 93.94 715 ARG A CA 1
ATOM 5626 C C . ARG A 1 715 ? -5.531 11.728 34.106 1.00 93.94 715 ARG A C 1
ATOM 5628 O O . ARG A 1 715 ? -4.736 12.142 33.270 1.00 93.94 715 ARG A O 1
ATOM 5635 N N . PHE A 1 716 ? -6.806 12.121 34.099 1.00 93.00 716 PHE A N 1
ATOM 5636 C CA . PHE A 1 716 ? -7.388 12.916 33.003 1.00 93.00 716 PHE A CA 1
ATOM 5637 C C . PHE A 1 716 ? -6.703 14.270 32.756 1.00 93.00 716 PHE A C 1
ATOM 5639 O O . PHE A 1 716 ? -6.609 14.693 31.608 1.00 93.00 716 PHE A O 1
ATOM 5646 N N . ARG A 1 717 ? -6.204 14.932 33.810 1.00 93.25 717 ARG A N 1
ATOM 5647 C CA . ARG A 1 717 ? -5.463 16.201 33.681 1.00 93.25 717 ARG A CA 1
ATOM 5648 C C . ARG A 1 717 ? -4.129 16.013 32.971 1.00 93.25 717 ARG A C 1
ATOM 5650 O O . ARG A 1 717 ? -3.789 16.798 32.099 1.00 93.25 717 ARG A O 1
ATOM 5657 N N . ASP A 1 718 ? -3.404 14.953 33.318 1.00 94.00 718 ASP A N 1
ATOM 5658 C CA . ASP A 1 718 ? -2.128 14.636 32.678 1.00 94.00 718 ASP A CA 1
ATOM 5659 C C . ASP A 1 718 ? -2.361 14.246 31.213 1.00 94.00 718 ASP A C 1
ATOM 5661 O O . ASP A 1 718 ? -1.618 14.676 30.339 1.00 94.00 718 ASP A O 1
ATOM 5665 N N . ALA A 1 719 ? -3.441 13.511 30.926 1.00 94.69 719 ALA A N 1
ATOM 5666 C CA . ALA A 1 719 ? -3.837 13.192 29.556 1.00 94.69 719 ALA A CA 1
ATOM 5667 C C . ALA A 1 719 ? -4.154 14.450 28.728 1.00 94.69 719 ALA A C 1
ATOM 5669 O O . ALA A 1 719 ? -3.774 14.506 27.562 1.00 94.69 719 ALA A O 1
ATOM 5670 N N . GLU A 1 720 ? -4.818 15.455 29.314 1.00 94.25 720 GLU A N 1
ATOM 5671 C CA . GLU A 1 720 ? -5.082 16.743 28.655 1.00 94.25 720 GLU A CA 1
ATOM 5672 C C . GLU A 1 720 ? -3.785 17.511 28.368 1.00 94.25 720 GLU A C 1
ATOM 5674 O O . GLU A 1 720 ? -3.624 18.012 27.260 1.00 94.25 720 GLU A O 1
ATOM 5679 N N . ILE A 1 721 ? -2.826 17.520 29.303 1.00 93.19 721 ILE A N 1
ATOM 5680 C CA . ILE A 1 721 ? -1.499 18.126 29.091 1.00 93.19 721 ILE A CA 1
ATOM 5681 C C . ILE A 1 721 ? -0.768 17.448 27.925 1.00 93.19 721 ILE A C 1
ATOM 5683 O O . ILE A 1 721 ? -0.173 18.128 27.096 1.00 93.19 721 ILE A O 1
ATOM 5687 N N . VAL A 1 722 ? -0.833 16.117 27.833 1.00 92.25 722 VAL A N 1
ATOM 5688 C CA . VAL A 1 722 ? -0.242 15.367 26.713 1.00 92.25 722 VAL A CA 1
ATOM 5689 C C . VAL A 1 722 ? -0.884 15.767 25.379 1.00 92.25 722 VAL A C 1
ATOM 5691 O O . VAL A 1 722 ? -0.175 15.934 24.391 1.00 92.25 722 VAL A O 1
ATOM 5694 N N . VAL A 1 723 ? -2.208 15.965 25.341 1.00 92.31 723 VAL A N 1
ATOM 5695 C CA . VAL A 1 723 ? -2.888 16.442 24.125 1.00 92.31 723 VAL A CA 1
ATOM 5696 C C . VAL A 1 723 ? -2.476 17.871 23.775 1.00 92.31 723 VAL A C 1
ATOM 5698 O O . VAL A 1 723 ? -2.284 18.160 22.600 1.00 92.31 723 VAL A O 1
ATOM 5701 N N . ASP A 1 724 ? -2.309 18.749 24.763 1.00 91.25 724 ASP A N 1
ATOM 5702 C CA . ASP A 1 724 ? -1.867 20.128 24.527 1.00 91.25 724 ASP A CA 1
ATOM 5703 C C . ASP A 1 724 ? -0.456 20.179 23.935 1.00 91.25 724 ASP A C 1
ATOM 5705 O O . ASP A 1 724 ? -0.246 20.860 22.935 1.00 91.25 724 ASP A O 1
ATOM 5709 N N . LEU A 1 725 ? 0.468 19.367 24.457 1.00 89.12 725 LEU A N 1
ATOM 5710 C CA . LEU A 1 725 ? 1.799 19.196 23.865 1.00 89.12 725 LEU A CA 1
ATOM 5711 C C . LEU A 1 725 ? 1.717 18.671 22.423 1.00 89.12 725 LEU A C 1
ATOM 5713 O O . LEU A 1 725 ? 2.427 19.147 21.543 1.00 89.12 725 LEU A O 1
ATOM 5717 N N . ALA A 1 726 ? 0.822 17.718 22.154 1.00 88.88 726 ALA A N 1
ATOM 5718 C CA . ALA A 1 726 ? 0.633 17.181 20.809 1.00 88.88 726 ALA A CA 1
ATOM 5719 C C . ALA A 1 726 ? 0.020 18.202 19.833 1.00 88.88 726 ALA A C 1
ATOM 5721 O O . ALA A 1 726 ? 0.303 18.159 18.636 1.00 88.88 726 ALA A O 1
ATOM 5722 N N . LEU A 1 727 ? -0.829 19.117 20.311 1.00 88.12 727 LEU A N 1
ATOM 5723 C CA . LEU A 1 727 ? -1.407 20.191 19.496 1.00 88.12 727 LEU A CA 1
ATOM 5724 C C . LEU A 1 727 ? -0.353 21.219 19.069 1.00 88.12 727 LEU A C 1
ATOM 5726 O O . LEU A 1 727 ? -0.444 21.722 17.950 1.00 88.12 727 LEU A O 1
ATOM 5730 N N . ASP A 1 728 ? 0.643 21.483 19.917 1.00 84.25 728 ASP A N 1
ATOM 5731 C CA . ASP A 1 728 ? 1.757 22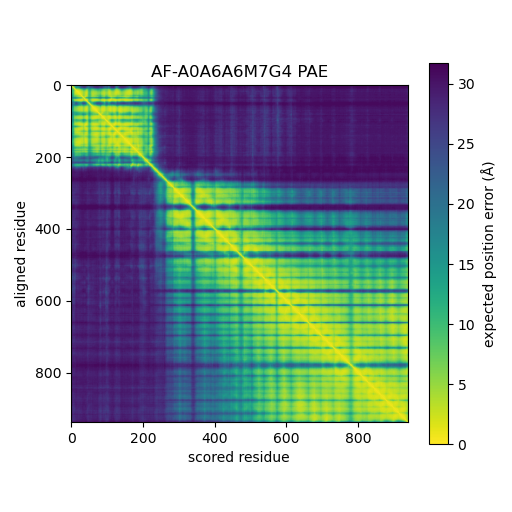.382 19.596 1.00 84.25 728 ASP A CA 1
ATOM 5732 C C . ASP A 1 728 ? 2.678 21.797 18.504 1.00 84.25 728 ASP A C 1
ATOM 5734 O O . ASP A 1 728 ? 3.186 22.539 17.663 1.00 84.25 728 ASP A O 1
ATOM 5738 N N . GLU A 1 729 ? 2.840 20.469 18.471 1.00 81.00 729 GLU A N 1
ATOM 5739 C CA . GLU A 1 729 ? 3.730 19.756 17.536 1.00 81.00 729 GLU A CA 1
ATOM 5740 C C . GLU A 1 729 ? 3.035 19.264 16.241 1.00 81.00 729 GLU A C 1
ATOM 5742 O O . GLU A 1 729 ? 3.703 18.864 15.287 1.00 81.00 729 GLU A O 1
ATOM 5747 N N . SER A 1 730 ? 1.695 19.266 16.164 1.00 79.12 730 SER A N 1
ATOM 5748 C CA . SER A 1 730 ? 0.940 18.632 15.061 1.00 79.12 730 SER A CA 1
ATOM 5749 C C . SER A 1 730 ? 0.515 19.573 13.923 1.00 79.12 730 SER A C 1
ATOM 5751 O O . SER A 1 730 ? 0.264 20.768 14.102 1.00 79.12 730 SER A O 1
ATOM 5753 N N . GLY A 1 731 ? 0.382 19.004 12.715 1.00 71.62 731 GLY A N 1
ATOM 5754 C CA . GLY A 1 731 ? -0.122 19.686 11.518 1.00 71.62 731 GLY A CA 1
ATOM 5755 C C . GLY A 1 731 ? -1.641 19.931 11.523 1.00 71.62 731 GLY A C 1
ATOM 5756 O O . GLY A 1 731 ? -2.383 19.385 12.332 1.00 71.62 731 GLY A O 1
ATOM 5757 N N . ARG A 1 732 ? -2.133 20.751 10.581 1.00 67.00 732 ARG A N 1
ATOM 5758 C CA . ARG A 1 732 ? -3.507 21.309 10.601 1.00 67.00 732 ARG A CA 1
ATOM 5759 C C . ARG A 1 732 ? -4.652 20.282 10.614 1.00 67.00 732 ARG A C 1
ATOM 5761 O O . ARG A 1 732 ? -5.667 20.559 11.238 1.00 67.00 732 ARG A O 1
ATOM 5768 N N . ILE A 1 733 ? -4.524 19.150 9.917 1.00 63.19 733 ILE A N 1
ATOM 5769 C CA . ILE A 1 733 ? -5.599 18.138 9.817 1.00 63.19 733 ILE A CA 1
ATOM 5770 C C . ILE A 1 733 ? -5.621 17.259 11.072 1.00 63.19 733 ILE A C 1
ATOM 5772 O O . ILE A 1 733 ? -6.671 17.019 11.668 1.00 63.19 733 ILE A O 1
ATOM 5776 N N . ASP A 1 734 ? -4.441 16.856 11.533 1.00 70.69 734 ASP A N 1
ATOM 5777 C CA . ASP A 1 734 ? -4.263 16.024 12.721 1.00 70.69 734 ASP A CA 1
ATOM 5778 C C . ASP A 1 734 ? -4.712 16.716 14.019 1.00 70.69 734 ASP A C 1
ATOM 5780 O O . ASP A 1 734 ? -5.164 16.065 14.968 1.00 70.69 734 ASP A O 1
ATOM 5784 N N . GLN A 1 735 ? -4.673 18.053 14.039 1.00 80.75 735 GLN A N 1
ATOM 5785 C CA . GLN A 1 735 ? -5.214 18.870 15.127 1.00 80.75 735 GLN A CA 1
ATOM 5786 C C . GLN A 1 735 ? -6.698 18.591 15.389 1.00 80.75 735 GLN A C 1
ATOM 5788 O O . GLN A 1 735 ? -7.154 18.719 16.527 1.00 80.75 735 GLN A O 1
ATOM 5793 N N . PHE A 1 736 ? -7.473 18.191 14.378 1.00 87.38 736 PHE A N 1
ATOM 5794 C CA . PHE A 1 736 ? -8.907 17.995 14.547 1.00 87.38 736 PHE A CA 1
ATOM 5795 C C . PHE A 1 736 ? -9.236 16.791 15.444 1.00 87.38 736 PHE A C 1
ATOM 5797 O O . PHE A 1 736 ? -10.092 16.886 16.331 1.00 87.38 736 PHE A O 1
ATOM 5804 N N . GLU A 1 737 ? -8.532 15.670 15.261 1.00 86.94 737 GLU A N 1
ATOM 5805 C CA . GLU A 1 737 ? -8.707 14.486 16.108 1.00 86.94 737 GLU A CA 1
ATOM 5806 C C . GLU A 1 737 ? -8.257 14.742 17.550 1.00 86.94 737 GLU A C 1
ATOM 5808 O O . GLU A 1 737 ? -8.930 14.317 18.495 1.00 86.94 737 GLU A O 1
ATOM 5813 N N . LEU A 1 738 ? -7.150 15.470 17.724 1.00 90.44 738 LEU A N 1
ATOM 5814 C CA . LEU A 1 738 ? -6.611 15.834 19.034 1.00 90.44 738 LEU A CA 1
ATOM 5815 C C . LEU A 1 738 ? -7.541 16.793 19.788 1.00 90.44 738 LEU A C 1
ATOM 5817 O O . LEU A 1 738 ? -7.829 16.566 20.963 1.00 90.44 738 LEU A O 1
ATOM 5821 N N . LEU A 1 739 ? -8.100 17.809 19.120 1.00 91.81 739 LEU A N 1
ATOM 5822 C CA . LEU A 1 739 ? -9.088 18.717 19.718 1.00 91.81 739 LEU A CA 1
ATOM 5823 C C . LEU A 1 739 ? -10.352 17.977 20.165 1.00 91.81 739 LEU A C 1
ATOM 5825 O O . LEU A 1 739 ? -10.897 18.263 21.235 1.00 91.81 739 LEU A O 1
ATOM 5829 N N . ARG A 1 740 ? -10.811 16.994 19.381 1.00 92.19 740 ARG A N 1
ATOM 5830 C CA . ARG A 1 740 ? -11.927 16.136 19.792 1.00 92.19 740 ARG A CA 1
ATOM 5831 C C . ARG A 1 740 ? -11.564 15.312 21.028 1.00 92.19 740 ARG A C 1
ATOM 5833 O O . ARG A 1 740 ? -12.368 15.255 21.957 1.00 92.19 740 ARG A O 1
ATOM 5840 N N . LEU A 1 741 ? -10.374 14.708 21.070 1.00 92.19 741 LEU A N 1
ATOM 5841 C CA . LEU A 1 741 ? -9.912 13.958 22.242 1.00 92.19 741 LEU A CA 1
ATOM 5842 C C . LEU A 1 741 ? -9.823 14.854 23.486 1.00 92.19 741 LEU A C 1
ATOM 5844 O O . LEU A 1 741 ? -10.307 14.461 24.547 1.00 92.19 741 LEU A O 1
ATOM 5848 N N . LYS A 1 742 ? -9.292 16.076 23.352 1.00 94.19 742 LYS A N 1
ATOM 5849 C CA . LYS A 1 742 ? -9.260 17.079 24.427 1.00 94.19 742 LYS A CA 1
ATOM 5850 C C . LYS A 1 742 ? -10.656 17.350 24.982 1.00 94.19 742 LYS A C 1
ATOM 5852 O O . LYS A 1 742 ? -10.861 17.279 26.192 1.00 94.19 742 LYS A O 1
ATOM 5857 N N . ALA A 1 743 ? -11.633 17.590 24.109 1.00 94.25 743 ALA A N 1
ATOM 5858 C CA . ALA A 1 743 ? -13.010 17.821 24.533 1.00 94.25 743 ALA A CA 1
ATOM 5859 C C . ALA A 1 743 ? -13.598 16.599 25.268 1.00 94.25 743 ALA A C 1
ATOM 5861 O O . ALA A 1 743 ? -14.240 16.760 26.305 1.00 94.25 743 ALA A O 1
ATOM 5862 N N . VAL A 1 744 ? -13.330 15.373 24.801 1.00 92.94 744 VAL A N 1
ATOM 5863 C CA . VAL A 1 744 ? -13.758 14.138 25.487 1.00 92.94 744 VAL A CA 1
ATOM 5864 C C . VAL A 1 744 ? -13.119 14.008 26.876 1.00 92.94 744 VAL A C 1
ATOM 5866 O O . VAL A 1 744 ? -13.811 13.671 27.839 1.00 92.94 744 VAL A O 1
ATOM 5869 N N . LEU A 1 745 ? -11.832 14.334 27.018 1.00 93.81 745 LEU A N 1
ATOM 5870 C CA . LEU A 1 745 ? -11.146 14.348 28.314 1.00 93.81 745 LEU A CA 1
ATOM 5871 C C . LEU A 1 745 ? -11.753 15.387 29.267 1.00 93.81 745 LEU A C 1
ATOM 5873 O O . LEU A 1 745 ? -11.966 15.089 30.441 1.00 93.81 745 LEU A O 1
ATOM 5877 N N . GLN A 1 746 ? -12.112 16.572 28.775 1.00 94.00 746 GLN A N 1
ATOM 5878 C CA . GLN A 1 746 ? -12.787 17.602 29.574 1.00 94.00 746 GLN A CA 1
ATOM 5879 C C . GLN A 1 746 ? -14.193 17.172 30.025 1.00 94.00 746 GLN A C 1
ATOM 5881 O O . GLN A 1 746 ? -14.609 17.490 31.142 1.00 94.00 746 GLN A O 1
ATOM 5886 N N . ILE A 1 747 ? -14.922 16.405 29.203 1.00 90.75 747 ILE A N 1
ATOM 5887 C CA . ILE A 1 747 ? -16.193 15.782 29.613 1.00 90.75 747 ILE A CA 1
ATOM 5888 C C . ILE A 1 747 ? -15.953 14.782 30.748 1.00 90.75 747 ILE A C 1
ATOM 5890 O O . ILE A 1 747 ? -16.707 14.787 31.721 1.00 90.75 747 ILE A O 1
ATOM 5894 N N . ALA A 1 748 ? -14.914 13.947 30.643 1.00 89.75 748 ALA A N 1
ATOM 5895 C CA . ALA A 1 748 ? -14.555 12.979 31.682 1.00 89.75 748 ALA A CA 1
ATOM 5896 C C . ALA A 1 748 ? -14.139 13.660 33.002 1.00 89.75 748 ALA A C 1
ATOM 5898 O O . ALA A 1 748 ? -14.424 13.138 34.075 1.00 89.75 748 ALA A O 1
ATOM 5899 N N . GLN A 1 749 ? -13.551 14.859 32.929 1.00 91.81 749 GLN A N 1
ATOM 5900 C CA . GLN A 1 749 ? -13.243 15.720 34.079 1.00 91.81 749 GLN A CA 1
ATOM 5901 C C . GLN A 1 749 ? -14.459 16.476 34.655 1.00 91.81 749 GLN A C 1
ATOM 5903 O O . GLN A 1 749 ? -14.288 17.308 35.545 1.00 91.81 749 GLN A O 1
ATOM 5908 N N . GLU A 1 750 ? -15.674 16.231 34.150 1.00 89.94 750 GLU A N 1
ATOM 5909 C CA . GLU A 1 750 ? -16.907 16.938 34.530 1.00 89.94 750 GLU A CA 1
ATOM 5910 C C . GLU A 1 750 ? -16.874 18.455 34.245 1.00 89.94 750 GLU A C 1
ATOM 5912 O O . GLU A 1 750 ? -17.529 19.253 34.919 1.00 89.94 750 GLU A O 1
ATOM 5917 N N . GLN A 1 751 ? -16.157 18.876 33.194 1.00 93.12 751 GLN A N 1
ATOM 5918 C CA . GLN A 1 751 ? -16.054 20.273 32.750 1.00 93.12 751 GLN A CA 1
ATOM 5919 C C . GLN A 1 751 ? -16.745 20.500 31.388 1.00 93.12 751 GLN A C 1
ATOM 5921 O O . GLN A 1 751 ? -16.105 20.875 30.404 1.00 93.12 751 GLN A O 1
ATOM 5926 N N . PRO A 1 752 ? -18.082 20.341 31.293 1.00 91.19 752 PRO A N 1
ATOM 5927 C CA . PRO A 1 752 ? -18.796 20.374 30.014 1.00 91.19 752 PRO A CA 1
ATOM 5928 C C . PRO A 1 752 ? -18.760 21.743 29.320 1.00 91.19 752 PRO A C 1
ATOM 5930 O O . PRO A 1 752 ? -18.931 21.817 28.109 1.00 91.19 752 PRO A O 1
ATOM 5933 N N . LYS A 1 753 ? -18.539 22.838 30.062 1.00 91.94 753 LYS A N 1
ATOM 5934 C CA . LYS A 1 753 ? -18.447 24.188 29.482 1.00 91.94 753 LYS A CA 1
ATOM 5935 C C . LYS A 1 753 ? -17.194 24.353 28.621 1.00 91.94 753 LYS A C 1
ATOM 5937 O O . LYS A 1 753 ? -17.316 24.835 27.501 1.00 91.94 753 LYS A O 1
ATOM 5942 N N . LEU A 1 754 ? -16.039 23.902 29.119 1.00 93.75 754 LEU A N 1
ATOM 5943 C CA . LEU A 1 754 ? -14.787 23.928 28.359 1.00 93.75 754 LEU A CA 1
ATOM 5944 C C . LEU A 1 754 ? -14.877 23.006 27.142 1.00 93.75 754 LEU A C 1
ATOM 5946 O O . LEU A 1 754 ? -14.545 23.432 26.042 1.00 93.75 754 LEU A O 1
ATOM 5950 N N . ALA A 1 755 ? -15.463 21.814 27.305 1.00 93.69 755 ALA A N 1
ATOM 5951 C CA . ALA A 1 755 ? -15.662 20.890 26.189 1.00 93.69 755 ALA A CA 1
ATOM 5952 C C . ALA A 1 755 ? -16.490 21.518 25.053 1.00 93.69 755 ALA A C 1
ATOM 5954 O O . ALA A 1 755 ? -16.141 21.388 23.881 1.00 93.69 755 ALA A O 1
ATOM 5955 N N . ILE A 1 756 ? -17.562 22.252 25.383 1.00 93.69 756 ILE A N 1
ATOM 5956 C CA . ILE A 1 756 ? -18.367 22.984 24.390 1.00 93.69 756 ILE A CA 1
ATOM 5957 C C . ILE A 1 756 ? -17.536 24.072 23.692 1.00 93.69 756 ILE A C 1
ATOM 5959 O O . ILE A 1 756 ? -17.682 24.262 22.486 1.00 93.69 756 ILE A O 1
ATOM 5963 N N . GLU A 1 757 ? -16.674 24.791 24.414 1.00 94.00 757 GLU A N 1
ATOM 5964 C CA . GLU A 1 757 ? -15.773 25.788 23.820 1.00 94.00 757 GLU A CA 1
ATOM 5965 C C . GLU A 1 757 ? -14.762 25.139 22.866 1.00 94.00 757 GLU A C 1
ATOM 5967 O O . GLU A 1 757 ? -14.614 25.603 21.735 1.00 94.00 757 GLU A O 1
ATOM 5972 N N . THR A 1 758 ? -14.145 24.022 23.255 1.00 94.38 758 THR A N 1
ATOM 5973 C CA . THR A 1 758 ? -13.228 23.262 22.393 1.00 94.38 758 THR A CA 1
ATOM 5974 C C . THR A 1 758 ? -13.931 22.733 21.141 1.00 94.38 758 THR A C 1
ATOM 5976 O O . THR A 1 758 ? -13.417 22.907 20.036 1.00 94.38 758 THR A O 1
ATOM 5979 N N . TYR A 1 759 ? -15.143 22.183 21.262 1.00 94.50 759 TYR A N 1
ATOM 5980 C CA . TYR A 1 759 ? -15.922 21.759 20.095 1.00 94.50 759 TYR A CA 1
ATOM 5981 C C . TYR A 1 759 ? -16.325 22.922 19.182 1.00 94.50 759 TYR A C 1
ATOM 5983 O O . TYR A 1 759 ? -16.363 22.754 17.966 1.00 94.50 759 TYR A O 1
ATOM 5991 N N . ARG A 1 760 ? -16.601 24.113 19.730 1.00 93.88 760 ARG A N 1
ATOM 5992 C CA . ARG A 1 760 ? -16.867 25.314 18.918 1.00 93.88 760 ARG A CA 1
ATOM 5993 C C . ARG A 1 760 ? -15.642 25.730 18.110 1.00 93.88 760 ARG A C 1
ATOM 5995 O O . ARG A 1 760 ? -15.793 26.038 16.930 1.00 93.88 760 ARG A O 1
ATOM 6002 N N . ILE A 1 761 ? -14.456 25.707 18.722 1.00 91.69 761 ILE A N 1
ATOM 6003 C CA . ILE A 1 761 ? -13.188 25.978 18.030 1.00 91.69 761 ILE A CA 1
ATOM 6004 C C . ILE A 1 761 ? -12.994 24.955 16.906 1.00 91.69 761 ILE A C 1
ATOM 6006 O O . ILE A 1 761 ? -12.784 25.339 15.760 1.00 91.69 761 ILE A O 1
ATOM 6010 N N . LEU A 1 762 ? -13.175 23.668 17.201 1.00 91.88 762 LEU A N 1
ATOM 6011 C CA . LEU A 1 762 ? -13.056 22.595 16.216 1.00 91.88 762 LEU A CA 1
ATOM 6012 C C . LEU A 1 762 ? -14.016 22.778 15.028 1.00 91.88 762 LEU A C 1
ATOM 6014 O O . LEU A 1 762 ? -13.586 22.742 13.879 1.00 91.88 762 LEU A O 1
ATOM 6018 N N . LEU A 1 763 ? -15.298 23.056 15.283 1.00 91.44 763 LEU A N 1
ATOM 6019 C CA . LEU A 1 763 ? -16.277 23.308 14.220 1.00 91.44 763 LEU A CA 1
ATOM 6020 C C . LEU A 1 763 ? -15.928 24.550 13.390 1.00 91.44 763 LEU A C 1
ATOM 6022 O O . LEU A 1 763 ? -16.106 24.530 12.174 1.00 91.44 763 LEU A O 1
ATOM 6026 N N . SER A 1 764 ? -15.413 25.613 14.017 1.00 90.50 764 SER A N 1
ATOM 6027 C CA . SER A 1 764 ? -14.976 26.805 13.278 1.00 90.50 764 SER A CA 1
ATOM 6028 C C . SER A 1 764 ? -13.780 26.532 12.366 1.00 90.50 764 SER A C 1
ATOM 6030 O O . SER A 1 764 ? -13.718 27.081 11.268 1.00 90.50 764 SER A O 1
ATOM 6032 N N . LEU A 1 765 ? -12.864 25.652 12.784 1.00 88.50 765 LEU A N 1
ATOM 6033 C CA . LEU A 1 765 ? -11.708 25.260 11.983 1.00 88.50 765 LEU A CA 1
ATOM 6034 C C . LEU A 1 765 ? -12.126 24.394 10.789 1.00 88.50 765 LEU A C 1
ATOM 6036 O O . LEU A 1 765 ? -11.695 24.667 9.672 1.00 88.50 765 LEU A O 1
ATOM 6040 N N . ILE A 1 766 ? -13.025 23.426 11.002 1.00 87.00 766 ILE A N 1
ATOM 6041 C CA . ILE A 1 766 ? -13.590 22.593 9.926 1.00 87.00 766 ILE A CA 1
ATOM 6042 C C . ILE A 1 766 ? -14.318 23.466 8.890 1.00 87.00 766 ILE A C 1
ATOM 6044 O O . ILE A 1 766 ? -14.132 23.297 7.687 1.00 87.00 766 ILE A O 1
ATOM 6048 N N . GLN A 1 767 ? -15.119 24.441 9.333 1.00 86.06 767 GLN A N 1
ATOM 6049 C CA . GLN A 1 767 ? -15.813 25.365 8.425 1.00 86.06 767 GLN A CA 1
ATOM 6050 C C . GLN A 1 767 ? -14.839 26.237 7.626 1.00 86.06 767 GLN A C 1
ATOM 6052 O O . GLN A 1 767 ? -14.988 26.363 6.413 1.00 86.06 767 GLN A O 1
ATOM 6057 N N . ALA A 1 768 ? -13.817 26.794 8.281 1.00 85.12 768 ALA A N 1
ATOM 6058 C CA . ALA A 1 768 ? -12.804 27.599 7.604 1.00 85.12 768 ALA A CA 1
ATOM 6059 C C . ALA A 1 768 ? -12.018 26.792 6.556 1.00 85.12 768 ALA A C 1
ATOM 6061 O O . ALA A 1 768 ? -11.675 27.328 5.502 1.00 85.12 768 ALA A O 1
ATOM 6062 N N . GLN A 1 769 ? -11.751 25.511 6.827 1.00 80.31 769 GLN A N 1
ATOM 6063 C CA . GLN A 1 769 ? -11.070 24.608 5.900 1.00 80.31 769 GLN A CA 1
ATOM 6064 C C . GLN A 1 769 ? -11.932 24.294 4.671 1.00 80.31 769 GLN A C 1
ATOM 6066 O O . GLN A 1 769 ? -11.456 24.402 3.539 1.00 80.31 769 GLN A O 1
ATOM 6071 N N . ARG A 1 770 ? -13.221 24.004 4.876 1.00 79.12 770 ARG A N 1
ATOM 6072 C CA . ARG A 1 770 ? -14.182 23.786 3.785 1.00 79.12 770 ARG A CA 1
ATOM 6073 C C . ARG A 1 770 ? -14.298 25.010 2.873 1.00 79.12 770 ARG A C 1
ATOM 6075 O O . ARG A 1 770 ? -14.206 24.882 1.656 1.00 79.12 770 ARG A O 1
ATOM 6082 N N . ASP A 1 771 ? -14.375 26.209 3.452 1.00 81.44 771 ASP A N 1
ATOM 6083 C CA . ASP A 1 771 ? -14.416 27.468 2.695 1.00 81.44 771 ASP A CA 1
ATOM 6084 C C . ASP A 1 771 ? -13.150 27.710 1.843 1.00 81.44 771 ASP A C 1
ATOM 6086 O O . ASP A 1 771 ? -13.194 28.457 0.860 1.00 81.44 771 ASP A O 1
ATOM 6090 N N . LEU A 1 772 ? -11.999 27.141 2.225 1.00 76.69 772 LEU A N 1
ATOM 6091 C CA . LEU A 1 772 ? -10.760 27.199 1.442 1.00 76.69 772 LEU A CA 1
ATOM 6092 C C . LEU A 1 772 ? -10.762 26.185 0.293 1.00 76.69 772 LEU A C 1
ATOM 6094 O O . LEU A 1 772 ? -10.302 26.522 -0.801 1.00 76.69 772 LEU A O 1
ATOM 6098 N N . GLN A 1 773 ? -11.291 24.981 0.523 1.00 71.38 773 GLN A N 1
ATOM 6099 C CA . GLN A 1 773 ? -11.449 23.953 -0.510 1.00 71.38 773 GLN A CA 1
ATOM 6100 C C . GLN A 1 773 ? -12.437 24.406 -1.595 1.00 71.38 773 GLN A C 1
ATOM 6102 O O . GLN A 1 773 ? -12.112 24.332 -2.780 1.00 71.38 773 GLN A O 1
ATOM 6107 N N . ASP A 1 774 ? -13.570 25.004 -1.210 1.00 71.81 774 ASP A N 1
ATOM 6108 C CA . ASP A 1 774 ? -14.573 25.533 -2.148 1.00 71.81 774 ASP A CA 1
ATOM 6109 C C . ASP A 1 774 ? -14.016 26.649 -3.055 1.00 71.81 774 ASP A C 1
ATOM 6111 O O . ASP A 1 774 ? -14.476 26.844 -4.182 1.00 71.81 774 ASP A O 1
ATOM 6115 N N . LYS A 1 775 ? -12.995 27.386 -2.592 1.00 76.56 775 LYS A N 1
ATOM 6116 C CA . LYS A 1 775 ? -12.326 28.440 -3.376 1.00 76.56 775 LYS A CA 1
ATOM 6117 C C . LYS A 1 775 ? -11.271 27.902 -4.348 1.00 76.56 775 LYS A C 1
ATOM 6119 O O . LYS A 1 775 ? -10.933 28.612 -5.292 1.00 76.56 775 LYS A O 1
ATOM 6124 N N . ASN A 1 776 ? -10.768 26.682 -4.144 1.00 67.94 776 ASN A N 1
ATOM 6125 C CA . ASN A 1 776 ? -9.680 26.081 -4.920 1.00 67.94 776 ASN A CA 1
ATOM 6126 C C . ASN A 1 776 ? -10.063 24.672 -5.428 1.00 67.94 776 ASN A C 1
ATOM 6128 O O . ASN A 1 776 ? -9.650 23.672 -4.837 1.00 67.94 776 ASN A O 1
ATOM 6132 N N . PRO A 1 777 ? -10.766 24.558 -6.573 1.00 59.44 777 PRO A N 1
ATOM 6133 C CA . PRO A 1 777 ? -11.273 23.277 -7.082 1.00 59.44 777 PRO A CA 1
ATOM 6134 C C . PRO A 1 777 ? -10.175 22.269 -7.470 1.00 59.44 777 PRO A C 1
ATOM 6136 O O . PRO A 1 777 ? -10.440 21.075 -7.539 1.00 59.44 777 PRO A O 1
ATOM 6139 N N . VAL A 1 778 ? -8.934 22.723 -7.686 1.00 57.19 778 VAL A N 1
ATOM 6140 C CA . VAL A 1 778 ? -7.778 21.852 -7.981 1.00 57.19 778 VAL A CA 1
ATOM 6141 C C . VAL A 1 778 ? -7.325 21.060 -6.746 1.00 57.19 778 VAL A C 1
ATOM 6143 O O . VAL A 1 778 ? -6.879 19.928 -6.882 1.00 57.19 778 VAL A O 1
ATOM 6146 N N . LEU A 1 779 ? -7.477 21.614 -5.536 1.00 52.88 779 LEU A N 1
ATOM 6147 C CA . LEU A 1 779 ? -7.153 20.900 -4.293 1.00 52.88 779 LEU A CA 1
ATOM 6148 C C . LEU A 1 779 ? -8.260 19.905 -3.909 1.00 52.88 779 LEU A C 1
ATOM 6150 O O . LEU A 1 779 ? -7.975 18.893 -3.284 1.00 52.88 779 LEU A O 1
ATOM 6154 N N . ALA A 1 780 ? -9.505 20.146 -4.328 1.00 47.78 780 ALA A N 1
ATOM 6155 C CA . ALA A 1 780 ? -10.644 19.289 -3.997 1.00 47.78 780 ALA A CA 1
ATOM 6156 C C . ALA A 1 780 ? -10.536 17.862 -4.577 1.00 47.78 780 ALA A C 1
ATOM 6158 O O . ALA A 1 780 ? -10.962 16.915 -3.927 1.00 47.78 780 ALA A O 1
ATOM 6159 N N . LEU A 1 781 ? -9.924 17.699 -5.759 1.00 51.25 781 LEU A N 1
ATOM 6160 C CA . LEU A 1 781 ? -9.713 16.390 -6.403 1.00 51.25 781 LEU A CA 1
ATOM 6161 C C . LEU A 1 781 ? -8.590 15.563 -5.757 1.00 51.25 781 LEU A C 1
ATOM 6163 O O . LEU A 1 781 ? -8.604 14.342 -5.839 1.00 51.25 781 LEU A O 1
ATOM 6167 N N . ILE A 1 782 ? -7.615 16.217 -5.120 1.00 51.34 782 ILE A N 1
ATOM 6168 C CA . ILE A 1 782 ? -6.462 15.548 -4.493 1.00 51.34 782 ILE A CA 1
ATOM 6169 C C . ILE A 1 782 ? -6.832 15.003 -3.099 1.00 51.34 782 ILE A C 1
ATOM 6171 O O . ILE A 1 782 ? -6.211 14.061 -2.618 1.00 51.34 782 ILE A O 1
ATOM 6175 N N . PHE A 1 783 ? -7.869 15.559 -2.465 1.00 54.34 783 PHE A N 1
ATOM 6176 C CA . PHE A 1 783 ? -8.192 15.338 -1.053 1.00 54.34 783 PHE A CA 1
ATOM 6177 C C . PHE A 1 783 ? -9.581 14.723 -0.808 1.00 54.34 783 PHE A C 1
ATOM 6179 O O . PHE A 1 783 ? -10.157 14.903 0.266 1.00 54.34 783 PHE A O 1
ATOM 6186 N N . GLU A 1 784 ? -10.145 13.970 -1.758 1.00 54.09 784 GLU A N 1
ATOM 6187 C CA . GLU A 1 784 ? -11.467 13.339 -1.576 1.00 54.09 784 GLU A CA 1
ATOM 6188 C C . GLU A 1 784 ? -11.539 12.441 -0.322 1.00 54.09 784 GLU A C 1
ATOM 6190 O O . GLU A 1 784 ? -12.549 12.437 0.389 1.00 54.09 784 GLU A O 1
ATOM 6195 N N . SER A 1 785 ? -10.452 11.733 0.013 1.00 53.94 785 SER A N 1
ATOM 6196 C CA . SER A 1 785 ? -10.357 10.928 1.239 1.00 53.94 785 SER A CA 1
ATOM 6197 C C . SER A 1 785 ? -10.344 11.774 2.517 1.00 53.94 785 SER A C 1
ATOM 6199 O O . SER A 1 785 ? -10.899 11.361 3.538 1.00 53.94 785 SER A O 1
ATOM 6201 N N . GLU A 1 786 ? -9.747 12.967 2.475 1.00 61.72 786 GLU A N 1
ATOM 6202 C CA . GLU A 1 786 ? -9.703 13.892 3.614 1.00 61.72 786 GLU A CA 1
ATOM 6203 C C . GLU A 1 786 ? -11.064 14.556 3.837 1.00 61.72 786 GLU A C 1
ATOM 6205 O O . GLU A 1 786 ? -11.517 14.659 4.975 1.00 61.72 786 GLU A O 1
ATOM 6210 N N . ALA A 1 787 ? -11.780 14.905 2.763 1.00 66.19 787 ALA A N 1
ATOM 6211 C CA . ALA A 1 787 ? -13.130 15.460 2.851 1.00 66.19 787 ALA A CA 1
ATOM 6212 C C . ALA A 1 787 ? -14.115 14.489 3.535 1.00 66.19 787 ALA A C 1
ATOM 6214 O O . ALA A 1 787 ? -14.984 14.904 4.312 1.00 66.19 787 ALA A O 1
ATOM 6215 N N . LEU A 1 788 ? -13.967 13.180 3.293 1.00 70.62 788 LEU A N 1
ATOM 6216 C CA . LEU A 1 788 ? -14.745 12.154 3.991 1.00 70.62 788 LEU A CA 1
ATOM 6217 C C . LEU A 1 788 ? -14.377 12.072 5.482 1.00 70.62 788 LEU A C 1
ATOM 6219 O O . LEU A 1 788 ? -15.272 11.989 6.328 1.00 70.62 788 LEU A O 1
ATOM 6223 N N . ALA A 1 789 ? -13.085 12.128 5.818 1.00 71.75 789 ALA A N 1
ATOM 6224 C CA . ALA A 1 789 ? -12.614 12.120 7.203 1.00 71.75 789 ALA A CA 1
ATOM 6225 C C . ALA A 1 789 ? -13.105 13.352 7.987 1.00 71.75 789 ALA A C 1
ATOM 6227 O O . ALA A 1 789 ? -13.620 13.210 9.099 1.00 71.75 789 ALA A O 1
ATOM 6228 N N . GLU A 1 790 ? -13.048 14.543 7.385 1.00 78.06 790 GLU A N 1
ATOM 6229 C CA . GLU A 1 790 ? -13.580 15.783 7.959 1.00 78.06 790 GLU A CA 1
ATOM 6230 C C . GLU A 1 790 ? -15.085 15.685 8.226 1.00 78.06 790 GLU A C 1
ATOM 6232 O O . GLU A 1 790 ? -15.558 16.063 9.300 1.00 78.06 790 GLU A O 1
ATOM 6237 N N . ARG A 1 791 ? -15.851 15.131 7.277 1.00 80.81 791 ARG A N 1
ATOM 6238 C CA . ARG A 1 791 ? -17.298 14.935 7.435 1.00 80.81 791 ARG A CA 1
ATOM 6239 C C . ARG A 1 791 ? -17.625 13.943 8.552 1.00 80.81 791 ARG A C 1
ATOM 6241 O O . ARG A 1 791 ? -18.542 14.195 9.336 1.00 80.81 791 ARG A O 1
ATOM 6248 N N . ASN A 1 792 ? -16.875 12.845 8.649 1.00 84.31 792 ASN A N 1
ATOM 6249 C CA . ASN A 1 792 ? -17.025 11.854 9.718 1.00 84.31 792 ASN A CA 1
ATOM 6250 C C . ASN A 1 792 ? -16.701 12.454 11.092 1.00 84.31 792 ASN A C 1
ATOM 6252 O O . ASN A 1 792 ? -17.390 12.178 12.078 1.00 84.31 792 ASN A O 1
ATOM 6256 N N . LEU A 1 793 ? -15.684 13.312 11.160 1.00 86.12 793 LEU A N 1
ATOM 6257 C CA . LEU A 1 793 ? -15.330 14.002 12.389 1.00 86.12 793 LEU A CA 1
ATOM 6258 C C . LEU A 1 793 ? -16.371 15.058 12.776 1.00 86.12 793 LEU A C 1
ATOM 6260 O O . LEU A 1 793 ? -16.773 15.110 13.937 1.00 86.12 793 LEU A O 1
ATOM 6264 N N . GLU A 1 794 ? -16.852 15.861 11.822 1.00 89.56 794 GLU A N 1
ATOM 6265 C CA . GLU A 1 794 ? -17.925 16.837 12.047 1.00 89.56 794 GLU A CA 1
ATOM 6266 C C . GLU A 1 794 ? -19.175 16.141 12.609 1.00 89.56 794 GLU A C 1
ATOM 6268 O O . GLU A 1 794 ? -19.755 16.586 13.603 1.00 89.56 794 GLU A O 1
ATOM 6273 N N . LEU A 1 795 ? -19.548 14.998 12.025 1.00 90.31 795 LEU A N 1
ATOM 6274 C CA . LEU A 1 795 ? -20.631 14.153 12.518 1.00 90.31 795 LEU A CA 1
ATOM 6275 C C . LEU A 1 795 ? -20.399 13.727 13.976 1.00 90.31 795 LEU A C 1
ATOM 6277 O O . LEU A 1 795 ? -21.297 13.886 14.807 1.00 90.31 795 LEU A O 1
ATOM 6281 N N . ALA A 1 796 ? -19.204 13.229 14.302 1.00 89.81 796 ALA A N 1
ATOM 6282 C CA . ALA A 1 796 ? -18.861 12.806 15.657 1.00 89.81 796 ALA A CA 1
ATOM 6283 C C . ALA A 1 796 ? -18.932 13.967 16.668 1.00 89.81 796 ALA A C 1
ATOM 6285 O O . ALA A 1 796 ? -19.424 13.785 17.781 1.00 89.81 796 ALA A O 1
ATOM 6286 N N . VAL A 1 797 ? -18.513 15.174 16.276 1.00 92.25 797 VAL A N 1
ATOM 6287 C CA . VAL A 1 797 ? -18.601 16.384 17.111 1.00 92.25 797 VAL A CA 1
ATOM 6288 C C . VAL A 1 797 ? -20.053 16.762 17.404 1.00 92.25 797 VAL A C 1
ATOM 6290 O O . VAL A 1 797 ? -20.398 17.014 18.559 1.00 92.25 797 VAL A O 1
ATOM 6293 N N . TRP A 1 798 ? -20.931 16.762 16.395 1.00 93.31 798 TRP A N 1
ATOM 6294 C CA . TRP A 1 798 ? -22.357 17.038 16.604 1.00 93.31 798 TRP A CA 1
ATOM 6295 C C . TRP A 1 798 ? -23.027 15.995 17.506 1.00 93.31 798 TRP A C 1
ATOM 6297 O O . TRP A 1 798 ? -23.862 16.350 18.343 1.00 93.31 798 TRP A O 1
ATOM 6307 N N . GLN A 1 799 ? -22.638 14.723 17.381 1.00 92.25 799 GLN A N 1
ATOM 6308 C CA . GLN A 1 799 ? -23.103 13.645 18.258 1.00 92.25 799 GLN A CA 1
ATOM 6309 C C . GLN A 1 799 ? -22.639 13.844 19.709 1.00 92.25 799 GLN A C 1
ATOM 6311 O O . GLN A 1 799 ? -23.445 13.693 20.630 1.00 92.25 799 GLN A O 1
ATOM 6316 N N . ASP A 1 800 ? -21.372 14.212 19.918 1.00 91.00 800 ASP A N 1
ATOM 6317 C CA . ASP A 1 800 ? -20.808 14.459 21.248 1.00 91.00 800 ASP A CA 1
ATOM 6318 C C . ASP A 1 800 ? -21.463 15.689 21.909 1.00 91.00 800 ASP A C 1
ATOM 6320 O O . ASP A 1 800 ? -21.913 15.617 23.055 1.00 91.00 800 ASP A O 1
ATOM 6324 N N . LEU A 1 801 ? -21.636 16.792 21.168 1.00 92.81 801 LEU A N 1
ATOM 6325 C CA . LEU A 1 801 ? -22.353 17.987 21.632 1.00 92.81 801 LEU A CA 1
ATOM 6326 C C . LEU A 1 801 ? -23.809 17.687 22.007 1.00 92.81 801 LEU A C 1
ATOM 6328 O O . LEU A 1 801 ? -24.279 18.132 23.057 1.00 92.81 801 LEU A O 1
ATOM 6332 N N . ALA A 1 802 ? -24.525 16.911 21.189 1.00 92.19 802 ALA A N 1
ATOM 6333 C CA . ALA A 1 802 ? -25.895 16.501 21.492 1.00 92.19 802 ALA A CA 1
ATOM 6334 C C . ALA A 1 802 ? -25.974 15.699 22.802 1.00 92.19 802 ALA A C 1
ATOM 6336 O O . ALA A 1 802 ? -26.881 15.927 23.609 1.00 92.19 802 ALA A O 1
ATOM 6337 N N . ALA A 1 803 ? -25.009 14.810 23.056 1.00 89.69 803 ALA A N 1
ATOM 6338 C CA . ALA A 1 803 ? -24.928 14.063 24.309 1.00 89.69 803 ALA A CA 1
ATOM 6339 C C . ALA A 1 803 ? -24.658 14.985 25.515 1.00 89.69 803 ALA A C 1
ATOM 6341 O O . ALA A 1 803 ? -25.301 14.835 26.558 1.00 89.69 803 ALA A O 1
ATOM 6342 N N . ILE A 1 804 ? -23.768 15.976 25.374 1.00 91.06 804 ILE A N 1
ATOM 6343 C CA . ILE A 1 804 ? -23.484 16.968 26.426 1.00 91.06 804 ILE A CA 1
ATOM 6344 C C . ILE A 1 804 ? -24.728 17.803 26.738 1.00 91.06 804 ILE A C 1
ATOM 6346 O O . ILE A 1 804 ? -25.129 17.895 27.899 1.00 91.06 804 ILE A O 1
ATOM 6350 N N . TYR A 1 805 ? -25.375 18.384 25.723 1.00 91.19 805 TYR A N 1
ATOM 6351 C CA . TYR A 1 805 ? -26.570 19.210 25.922 1.00 91.19 805 TYR A CA 1
ATOM 6352 C C . TYR A 1 805 ? -27.741 18.418 26.511 1.00 91.19 805 TYR A C 1
ATOM 6354 O O . TYR A 1 805 ? -28.472 18.953 27.347 1.00 91.19 805 TYR A O 1
ATOM 6362 N N . SER A 1 806 ? -27.872 17.136 26.152 1.00 89.00 806 SER A N 1
ATOM 6363 C CA . SER A 1 806 ? -28.863 16.232 26.750 1.00 89.00 806 SER A CA 1
ATOM 6364 C C . SER A 1 806 ? -28.604 16.021 28.245 1.00 89.00 806 SER A C 1
ATOM 6366 O O . SER A 1 806 ? -29.532 16.136 29.042 1.00 89.00 806 SER A O 1
ATOM 6368 N N . LYS A 1 807 ? -27.343 15.799 28.649 1.00 85.38 807 LYS A N 1
ATOM 6369 C CA . LYS A 1 807 ? -26.957 15.679 30.070 1.00 85.38 807 LYS A CA 1
ATOM 6370 C C . LYS A 1 807 ? -27.153 16.981 30.853 1.00 85.38 807 LYS A C 1
ATOM 6372 O O . LYS A 1 807 ? -27.512 16.934 32.024 1.00 85.38 807 LYS A O 1
ATOM 6377 N N . LEU A 1 808 ? -26.935 18.133 30.217 1.00 87.44 808 LEU A N 1
ATOM 6378 C CA . LEU A 1 808 ? -27.148 19.457 30.817 1.00 87.44 808 LEU A CA 1
ATOM 6379 C C . LEU A 1 808 ? -28.631 19.869 30.892 1.00 87.44 808 LEU A C 1
ATOM 6381 O O . LEU A 1 808 ? -28.946 20.877 31.521 1.00 87.44 808 LEU A O 1
ATOM 6385 N N . GLY A 1 809 ? -29.537 19.130 30.243 1.00 82.94 809 GLY A N 1
ATOM 6386 C CA . GLY A 1 809 ? -30.966 19.445 30.188 1.00 82.94 809 GLY A CA 1
ATOM 6387 C C . GLY A 1 809 ? -31.349 20.556 29.199 1.00 82.94 809 GLY A C 1
ATOM 6388 O O . GLY A 1 809 ? -32.519 20.947 29.159 1.00 82.94 809 GLY A O 1
ATOM 6389 N N . SER A 1 810 ? -30.418 21.052 28.368 1.00 86.38 810 SER A N 1
ATOM 6390 C CA . SER A 1 810 ? -30.739 22.022 27.305 1.00 86.38 810 SER A CA 1
ATOM 6391 C C . SER A 1 810 ? -31.351 21.305 26.099 1.00 86.38 810 SER A C 1
ATOM 6393 O O . SER A 1 810 ? -30.681 20.955 25.126 1.00 86.38 810 SER A O 1
ATOM 6395 N N . CYS A 1 811 ? -32.662 21.075 26.169 1.00 81.56 811 CYS A N 1
ATOM 6396 C CA . CYS A 1 811 ? -33.414 20.403 25.112 1.00 81.56 811 CYS A CA 1
ATOM 6397 C C . CYS A 1 811 ? -33.354 21.074 23.719 1.00 81.56 811 CYS A C 1
ATOM 6399 O O . CYS A 1 811 ? -33.273 20.328 22.738 1.00 81.56 811 CYS A O 1
ATOM 6401 N N . PRO A 1 812 ? -33.406 22.418 23.565 1.00 88.75 812 PRO A N 1
ATOM 6402 C CA . PRO A 1 812 ? -33.410 23.026 22.232 1.00 88.75 812 PRO A CA 1
ATOM 6403 C C . PRO A 1 812 ? -32.063 22.867 21.515 1.00 88.75 812 PRO A C 1
ATOM 6405 O O . PRO A 1 812 ? -32.045 22.490 20.345 1.00 88.75 812 PRO A O 1
ATOM 6408 N N . ASP A 1 813 ? -30.947 23.069 22.219 1.00 89.88 813 ASP A N 1
ATOM 6409 C CA . ASP A 1 813 ? -29.605 22.960 21.634 1.00 89.88 813 ASP A CA 1
ATOM 6410 C C . ASP A 1 813 ? -29.273 21.512 21.257 1.00 89.88 813 ASP A C 1
ATOM 6412 O O . ASP A 1 813 ? -28.749 21.251 20.172 1.00 89.88 813 ASP A O 1
ATOM 6416 N N . ALA A 1 814 ? -29.651 20.553 22.114 1.00 90.44 814 ALA A N 1
ATOM 6417 C CA . ALA A 1 814 ? -29.492 19.129 21.829 1.00 90.44 814 ALA A CA 1
ATOM 6418 C C . ALA A 1 814 ? -30.233 18.727 20.543 1.00 90.44 814 ALA A C 1
ATOM 6420 O O . ALA A 1 814 ? -29.667 18.024 19.705 1.00 90.44 814 ALA A O 1
ATOM 6421 N N . LYS A 1 815 ? -31.470 19.215 20.355 1.00 90.31 815 LYS A N 1
ATOM 6422 C CA . LYS A 1 815 ? -32.274 18.960 19.149 1.00 90.31 815 LYS A CA 1
ATOM 6423 C C . LYS A 1 815 ? -31.597 19.471 17.881 1.00 90.31 815 LYS A C 1
ATOM 6425 O O . LYS A 1 815 ? -31.486 18.719 16.918 1.00 90.31 815 LYS A O 1
ATOM 6430 N N . ILE A 1 816 ? -31.075 20.696 17.909 1.00 92.25 816 ILE A N 1
ATOM 6431 C CA . ILE A 1 816 ? -30.349 21.278 16.771 1.00 92.25 816 ILE A CA 1
ATOM 6432 C C . ILE A 1 816 ? -29.115 20.435 16.424 1.00 92.25 816 ILE A C 1
ATOM 6434 O O . ILE A 1 816 ? -28.896 20.130 15.252 1.00 92.25 816 ILE A O 1
ATOM 6438 N N . CYS A 1 817 ? -28.332 20.025 17.426 1.00 91.88 817 CYS A N 1
ATOM 6439 C CA . CYS A 1 817 ? -27.139 19.202 17.207 1.00 91.88 817 CYS A CA 1
ATOM 6440 C C . CYS A 1 817 ? -27.490 17.837 16.587 1.00 91.88 817 CYS A C 1
ATOM 6442 O O . CYS A 1 817 ? -26.816 17.386 15.664 1.00 91.88 817 CYS A O 1
ATOM 6444 N N . MET A 1 818 ? -28.578 17.199 17.034 1.00 89.38 818 MET A N 1
ATOM 6445 C CA . MET A 1 818 ? -29.061 15.943 16.448 1.00 89.38 818 MET A CA 1
ATOM 6446 C C . MET A 1 818 ? -29.542 16.108 15.007 1.00 89.38 818 MET A C 1
ATOM 6448 O O . MET A 1 818 ? -29.229 15.269 14.163 1.00 89.38 818 MET A O 1
ATOM 6452 N N . ASP A 1 819 ? -30.291 17.173 14.714 1.00 89.94 819 ASP A N 1
ATOM 6453 C CA . ASP A 1 819 ? -30.776 17.445 13.360 1.00 89.94 819 ASP A CA 1
ATOM 6454 C C . ASP A 1 819 ? -29.592 17.699 12.409 1.00 89.94 819 ASP A C 1
ATOM 6456 O O . ASP A 1 819 ? -29.576 17.185 11.293 1.00 89.94 819 ASP A O 1
ATOM 6460 N N . LYS A 1 820 ? -28.542 18.393 12.874 1.00 91.00 820 LYS A N 1
ATOM 6461 C CA . LYS A 1 820 ? -27.279 18.561 12.134 1.00 91.00 820 LYS A CA 1
ATOM 6462 C C . LYS A 1 820 ? -26.554 17.237 11.892 1.00 91.00 820 LYS A C 1
ATOM 6464 O O . LYS A 1 820 ? -26.171 16.973 10.756 1.00 91.00 820 LYS A O 1
ATOM 6469 N N . ALA A 1 821 ? -26.426 16.382 12.907 1.00 90.31 821 ALA A N 1
ATOM 6470 C CA . ALA A 1 821 ? -25.820 15.059 12.751 1.00 90.31 821 ALA A CA 1
ATOM 6471 C C . ALA A 1 821 ? -26.583 14.193 11.727 1.00 90.31 821 ALA A C 1
ATOM 6473 O O . ALA A 1 821 ? -25.971 13.568 10.866 1.00 90.31 821 ALA A O 1
ATOM 6474 N N . LYS A 1 822 ? -27.922 14.210 11.760 1.00 88.44 822 LYS A N 1
ATOM 6475 C CA . LYS A 1 822 ? -28.773 13.463 10.813 1.00 88.44 822 LYS A CA 1
ATOM 6476 C C . LYS A 1 822 ? -28.697 13.984 9.380 1.00 88.44 822 LYS A C 1
ATOM 6478 O O . LYS A 1 822 ? -28.865 13.199 8.454 1.00 88.44 822 LYS A O 1
ATOM 6483 N N . LEU A 1 823 ? -28.472 15.286 9.192 1.00 89.25 823 LEU A N 1
ATOM 6484 C CA . LEU A 1 823 ? -28.253 15.870 7.865 1.00 89.25 823 LEU A CA 1
ATOM 6485 C C . LEU A 1 823 ? -26.920 15.421 7.253 1.00 89.25 823 LEU A C 1
ATOM 6487 O O . LEU A 1 823 ? -26.831 15.286 6.035 1.00 89.25 823 LEU A O 1
ATOM 6491 N N . LEU A 1 824 ? -25.895 15.202 8.082 1.00 86.69 824 LEU A N 1
ATOM 6492 C CA . LEU A 1 824 ? -24.590 14.725 7.625 1.00 86.69 824 LEU A CA 1
ATOM 6493 C C . LEU A 1 824 ? -24.625 13.238 7.283 1.00 86.69 824 LEU A C 1
ATOM 6495 O O . LEU A 1 824 ? -24.196 12.873 6.189 1.00 86.69 824 LEU A O 1
ATOM 6499 N N . ASP A 1 825 ? -25.146 12.411 8.188 1.00 83.38 825 ASP A N 1
ATOM 6500 C CA . ASP A 1 825 ? -25.365 10.988 7.952 1.00 83.38 825 ASP A CA 1
ATOM 6501 C C . ASP A 1 825 ? -26.594 10.480 8.718 1.00 83.38 825 ASP A C 1
ATOM 6503 O O . ASP A 1 825 ? -26.615 10.359 9.951 1.00 83.38 825 ASP A O 1
ATOM 6507 N N . PHE A 1 826 ? -27.634 10.158 7.954 1.00 85.69 826 PHE A N 1
ATOM 6508 C CA . PHE A 1 826 ? -28.874 9.601 8.479 1.00 85.69 826 PHE A CA 1
ATOM 6509 C C . PHE A 1 826 ? -28.720 8.135 8.912 1.00 85.69 826 PHE A C 1
ATOM 6511 O O . PHE A 1 826 ? -29.434 7.682 9.811 1.00 85.69 826 PHE A O 1
ATOM 6518 N N . HIS A 1 827 ? -27.788 7.399 8.300 1.00 87.88 827 HIS A N 1
ATOM 6519 C CA . HIS A 1 827 ? -27.573 5.968 8.511 1.00 87.88 827 HIS A CA 1
ATOM 6520 C C . HIS A 1 827 ? -26.478 5.678 9.547 1.00 87.88 827 HIS A C 1
ATOM 6522 O O . HIS A 1 827 ? -25.913 4.591 9.563 1.00 87.88 827 HIS A O 1
ATOM 6528 N N . SER A 1 828 ? -26.221 6.608 10.469 1.00 89.50 828 SER A N 1
ATOM 6529 C CA . SER A 1 828 ? -25.282 6.392 11.571 1.00 89.50 828 SER A CA 1
ATOM 6530 C C . SER A 1 828 ? -25.975 5.756 12.793 1.00 89.50 828 SER A C 1
ATOM 6532 O O . SER A 1 828 ? -26.853 6.398 13.392 1.00 89.50 828 SER A O 1
ATOM 6534 N N . PRO A 1 829 ? -25.565 4.551 13.253 1.00 91.50 829 PRO A N 1
ATOM 6535 C CA . PRO A 1 829 ? -26.111 3.923 14.463 1.00 91.50 829 PRO A CA 1
ATOM 6536 C C . PRO A 1 829 ? -25.960 4.808 15.703 1.00 91.50 829 PRO A C 1
ATOM 6538 O O . PRO A 1 829 ? -26.881 4.904 16.521 1.00 91.50 829 PRO A O 1
ATOM 6541 N N . ARG A 1 830 ? -24.824 5.510 15.809 1.00 91.06 830 ARG A N 1
ATOM 6542 C CA . ARG A 1 830 ? -24.502 6.423 16.912 1.00 91.06 830 ARG A CA 1
ATOM 6543 C C . ARG A 1 830 ? -25.419 7.649 16.948 1.00 91.06 830 ARG A C 1
ATOM 6545 O O . ARG A 1 830 ? -25.842 8.045 18.028 1.00 91.06 830 ARG A O 1
ATOM 6552 N N . SER A 1 831 ? -25.806 8.216 15.801 1.00 90.75 831 SER A N 1
ATOM 6553 C CA . SER A 1 831 ? -26.763 9.340 15.752 1.00 90.75 831 SER A CA 1
ATOM 6554 C C . SER A 1 831 ? -28.133 8.956 16.325 1.00 90.75 831 SER A C 1
ATOM 6556 O O . SER A 1 831 ? -28.746 9.716 17.087 1.00 90.75 831 SER A O 1
ATOM 6558 N N . TRP A 1 832 ? -28.619 7.759 15.985 1.00 92.75 832 TRP A N 1
ATOM 6559 C CA . TRP A 1 832 ? -29.881 7.230 16.507 1.00 92.75 832 TRP A CA 1
ATOM 6560 C C . TRP A 1 832 ? -29.793 6.851 17.981 1.00 92.75 832 TRP A C 1
ATOM 6562 O O . TRP A 1 832 ? -30.731 7.120 18.732 1.00 92.75 832 TRP A O 1
ATOM 6572 N N . HIS A 1 833 ? -28.646 6.329 18.417 1.00 93.44 833 HIS A N 1
ATOM 6573 C CA . HIS A 1 833 ? -28.356 6.117 19.829 1.00 93.44 833 HIS A CA 1
ATOM 6574 C C . HIS A 1 833 ? -28.439 7.422 20.630 1.00 93.44 833 HIS A C 1
ATOM 6576 O O . HIS A 1 833 ? -29.204 7.503 21.588 1.00 93.44 833 HIS A O 1
ATOM 6582 N N . THR A 1 834 ? -27.742 8.480 20.202 1.00 91.25 834 THR A N 1
ATOM 6583 C CA . THR A 1 834 ? -27.794 9.790 20.871 1.00 91.25 834 THR A CA 1
ATOM 6584 C C . THR A 1 834 ? -29.214 10.366 20.892 1.00 91.25 834 THR A C 1
ATOM 6586 O O . THR A 1 834 ? -29.628 10.953 21.890 1.00 91.25 834 THR A O 1
ATOM 6589 N N . THR A 1 835 ? -30.002 10.132 19.834 1.00 91.25 835 THR A N 1
ATOM 6590 C CA . THR A 1 835 ? -31.434 10.488 19.805 1.00 91.25 835 THR A CA 1
ATOM 6591 C C . THR A 1 835 ? -32.238 9.715 20.858 1.00 91.25 835 THR A C 1
ATOM 6593 O O . THR A 1 835 ? -33.083 10.294 21.542 1.00 91.25 835 THR A O 1
ATOM 6596 N N . GLY A 1 836 ? -31.967 8.419 21.028 1.00 92.44 836 GLY A N 1
ATOM 6597 C CA . GLY A 1 836 ? -32.593 7.600 22.064 1.00 92.44 836 GLY A CA 1
ATOM 6598 C C . GLY A 1 836 ? -32.241 8.067 23.477 1.00 92.44 836 GLY A C 1
ATOM 6599 O O . GLY A 1 836 ? -33.141 8.235 24.297 1.00 92.44 836 GLY A O 1
ATOM 6600 N N . VAL A 1 837 ? -30.965 8.377 23.733 1.00 90.88 837 VAL A N 1
ATOM 6601 C CA . VAL A 1 837 ? -30.489 8.935 25.015 1.00 90.88 837 VAL A CA 1
ATOM 6602 C C . VAL A 1 837 ? -31.163 10.277 25.322 1.00 90.88 837 VAL A C 1
ATOM 6604 O O . VAL A 1 837 ? -31.548 10.537 26.461 1.00 90.88 837 VAL A O 1
ATOM 6607 N N . PHE A 1 838 ? -31.370 11.122 24.311 1.00 90.94 838 PHE A N 1
ATOM 6608 C CA . PHE A 1 838 ? -32.109 12.375 24.463 1.00 90.94 838 PHE A CA 1
ATOM 6609 C C . PHE A 1 838 ? -33.568 12.152 24.897 1.00 90.94 838 PHE A C 1
ATOM 6611 O O . PHE A 1 838 ? -34.039 12.807 25.828 1.00 90.94 838 PHE A O 1
ATOM 6618 N N . PHE A 1 839 ? -34.287 11.215 24.270 1.00 91.38 839 PHE A N 1
ATOM 6619 C CA . PHE A 1 839 ? -35.656 10.882 24.684 1.00 91.38 839 PHE A CA 1
ATOM 6620 C C . PHE A 1 839 ? -35.704 10.227 26.065 1.00 91.38 839 PHE A C 1
ATOM 6622 O O . PHE A 1 839 ? -36.617 10.495 26.849 1.00 91.38 839 PHE A O 1
ATOM 6629 N N . GLU A 1 840 ? -34.701 9.419 26.403 1.00 90.25 840 GLU A N 1
ATOM 6630 C CA . GLU A 1 840 ? -34.563 8.846 27.736 1.00 90.25 840 GLU A CA 1
ATOM 6631 C C . GLU A 1 840 ? -34.382 9.933 28.805 1.00 90.25 840 GLU A C 1
ATOM 6633 O O . GLU A 1 840 ? -35.044 9.873 29.843 1.00 90.25 840 GLU A O 1
ATOM 6638 N N . ALA A 1 841 ? -33.563 10.958 28.540 1.00 87.56 841 ALA A N 1
ATOM 6639 C CA . ALA A 1 841 ? -33.392 12.105 29.434 1.00 87.56 841 ALA A CA 1
ATOM 6640 C C . ALA A 1 841 ? -34.709 12.876 29.663 1.00 87.56 841 ALA A C 1
ATOM 6642 O O . ALA A 1 841 ? -34.918 13.446 30.733 1.00 87.56 841 ALA A O 1
ATOM 6643 N N . GLN A 1 842 ? -35.635 12.836 28.698 1.00 88.56 842 GLN A N 1
ATOM 6644 C CA . GLN A 1 842 ? -36.989 13.397 28.811 1.00 88.56 842 GLN A CA 1
ATOM 6645 C C . GLN A 1 842 ? -38.013 12.436 29.434 1.00 88.56 842 GLN A C 1
ATOM 6647 O O . GLN A 1 842 ? -39.191 12.774 29.532 1.00 88.56 842 GLN A O 1
ATOM 6652 N N . SER A 1 843 ? -37.594 11.242 29.865 1.00 89.12 843 SER A N 1
ATOM 6653 C CA . SER A 1 843 ? -38.476 10.166 30.347 1.00 89.12 843 SER A CA 1
ATOM 6654 C C . SER A 1 843 ? -39.492 9.658 29.305 1.00 89.12 843 SER A C 1
ATOM 6656 O O . SER A 1 843 ? -40.475 8.999 29.648 1.00 89.12 843 SER A O 1
ATOM 6658 N N . LEU A 1 844 ? -39.244 9.908 28.016 1.00 91.88 844 LEU A N 1
ATOM 6659 C CA . LEU A 1 844 ? -40.038 9.413 26.888 1.00 91.88 844 LEU A CA 1
ATOM 6660 C C . LEU A 1 844 ? -39.544 8.017 26.473 1.00 91.88 844 LEU A C 1
ATOM 6662 O O . LEU A 1 844 ? -38.876 7.823 25.458 1.00 91.88 844 LEU A O 1
ATOM 6666 N N . HIS A 1 845 ? -39.833 7.020 27.314 1.00 92.19 845 HIS A N 1
ATOM 6667 C CA . HIS A 1 845 ? -39.275 5.667 27.179 1.00 92.19 845 HIS A CA 1
ATOM 6668 C C . HIS A 1 845 ? -39.674 4.941 25.883 1.00 92.19 845 HIS A C 1
ATOM 6670 O O . HIS A 1 845 ? -38.904 4.123 25.385 1.00 92.19 845 HIS A O 1
ATOM 6676 N N . LYS A 1 846 ? -40.859 5.217 25.321 1.00 91.31 846 LYS A N 1
ATOM 6677 C CA . LYS A 1 846 ? -41.323 4.552 24.090 1.00 91.31 846 LYS A CA 1
ATOM 6678 C C . LYS A 1 846 ? -40.566 5.071 22.870 1.00 91.31 846 LYS A C 1
ATOM 6680 O O . LYS A 1 846 ? -40.093 4.284 22.059 1.00 91.31 846 LYS A O 1
ATOM 6685 N N . GLU A 1 847 ? -40.412 6.384 22.775 1.00 93.19 847 GLU A N 1
ATOM 6686 C CA . GLU A 1 847 ? -39.665 7.081 21.731 1.00 93.19 847 GLU A CA 1
ATOM 6687 C C . GLU A 1 847 ? -38.166 6.743 21.796 1.00 93.19 847 GLU A C 1
ATOM 6689 O O . GLU A 1 847 ? -37.522 6.559 20.757 1.00 93.19 847 GLU A O 1
ATOM 6694 N N . ALA A 1 848 ? -37.627 6.579 23.011 1.00 94.62 848 ALA A N 1
ATOM 6695 C CA . ALA A 1 848 ? -36.264 6.102 23.232 1.00 94.62 848 ALA A CA 1
ATOM 6696 C C . ALA A 1 848 ? -36.058 4.686 22.667 1.00 94.62 848 ALA A C 1
ATOM 6698 O O . ALA A 1 848 ? -35.140 4.476 21.876 1.00 94.62 848 ALA A O 1
ATOM 6699 N N . LEU A 1 849 ? -36.949 3.736 22.988 1.00 94.12 849 LEU A N 1
ATOM 6700 C CA . LEU A 1 849 ? -36.879 2.370 22.453 1.00 94.12 849 LEU A CA 1
ATOM 6701 C C . LEU A 1 849 ? -36.998 2.324 20.928 1.00 94.12 849 LEU A C 1
ATOM 6703 O O . LEU A 1 849 ? -36.276 1.560 20.294 1.00 94.12 849 LEU A O 1
ATOM 6707 N N . VAL A 1 850 ? -37.862 3.152 20.329 1.00 95.06 850 VAL A N 1
ATOM 6708 C CA . VAL A 1 850 ? -37.948 3.259 18.863 1.00 95.06 850 VAL A CA 1
ATOM 6709 C C . VAL A 1 850 ? -36.608 3.720 18.293 1.00 95.06 850 VAL A C 1
ATOM 6711 O O . VAL A 1 850 ? -36.082 3.086 17.383 1.00 95.06 850 VAL A O 1
ATOM 6714 N N . SER A 1 851 ? -36.008 4.763 18.863 1.00 93.69 851 SER A N 1
ATOM 6715 C CA . SER A 1 851 ? -34.724 5.292 18.386 1.00 93.69 851 SER A CA 1
ATOM 6716 C C . SER A 1 851 ? -33.585 4.275 18.527 1.00 93.69 851 SER A C 1
ATOM 6718 O O . SER A 1 851 ? -32.809 4.090 17.590 1.00 93.69 851 SER A O 1
ATOM 6720 N N . PHE A 1 852 ? -33.518 3.549 19.649 1.00 95.25 852 PHE A N 1
ATOM 6721 C CA . PHE A 1 852 ? -32.550 2.463 19.817 1.00 95.25 852 PHE A CA 1
ATOM 6722 C C . PHE A 1 852 ? -32.815 1.292 18.867 1.00 95.25 852 PHE A C 1
ATOM 6724 O O . PHE A 1 852 ? -31.870 0.741 18.316 1.00 95.25 852 PHE A O 1
ATOM 6731 N N . SER A 1 853 ? -34.077 0.946 18.596 1.00 94.38 853 SER A N 1
ATOM 6732 C CA . SER A 1 853 ? -34.404 -0.104 17.624 1.00 94.38 853 SER A CA 1
ATOM 6733 C C . SER A 1 853 ? -33.982 0.265 16.200 1.00 94.38 853 SER A C 1
ATOM 6735 O O . SER A 1 853 ? -33.506 -0.598 15.471 1.00 94.38 853 SER A O 1
ATOM 6737 N N . VAL A 1 854 ? -34.074 1.548 15.824 1.00 94.38 854 VAL A N 1
ATOM 6738 C CA . VAL A 1 854 ? -33.554 2.038 14.539 1.00 94.38 854 VAL A CA 1
ATOM 6739 C C . VAL A 1 854 ? -32.029 1.924 14.512 1.00 94.38 854 VAL A C 1
ATOM 6741 O O . VAL A 1 854 ? -31.489 1.397 13.545 1.00 94.38 854 VAL A O 1
ATOM 6744 N N . SER A 1 855 ? -31.340 2.322 15.586 1.00 94.88 855 SER A N 1
ATOM 6745 C CA . SER A 1 855 ? -29.885 2.141 15.727 1.00 94.88 855 SER A CA 1
ATOM 6746 C C . SER A 1 855 ? -29.471 0.674 15.522 1.00 94.88 855 SER A C 1
ATOM 6748 O O . SER A 1 855 ? -28.623 0.399 14.679 1.00 94.88 855 SER A O 1
ATOM 6750 N N . LEU A 1 856 ? -30.151 -0.265 16.191 1.00 94.81 856 LEU A N 1
ATOM 6751 C CA . LEU A 1 856 ? -29.881 -1.706 16.089 1.00 94.81 856 LEU A CA 1
ATOM 6752 C C . LEU A 1 856 ? -30.320 -2.330 14.755 1.00 94.81 856 LEU A C 1
ATOM 6754 O O . LEU A 1 856 ? -29.821 -3.382 14.372 1.00 94.81 856 LEU A O 1
ATOM 6758 N N . SER A 1 857 ? -31.259 -1.707 14.037 1.00 94.94 857 SER A N 1
ATOM 6759 C CA . SER A 1 857 ? -31.619 -2.136 12.679 1.00 94.94 857 SER A CA 1
ATOM 6760 C C . SER A 1 857 ? -30.558 -1.765 11.643 1.00 94.94 857 SER A C 1
ATOM 6762 O O . SER A 1 857 ? -30.475 -2.418 10.606 1.00 94.94 857 SER A O 1
ATOM 6764 N N . ILE A 1 858 ? -29.766 -0.723 11.924 1.00 93.62 858 ILE A N 1
ATOM 6765 C CA . ILE A 1 858 ? -28.634 -0.306 11.093 1.00 93.62 858 ILE A CA 1
ATOM 6766 C C . ILE A 1 858 ? -27.407 -1.154 11.444 1.00 93.62 858 ILE A C 1
ATOM 6768 O O . ILE A 1 858 ? -26.799 -1.734 10.552 1.00 93.62 858 ILE A O 1
ATOM 6772 N N . ASP A 1 859 ? -27.071 -1.239 12.734 1.00 91.31 859 ASP A N 1
ATOM 6773 C CA . ASP A 1 859 ? -25.975 -2.062 13.248 1.00 91.31 859 ASP A CA 1
ATOM 6774 C C . ASP A 1 859 ? -26.452 -2.906 14.445 1.00 91.31 859 ASP A C 1
ATOM 6776 O O . ASP A 1 859 ? -26.578 -2.381 15.560 1.00 91.31 859 ASP A O 1
ATOM 6780 N N . PRO A 1 860 ? -26.726 -4.209 14.232 1.00 91.81 860 PRO A N 1
ATOM 6781 C CA . PRO A 1 860 ? -27.181 -5.114 15.285 1.00 91.81 860 PRO A CA 1
ATOM 6782 C C . PRO A 1 860 ? -26.190 -5.293 16.440 1.00 91.81 860 PRO A C 1
ATOM 6784 O O . PRO A 1 860 ? -26.622 -5.614 17.549 1.00 91.81 860 PRO A O 1
ATOM 6787 N N . ASP A 1 861 ? -24.897 -5.064 16.195 1.00 90.62 861 ASP A N 1
ATOM 6788 C CA . ASP A 1 861 ? -23.813 -5.296 17.152 1.00 90.62 861 ASP A CA 1
ATOM 6789 C C . ASP A 1 861 ? -23.392 -4.004 17.882 1.00 90.62 861 ASP A C 1
ATOM 6791 O O . ASP A 1 861 ? -22.429 -3.988 18.654 1.00 90.62 861 ASP A O 1
ATOM 6795 N N . TYR A 1 862 ? -24.141 -2.907 17.712 1.00 92.25 862 TYR A N 1
ATOM 6796 C CA . TYR A 1 862 ? -23.837 -1.629 18.352 1.00 92.25 862 TYR A CA 1
ATOM 6797 C C . TYR A 1 862 ? -24.112 -1.645 19.870 1.00 92.25 862 TYR A C 1
ATOM 6799 O O . TYR A 1 862 ? -25.197 -1.291 20.355 1.00 92.25 862 TYR A O 1
ATOM 6807 N N . VAL A 1 863 ? -23.084 -2.020 20.640 1.00 93.12 863 VAL A N 1
ATOM 6808 C CA . VAL A 1 863 ? -23.124 -2.244 22.098 1.00 93.12 863 VAL A CA 1
ATOM 6809 C C . VAL A 1 863 ? -23.790 -1.113 22.902 1.00 93.12 863 VAL A C 1
ATOM 6811 O O . VAL A 1 863 ? -24.644 -1.429 23.736 1.00 93.12 863 VAL A O 1
ATOM 6814 N N . PRO A 1 864 ? -23.508 0.191 22.680 1.00 93.25 864 PRO A N 1
ATOM 6815 C CA . PRO A 1 864 ? -24.147 1.254 23.460 1.00 93.25 864 PRO A CA 1
ATOM 6816 C C . PRO A 1 864 ? -25.679 1.251 23.356 1.00 93.25 864 PRO A C 1
ATOM 6818 O O . PRO A 1 864 ? -26.361 1.406 24.368 1.00 93.25 864 PRO A O 1
ATOM 6821 N N . SER A 1 865 ? -26.251 1.014 22.167 1.00 94.94 865 SER A N 1
ATOM 6822 C CA . SER A 1 865 ? -27.713 0.918 22.011 1.00 94.94 865 SER A CA 1
ATOM 6823 C C . SER A 1 865 ? -28.291 -0.342 22.640 1.00 94.94 865 SER A C 1
ATOM 6825 O O . SER A 1 865 ? -29.394 -0.280 23.185 1.00 94.94 865 SER A O 1
ATOM 6827 N N . ILE A 1 866 ? -27.566 -1.465 22.614 1.00 95.50 866 ILE A N 1
ATOM 6828 C CA . ILE A 1 866 ? -27.975 -2.703 23.294 1.00 95.50 866 ILE A CA 1
ATOM 6829 C C . ILE A 1 866 ? -28.121 -2.449 24.802 1.00 95.50 866 ILE A C 1
ATOM 6831 O O . ILE A 1 866 ? -29.159 -2.765 25.391 1.00 95.50 866 ILE A O 1
ATOM 6835 N N . VAL A 1 867 ? -27.108 -1.827 25.415 1.00 95.56 867 VAL A N 1
ATOM 6836 C CA . VAL A 1 867 ? -27.091 -1.517 26.853 1.00 95.56 867 VAL A CA 1
ATOM 6837 C C . VAL A 1 867 ? -28.182 -0.505 27.213 1.00 95.56 867 VAL A C 1
ATOM 6839 O O . VAL A 1 867 ? -28.970 -0.768 28.119 1.00 95.56 867 VAL A O 1
ATOM 6842 N N . SER A 1 868 ? -28.319 0.599 26.470 1.00 94.50 868 SER A N 1
ATOM 6843 C CA . SER A 1 868 ? -29.373 1.589 26.746 1.00 94.50 868 SER A CA 1
ATOM 6844 C C . SER A 1 868 ? -30.787 1.041 26.533 1.00 94.50 868 SER A C 1
ATOM 6846 O O . SER A 1 868 ? -31.703 1.391 27.277 1.00 94.50 868 SER A O 1
ATOM 6848 N N . THR A 1 869 ? -30.987 0.128 25.576 1.00 95.06 869 THR A N 1
ATOM 6849 C CA . THR A 1 869 ? -32.269 -0.583 25.422 1.00 95.06 869 THR A CA 1
ATOM 6850 C C . THR A 1 869 ? -32.570 -1.410 26.670 1.00 95.06 869 THR A C 1
ATOM 6852 O O . THR A 1 869 ? -33.686 -1.349 27.188 1.00 95.06 869 THR A O 1
ATOM 6855 N N . ALA A 1 870 ? -31.584 -2.146 27.193 1.00 94.75 870 ALA A N 1
ATOM 6856 C CA . ALA A 1 870 ? -31.745 -2.910 28.426 1.00 94.75 870 ALA A CA 1
ATOM 6857 C C . ALA A 1 870 ? -32.061 -2.007 29.631 1.00 94.75 870 ALA A C 1
ATOM 6859 O O . ALA A 1 870 ? -32.983 -2.316 30.388 1.00 94.75 870 ALA A O 1
ATOM 6860 N N . ASP A 1 871 ? -31.382 -0.866 29.764 1.00 93.38 871 ASP A N 1
ATOM 6861 C CA . ASP A 1 871 ? -31.615 0.102 30.843 1.00 93.38 871 ASP A CA 1
ATOM 6862 C C . ASP A 1 871 ? -33.037 0.693 30.791 1.00 93.38 871 ASP A C 1
ATOM 6864 O O . ASP A 1 871 ? -33.729 0.765 31.814 1.00 93.38 871 ASP A O 1
ATOM 6868 N N . VAL A 1 872 ? -33.534 1.053 29.599 1.00 93.69 872 VAL A N 1
ATOM 6869 C CA . VAL A 1 872 ? -34.922 1.516 29.426 1.00 93.69 872 VAL A CA 1
ATOM 6870 C C . VAL A 1 872 ? -35.922 0.391 29.706 1.00 93.69 872 VAL A C 1
ATOM 6872 O O . VAL A 1 872 ? -36.931 0.619 30.377 1.00 93.69 872 VAL A O 1
ATOM 6875 N N . LEU A 1 873 ? -35.641 -0.840 29.267 1.00 92.75 873 LEU A N 1
ATOM 6876 C CA . LEU A 1 873 ? -36.475 -2.003 29.573 1.00 92.75 873 LEU A CA 1
ATOM 6877 C C . LEU A 1 873 ? -36.558 -2.259 31.080 1.00 92.75 873 LEU A C 1
ATOM 6879 O O . LEU A 1 873 ? -37.645 -2.549 31.573 1.00 92.75 873 LEU A O 1
ATOM 6883 N N . MET A 1 874 ? -35.463 -2.101 31.826 1.00 92.06 874 MET A N 1
ATOM 6884 C CA . MET A 1 874 ? -35.468 -2.229 33.287 1.00 92.06 874 MET A CA 1
ATOM 6885 C C . MET A 1 874 ? -36.371 -1.188 33.960 1.00 92.06 874 MET A C 1
ATOM 6887 O O . MET A 1 874 ? -37.045 -1.511 34.941 1.00 92.06 874 MET A O 1
ATOM 6891 N N . LYS A 1 875 ? -36.429 0.041 33.425 1.00 89.00 875 LYS A N 1
ATOM 6892 C CA . LYS A 1 875 ? -37.310 1.115 33.924 1.00 89.00 875 LYS A CA 1
ATOM 6893 C C . LYS A 1 875 ? -38.796 0.844 33.657 1.00 89.00 875 LYS A C 1
ATOM 6895 O O . LYS A 1 875 ? -39.635 1.293 34.433 1.00 89.00 875 LYS A O 1
ATOM 6900 N N . LEU A 1 876 ? -39.133 0.087 32.607 1.00 87.69 876 LEU A N 1
ATOM 6901 C CA . LEU A 1 876 ? -40.519 -0.267 32.266 1.00 87.69 876 LEU A CA 1
ATOM 6902 C C . LEU A 1 876 ? -41.146 -1.321 33.203 1.00 87.69 876 LEU A C 1
ATOM 6904 O O . LEU A 1 876 ? -42.371 -1.444 33.236 1.00 87.69 876 LEU A O 1
ATOM 6908 N N . GLY A 1 877 ? -40.345 -2.043 33.999 1.00 86.06 877 GLY A N 1
ATOM 6909 C CA . GLY A 1 877 ? -40.822 -2.889 35.101 1.00 86.06 877 GLY A CA 1
ATOM 6910 C C . GLY A 1 877 ? -40.184 -4.282 35.172 1.00 86.06 877 GLY A C 1
ATOM 6911 O O . GLY A 1 877 ? -39.332 -4.647 34.377 1.00 86.06 877 GLY A O 1
ATOM 6912 N N . LYS A 1 878 ? -40.612 -5.109 36.139 1.00 84.62 878 LYS A N 1
ATOM 6913 C CA . LYS A 1 878 ? -40.009 -6.441 36.379 1.00 84.62 878 LYS A CA 1
ATOM 6914 C C . LYS A 1 878 ? -40.251 -7.464 35.261 1.00 84.62 878 LYS A C 1
ATOM 6916 O O . LYS A 1 878 ? -39.486 -8.412 35.126 1.00 84.62 878 LYS A O 1
ATOM 6921 N N . GLN A 1 879 ? -41.313 -7.298 34.470 1.00 87.12 879 GLN A N 1
ATOM 6922 C CA . GLN A 1 879 ? -41.688 -8.253 33.415 1.00 87.12 879 GLN A CA 1
ATOM 6923 C C . GLN A 1 879 ? -40.669 -8.303 32.265 1.00 87.12 879 GLN A C 1
ATOM 6925 O O . GLN A 1 879 ? -40.567 -9.314 31.578 1.00 87.12 879 GLN A O 1
ATOM 6930 N N . SER A 1 880 ? -39.889 -7.239 32.077 1.00 90.75 880 SER A N 1
ATOM 6931 C CA . SER A 1 880 ? -38.878 -7.106 31.025 1.00 90.75 880 SER A CA 1
ATOM 6932 C C . SER A 1 880 ? -37.468 -7.518 31.461 1.00 90.75 880 SER A C 1
ATOM 6934 O O . SER A 1 880 ? -36.572 -7.529 30.619 1.00 90.75 880 SER A O 1
ATOM 6936 N N . PHE A 1 881 ? -37.239 -7.903 32.726 1.00 91.56 881 PHE A N 1
ATOM 6937 C CA . PHE A 1 881 ? -35.906 -8.285 33.219 1.00 91.56 881 PHE A CA 1
ATOM 6938 C C . PHE A 1 881 ? -35.251 -9.440 32.448 1.00 91.56 881 PHE A C 1
ATOM 6940 O O . PHE A 1 881 ? -34.066 -9.316 32.136 1.00 91.56 881 PHE A O 1
ATOM 6947 N N . PRO A 1 882 ? -35.960 -10.524 32.065 1.00 92.44 882 PRO A N 1
ATOM 6948 C CA . PRO A 1 882 ? -35.346 -11.588 31.269 1.00 92.44 882 PRO A CA 1
ATOM 6949 C C . PRO A 1 882 ? -34.865 -11.094 29.898 1.00 92.44 882 PRO A C 1
ATOM 6951 O O . PRO A 1 882 ? -33.787 -11.471 29.444 1.00 92.44 882 PRO A O 1
ATOM 6954 N N . VAL A 1 883 ? -35.638 -10.205 29.264 1.00 93.25 883 VAL A N 1
ATOM 6955 C CA . VAL A 1 883 ? -35.300 -9.611 27.963 1.00 93.25 883 VAL A CA 1
ATOM 6956 C C . VAL A 1 883 ? -34.116 -8.655 28.107 1.00 93.25 883 VAL A C 1
ATOM 6958 O O . VAL A 1 883 ? -33.156 -8.757 27.349 1.00 93.25 883 VAL A O 1
ATOM 6961 N N . ALA A 1 884 ? -34.132 -7.786 29.121 1.00 93.44 884 ALA A N 1
ATOM 6962 C CA . ALA A 1 884 ? -33.024 -6.883 29.427 1.00 93.44 884 ALA A CA 1
ATOM 6963 C C . ALA A 1 884 ? -31.724 -7.653 29.712 1.00 93.44 884 ALA A C 1
ATOM 6965 O O . ALA A 1 884 ? -30.678 -7.313 29.169 1.00 93.44 884 ALA A O 1
ATOM 6966 N N . ARG A 1 885 ? -31.790 -8.748 30.483 1.00 93.81 885 ARG A N 1
ATOM 6967 C CA . ARG A 1 885 ? -30.641 -9.634 30.719 1.00 93.81 885 ARG A CA 1
ATOM 6968 C C . ARG A 1 885 ? -30.112 -10.236 29.421 1.00 93.81 885 ARG A C 1
ATOM 6970 O O . ARG A 1 885 ? -28.901 -10.291 29.253 1.00 93.81 885 ARG A O 1
ATOM 6977 N N . SER A 1 886 ? -30.986 -10.666 28.510 1.00 94.19 886 SER A N 1
ATOM 6978 C CA . SER A 1 886 ? -30.561 -11.195 27.208 1.00 94.19 886 SER A CA 1
ATOM 6979 C C . SER A 1 886 ? -29.798 -10.151 26.392 1.00 94.19 886 SER A C 1
ATOM 6981 O O . SER A 1 886 ? -28.765 -10.479 25.814 1.00 94.19 886 SER A O 1
ATOM 6983 N N . PHE A 1 887 ? -30.269 -8.900 26.369 1.00 94.31 887 PHE A N 1
ATOM 6984 C CA . PHE A 1 887 ? -29.551 -7.805 25.713 1.00 94.31 887 PHE A CA 1
ATOM 6985 C C . PHE A 1 887 ? -28.195 -7.546 26.379 1.00 94.31 887 PHE A C 1
ATOM 6987 O O . PHE A 1 887 ? -27.189 -7.477 25.685 1.00 94.31 887 PHE A O 1
ATOM 6994 N N . LEU A 1 888 ? -28.132 -7.488 27.711 1.00 95.19 888 LEU A N 1
ATOM 6995 C CA . LEU A 1 888 ? -26.875 -7.267 28.437 1.00 95.19 888 LEU A CA 1
ATOM 6996 C C . LEU A 1 888 ? -25.865 -8.408 28.250 1.00 95.19 888 LEU A C 1
ATOM 6998 O O . LEU A 1 888 ? -24.680 -8.151 28.081 1.00 95.19 888 LEU A O 1
ATOM 7002 N N . MET A 1 889 ? -26.320 -9.662 28.226 1.00 93.44 889 MET A N 1
ATOM 7003 C CA . MET A 1 889 ? -25.454 -10.809 27.934 1.00 93.44 889 MET A CA 1
ATOM 7004 C C . MET A 1 889 ? -24.936 -10.770 26.494 1.00 93.44 889 MET A C 1
ATOM 7006 O O . MET A 1 889 ? -23.780 -11.104 26.256 1.00 93.44 889 MET A O 1
ATOM 7010 N N . ASN A 1 890 ? -25.756 -10.317 25.538 1.00 92.25 890 ASN A N 1
ATOM 7011 C CA . ASN A 1 890 ? -25.292 -10.093 24.171 1.00 92.25 890 ASN A CA 1
ATOM 7012 C C . ASN A 1 890 ? -24.259 -8.955 24.103 1.00 92.25 890 ASN A C 1
ATOM 7014 O O . ASN A 1 890 ? -23.217 -9.117 23.480 1.00 92.25 890 ASN A O 1
ATOM 7018 N N . ALA A 1 891 ? -24.501 -7.843 24.806 1.00 93.31 891 ALA A N 1
ATOM 7019 C CA . ALA A 1 891 ? -23.548 -6.738 24.910 1.00 93.31 891 ALA A CA 1
ATOM 7020 C C . ALA A 1 891 ? -22.192 -7.200 25.462 1.00 93.31 891 ALA A C 1
ATOM 7022 O O . ALA A 1 891 ? -21.167 -6.845 24.897 1.00 93.31 891 ALA A O 1
ATOM 7023 N N . LEU A 1 892 ? -22.183 -8.031 26.509 1.00 92.00 892 LEU A N 1
ATOM 7024 C CA . LEU A 1 892 ? -20.949 -8.572 27.091 1.00 92.00 892 LEU A CA 1
ATOM 7025 C C . LEU A 1 892 ? -20.256 -9.613 26.211 1.00 92.00 892 LEU A C 1
ATOM 7027 O O . LEU A 1 892 ? -19.041 -9.764 26.288 1.00 92.00 892 LEU A O 1
ATOM 7031 N N . ARG A 1 893 ? -21.003 -10.318 25.357 1.00 89.81 893 ARG A N 1
ATOM 7032 C CA . ARG A 1 893 ? -20.410 -11.216 24.362 1.00 89.81 893 ARG A CA 1
ATOM 7033 C C . ARG A 1 893 ? -19.619 -10.441 23.305 1.00 89.81 893 ARG A C 1
ATOM 7035 O O . ARG A 1 893 ? -18.593 -10.941 22.846 1.00 89.81 893 ARG A O 1
ATOM 7042 N N . LEU A 1 894 ? -20.105 -9.255 22.936 1.00 88.62 894 LEU A N 1
ATOM 7043 C CA . LEU A 1 894 ? -19.484 -8.350 21.965 1.00 88.62 894 LEU A CA 1
ATOM 7044 C C . LEU A 1 894 ? -18.348 -7.523 22.593 1.00 88.62 894 LEU A C 1
ATOM 7046 O O . LEU A 1 894 ? -17.255 -7.471 22.043 1.00 88.62 894 LEU A O 1
ATOM 7050 N N . ASP A 1 895 ? -18.584 -6.922 23.762 1.00 88.19 895 ASP A N 1
ATOM 7051 C CA . ASP A 1 895 ? -17.596 -6.171 24.546 1.00 88.19 895 ASP A CA 1
ATOM 7052 C C . ASP A 1 895 ? -17.611 -6.628 26.018 1.00 88.19 895 ASP A C 1
ATOM 7054 O O . ASP A 1 895 ? -18.365 -6.095 26.844 1.00 88.19 895 ASP A O 1
ATOM 7058 N N . PRO A 1 896 ? -16.742 -7.588 26.384 1.00 88.94 896 PRO A N 1
ATOM 7059 C CA . PRO A 1 896 ? -16.640 -8.086 27.756 1.00 88.94 896 PRO A CA 1
ATOM 7060 C C . PRO A 1 896 ? -16.169 -7.029 28.758 1.00 88.94 896 PRO A C 1
ATOM 7062 O O . PRO A 1 896 ? -16.383 -7.175 29.965 1.00 88.94 896 PRO A O 1
ATOM 7065 N N . THR A 1 897 ? -15.512 -5.969 28.275 1.00 89.00 897 THR A N 1
ATOM 7066 C CA . THR A 1 897 ? -14.933 -4.917 29.118 1.00 89.00 897 THR A CA 1
ATOM 7067 C C . THR A 1 897 ? -15.921 -3.796 29.431 1.00 89.00 897 THR A C 1
ATOM 7069 O O . THR A 1 897 ? -15.582 -2.853 30.151 1.00 89.00 897 THR A O 1
ATOM 7072 N N . ASN A 1 898 ? -17.162 -3.900 28.946 1.00 91.25 898 ASN A N 1
ATOM 7073 C CA . ASN A 1 898 ? -18.178 -2.883 29.148 1.00 91.25 898 ASN A CA 1
ATOM 7074 C C . ASN A 1 898 ? -18.670 -2.835 30.604 1.00 91.25 898 ASN A C 1
ATOM 7076 O O . ASN A 1 898 ? -19.560 -3.581 31.024 1.00 91.25 898 ASN A O 1
ATOM 7080 N N . HIS A 1 899 ? -18.126 -1.903 31.386 1.00 93.06 899 HIS A N 1
ATOM 7081 C CA . HIS A 1 899 ? -18.482 -1.750 32.796 1.00 93.06 899 HIS A CA 1
ATOM 7082 C C . HIS A 1 899 ? -19.964 -1.386 33.021 1.00 93.06 899 HIS A C 1
ATOM 7084 O O . HIS A 1 899 ? -20.528 -1.734 34.059 1.00 93.06 899 HIS A O 1
ATOM 7090 N N . GLN A 1 900 ? -20.616 -0.693 32.075 1.00 93.31 900 GLN A N 1
ATOM 7091 C CA . GLN A 1 900 ? -22.024 -0.302 32.204 1.00 93.31 900 GLN A CA 1
ATOM 7092 C C . GLN A 1 900 ? -22.938 -1.526 32.099 1.00 93.31 900 GLN A C 1
ATOM 7094 O O . GLN A 1 900 ? -23.871 -1.657 32.889 1.00 93.31 900 GLN A O 1
ATOM 7099 N N . ALA A 1 901 ? -22.634 -2.460 31.194 1.00 94.75 901 ALA A N 1
ATOM 7100 C CA . ALA A 1 901 ? -23.402 -3.693 31.061 1.00 94.75 901 ALA A CA 1
ATOM 7101 C C . ALA A 1 901 ? -23.327 -4.562 32.333 1.00 94.75 901 ALA A C 1
ATOM 7103 O O . ALA A 1 901 ? -24.359 -5.030 32.825 1.00 94.75 901 ALA A O 1
ATOM 7104 N N . TRP A 1 902 ? -22.131 -4.709 32.920 1.00 95.94 902 TRP A N 1
ATOM 7105 C CA . TRP A 1 902 ? -21.940 -5.385 34.212 1.00 95.94 902 TRP A CA 1
ATOM 7106 C C . TRP A 1 902 ? -22.711 -4.700 35.346 1.00 95.94 902 TRP A C 1
ATOM 7108 O O . TRP A 1 902 ? -23.383 -5.365 36.138 1.00 95.94 902 TRP A O 1
ATOM 7118 N N . PHE A 1 903 ? -22.688 -3.366 35.394 1.00 96.12 903 PHE A N 1
ATOM 7119 C CA . PHE A 1 903 ? -23.439 -2.601 36.386 1.00 96.12 903 PHE A CA 1
ATOM 7120 C C . PHE A 1 903 ? -24.955 -2.827 36.262 1.00 96.12 903 PHE A C 1
ATOM 7122 O O . PHE A 1 903 ? -25.622 -3.103 37.264 1.00 96.12 903 PHE A O 1
ATOM 7129 N N . SER A 1 904 ? -25.501 -2.787 35.044 1.00 95.00 904 SER A N 1
ATOM 7130 C CA . SER A 1 904 ? -26.925 -3.035 34.792 1.00 95.00 904 SER A CA 1
ATOM 7131 C C . SER A 1 904 ? -27.334 -4.474 35.133 1.00 95.00 904 SER A C 1
ATOM 7133 O O . SER A 1 904 ? -28.393 -4.682 35.729 1.00 95.00 904 SER A O 1
ATOM 7135 N N . LEU A 1 905 ? -26.478 -5.476 34.890 1.00 94.75 905 LEU A N 1
ATOM 7136 C CA . LEU A 1 905 ? -26.707 -6.852 35.362 1.00 94.75 905 LEU A CA 1
ATOM 7137 C C . LEU A 1 905 ? -26.721 -6.958 36.892 1.00 94.75 905 LEU A C 1
ATOM 7139 O O . LEU A 1 905 ? -27.564 -7.668 37.455 1.00 94.75 905 LEU A O 1
ATOM 7143 N N . GLY A 1 906 ? -25.831 -6.231 37.571 1.00 95.25 906 GLY A N 1
ATOM 7144 C CA . GLY A 1 906 ? -25.820 -6.112 39.030 1.00 95.25 906 GLY A CA 1
ATOM 7145 C C . GLY A 1 906 ? -27.124 -5.519 39.567 1.00 95.25 906 GLY A C 1
ATOM 7146 O O . GLY A 1 906 ? -27.702 -6.040 40.524 1.00 95.25 906 GLY A O 1
ATOM 7147 N N . LEU A 1 907 ? -27.654 -4.483 38.906 1.00 94.12 907 LEU A N 1
ATOM 7148 C CA . LEU A 1 907 ? -28.945 -3.878 39.246 1.00 94.12 907 LEU A CA 1
ATOM 7149 C C . LEU A 1 907 ? -30.119 -4.849 39.060 1.00 94.12 907 LEU A C 1
ATOM 7151 O O . LEU A 1 907 ? -30.959 -4.944 39.958 1.00 94.12 907 LEU A O 1
ATOM 7155 N N . ILE A 1 908 ? -30.173 -5.594 37.948 1.00 93.75 908 ILE A N 1
ATOM 7156 C CA . ILE A 1 908 ? -31.210 -6.621 37.735 1.00 93.75 908 ILE A CA 1
ATOM 7157 C C . ILE A 1 908 ? -31.137 -7.675 38.848 1.00 93.75 908 ILE A C 1
ATOM 7159 O O . ILE A 1 908 ? -32.144 -7.962 39.494 1.00 93.75 908 ILE A O 1
ATOM 7163 N N . SER A 1 909 ? -29.942 -8.196 39.130 1.00 92.62 909 SER A N 1
ATOM 7164 C CA . SER A 1 909 ? -29.726 -9.245 40.140 1.00 92.62 909 SER A CA 1
ATOM 7165 C C . SER A 1 909 ? -30.091 -8.770 41.550 1.00 92.62 909 SER A C 1
ATOM 7167 O O . SER A 1 909 ? -30.725 -9.498 42.317 1.00 92.62 909 SER A O 1
ATOM 7169 N N . LYS A 1 910 ? -29.791 -7.505 41.874 1.00 93.25 910 LYS A N 1
ATOM 7170 C CA . LYS A 1 910 ? -30.220 -6.851 43.117 1.00 93.25 910 LYS A CA 1
ATOM 7171 C C . LYS A 1 910 ? -31.745 -6.746 43.212 1.00 93.25 910 LYS A C 1
ATOM 7173 O O . LYS A 1 910 ? -32.298 -6.987 44.283 1.00 93.25 910 LYS A O 1
ATOM 7178 N N . MET A 1 911 ? -32.429 -6.393 42.121 1.00 89.38 911 MET A N 1
ATOM 7179 C CA . MET A 1 911 ? -33.895 -6.277 42.090 1.00 89.38 911 MET A CA 1
ATOM 7180 C C . MET A 1 911 ? -34.622 -7.629 42.145 1.00 89.38 911 MET A C 1
ATOM 7182 O O . MET A 1 911 ? -35.774 -7.681 42.590 1.00 89.38 911 MET A O 1
ATOM 7186 N N . GLU A 1 912 ? -33.965 -8.708 41.718 1.00 89.75 912 GLU A N 1
ATOM 7187 C CA . GLU A 1 912 ? -34.443 -10.090 41.846 1.00 89.75 912 GLU A CA 1
ATOM 7188 C C . GLU A 1 912 ? -34.145 -10.716 43.222 1.00 89.75 912 GLU A C 1
ATOM 7190 O O . GLU A 1 912 ? -34.794 -11.689 43.597 1.00 89.75 912 GLU A O 1
ATOM 7195 N N . GLY A 1 913 ? -33.226 -10.132 44.003 1.00 89.50 913 GLY A N 1
ATOM 7196 C CA . GLY A 1 913 ? -32.871 -10.578 45.358 1.00 89.50 913 GLY A CA 1
ATOM 7197 C C . GLY A 1 913 ? -31.592 -11.423 45.456 1.00 89.50 913 GLY A C 1
ATOM 7198 O O . GLY A 1 913 ? -31.215 -11.828 46.555 1.00 89.50 913 GLY A O 1
ATOM 7199 N N . SER A 1 914 ? -30.885 -11.650 44.346 1.00 92.81 914 SER A N 1
ATOM 7200 C CA . SER A 1 914 ? -29.623 -12.403 44.291 1.00 92.81 914 SER A CA 1
ATOM 7201 C C . SER A 1 914 ? -28.429 -11.524 44.682 1.00 92.81 914 SER A C 1
ATOM 7203 O O . SER A 1 914 ? -27.669 -11.060 43.832 1.00 92.81 914 SER A O 1
ATOM 7205 N N . LEU A 1 915 ? -28.261 -11.271 45.985 1.00 93.38 915 LEU A N 1
ATOM 7206 C CA . LEU A 1 915 ? -27.277 -10.305 46.499 1.00 93.38 915 LEU A CA 1
ATOM 7207 C C . LEU A 1 915 ? -25.808 -10.675 46.224 1.00 93.38 915 LEU A C 1
ATOM 7209 O O . LEU A 1 915 ? -25.010 -9.774 45.991 1.00 93.38 915 LEU A O 1
ATOM 7213 N N . GLN A 1 916 ? -25.453 -11.966 46.235 1.00 93.44 916 GLN A N 1
ATOM 7214 C CA . GLN A 1 916 ? -24.076 -12.419 45.970 1.00 93.44 916 GLN A CA 1
ATOM 7215 C C . GLN A 1 916 ? -23.663 -12.133 44.522 1.00 93.44 916 GLN A C 1
ATOM 7217 O O . GLN A 1 916 ? -22.706 -11.406 44.296 1.00 93.44 916 GLN A O 1
ATOM 7222 N N . GLN A 1 917 ? -24.461 -12.588 43.551 1.00 92.75 917 GLN A N 1
ATOM 7223 C CA . GLN A 1 917 ? -24.215 -12.315 42.129 1.00 92.75 917 GLN A CA 1
ATOM 7224 C C . GLN A 1 917 ? -24.205 -10.813 41.824 1.00 92.75 917 GLN A C 1
ATOM 7226 O O . GLN A 1 917 ? -23.402 -10.343 41.027 1.00 92.75 917 GLN A O 1
ATOM 7231 N N . ALA A 1 918 ? -25.079 -10.041 42.478 1.00 94.44 918 ALA A N 1
ATOM 7232 C CA . ALA A 1 918 ? -25.067 -8.590 42.339 1.00 94.44 918 ALA A CA 1
ATOM 7233 C C . ALA A 1 918 ? -23.740 -7.980 42.821 1.00 94.44 918 ALA A C 1
ATOM 7235 O O . ALA A 1 918 ? -23.218 -7.091 42.156 1.00 94.44 918 ALA A O 1
ATOM 7236 N N . ALA A 1 919 ? -23.192 -8.454 43.946 1.00 94.81 919 ALA A N 1
ATOM 7237 C CA . ALA A 1 919 ? -21.899 -7.999 44.449 1.00 94.81 919 ALA A CA 1
ATOM 7238 C C . ALA A 1 919 ? -20.762 -8.330 43.471 1.00 94.81 919 ALA A C 1
ATOM 7240 O O . ALA A 1 919 ? -19.972 -7.440 43.165 1.00 94.81 919 ALA A O 1
ATOM 7241 N N . ASP A 1 920 ? -20.741 -9.546 42.919 1.00 95.25 920 ASP A N 1
ATOM 7242 C CA . ASP A 1 920 ? -19.737 -9.967 41.932 1.00 95.25 920 ASP A CA 1
ATOM 7243 C C . ASP A 1 920 ? -19.791 -9.090 40.668 1.00 95.25 920 ASP A C 1
ATOM 7245 O O . ASP A 1 920 ? -18.768 -8.587 40.203 1.00 95.25 920 ASP A O 1
ATOM 7249 N N . PHE A 1 921 ? -20.994 -8.821 40.144 1.00 95.25 921 PHE A N 1
ATOM 7250 C CA . PHE A 1 921 ? -21.170 -7.950 38.977 1.00 95.25 921 PHE A CA 1
ATOM 7251 C C . PHE A 1 921 ? -20.787 -6.494 39.254 1.00 95.25 921 PHE A C 1
ATOM 7253 O O . PHE A 1 921 ? -20.193 -5.843 38.394 1.00 95.25 921 PHE A O 1
ATOM 7260 N N . PHE A 1 922 ? -21.092 -5.965 40.443 1.00 95.81 922 PHE A N 1
ATOM 7261 C CA . PHE A 1 922 ? -20.666 -4.614 40.812 1.00 95.81 922 PHE A CA 1
ATOM 7262 C C . PHE A 1 922 ? -19.153 -4.512 40.996 1.00 95.81 922 PHE A C 1
ATOM 7264 O O . PHE A 1 922 ? -18.580 -3.494 40.610 1.00 95.81 922 PHE A O 1
ATOM 7271 N N . GLN A 1 923 ? -18.511 -5.550 41.538 1.00 95.56 923 GLN A N 1
ATOM 7272 C CA . GLN A 1 923 ? -17.059 -5.603 41.666 1.00 95.56 923 GLN A CA 1
ATOM 7273 C C . GLN A 1 923 ? -16.394 -5.584 40.284 1.00 95.56 923 GLN A C 1
ATOM 7275 O O . GLN A 1 923 ? -15.555 -4.722 40.028 1.00 95.56 923 GLN A O 1
ATOM 7280 N N . ALA A 1 924 ? -16.847 -6.442 39.364 1.00 93.44 924 ALA A N 1
ATOM 7281 C CA . ALA A 1 924 ? -16.353 -6.465 37.987 1.00 93.44 924 ALA A CA 1
ATOM 7282 C C . ALA A 1 924 ? -16.565 -5.116 37.274 1.00 93.44 924 ALA A C 1
ATOM 7284 O O . ALA A 1 924 ? -15.648 -4.582 36.651 1.00 93.44 924 ALA A O 1
ATOM 7285 N N . ALA A 1 925 ? -17.752 -4.514 37.414 1.00 95.50 925 ALA A N 1
ATOM 7286 C CA . ALA A 1 925 ? -18.042 -3.197 36.849 1.00 95.50 925 ALA A CA 1
ATOM 7287 C C . ALA A 1 925 ? -17.110 -2.106 37.402 1.00 95.50 925 ALA A C 1
ATOM 7289 O O . ALA A 1 925 ? -16.681 -1.221 36.664 1.00 95.50 925 ALA A O 1
ATOM 7290 N N . TYR A 1 926 ? -16.793 -2.151 38.697 1.00 94.62 926 TYR A N 1
ATOM 7291 C CA . TYR A 1 926 ? -15.910 -1.176 39.328 1.00 94.62 926 TYR A CA 1
ATOM 7292 C C . TYR A 1 926 ? -14.462 -1.306 38.834 1.00 94.62 926 TYR A C 1
ATOM 7294 O O . TYR A 1 926 ? -13.863 -0.304 38.444 1.00 94.62 926 TYR A O 1
ATOM 7302 N N . GLU A 1 927 ? -13.925 -2.525 38.781 1.00 91.94 927 GLU A N 1
ATOM 7303 C CA . GLU A 1 927 ? -12.566 -2.801 38.290 1.00 91.94 927 GLU A CA 1
ATOM 7304 C C . GLU A 1 927 ? -12.392 -2.406 36.814 1.00 91.94 927 GLU A C 1
ATOM 7306 O O . GLU A 1 927 ? -11.415 -1.747 36.443 1.00 91.94 927 GLU A O 1
ATOM 7311 N N . LEU A 1 928 ? -13.379 -2.725 35.971 1.00 91.81 928 LEU A N 1
ATOM 7312 C CA . LEU A 1 928 ? -13.372 -2.345 34.557 1.00 91.81 928 LEU A CA 1
ATOM 7313 C C . LEU A 1 928 ? -13.521 -0.834 34.358 1.00 91.81 928 LEU A C 1
ATOM 7315 O O . LEU A 1 928 ? -12.898 -0.270 33.463 1.00 91.81 928 LEU A O 1
ATOM 7319 N N . LYS A 1 929 ? -14.300 -0.151 35.205 1.00 90.81 929 LYS A N 1
ATOM 7320 C CA . LYS A 1 929 ? -14.419 1.312 35.157 1.00 90.81 929 LYS A CA 1
ATOM 7321 C C . LYS A 1 929 ? -13.096 1.999 35.494 1.00 90.81 929 LYS A C 1
ATOM 7323 O O . LYS A 1 929 ? -12.754 2.985 34.848 1.00 90.81 929 LYS A O 1
ATOM 7328 N N . LEU A 1 930 ? -12.357 1.494 36.484 1.00 89.44 930 LEU A N 1
ATOM 7329 C CA . LEU A 1 930 ? -11.063 2.063 36.875 1.00 89.44 930 LEU A CA 1
ATOM 7330 C C . LEU A 1 930 ? -10.014 1.978 35.766 1.00 89.44 930 LEU A C 1
ATOM 7332 O O . LEU A 1 930 ? -9.128 2.823 35.735 1.00 89.44 930 LEU A O 1
ATOM 7336 N N . SER A 1 931 ? -10.139 1.009 34.859 1.00 89.19 931 SER A N 1
ATOM 7337 C CA . SER A 1 931 ? -9.220 0.783 33.738 1.00 89.19 931 SER A CA 1
ATOM 7338 C C . SER A 1 931 ? -9.787 1.211 32.374 1.00 89.19 931 SER A C 1
ATOM 7340 O O . SER A 1 931 ? -9.206 0.896 31.331 1.00 89.19 931 SER A O 1
ATOM 7342 N N . ALA A 1 932 ? -10.927 1.910 32.342 1.00 88.31 932 ALA A N 1
ATOM 7343 C CA . ALA A 1 932 ? -11.577 2.349 31.108 1.00 88.31 932 ALA A CA 1
ATOM 7344 C C . ALA A 1 932 ? -10.972 3.670 30.581 1.00 88.31 932 ALA A C 1
ATOM 7346 O O . ALA A 1 932 ? -10.927 4.646 31.333 1.00 88.31 932 ALA A O 1
ATOM 7347 N N . PRO A 1 933 ? -10.542 3.750 29.304 1.00 89.00 933 PRO A N 1
ATOM 7348 C CA . PRO A 1 933 ? -10.112 4.999 28.687 1.00 89.00 933 PRO A CA 1
ATOM 7349 C C . PRO A 1 933 ? -11.298 5.946 28.491 1.00 89.00 933 PRO A C 1
ATOM 7351 O O . PRO A 1 933 ? -12.451 5.523 28.387 1.00 89.00 933 PRO A O 1
ATOM 7354 N N . ALA A 1 934 ? -11.006 7.241 28.369 1.00 84.31 934 ALA A N 1
ATOM 7355 C CA . ALA A 1 934 ? -12.024 8.268 28.139 1.00 84.31 934 ALA A CA 1
ATOM 7356 C C . ALA A 1 934 ? -12.775 8.099 26.801 1.00 84.31 934 ALA A C 1
ATOM 7358 O O . ALA A 1 934 ? -13.921 8.528 26.672 1.00 84.31 934 ALA A O 1
ATOM 7359 N N . GLN A 1 935 ? -12.145 7.462 25.812 1.00 83.38 935 GLN A N 1
ATOM 7360 C CA . GLN A 1 935 ? -12.731 7.123 24.518 1.00 83.38 935 GLN A CA 1
ATOM 7361 C C . GLN A 1 935 ? -12.390 5.669 24.159 1.00 83.38 935 GLN A C 1
ATOM 7363 O O . GLN A 1 935 ? -11.317 5.186 24.514 1.00 83.38 935 GLN A O 1
ATOM 7368 N N . SER A 1 936 ? -13.280 4.991 23.422 1.00 75.88 936 SER A N 1
ATOM 7369 C CA . SER A 1 936 ? -12.975 3.693 22.797 1.00 75.88 936 SER A CA 1
ATOM 7370 C C . SER A 1 936 ? -11.694 3.767 21.957 1.00 75.88 936 SER A C 1
ATOM 7372 O O . SER A 1 936 ? -11.489 4.737 21.223 1.00 75.88 936 SER A O 1
ATOM 7374 N N . LEU A 1 937 ? -10.863 2.729 22.081 1.00 65.38 937 LEU A N 1
ATOM 7375 C CA . LEU A 1 937 ? -9.638 2.510 21.298 1.00 65.38 937 LEU A CA 1
ATOM 7376 C C . LEU A 1 937 ? -9.928 1.908 19.917 1.00 65.38 937 LEU A C 1
ATOM 7378 O O . LEU A 1 937 ? -9.078 1.987 19.034 1.00 65.38 937 LEU A O 1
ATOM 7382 N N . VAL A 1 938 ? -11.109 1.298 19.770 1.00 52.72 938 VAL A N 1
ATOM 7383 C CA . VAL A 1 938 ? -11.626 0.667 18.549 1.00 52.72 938 VAL A CA 1
ATOM 7384 C C . VAL A 1 938 ? -12.639 1.574 17.875 1.00 52.72 938 VAL A C 1
ATOM 7386 O O . VAL A 1 938 ? -13.452 2.182 18.623 1.00 52.72 938 VAL A O 1
#

Mean predicted aligned error: 19.14 Å

Organism: Hevea brasiliensis (NCBI:txid3981)

Secondary structure (DSSP, 8-state):
------TTS---SSHHHHHHHHHHHHHBT-EEEETTTTEEEEEE-PPPTTS--TTHHHHHHHHHHHHHHHHHHHS---B-TTT--BHHHHHHTT---SSGGG--TTEEEEEEEETTEEEEEEEEEEETTTEEEEEEEEE-GGGTTTTHHHHHHHHHHHHHHHHT--EEEEEEEGGGHHHHHHHH--EEPPHHHIIIIITTT-SSSHHHHHHHHTTSSS-EEEEEEE-----S------S------THHHHHTTSS-----S--------HHHHHHHHHHHHHHH---HHHHHHHHHHHHHHTT-HHHHHHHHHTS-HHHHHHHHHHHHHHHHS------S--PPPTTSPPHHHHHHHHHHHHHHHHHHHHTT-HHHHHHHHHHHHHHHHHH-TT---TT-TTS-THHHHHHHHHHHHHHHHHHTT-HHHHHHHHHHHHHS-----HHHHHHHHHHHHHHHHHS----PPPTTTTTS-TTS-SSHHHHHHHHHHHHHHHHHHTSS---HHHHHHHHHHHHHHT-HHHHHHHHHHSPTTSS-HHHHHHHHHHHHHHTT-HHHHHHHHHHHTSGGGTTS---HHHHHHHHHHHHH-GGGHHHHHHHHHHHHHHHTTT-HHHHHHHHHHHHHHHHHHHHH---HHHHHHHHHHHHHHHHHHHHH-TT-HHHHHHHHHHHHHTT-HHHHHHHHHHHHHHTTT--HHHHHHHHHHHHHTT-HHHHHHHHHHHHHHS-TTHHHHHHHHHHHHHHHTT-HHHHHHHHHHHHHHHHHHHHHHTT-HHHHTT-HHHHHHHHHHHHHHHHHHHHHHHHHT-HHHHHHHHHHHHHH-TT-HHHHHHHHHHHHHTT-HHHHHHHHHHHHHH-TT-HHHHHHHHHHHHHH-GGGHHHHHHHHHHHHHH-TT-HHHHHHHHHHHHHHT-HHHHHHHHHHHHHHHHT--SS---

Solvent-accessible surface area (backbone atoms only — not comparable to full-atom values): 51385 Å² total; per-residue (Å²): 133,93,79,82,90,62,98,79,86,68,87,58,97,40,72,62,38,45,50,30,51,56,48,50,63,69,42,48,78,42,78,40,80,51,82,93,74,68,27,33,38,34,36,40,62,75,77,69,98,85,67,94,60,80,74,62,55,57,60,53,49,55,52,49,53,56,46,49,53,42,39,53,76,69,39,83,86,50,57,43,93,90,80,64,47,42,55,67,58,33,38,68,60,35,38,74,45,95,51,67,72,55,42,30,62,69,45,32,41,38,40,31,28,43,92,92,40,79,47,31,38,34,37,37,33,73,57,63,46,55,37,29,42,38,75,45,75,27,56,37,79,92,51,58,94,70,53,54,66,58,54,51,51,52,51,51,52,53,54,41,45,76,50,52,35,46,28,45,33,34,67,31,53,54,93,48,42,66,54,41,33,76,72,71,62,33,40,78,58,49,78,62,54,46,53,63,64,43,42,75,78,48,82,43,62,64,65,61,54,50,65,68,51,61,81,46,100,50,65,80,42,49,34,37,35,82,68,76,92,59,103,56,91,77,73,76,81,66,78,84,67,69,79,78,44,76,49,64,64,49,64,79,66,64,86,84,88,84,81,76,95,84,78,93,83,72,77,85,55,70,68,61,56,52,54,58,38,54,49,42,26,70,44,67,74,42,53,77,64,53,28,36,29,51,53,20,50,52,31,46,74,72,66,39,37,70,61,16,38,56,42,43,68,71,47,68,58,79,78,43,46,68,51,46,24,50,35,52,36,62,70,68,52,76,87,66,90,74,74,94,82,78,79,77,68,95,83,60,61,55,68,68,57,46,34,46,50,52,46,32,41,49,50,38,19,50,30,28,41,79,72,66,41,24,65,60,16,26,54,44,27,47,51,56,53,55,39,51,42,73,32,35,83,86,36,60,70,96,81,63,78,88,83,49,71,47,62,61,53,50,53,52,37,58,62,44,32,25,53,27,24,49,77,55,70,37,57,71,61,16,53,52,42,43,51,59,62,67,75,49,60,67,77,65,53,64,63,58,49,48,50,53,45,50,55,44,25,50,46,34,69,71,39,97,58,83,67,75,80,57,83,84,69,64,73,48,64,103,80,54,63,87,45,34,58,51,42,21,48,53,43,43,53,53,50,51,49,37,37,73,75,61,71,39,79,92,58,73,62,56,55,53,53,47,50,52,55,31,57,76,74,63,43,26,63,64,50,33,54,54,60,67,69,50,66,91,76,77,54,57,72,55,58,45,32,38,52,42,19,50,22,30,42,74,62,68,41,51,68,63,15,46,56,34,39,54,59,50,75,36,86,86,42,82,84,52,85,82,64,60,66,45,35,50,52,40,13,51,59,16,44,76,38,50,93,39,4,67,59,10,38,55,28,19,52,52,45,44,69,72,34,75,85,80,43,70,66,63,42,24,52,26,25,34,39,28,10,47,6,26,43,31,37,24,66,71,42,72,45,72,72,59,22,54,50,27,45,50,51,11,52,53,27,32,51,52,13,36,73,69,38,83,77,49,51,69,49,30,45,52,48,13,52,52,26,47,76,72,59,40,54,67,67,13,46,56,29,31,50,54,27,36,61,76,52,71,61,74,47,65,71,45,47,53,51,41,26,37,50,35,22,12,70,66,38,44,69,60,18,43,53,48,42,52,57,44,53,76,68,47,56,84,72,63,37,53,61,46,46,52,50,44,24,44,37,29,45,74,69,72,35,59,69,60,20,52,52,43,50,50,53,50,53,52,51,54,51,56,51,50,61,51,40,76,74,34,70,77,58,47,75,77,37,56,72,53,56,52,51,52,52,54,48,53,34,51,50,26,44,52,50,20,50,51,27,37,75,72,64,42,62,70,63,17,49,54,26,46,54,54,22,42,73,73,45,72,86,38,38,64,55,29,28,47,52,11,54,43,29,45,72,69,67,37,57,68,64,13,47,52,27,22,52,54,14,38,71,70,36,78,81,47,44,72,37,36,39,51,46,21,55,52,33,50,71,78,36,80,89,36,42,72,58,22,48,52,34,31,53,50,30,39,46,71,41,74,70,46,26,66,41,32,38,54,51,14,52,52,30,48,76,74,64,43,56,67,63,15,50,54,26,41,50,55,15,51,59,35,49,57,51,41,42,70,58,80,95,117

pLDDT: mean 77.86, std 17.63, range [22.38, 96.12]

InterPro domains:
  IPR000182 GNAT domain [PS51186] (52-203)
  IPR011990 Tetratricopeptide-like helical domain superfamily [G3DSA:1.25.40.10] (239-463)
  IPR011990 Tetratricopeptide-like helical domain superfamily [G3DSA:1.25.40.10] (486-776)
  IPR011990 Tetratricopeptide-like helical domain superfamily [G3DSA:1.25.40.10] (777-935)
  IPR011990 Tetratricopeptide-like helical domain superfamily [SSF48452] (290-684)
  IPR011990 Tetratricopeptide-like helical domain superfamily [SSF48452] (539-769)
  IPR011990 Tetratricopeptide-like helical domain superfamily [SSF48452] (769-929)
  IPR016181 Acyl-CoA N-acyltransferase [SSF55729] (56-175)
  IPR019734 Tetratricopeptide repeat [PS50005] (899-932)
  IPR019734 Tetratricopeptide repeat [SM00028] (358-391)
  IPR019734 Tetratricopeptide repeat [SM00028] (542-575)
  IPR019734 Tetratricopeptide repeat [SM00028] (736-769)
  IPR019734 Tetratricopeptide repeat [SM00028] (795-828)
  IPR019734 Tetratricopeptide repeat [SM00028] (829-862)
  IPR019734 Tetratricopeptide repeat [SM00028] (899-932)
  IPR043376 Protein NPG1-like [PTHR44102] (230-937)
  IPR056511 Increased DNA methylation 1, C-terminal [PF23209] (75-201)

Foldseek 3Di:
DDWDDDDPPDTAPDPLSVLLVVLLVVQAPDWDQFDDQQKTKHKHAQDPPPDDDVPVNVVRVVVLVLLVVQQCQVAPFDADPPPRDGLSNCLSHQPADPPLLSRNHAKMKMFIDHPRHTFKIWIWGDQGLEEIETADIGGHPVCPPVCRSVRRVVVVLVSSVVSRRFKYKYKDFPVCVCCCCVVVPWDWDDPVCCCPPVCVRPVHHPVVSQVRPVVDPTGITMTMDGNDDDPPPPPDDDDDDPPQQPQVVVVVVDDDPDDDPDDPDDDPDVVVVVVQLVSQCVRPVDDSQLSLLVVLVVCVVVVNLRNSLVSLVPHPLPVCLVLLLVLLLVVQPDPDPDDPDDDDPPSHDDLVSSQSNLSSLLSSLVSCVVVVNLVVSLVSLVSLVVSNCSSPVQEDDPPPPPDHCSLVSNLVSLLVNLVSCVSVVNLLVSLVSLVVVVPHHHVDQLASPLVSLLVNLVSLLPVPDFHADDPVVCPDDPPDDGTSLSSSLVSLVVSLVCVLVVSDPDDPSSLVSNVSSCVVVLNLVVNLVSLVSDDPPPDDLLVSLLSSLVSCVSVVNLVVSLVSLVVSVDPVCPPDDRDLVSLLSNLVSLLVDLVSLVVNLVSLVVQCVNVVPPDLVSLLSSLLSNLSSLQSPLLPDLDPVSSVVSLVSSLVSLVSSCVSPVQDLSSLQSNLLSCLLVLVLVSNLVSLVSSCVSVVLADLSSLLSNLQSCQLLVNLVVSLVSLVVSCVNDDLLSNLVSLQLNLLSCVVVVNNVVSVVSLVVSVVSLVVVVVVCVVPVVVCVVCVVSVVVSLVSLLVSLLVQLLSCLVVVVLVSSVVSLVVSCVSPVLALSSLQSVLSSCVSVVVLVSSLVSLVSSCVSPVLPLSSLLVNLVSQVVVDLVCLVVSLVSLVSSCSNPVLQLSSLQSVLVSCVVVPVNVSSVVSNVSSVVSSSSGGSDDPD